Protein AF-0000000074860283 (afdb_homodimer)

Organism: Aplysia californica (NCBI:txid6500)

Sequence (1138 aa):
MEEKFEFKSRRSAVICQNGCAASSNALASQIGLDVLKEGGNAADAAVAVAAALGVLEPSSTGIGGDAFCLFYDAASKTLKGINGSGRASSRATLAAIQADGFTAGNRFSPQHGHSVTVPGAACAWVDTVETFGNHELPLSRILQPSIDLARKGFPVYEISAHGWAKGADVLQREENLHGKSLLLSGEPPKAGQIMVNPDLARTYEELATHGKKGFYEGRIAQVISAVVQQHGGLLTESDLSSHTSTPAEPICVDHRGVRVWELPPNGQGITALIALNILEGFDLKSMGHNSGQYLHHVTESLRLAFADTLVYCADPAHADIPIEQLLSKEYAAKRRALIKPDARIPSSSLSTSGLDLPLTSDTVYFTTSDRWGNACSFINSVFWGFGSGLVPEGCGFSLQNRGFGFSLDPNNKNVIAPGKRPYHTIIPAMVTSADTGDLLMSYGVMGGYMQPQGHVQVLLNMLLFGRSPQGALDVPRISLGAPNVHVSHNPHSMLDSLQLEEGISPEALAELASLGHDPHIVSGHGRAVFGRGQVISQGSWWRSGLEDRDTDVYWAGSDPRGDGLVAGYMEEKFEFKSRRSAVICQNGCAASSNALASQIGLDVLKEGGNAADAAVAVAAALGVLEPSSTGIGGDAFCLFYDAASKTLKGINGSGRASSRATLAAIQADGFTAGNRFSPQHGHSVTVPGAACAWVDTVETFGNHELPLSRILQPSIDLARKGFPVYEISAHGWAKGADVLQREENLHGKSLLLSGEPPKAGQIMVNPDLARTYEELATHGKKGFYEGRIAQVISAVVQQHGGLLTESDLSSHTSTPAEPICVDHRGVRVWELPPNGQGITALIALNILEGFDLKSMGHNSGQYLHHVTESLRLAFADTLVYCADPAHADIPIEQLLSKEYAAKRRALIKPDARIPSSSLSTSGLDLPLTSDTVYFTTSDRWGNACSFINSVFWGFGSGLVPEGCGFSLQNRGFGFSLDPNNKNVIAPGKRPYHTIIPAMVTSADTGDLLMSYGVMGGYMQPQGHVQVLLNMLLFGRSPQGALDVPRISLGAPNVHVSHNPHSMLDSLQLEEGISPEALAELASLGHDPHIVSGHGRAVFGRGQVISQGSWWRSGLEDRDTDVYWAGSDPRGDGLVAGY

pLDDT: mean 94.6, std 9.75, range [38.03, 98.94]

Radius of gyration: 30.59 Å; Cα contacts (8 Å, |Δi|>4): 3075; chains: 2; bounding box: 60×92×72 Å

Foldseek 3Di:
DPPFLDDDDDDFWDKFFFKWKWWQAAVLRVLLFVCQVLPKFFLLSQLLSLLQCCQQQQQWFHQQAFKKKWKADQVVLAIWMWGQHFFAALPDDLVLLVVVPAFLVRHDDLLFLLLFGQHRRLQRSLCSCVPPMPPPDALLRSNVVSLCCQAVWDFHAALSLVLQQVQLVLLLDPLQPCSCLLDDVSHRDHGGDIHHHNLQSVLSVLCRVPNLCSCLHDDNLCLSQVLSVSRPGDHHSVSSNPDHMDIFDWDWADAPQKIKTWTAPLELLLLLLLLRLLCSVDPLLVCPPLFLLNVLSSLQSSLLSCLLCLQANFFVVQDPHPSVCSNDSVNSVVSNVQRDSQAHDDLVVRHGPWFFDFQFHRWIWMKMGGNSQMIMTMIGGLGGRLASSRDGPSNRHGHHSQSSQARSDPVGSRHHHRGTGHRHHDMWMFMAGPPPSHGFKTKWFDGGVLTSSLVNQLCCCLQSVNAFQARSQADKGKAFADPPPSPGRGVSRSSQAMETEPPNDPNSVVSNVSNPHHYDYDGTLSSCSNTKMKMKGQFRCSHPNDPPGPRSMITIHTHSSRNHGMDHD/DPDFLDDDDDDFWDKFFFKWKWWQAAVLRVLLFVCQVLPKFFLLSQLLSLLQCCQQQQQWFHQQAFKKKWKADQVVLAIWMWGQHFFAALPDDLVLLVVVPAFLVRHDDLLFLLLFGQHRRLQRSLCSCVPPMPPPDALLRSNVVSLCCQAVWDFHAALSLVLQQVQLVLLLDPLQPCSCLLDDVSHRDHGGDIHHHNLQSVLSNLCRVPNLCSCLHDDNLCLSQVLSVSRPGDHHSVSSNPDHMDIFDWDWADAPQKIKTWTAPLELLLLLLLLRLLCRVDPLLVCPPLFLLNVLSSLQSSLLSCLQCLQANFFVVQDPHPSVCSNDSVNSVVSNVQRDSQAHDDLVVRHGPFFQDQQFHRKIWMKMGGNSQMIMTMIGGLGGRLASSRDGPSNRHGHHSQSSQARSDPVGSRHHHRGTGHRDHDMWMFMAGPVPSRGFKTKWFDGGVLTSSLVNQLCCCLQSVNAFQARSQADKGKAFADPPCCPGRGVSRRSQAMETEPPNDPNSVVSNVSNPHHYDYDGTLSSCSNTKMKMKGQFRCSHVNDPPGPRSMITIHTHSSRNHGMDHD

Secondary structure (DSSP, 8-state):
-PPP----B--PPEEESS-EEE-SSHHHHHHHHHHHHTT--HHHHHHHHHHHHHHH-TTT--TTSEEEEEEEETTTTEEEEEE------TT--HHHHHHTT--SSSPPPTTSGGGPPPP-HHHHHHHHHHHHS-SSS-HHHHHHHHHHHHHH-EEPPHHHHHHHHHHHHHHH-TT-TTGGGGSBTTBPPPTTPEE--HHHHHHHHHHHHHTTHHHHSHHHHHHHHHHHHHTT----HHHHHT---EEE--EEEEETTEEEEE--TTBTHHHHHHHHHHHTTS-HHHH-TT-HHHHHHHHHHHHHHHHHHHHH-S-TTTS---HHHHT-HHHHHHHHTT-BTTBPPPGGGS--------S--EEEEEEEE-TTS-EEEEEEEEESTTTT----TTT--PPP-GGGGSB--TTSTTB--TTPPP-B----EEEEETTT--EEEEEEEESTTHHHHHHHHHHHHHHTT---HHHHHHS--EEES-TT----S-HHHHHH-EEEEBTB-HHHHHHHHHTT--EEEE-GGGGGGG-EEEEEEES-HHHH-SSS--TT-EEEEE-TTSS--EEE-/-PPP----B--PPEEESS-EEE-SSHHHHHHHHHHHHTT--HHHHHHHHHHHHHHH-TTT--TTSEEEEEEEETTTTEEEEEE------TT--HHHHHHTT--SSSPPPTTSGGGPPPP-HHHHHHHHHHHHS-SSS-HHHHHHHHHHHHHH-EEPPHHHHHHHHHHHHHHH-TT-TTGGGGSBTTBPPPTTPEE--HHHHHHHHHHHHHTTHHHHSHHHHHHHHHHHHHTT----HHHHHT---EEE--EEEEETTEEEEE--TTBTHHHHHHHHHHHTTS-HHHH-TT-HHHHHHHHHHHHHHHHHHHHH-S-TTTS---HHHHT-HHHHHHHHTT-BTTBPPPGGGS--------S--EEEEEEEE-TTS-EEEEEEEEESTTTT----TTT--PPP-GGGGSB--TTSTTB--TTPPP-B----EEEEETTT--EEEEEEEESTTHHHHHHHHHHHHHHTT---HHHHHHS--EEES-TT----S-HHHHHH-EEEEBTB-HHHHHHHHHTT--EEEE-GGGGGGG-EEEEEEES-HHHH-SSS--TT-EEEEE-TTSS--EEE-

Solvent-accessible surface area (backbone atoms only — not comparable to full-atom values): 53461 Å² total; per-residue (Å²): 122,82,76,75,63,60,58,53,21,35,74,52,53,49,64,27,60,41,30,32,12,19,22,55,34,46,58,28,7,39,49,13,31,52,34,38,75,74,58,28,32,15,35,34,14,42,44,26,24,52,50,24,37,27,65,66,34,42,32,20,19,30,63,30,7,25,24,34,38,34,38,39,39,48,89,77,52,44,70,43,30,37,42,5,56,34,32,31,22,77,65,40,33,57,65,55,46,39,73,73,68,33,39,67,92,40,65,74,54,56,61,32,17,64,9,40,38,42,54,14,18,54,45,28,44,53,49,39,36,70,71,62,25,73,73,73,55,55,62,46,65,45,45,40,64,36,31,46,36,18,52,76,33,41,60,31,46,64,57,46,18,53,43,33,50,72,30,36,65,53,20,64,37,82,87,32,81,43,14,44,68,81,31,54,92,72,34,56,51,49,57,61,41,73,46,64,31,54,34,30,18,51,45,50,48,34,32,39,73,51,39,56,52,34,49,26,34,66,69,53,17,47,32,45,21,47,53,27,39,74,44,68,18,64,42,40,48,66,49,37,56,67,60,67,57,38,84,34,72,59,41,70,38,76,51,98,67,29,27,42,35,22,44,50,54,26,26,45,25,56,31,27,46,31,19,48,48,27,49,63,80,51,72,52,66,81,53,32,89,71,26,27,67,30,45,48,53,54,50,52,28,44,45,54,19,45,27,50,36,56,44,49,44,16,24,60,92,78,34,93,55,65,59,69,58,61,61,29,71,68,50,20,51,60,55,40,70,64,66,52,96,74,40,59,76,59,59,88,74,48,66,58,67,60,53,38,61,64,72,68,39,20,46,44,33,32,31,21,32,24,67,78,62,23,32,22,12,35,26,36,21,13,44,31,48,26,21,23,17,46,28,32,72,77,36,60,47,38,30,19,21,51,37,54,47,33,36,62,39,90,87,42,63,30,30,52,34,50,58,34,41,37,38,32,54,72,49,31,28,37,32,23,33,59,85,77,42,46,69,39,30,34,32,37,22,21,19,30,76,25,15,35,54,36,42,47,52,38,49,44,32,16,72,67,65,38,27,50,48,23,53,26,49,39,51,66,49,63,33,72,18,59,80,91,43,77,44,59,66,37,37,63,48,37,63,59,22,30,34,33,31,62,81,59,47,71,65,22,52,52,44,33,40,72,27,65,49,49,68,41,80,34,54,49,79,60,45,56,60,59,24,37,35,19,28,41,24,47,18,47,35,41,74,55,33,86,83,63,37,54,67,71,25,36,32,24,12,36,15,36,80,33,41,25,31,63,27,50,70,122,83,76,75,63,60,58,52,21,33,74,51,52,48,64,26,60,41,29,32,13,18,22,57,35,45,57,28,7,38,50,13,31,51,35,38,75,74,57,28,30,15,36,34,13,42,42,25,24,52,51,24,37,26,66,67,32,43,30,20,18,29,64,30,7,26,23,34,39,36,38,39,39,48,92,76,50,44,71,43,29,38,42,5,55,32,32,32,22,76,65,39,33,59,65,56,44,39,71,74,67,32,40,68,92,41,65,75,54,55,61,33,16,65,8,40,36,41,54,15,19,54,45,28,44,52,48,40,36,72,73,62,26,74,73,71,55,55,62,46,65,46,45,40,65,35,29,47,36,19,53,76,35,42,59,32,47,63,57,45,18,52,44,32,52,73,29,36,65,52,20,64,38,81,87,32,80,43,15,46,67,80,32,54,92,71,34,56,51,51,56,62,40,74,49,64,32,55,32,30,19,51,46,50,47,33,30,40,72,51,40,57,52,34,50,25,35,64,70,52,17,48,32,44,21,46,52,27,39,74,44,68,16,64,43,40,46,65,50,37,57,68,60,67,57,39,84,34,72,56,40,69,40,76,50,96,66,29,27,43,36,21,44,51,54,25,25,45,26,55,32,28,47,30,20,47,49,27,50,62,80,53,71,51,67,82,51,33,90,71,28,27,66,28,45,48,53,54,48,52,29,44,46,54,19,44,26,49,37,56,46,50,45,15,25,60,93,77,35,93,55,65,59,69,57,60,62,28,68,67,50,20,52,57,56,41,70,63,66,51,97,74,41,59,75,61,61,86,74,49,65,61,66,64,53,40,58,68,76,70,40,19,47,44,31,31,32,20,33,25,67,77,62,25,31,21,13,34,26,36,20,12,42,30,48,27,22,23,16,46,27,32,72,75,37,62,46,38,29,17,21,50,36,55,47,32,36,62,38,89,86,41,62,30,32,51,34,51,58,35,41,36,38,32,54,73,50,29,27,38,32,26,33,57,84,77,42,46,68,39,31,33,32,36,21,20,18,30,76,24,14,35,52,35,42,47,52,38,48,44,32,16,71,67,66,39,27,51,47,23,55,26,47,39,53,66,49,64,33,74,19,59,80,90,46,78,45,60,64,38,38,64,48,36,64,58,22,31,32,31,31,62,82,60,45,71,65,24,52,51,45,32,41,72,27,65,49,48,69,43,79,33,55,48,79,58,46,57,61,60,25,35,36,20,29,41,22,45,18,46,36,42,74,55,33,85,83,61,36,54,68,69,27,36,32,23,13,36,16,38,81,35,42,26,32,63,28,52,70

Nearest PDB structures (foldseek):
  2e0w-assembly1_A  TM=9.162E-01  e=2.866E-42  Escherichia coli K-12
  2i3o-assembly2_D  TM=9.045E-01  e=2.396E-43  Thermoplasma acidophilum
  2i3o-assembly2_C  TM=9.085E-01  e=6.833E-43  Thermoplasma acidophilum
  2dbx-assembly1_A  TM=9.074E-01  e=7.013E-25  Escherichia coli K-12
  2nqo-assembly1_C  TM=8.930E-01  e=1.945E-22  Helicobacter pylori

InterPro domains:
  IPR029055 Nucleophile aminohydrolases, N-terminal [SSF56235] (9-569)
  IPR043137 Gamma-glutamyltranspeptidase, small subunit, C-terminal domain [G3DSA:3.60.20.40] (358-569)
  IPR043138 Gamma-glutamyltranspeptidase, large subunit [G3DSA:1.10.246.130] (250-357)
  IPR052896 Gamma-glutamyltransferase-like enzyme [PTHR43881] (1-569)

Structure (mmCIF, N/CA/C/O backbone):
data_AF-0000000074860283-model_v1
#
loop_
_entity.id
_entity.type
_entity.pdbx_description
1 polymer 'Glutathione hydrolase-like YwrD proenzyme'
#
loop_
_atom_site.group_PDB
_atom_site.id
_atom_site.type_symbol
_atom_site.label_atom_id
_atom_site.label_alt_id
_atom_site.label_comp_id
_atom_site.label_asym_id
_atom_site.label_entity_id
_atom_site.label_seq_id
_atom_site.pdbx_PDB_ins_code
_atom_site.Cartn_x
_atom_site.Cartn_y
_atom_site.Cartn_z
_atom_site.occupancy
_atom_site.B_iso_or_equiv
_atom_site.auth_seq_id
_atom_site.auth_comp_id
_atom_site.auth_asym_id
_atom_site.auth_atom_id
_atom_site.pdbx_PDB_model_num
ATOM 1 N N . MET A 1 1 ? -20.531 -5.598 8.891 1 41.78 1 MET A N 1
ATOM 2 C CA . MET A 1 1 ? -19.781 -5.129 10.055 1 41.78 1 MET A CA 1
ATOM 3 C C . MET A 1 1 ? -18.547 -4.359 9.641 1 41.78 1 MET A C 1
ATOM 5 O O . MET A 1 1 ? -17.875 -4.723 8.672 1 41.78 1 MET A O 1
ATOM 9 N N . GLU A 1 2 ? -18.516 -3.113 9.984 1 52.72 2 GLU A N 1
ATOM 10 C CA . GLU A 1 2 ? -17.328 -2.311 9.695 1 52.72 2 GLU A CA 1
ATOM 11 C C . GLU A 1 2 ? -16.062 -3.004 10.18 1 52.72 2 GLU A C 1
ATOM 13 O O . GLU A 1 2 ? -16.016 -3.547 11.289 1 52.72 2 GLU A O 1
ATOM 18 N N . GLU A 1 3 ? -15.164 -3.314 9.289 1 64.25 3 GLU A N 1
ATOM 19 C CA . GLU A 1 3 ? -13.898 -3.93 9.672 1 64.25 3 GLU A CA 1
ATOM 20 C C . GLU A 1 3 ? -13.242 -3.176 10.82 1 64.25 3 GLU A C 1
ATOM 22 O O . GLU A 1 3 ? -13.234 -1.942 10.836 1 64.25 3 GLU A O 1
ATOM 27 N N . LYS A 1 4 ? -12.93 -3.982 11.727 1 75.31 4 LYS A N 1
ATOM 28 C CA . LYS A 1 4 ? -12.234 -3.422 12.875 1 75.31 4 LYS A CA 1
ATOM 29 C C . LYS A 1 4 ? -10.93 -2.74 12.453 1 75.31 4 LYS A C 1
ATOM 31 O O . LYS A 1 4 ? -10.219 -3.242 11.578 1 75.31 4 LYS A O 1
ATOM 36 N N . PHE A 1 5 ? -10.75 -1.524 12.812 1 89.44 5 PHE A N 1
ATOM 37 C CA . PHE A 1 5 ? -9.539 -0.771 12.547 1 89.44 5 PHE A CA 1
ATOM 38 C C . PHE A 1 5 ? -8.359 -1.342 13.328 1 89.44 5 PHE A C 1
ATOM 40 O O . PHE A 1 5 ? -7.988 -0.807 14.375 1 89.44 5 PHE A O 1
ATOM 47 N N . GLU A 1 6 ? -7.789 -2.566 12.781 1 87.31 6 GLU A N 1
ATOM 48 C CA . GLU A 1 6 ? -6.703 -3.289 13.438 1 87.31 6 GLU A CA 1
ATOM 49 C C . GLU A 1 6 ? -5.461 -3.338 12.555 1 87.31 6 GLU A C 1
ATOM 51 O O . GLU A 1 6 ? -5.566 -3.412 11.328 1 87.31 6 GLU A O 1
ATOM 56 N N . PHE A 1 7 ? -4.359 -3.256 13.266 1 92.5 7 PHE A N 1
ATOM 57 C CA . PHE A 1 7 ? -3.092 -3.375 12.555 1 92.5 7 PHE A CA 1
ATOM 58 C C . PHE A 1 7 ? -2.678 -4.836 12.43 1 92.5 7 PHE A C 1
ATOM 60 O O . PHE A 1 7 ? -1.928 -5.348 13.266 1 92.5 7 PHE A O 1
ATOM 67 N N . LYS A 1 8 ? -3.125 -5.512 11.352 1 92.62 8 LYS A N 1
ATOM 68 C CA . LYS A 1 8 ? -2.865 -6.934 11.141 1 92.62 8 LYS A CA 1
ATOM 69 C C . LYS A 1 8 ? -2.32 -7.195 9.742 1 92.62 8 LYS A C 1
ATOM 71 O O . LYS A 1 8 ? -2.346 -8.328 9.258 1 92.62 8 LYS A O 1
ATOM 76 N N . SER A 1 9 ? -1.906 -6.227 9.055 1 96.19 9 SER A N 1
ATOM 77 C CA . SER A 1 9 ? -1.327 -6.324 7.715 1 96.19 9 SER A CA 1
ATOM 78 C C . SER A 1 9 ? 0.171 -6.043 7.742 1 96.19 9 SER A C 1
ATOM 80 O O . SER A 1 9 ? 0.791 -6.039 8.805 1 96.19 9 SER A O 1
ATOM 82 N N . ARG A 1 10 ? 0.738 -5.93 6.633 1 96.19 10 ARG A N 1
ATOM 83 C CA . ARG A 1 10 ? 2.139 -5.559 6.453 1 96.19 10 ARG A CA 1
ATOM 84 C C . ARG A 1 10 ? 2.342 -4.812 5.141 1 96.19 10 ARG A C 1
ATOM 86 O O . ARG A 1 10 ? 1.629 -5.055 4.164 1 96.19 10 ARG A O 1
ATOM 93 N N . ARG A 1 11 ? 3.344 -3.957 5.156 1 96.06 11 ARG A N 1
ATOM 94 C CA . ARG A 1 11 ? 3.748 -3.207 3.971 1 96.06 11 ARG A CA 1
ATOM 95 C C . ARG A 1 11 ? 5.266 -3.172 3.836 1 96.06 11 ARG A C 1
ATOM 97 O O . ARG A 1 11 ? 5.977 -2.979 4.824 1 96.06 11 ARG A O 1
ATOM 104 N N . SER A 1 12 ? 5.719 -3.361 2.623 1 96 12 SER A N 1
ATOM 105 C CA . SER A 1 12 ? 7.098 -2.994 2.312 1 96 12 SER A CA 1
ATOM 106 C C . SER A 1 12 ? 7.211 -1.515 1.966 1 96 12 SER A C 1
ATOM 108 O O . SER A 1 12 ? 6.262 -0.918 1.448 1 96 12 SER A O 1
ATOM 110 N N . ALA A 1 13 ? 8.375 -0.951 2.32 1 97.25 13 ALA A N 1
ATOM 111 C CA . ALA A 1 13 ? 8.648 0.355 1.729 1 97.25 13 ALA A CA 1
ATOM 112 C C . ALA A 1 13 ? 8.648 0.276 0.204 1 97.25 13 ALA A C 1
ATOM 114 O O . ALA A 1 13 ? 9.125 -0.707 -0.373 1 97.25 13 ALA A O 1
ATOM 115 N N . VAL A 1 14 ? 8.125 1.256 -0.414 1 98.44 14 VAL A N 1
ATOM 116 C CA . VAL A 1 14 ? 8.25 1.355 -1.864 1 98.44 14 VAL A CA 1
ATOM 117 C C . VAL A 1 14 ? 9.641 1.867 -2.232 1 98.44 14 VAL A C 1
ATOM 119 O O . VAL A 1 14 ? 10.117 2.854 -1.664 1 98.44 14 VAL A O 1
ATOM 122 N N . ILE A 1 15 ? 10.273 1.212 -3.084 1 98 15 ILE A N 1
ATOM 123 C CA . ILE A 1 15 ? 11.594 1.6 -3.562 1 98 15 ILE A CA 1
ATOM 124 C C . ILE A 1 15 ? 11.523 1.972 -5.043 1 98 15 ILE A C 1
ATOM 126 O O . ILE A 1 15 ? 11 1.204 -5.855 1 98 15 ILE A O 1
ATOM 130 N N . CYS A 1 16 ? 11.961 3.092 -5.43 1 98.06 16 CYS A N 1
ATOM 131 C CA . CYS A 1 16 ? 11.93 3.529 -6.82 1 98.06 16 CYS A CA 1
ATOM 132 C C . CYS A 1 16 ? 13.094 4.461 -7.129 1 98.06 16 CYS A C 1
ATOM 134 O O . CYS A 1 16 ? 13.781 4.922 -6.215 1 98.06 16 CYS A O 1
ATOM 136 N N . GLN A 1 17 ? 13.328 4.777 -8.359 1 97.19 17 GLN A N 1
ATOM 137 C CA . GLN A 1 17 ? 14.539 5.504 -8.734 1 97.19 17 GLN A CA 1
ATOM 138 C C . GLN A 1 17 ? 14.203 6.906 -9.227 1 97.19 17 GLN A C 1
ATOM 140 O O . GLN A 1 17 ? 15.016 7.824 -9.094 1 97.19 17 GLN A O 1
ATOM 145 N N . ASN A 1 18 ? 12.961 7.16 -9.758 1 97.19 18 ASN A N 1
ATOM 146 C CA . ASN A 1 18 ? 12.766 8.367 -10.555 1 97.19 18 ASN A CA 1
ATOM 147 C C . ASN A 1 18 ? 11.891 9.383 -9.828 1 97.19 18 ASN A C 1
ATOM 149 O O . ASN A 1 18 ? 11.844 10.555 -10.211 1 97.19 18 ASN A O 1
ATOM 153 N N . GLY A 1 19 ? 11.203 8.969 -8.891 1 97.81 19 GLY A N 1
ATOM 154 C CA . GLY A 1 19 ? 10.344 9.859 -8.125 1 97.81 19 GLY A CA 1
ATOM 155 C C . GLY A 1 19 ? 9.133 9.156 -7.527 1 97.81 19 GLY A C 1
ATOM 156 O O . GLY A 1 19 ? 8.797 8.039 -7.93 1 97.81 19 GLY A O 1
ATOM 157 N N . CYS A 1 20 ? 8.516 9.836 -6.566 1 98.5 20 CYS A N 1
ATOM 158 C CA . CYS A 1 20 ? 7.328 9.25 -5.957 1 98.5 20 CYS A CA 1
ATOM 159 C C . CYS A 1 20 ? 6.535 10.305 -5.184 1 98.5 20 CYS A C 1
ATOM 161 O O . CYS A 1 20 ? 7.008 11.422 -4.996 1 98.5 20 CYS A O 1
ATOM 163 N N . ALA A 1 21 ? 5.34 10 -4.922 1 98.94 21 ALA A N 1
ATOM 164 C CA . ALA A 1 21 ? 4.41 10.773 -4.098 1 98.94 21 ALA A CA 1
ATOM 165 C C . ALA A 1 21 ? 3.795 9.906 -3.006 1 98.94 21 ALA A C 1
ATOM 167 O O . ALA A 1 21 ? 3.371 8.773 -3.268 1 98.94 21 ALA A O 1
ATOM 168 N N . ALA A 1 22 ? 3.836 10.344 -1.808 1 98.88 22 ALA A N 1
ATOM 169 C CA . ALA A 1 22 ? 3.221 9.672 -0.664 1 98.88 22 ALA A CA 1
ATOM 170 C C . ALA A 1 22 ? 2.164 10.562 -0.014 1 98.88 22 ALA A C 1
ATOM 172 O O . ALA A 1 22 ? 2.447 11.711 0.353 1 98.88 22 ALA A O 1
ATOM 173 N N . SER A 1 23 ? 0.962 10.094 0.098 1 98.69 23 SER A N 1
ATOM 174 C CA . SER A 1 23 ? -0.126 10.836 0.723 1 98.69 23 SER A CA 1
ATOM 175 C C . SER A 1 23 ? -1.109 9.898 1.417 1 98.69 23 SER A C 1
ATOM 177 O O . SER A 1 23 ? -0.894 8.688 1.459 1 98.69 23 SER A O 1
ATOM 179 N N . SER A 1 24 ? -2.174 10.453 1.963 1 98.06 24 SER A N 1
ATOM 180 C CA . SER A 1 24 ? -3.135 9.695 2.756 1 98.06 24 SER A CA 1
ATOM 181 C C . SER A 1 24 ? -4.242 9.117 1.88 1 98.06 24 SER A C 1
ATOM 183 O O . SER A 1 24 ? -5.211 8.547 2.387 1 98.06 24 SER A O 1
ATOM 185 N N . ASN A 1 25 ? -4.133 9.273 0.58 1 98.5 25 ASN A N 1
ATOM 186 C CA . ASN A 1 25 ? -5.105 8.742 -0.369 1 98.5 25 ASN A CA 1
ATOM 187 C C . ASN A 1 25 ? -4.426 8.203 -1.625 1 98.5 25 ASN A C 1
ATOM 189 O O . ASN A 1 25 ? -3.623 8.898 -2.248 1 98.5 25 ASN A O 1
ATOM 193 N N . ALA A 1 26 ? -4.824 6.992 -2.002 1 98.44 26 ALA A N 1
ATOM 194 C CA . ALA A 1 26 ? -4.156 6.301 -3.104 1 98.44 26 ALA A CA 1
ATOM 195 C C . ALA A 1 26 ? -4.312 7.074 -4.41 1 98.44 26 ALA A C 1
ATOM 197 O O . ALA A 1 26 ? -3.369 7.168 -5.199 1 98.44 26 ALA A O 1
ATOM 198 N N . LEU A 1 27 ? -5.453 7.598 -4.691 1 98.62 27 LEU A N 1
ATOM 199 C CA . LEU A 1 27 ? -5.707 8.32 -5.93 1 98.62 27 LEU A CA 1
ATOM 200 C C . LEU A 1 27 ? -4.91 9.625 -5.973 1 98.62 27 LEU A C 1
ATOM 202 O O . LEU A 1 27 ? -4.434 10.031 -7.035 1 98.62 27 LEU A O 1
ATOM 206 N N . ALA A 1 28 ? -4.781 10.281 -4.816 1 98.88 28 ALA A N 1
ATOM 207 C CA . ALA A 1 28 ? -3.986 11.5 -4.75 1 98.88 28 ALA A CA 1
ATOM 208 C C . ALA A 1 28 ? -2.514 11.219 -5.027 1 98.88 28 ALA A C 1
ATOM 210 O O . ALA A 1 28 ? -1.854 11.969 -5.75 1 98.88 28 ALA A O 1
ATOM 211 N N . SER A 1 29 ? -1.969 10.164 -4.426 1 98.88 29 SER A N 1
ATOM 212 C CA . SER A 1 29 ? -0.587 9.773 -4.691 1 98.88 29 SER A CA 1
ATOM 213 C C . SER A 1 29 ? -0.373 9.477 -6.172 1 98.88 29 SER A C 1
ATOM 215 O O . SER A 1 29 ? 0.647 9.867 -6.746 1 98.88 29 SER A O 1
ATOM 217 N N . GLN A 1 30 ? -1.345 8.789 -6.766 1 98.81 30 GLN A N 1
ATOM 218 C CA . GLN A 1 30 ? -1.252 8.469 -8.188 1 98.81 30 GLN A CA 1
ATOM 219 C C . GLN A 1 30 ? -1.249 9.734 -9.039 1 98.81 30 GLN A C 1
ATOM 221 O O . GLN A 1 30 ? -0.51 9.82 -10.023 1 98.81 30 GLN A O 1
ATOM 226 N N . ILE A 1 31 ? -2.049 10.68 -8.703 1 98.88 31 ILE A N 1
ATOM 227 C CA . ILE A 1 31 ? -2.105 11.945 -9.422 1 98.88 31 ILE A CA 1
ATOM 228 C C . ILE A 1 31 ? -0.761 12.664 -9.312 1 98.88 31 ILE A C 1
ATOM 230 O O . ILE A 1 31 ? -0.264 13.219 -10.297 1 98.88 31 ILE A O 1
ATOM 234 N N . GLY A 1 32 ? -0.198 12.695 -8.086 1 98.94 32 GLY A N 1
ATOM 235 C CA . GLY A 1 32 ? 1.141 13.242 -7.938 1 98.94 32 GLY A CA 1
ATOM 236 C C . GLY A 1 32 ? 2.162 12.57 -8.836 1 98.94 32 GLY A C 1
ATOM 237 O O . GLY A 1 32 ? 2.975 13.25 -9.477 1 98.94 32 GLY A O 1
ATOM 238 N N . LEU A 1 33 ? 2.115 11.25 -8.898 1 98.88 33 LEU A N 1
ATOM 239 C CA . LEU A 1 33 ? 3.043 10.5 -9.742 1 98.88 33 LEU A CA 1
ATOM 240 C C . LEU A 1 33 ? 2.844 10.844 -11.211 1 98.88 33 LEU A C 1
ATOM 242 O O . LEU A 1 33 ? 3.812 10.961 -11.969 1 98.88 33 LEU A O 1
ATOM 246 N N . ASP A 1 34 ? 1.584 10.945 -11.656 1 98.81 34 ASP A N 1
ATOM 247 C CA . ASP A 1 34 ? 1.291 11.281 -13.047 1 98.81 34 ASP A CA 1
ATOM 248 C C . ASP A 1 34 ? 1.91 12.625 -13.43 1 98.81 34 ASP A C 1
ATOM 250 O O . ASP A 1 34 ? 2.436 12.781 -14.531 1 98.81 34 ASP A O 1
ATOM 254 N N . VAL A 1 35 ? 1.862 13.586 -12.523 1 98.88 35 VAL A N 1
ATOM 255 C CA . VAL A 1 35 ? 2.441 14.906 -12.773 1 98.88 35 VAL A CA 1
ATOM 256 C C . VAL A 1 35 ? 3.957 14.789 -12.906 1 98.88 35 VAL A C 1
ATOM 258 O O . VAL A 1 35 ? 4.562 15.414 -13.781 1 98.88 35 VAL A O 1
ATOM 261 N N . LEU A 1 36 ? 4.574 14.008 -12.055 1 98.88 36 LEU A N 1
ATOM 262 C CA . LEU A 1 36 ? 6.008 13.773 -12.156 1 98.88 36 LEU A CA 1
ATOM 263 C C . LEU A 1 36 ? 6.367 13.156 -13.5 1 98.88 36 LEU A C 1
ATOM 265 O O . LEU A 1 36 ? 7.324 13.586 -14.148 1 98.88 36 LEU A O 1
ATOM 269 N N . LYS A 1 37 ? 5.602 12.172 -13.945 1 98.44 37 LYS A N 1
ATOM 270 C CA . LYS A 1 37 ? 5.875 11.453 -15.188 1 98.44 37 LYS A CA 1
ATOM 271 C C . LYS A 1 37 ? 5.68 12.359 -16.406 1 98.44 37 LYS A C 1
ATOM 273 O O . LYS A 1 37 ? 6.34 12.18 -17.422 1 98.44 37 LYS A O 1
ATOM 278 N N . GLU A 1 38 ? 4.812 13.32 -16.266 1 98.44 38 GLU A N 1
ATOM 279 C CA . GLU A 1 38 ? 4.535 14.25 -17.359 1 98.44 38 GLU A CA 1
ATOM 280 C C . GLU A 1 38 ? 5.586 15.352 -17.438 1 98.44 38 GLU A C 1
ATOM 282 O O . GLU A 1 38 ? 5.539 16.203 -18.312 1 98.44 38 GLU A O 1
ATOM 287 N N . GLY A 1 39 ? 6.457 15.375 -16.484 1 98.44 39 GLY A N 1
ATOM 288 C CA . GLY A 1 39 ? 7.574 16.312 -16.562 1 98.44 39 GLY A CA 1
ATOM 289 C C . GLY A 1 39 ? 7.57 17.344 -15.445 1 98.44 39 GLY A C 1
ATOM 290 O O . GLY A 1 39 ? 8.531 18.109 -15.297 1 98.44 39 GLY A O 1
ATOM 291 N N . GLY A 1 40 ? 6.535 17.359 -14.578 1 98.81 40 GLY A N 1
ATOM 292 C CA . GLY A 1 40 ? 6.543 18.234 -13.422 1 98.81 40 GLY A CA 1
ATOM 293 C C . GLY A 1 40 ? 7.551 17.828 -12.367 1 98.81 40 GLY A C 1
ATOM 294 O O . GLY A 1 40 ? 7.926 16.656 -12.281 1 98.81 40 GLY A O 1
ATOM 295 N N . ASN A 1 41 ? 8 18.812 -11.602 1 98.81 41 ASN A N 1
ATOM 296 C CA . ASN A 1 41 ? 8.922 18.484 -10.516 1 98.81 41 ASN A CA 1
ATOM 297 C C . ASN A 1 41 ? 8.18 18.25 -9.211 1 98.81 41 ASN A C 1
ATOM 299 O O . ASN A 1 41 ? 6.953 18.109 -9.195 1 98.81 41 ASN A O 1
ATOM 303 N N . ALA A 1 42 ? 8.891 18.125 -8.133 1 98.94 42 ALA A N 1
ATOM 304 C CA . ALA A 1 42 ? 8.336 17.781 -6.828 1 98.94 42 ALA A CA 1
ATOM 305 C C . ALA A 1 42 ? 7.312 18.812 -6.375 1 98.94 42 ALA A C 1
ATOM 307 O O . ALA A 1 42 ? 6.301 18.469 -5.762 1 98.94 42 ALA A O 1
ATOM 308 N N . ALA A 1 43 ? 7.551 20.062 -6.629 1 98.94 43 ALA A N 1
ATOM 309 C CA . ALA A 1 43 ? 6.633 21.125 -6.23 1 98.94 43 ALA A CA 1
ATOM 310 C C . ALA A 1 43 ? 5.328 21.047 -7.02 1 98.94 43 ALA A C 1
ATOM 312 O O . ALA A 1 43 ? 4.242 21.203 -6.453 1 98.94 43 ALA A O 1
ATOM 313 N N . ASP A 1 44 ? 5.43 20.844 -8.336 1 98.94 44 ASP A N 1
ATOM 314 C CA . ASP A 1 44 ? 4.25 20.688 -9.18 1 98.94 44 ASP A CA 1
ATOM 315 C C . ASP A 1 44 ? 3.385 19.516 -8.695 1 98.94 44 ASP A C 1
ATOM 317 O O . ASP A 1 44 ? 2.162 19.641 -8.594 1 98.94 44 ASP A O 1
ATOM 321 N N . ALA A 1 45 ? 4.078 18.438 -8.445 1 98.94 45 ALA A N 1
ATOM 322 C CA . ALA A 1 45 ? 3.377 17.234 -7.98 1 98.94 45 ALA A CA 1
ATOM 323 C C . ALA A 1 45 ? 2.699 17.484 -6.637 1 98.94 45 ALA A C 1
ATOM 325 O O . ALA A 1 45 ? 1.595 17 -6.391 1 98.94 45 ALA A O 1
ATOM 326 N N . ALA A 1 46 ? 3.336 18.203 -5.762 1 98.94 46 ALA A N 1
ATOM 327 C CA . ALA A 1 46 ? 2.783 18.469 -4.438 1 98.94 46 ALA A CA 1
ATOM 328 C C . ALA A 1 46 ? 1.478 19.25 -4.535 1 98.94 46 ALA A C 1
ATOM 330 O O . ALA A 1 46 ? 0.509 18.953 -3.836 1 98.94 46 ALA A O 1
ATOM 331 N N . VAL A 1 47 ? 1.461 20.25 -5.379 1 98.94 47 VAL A N 1
ATOM 332 C CA . VAL A 1 47 ? 0.251 21.047 -5.531 1 98.94 47 VAL A CA 1
ATOM 333 C C . VAL A 1 47 ? -0.859 20.203 -6.141 1 98.94 47 VAL A C 1
ATOM 335 O O . VAL A 1 47 ? -2.025 20.328 -5.758 1 98.94 47 VAL A O 1
ATOM 338 N N . ALA A 1 48 ? -0.519 19.344 -7.074 1 98.94 48 ALA A N 1
ATOM 339 C CA . ALA A 1 48 ? -1.508 18.422 -7.629 1 98.94 48 ALA A CA 1
ATOM 340 C C . ALA A 1 48 ? -2.098 17.531 -6.547 1 98.94 48 ALA A C 1
ATOM 342 O O . ALA A 1 48 ? -3.307 17.297 -6.52 1 98.94 48 ALA A O 1
ATOM 343 N N . VAL A 1 49 ? -1.249 17.031 -5.691 1 98.94 49 VAL A N 1
ATOM 344 C CA . VAL A 1 49 ? -1.698 16.172 -4.598 1 98.94 49 VAL A CA 1
ATOM 345 C C . VAL A 1 49 ? -2.586 16.969 -3.646 1 98.94 49 VAL A C 1
ATOM 347 O O . VAL A 1 49 ? -3.623 16.484 -3.195 1 98.94 49 VAL A O 1
ATOM 350 N N . ALA A 1 50 ? -2.189 18.203 -3.307 1 98.94 50 ALA A N 1
ATOM 351 C CA . ALA A 1 50 ? -2.98 19.047 -2.42 1 98.94 50 ALA A CA 1
ATOM 352 C C . ALA A 1 50 ? -4.395 19.25 -2.963 1 98.94 50 ALA A C 1
ATOM 354 O O . ALA A 1 50 ? -5.375 19.109 -2.225 1 98.94 50 ALA A O 1
ATOM 355 N N . ALA A 1 51 ? -4.453 19.578 -4.23 1 98.94 51 ALA A N 1
ATOM 356 C CA . ALA A 1 51 ? -5.75 19.797 -4.867 1 98.94 51 ALA A CA 1
ATOM 357 C C . ALA A 1 51 ? -6.586 18.516 -4.859 1 98.94 51 ALA A C 1
ATOM 359 O O . ALA A 1 51 ? -7.789 18.562 -4.594 1 98.94 51 ALA A O 1
ATOM 360 N N . ALA A 1 52 ? -5.945 17.422 -5.125 1 98.94 52 ALA A N 1
ATOM 361 C CA . ALA A 1 52 ? -6.652 16.141 -5.137 1 98.94 52 ALA A CA 1
ATOM 362 C C . ALA A 1 52 ? -7.195 15.805 -3.754 1 98.94 52 ALA A C 1
ATOM 364 O O . ALA A 1 52 ? -8.344 15.375 -3.617 1 98.94 52 ALA A O 1
ATOM 365 N N . LEU A 1 53 ? -6.391 15.961 -2.75 1 98.81 53 LEU A N 1
ATOM 366 C CA . LEU A 1 53 ? -6.824 15.656 -1.391 1 98.81 53 LEU A CA 1
ATOM 367 C C . LEU A 1 53 ? -7.965 16.578 -0.966 1 98.81 53 LEU A C 1
ATOM 369 O O . LEU A 1 53 ? -8.844 16.172 -0.201 1 98.81 53 LEU A O 1
ATOM 373 N N . GLY A 1 54 ? -7.961 17.812 -1.479 1 98.62 54 GLY A N 1
ATOM 374 C CA . GLY A 1 54 ? -9.07 18.703 -1.209 1 98.62 54 GLY A CA 1
ATOM 375 C C . GLY A 1 54 ? -10.406 18.172 -1.695 1 98.62 54 GLY A C 1
ATOM 376 O O . GLY A 1 54 ? -11.453 18.5 -1.131 1 98.62 54 GLY A O 1
ATOM 377 N N . VAL A 1 55 ? -10.359 17.375 -2.73 1 98.75 55 VAL A N 1
ATOM 378 C CA . VAL A 1 55 ? -11.562 16.719 -3.26 1 98.75 55 VAL A CA 1
ATOM 379 C C . VAL A 1 55 ? -11.844 15.438 -2.482 1 98.75 55 VAL A C 1
ATOM 381 O O . VAL A 1 55 ? -12.977 15.203 -2.059 1 98.75 55 VAL A O 1
ATOM 384 N N . LEU A 1 56 ? -10.836 14.688 -2.201 1 98.56 56 LEU A N 1
ATOM 385 C CA . LEU A 1 56 ? -10.953 13.305 -1.74 1 98.56 56 LEU A CA 1
ATOM 386 C C . LEU A 1 56 ? -11.125 13.25 -0.226 1 98.56 56 LEU A C 1
ATOM 388 O O . LEU A 1 56 ? -11.695 12.297 0.303 1 98.56 56 LEU A O 1
ATOM 392 N N . GLU A 1 57 ? -10.57 14.242 0.435 1 98.06 57 GLU A N 1
ATOM 393 C CA . GLU A 1 57 ? -10.625 14.297 1.893 1 98.06 57 GLU A CA 1
ATOM 394 C C . GLU A 1 57 ? -11.031 15.688 2.377 1 98.06 57 GLU A C 1
ATOM 396 O O . GLU A 1 57 ? -10.352 16.281 3.219 1 98.06 57 GLU A O 1
ATOM 401 N N . PRO A 1 58 ? -12.18 16.109 2.025 1 97.81 58 PRO A N 1
ATOM 402 C CA . PRO A 1 58 ? -12.555 17.484 2.318 1 97.81 58 PRO A CA 1
ATOM 403 C C . PRO A 1 58 ? -12.789 17.734 3.807 1 97.81 58 PRO A C 1
ATOM 405 O O . PRO A 1 58 ? -12.797 18.891 4.25 1 97.81 58 PRO A O 1
ATOM 408 N N . SER A 1 59 ? -13.047 16.703 4.57 1 97.44 59 SER A N 1
ATOM 409 C CA . SER A 1 59 ? -13.211 16.906 6.004 1 97.44 59 SER A CA 1
ATOM 410 C C . SER A 1 59 ? -11.898 17.344 6.652 1 97.44 59 SER A C 1
ATOM 412 O O . SER A 1 59 ? -11.914 18 7.699 1 97.44 59 SER A O 1
ATOM 414 N N . SER A 1 60 ? -10.789 17.047 6.023 1 96.94 60 SER A N 1
ATOM 415 C CA . SER A 1 60 ? -9.492 17.312 6.633 1 96.94 60 SER A CA 1
ATOM 416 C C . SER A 1 60 ? -8.82 18.531 6 1 96.94 60 SER A C 1
ATOM 418 O O . SER A 1 60 ? -7.953 19.156 6.609 1 96.94 60 SER A O 1
ATOM 420 N N . THR A 1 61 ? -9.109 18.734 4.715 1 98.06 61 THR A N 1
ATOM 421 C CA . THR A 1 61 ? -8.312 19.719 3.99 1 98.06 61 THR A CA 1
ATOM 422 C C . THR A 1 61 ? -9.109 20.328 2.846 1 98.06 61 THR A C 1
ATOM 424 O O . THR A 1 61 ? -10.266 19.969 2.629 1 98.06 61 THR A O 1
ATOM 427 N N . GLY A 1 62 ? -8.469 21.344 2.189 1 98.25 62 GLY A N 1
ATOM 428 C CA . GLY A 1 62 ? -9.078 21.969 1.024 1 98.25 62 GLY A CA 1
ATOM 429 C C . GLY A 1 62 ? -8.562 23.375 0.76 1 98.25 62 GLY A C 1
ATOM 430 O O . GLY A 1 62 ? -7.777 23.906 1.545 1 98.25 62 GLY A O 1
ATOM 431 N N . ILE A 1 63 ? -9.133 23.906 -0.261 1 98.81 63 ILE A N 1
ATOM 432 C CA . ILE A 1 63 ? -8.703 25.203 -0.747 1 98.81 63 ILE A CA 1
ATOM 433 C C . ILE A 1 63 ? -9.195 26.297 0.202 1 98.81 63 ILE A C 1
ATOM 435 O O . ILE A 1 63 ? -8.688 27.422 0.187 1 98.81 63 ILE A O 1
ATOM 439 N N . GLY A 1 64 ? -10.164 26 1.054 1 98.81 64 GLY A N 1
ATOM 440 C CA . GLY A 1 64 ? -10.672 26.938 2.051 1 98.81 64 GLY A CA 1
ATOM 441 C C . GLY A 1 64 ? -9.82 26.984 3.305 1 98.81 64 GLY A C 1
ATOM 442 O O . GLY A 1 64 ? -10.195 27.641 4.285 1 98.81 64 GLY A O 1
ATOM 443 N N . GLY A 1 65 ? -8.68 26.297 3.264 1 98.56 65 GLY A N 1
ATOM 444 C CA . GLY A 1 65 ? -7.793 26.234 4.414 1 98.56 65 GLY A CA 1
ATOM 445 C C . GLY A 1 65 ? -6.477 26.953 4.184 1 98.56 65 GLY A C 1
ATOM 446 O O . GLY A 1 65 ? -6.43 27.984 3.516 1 98.56 65 GLY A O 1
ATOM 447 N N . ASP A 1 66 ? -5.453 26.469 4.91 1 98.56 66 ASP A N 1
ATOM 448 C CA . ASP A 1 66 ? -4.098 27.016 4.855 1 98.56 66 ASP A CA 1
ATOM 449 C C . ASP A 1 66 ? -3.098 25.938 4.438 1 98.56 66 ASP A C 1
ATOM 451 O O . ASP A 1 66 ? -3.408 24.734 4.477 1 98.56 66 ASP A O 1
ATOM 455 N N . ALA A 1 67 ? -1.958 26.406 3.973 1 98.69 67 ALA A N 1
ATOM 456 C CA . ALA A 1 67 ? -0.93 25.453 3.559 1 98.69 67 ALA A CA 1
ATOM 457 C C . ALA A 1 67 ? 0.466 25.984 3.883 1 98.69 67 ALA A C 1
ATOM 459 O O . ALA A 1 67 ? 0.671 27.203 3.984 1 98.69 67 ALA A O 1
ATOM 460 N N . PHE A 1 68 ? 1.375 25.094 4.133 1 98.75 68 PHE A N 1
ATOM 461 C CA . PHE A 1 68 ? 2.805 25.359 4.25 1 98.75 68 PHE A CA 1
ATOM 462 C C . PHE A 1 68 ? 3.602 24.422 3.344 1 98.75 68 PHE A C 1
ATOM 464 O O . PHE A 1 68 ? 3.215 23.266 3.137 1 98.75 68 PHE A O 1
ATOM 471 N N . CYS A 1 69 ? 4.656 24.953 2.814 1 98.5 69 CYS A N 1
ATOM 472 C CA . CYS A 1 69 ? 5.508 24.203 1.896 1 98.5 69 CYS A CA 1
ATOM 473 C C . CYS A 1 69 ? 6.98 24.375 2.264 1 98.5 69 CYS A C 1
ATOM 475 O O . CYS A 1 69 ? 7.426 25.469 2.596 1 98.5 69 CYS A O 1
ATOM 477 N N . LEU A 1 70 ? 7.68 23.312 2.35 1 98.88 70 LEU A N 1
ATOM 478 C CA . LEU A 1 70 ? 9.133 23.281 2.402 1 98.88 70 LEU A CA 1
ATOM 479 C C . LEU A 1 70 ? 9.703 22.562 1.177 1 98.88 70 LEU A C 1
ATOM 481 O O . LEU A 1 70 ? 9.328 21.438 0.879 1 98.88 70 LEU A O 1
ATOM 485 N N . PHE A 1 71 ? 10.578 23.234 0.412 1 98.88 71 PHE A N 1
ATOM 486 C CA . PHE A 1 71 ? 11.102 22.703 -0.843 1 98.88 71 PHE A CA 1
ATOM 487 C C . PHE A 1 71 ? 12.617 22.594 -0.799 1 98.88 71 PHE A C 1
ATOM 489 O O . PHE A 1 71 ? 13.297 23.562 -0.433 1 98.88 71 PHE A O 1
ATOM 496 N N . TYR A 1 72 ? 13.156 21.469 -1.125 1 98.81 72 TYR A N 1
ATOM 497 C CA . TYR A 1 72 ? 14.586 21.25 -1.283 1 98.81 72 TYR A CA 1
ATOM 498 C C . TYR A 1 72 ? 14.984 21.266 -2.756 1 98.81 72 TYR A C 1
ATOM 500 O O . TYR A 1 72 ? 14.469 20.484 -3.557 1 98.81 72 TYR A O 1
ATOM 508 N N . ASP A 1 73 ? 15.859 22.125 -2.98 1 98.62 73 ASP A N 1
ATOM 509 C CA . ASP A 1 73 ? 16.469 22.188 -4.305 1 98.62 73 ASP A CA 1
ATOM 510 C C . ASP A 1 73 ? 17.797 21.422 -4.34 1 98.62 73 ASP A C 1
ATOM 512 O O . ASP A 1 73 ? 18.781 21.859 -3.75 1 98.62 73 ASP A O 1
ATOM 516 N N . ALA A 1 74 ? 17.812 20.406 -5.066 1 97.38 74 ALA A N 1
ATOM 517 C CA . ALA A 1 74 ? 18.953 19.5 -5.066 1 97.38 74 ALA A CA 1
ATOM 518 C C . ALA A 1 74 ? 20.172 20.156 -5.73 1 97.38 74 ALA A C 1
ATOM 520 O O . ALA A 1 74 ? 21.312 19.938 -5.32 1 97.38 74 ALA A O 1
ATOM 521 N N . ALA A 1 75 ? 19.938 20.891 -6.758 1 97.25 75 ALA A N 1
ATOM 522 C CA . ALA A 1 75 ? 21.031 21.516 -7.492 1 97.25 75 ALA A CA 1
ATOM 523 C C . ALA A 1 75 ? 21.828 22.469 -6.598 1 97.25 75 ALA A C 1
ATOM 525 O O . ALA A 1 75 ? 23.047 22.516 -6.664 1 97.25 75 ALA A O 1
ATOM 526 N N . SER A 1 76 ? 21.141 23.234 -5.758 1 97.44 76 SER A N 1
ATOM 527 C CA . SER A 1 76 ? 21.797 24.203 -4.895 1 97.44 76 SER A CA 1
ATOM 528 C C . SER A 1 76 ? 21.953 23.672 -3.477 1 97.44 76 SER A C 1
ATOM 530 O O . SER A 1 76 ? 22.656 24.266 -2.656 1 97.44 76 SER A O 1
ATOM 532 N N . LYS A 1 77 ? 21.344 22.562 -3.17 1 97.12 77 LYS A N 1
ATOM 533 C CA . LYS A 1 77 ? 21.312 21.984 -1.831 1 97.12 77 LYS A CA 1
ATOM 534 C C . LYS A 1 77 ? 20.812 23 -0.805 1 97.12 77 LYS A C 1
ATOM 536 O O . LYS A 1 77 ? 21.422 23.172 0.255 1 97.12 77 LYS A O 1
ATOM 541 N N . THR A 1 78 ? 19.734 23.688 -1.184 1 97.56 78 THR A N 1
ATOM 542 C CA . THR A 1 78 ? 19.141 24.672 -0.292 1 97.56 78 THR A CA 1
ATOM 543 C C . THR A 1 78 ? 17.672 24.359 -0.04 1 97.56 78 THR A C 1
ATOM 545 O O . THR A 1 78 ? 17.031 23.672 -0.838 1 97.56 78 THR A O 1
ATOM 548 N N . LEU A 1 79 ? 17.188 24.844 1.106 1 98.38 79 LEU A N 1
ATOM 549 C CA . LEU A 1 79 ? 15.773 24.734 1.48 1 98.38 79 LEU A CA 1
ATOM 550 C C . LEU A 1 79 ? 15.133 26.109 1.579 1 98.38 79 LEU A C 1
ATOM 552 O O . LEU A 1 79 ? 15.758 27.062 2.084 1 98.38 79 LEU A O 1
ATOM 556 N N . LYS A 1 80 ? 13.969 26.188 1.043 1 98.44 80 LYS A N 1
ATOM 557 C CA . LYS A 1 80 ? 13.125 27.375 1.183 1 98.44 80 LYS A CA 1
ATOM 558 C C . LYS A 1 80 ? 11.68 26.984 1.48 1 98.44 80 LYS A C 1
ATOM 560 O O . LYS A 1 80 ? 11.266 25.859 1.213 1 98.44 80 LYS A O 1
ATOM 565 N N . GLY A 1 81 ? 10.969 27.906 2.092 1 98.5 81 GLY A N 1
ATOM 566 C CA . GLY A 1 81 ? 9.602 27.578 2.473 1 98.5 81 GLY A CA 1
ATOM 567 C C . GLY A 1 81 ? 8.609 28.672 2.096 1 98.5 81 GLY A C 1
ATOM 568 O O . GLY A 1 81 ? 9 29.766 1.682 1 98.5 81 GLY A O 1
ATOM 569 N N . ILE A 1 82 ? 7.379 28.266 2.129 1 98.75 82 ILE A N 1
ATOM 570 C CA . ILE A 1 82 ? 6.25 29.188 1.977 1 98.75 82 ILE A CA 1
ATOM 571 C C . ILE A 1 82 ? 5.305 29.031 3.168 1 98.75 82 ILE A C 1
ATOM 573 O O . ILE A 1 82 ? 4.852 27.938 3.48 1 98.75 82 ILE A O 1
ATOM 577 N N . ASN A 1 83 ? 5.121 30.109 3.896 1 98.75 83 ASN A N 1
ATOM 578 C CA . ASN A 1 83 ? 4.012 30.219 4.836 1 98.75 83 ASN A CA 1
ATOM 579 C C . ASN A 1 83 ? 2.744 30.719 4.152 1 98.75 83 ASN A C 1
ATOM 581 O O . ASN A 1 83 ? 2.604 31.922 3.891 1 98.75 83 ASN A O 1
ATOM 585 N N . GLY A 1 84 ? 1.87 29.781 3.873 1 98.69 84 GLY A N 1
ATOM 586 C CA . GLY A 1 84 ? 0.63 30.109 3.184 1 98.69 84 GLY A CA 1
ATOM 587 C C . GLY A 1 84 ? -0.548 30.281 4.125 1 98.69 84 GLY A C 1
ATOM 588 O O . GLY A 1 84 ? -1.703 30.203 3.699 1 98.69 84 GLY A O 1
ATOM 589 N N . SER A 1 85 ? -0.303 30.453 5.426 1 98.31 85 SER A N 1
ATOM 590 C CA . SER A 1 85 ? -1.395 30.641 6.371 1 98.31 85 SER A CA 1
ATOM 591 C C . SER A 1 85 ? -1.962 32.062 6.27 1 98.31 85 SER A C 1
ATOM 593 O O . SER A 1 85 ? -1.24 33 5.938 1 98.31 85 SER A O 1
ATOM 595 N N . GLY A 1 86 ? -3.225 32.125 6.523 1 98.19 86 GLY A N 1
ATOM 596 C CA . GLY A 1 86 ? -3.926 33.375 6.32 1 98.19 86 GLY A CA 1
ATOM 597 C C . GLY A 1 86 ? -3.945 34.25 7.559 1 98.19 86 GLY A C 1
ATOM 598 O O . GLY A 1 86 ? -3.695 33.781 8.664 1 98.19 86 GLY A O 1
ATOM 599 N N . ARG A 1 87 ? -4.332 35.5 7.367 1 98.44 87 ARG A N 1
ATOM 600 C CA . ARG A 1 87 ? -4.344 36.531 8.414 1 98.44 87 ARG A CA 1
ATOM 601 C C . ARG A 1 87 ? -5.766 36.812 8.875 1 98.44 87 ARG A C 1
ATOM 603 O O . ARG A 1 87 ? -6.727 36.594 8.133 1 98.44 87 ARG A O 1
ATOM 610 N N . ALA A 1 88 ? -5.852 37.281 10.109 1 98.44 88 ALA A N 1
ATOM 611 C CA . ALA A 1 88 ? -7.121 37.812 10.602 1 98.44 88 ALA A CA 1
ATOM 612 C C . ALA A 1 88 ? -7.543 39.031 9.812 1 98.44 88 ALA A C 1
ATOM 614 O O . ALA A 1 88 ? -6.707 39.719 9.211 1 98.44 88 ALA A O 1
ATOM 615 N N . SER A 1 89 ? -8.852 39.312 9.859 1 98.5 89 SER A N 1
ATOM 616 C CA . SER A 1 89 ? -9.383 40.531 9.234 1 98.5 89 SER A CA 1
ATOM 617 C C . SER A 1 89 ? -8.68 41.781 9.758 1 98.5 89 SER A C 1
ATOM 619 O O . SER A 1 89 ? -8.305 41.844 10.93 1 98.5 89 SER A O 1
ATOM 621 N N . SER A 1 90 ? -8.602 42.812 8.914 1 98.12 90 SER A N 1
ATOM 622 C CA . SER A 1 90 ? -8.055 44.094 9.312 1 98.12 90 SER A CA 1
ATOM 623 C C . SER A 1 90 ? -8.914 44.75 10.391 1 98.12 90 SER A C 1
ATOM 625 O O . SER A 1 90 ? -8.469 45.688 11.07 1 98.12 90 SER A O 1
ATOM 627 N N . ARG A 1 91 ? -10.062 44.156 10.625 1 97.88 91 ARG A N 1
ATOM 628 C CA . ARG A 1 91 ? -10.992 44.719 11.602 1 97.88 91 ARG A CA 1
ATOM 629 C C . ARG A 1 91 ? -11.008 43.906 12.883 1 97.88 91 ARG A C 1
ATOM 631 O O . ARG A 1 91 ? -11.68 44.25 13.852 1 97.88 91 ARG A O 1
ATOM 638 N N . ALA A 1 92 ? -10.25 42.875 12.906 1 97.94 92 ALA A N 1
ATOM 639 C CA . ALA A 1 92 ? -10.328 41.938 14.016 1 97.94 92 ALA A CA 1
ATOM 640 C C . ALA A 1 92 ? -9.461 42.375 15.188 1 97.94 92 ALA A C 1
ATOM 642 O O . ALA A 1 92 ? -8.484 41.719 15.539 1 97.94 92 ALA A O 1
ATOM 643 N N . THR A 1 93 ? -9.914 43.406 15.883 1 97.81 93 THR A N 1
ATOM 644 C CA . THR A 1 93 ? -9.266 43.844 17.109 1 97.81 93 THR A CA 1
ATOM 645 C C . THR A 1 93 ? -9.828 43.094 18.312 1 97.81 93 THR A C 1
ATOM 647 O O . THR A 1 93 ? -10.953 42.594 18.266 1 97.81 93 THR A O 1
ATOM 650 N N . LEU A 1 94 ? -8.953 43.062 19.297 1 97.69 94 LEU A N 1
ATOM 651 C CA . LEU A 1 94 ? -9.453 42.469 20.531 1 97.69 94 LEU A CA 1
ATOM 652 C C . LEU A 1 94 ? -10.711 43.188 21 1 97.69 94 LEU A C 1
ATOM 654 O O . LEU A 1 94 ? -11.656 42.562 21.469 1 97.69 94 LEU A O 1
ATOM 658 N N . ALA A 1 95 ? -10.742 44.469 20.875 1 97.81 95 ALA A N 1
ATOM 659 C CA . ALA A 1 95 ? -11.891 45.25 21.281 1 97.81 95 ALA A CA 1
ATOM 660 C C . ALA A 1 95 ? -13.133 44.875 20.484 1 97.81 95 ALA A C 1
ATOM 662 O O . ALA A 1 95 ? -14.234 44.812 21.031 1 97.81 95 ALA A O 1
ATOM 663 N N . ALA A 1 96 ? -12.977 44.719 19.203 1 97.88 96 ALA A N 1
ATOM 664 C CA . ALA A 1 96 ? -14.109 44.344 18.359 1 97.88 96 ALA A CA 1
ATOM 665 C C . ALA A 1 96 ? -14.672 43 18.766 1 97.88 96 ALA A C 1
ATOM 667 O O . ALA A 1 96 ? -15.891 42.781 18.781 1 97.88 96 ALA A O 1
ATOM 668 N N . ILE A 1 97 ? -13.797 42.062 19.078 1 97.81 97 ILE A N 1
ATOM 669 C CA . ILE A 1 97 ? -14.195 40.719 19.5 1 97.81 97 ILE A CA 1
ATOM 670 C C . ILE A 1 97 ? -14.922 40.812 20.844 1 97.81 97 ILE A C 1
ATOM 672 O O . ILE A 1 97 ? -15.953 40.156 21.031 1 97.81 97 ILE A O 1
ATOM 676 N N . GLN A 1 98 ? -14.414 41.625 21.719 1 97.25 98 GLN A N 1
ATOM 677 C CA . GLN A 1 98 ? -15.023 41.844 23.031 1 97.25 98 GLN A CA 1
ATOM 678 C C . GLN A 1 98 ? -16.391 42.5 22.906 1 97.25 98 GLN A C 1
ATOM 680 O O . GLN A 1 98 ? -17.312 42.188 23.656 1 97.25 98 GLN A O 1
ATOM 685 N N . ALA A 1 99 ? -16.469 43.344 22.031 1 97.56 99 ALA A N 1
ATOM 686 C CA . ALA A 1 99 ? -17.75 44.031 21.812 1 97.56 99 ALA A CA 1
ATOM 687 C C . ALA A 1 99 ? -18.828 43.062 21.375 1 97.56 99 ALA A C 1
ATOM 689 O O . ALA A 1 99 ? -20.016 43.25 21.656 1 97.56 99 ALA A O 1
ATOM 690 N N . ASP A 1 100 ? -18.391 42.031 20.719 1 97.06 100 ASP A N 1
ATOM 691 C CA . ASP A 1 100 ? -19.328 41 20.281 1 97.06 100 ASP A CA 1
ATOM 692 C C . ASP A 1 100 ? -19.625 40.031 21.406 1 97.06 100 ASP A C 1
ATOM 694 O O . ASP A 1 100 ? -20.359 39.062 21.219 1 97.06 100 ASP A O 1
ATOM 698 N N . GLY A 1 101 ? -19.016 40.188 22.562 1 97 101 GLY A N 1
ATOM 699 C CA . GLY A 1 101 ? -19.328 39.406 23.75 1 97 101 GLY A CA 1
ATOM 700 C C . GLY A 1 101 ? -18.344 38.281 24.016 1 97 101 GLY A C 1
ATOM 701 O O . GLY A 1 101 ? -18.578 37.438 24.875 1 97 101 GLY A O 1
ATOM 702 N N . PHE A 1 102 ? -17.234 38.281 23.312 1 96.75 102 PHE A N 1
ATOM 703 C CA . PHE A 1 102 ? -16.281 37.188 23.469 1 96.75 102 PHE A CA 1
ATOM 704 C C . PHE A 1 102 ? -15.039 37.625 24.219 1 96.75 102 PHE A C 1
ATOM 706 O O . PHE A 1 102 ? -14.57 38.75 24.016 1 96.75 102 PHE A O 1
ATOM 713 N N . THR A 1 103 ? -14.578 36.75 25.188 1 93.88 103 THR A N 1
ATOM 714 C CA . THR A 1 103 ? -13.398 36.969 26.016 1 93.88 103 THR A CA 1
ATOM 715 C C . THR A 1 103 ? -12.609 35.688 26.188 1 93.88 103 THR A C 1
ATOM 717 O O . THR A 1 103 ? -13 34.656 25.656 1 93.88 103 THR A O 1
ATOM 720 N N . ALA A 1 104 ? -11.477 35.844 26.891 1 89.31 104 ALA A N 1
ATOM 721 C CA . ALA A 1 104 ? -10.688 34.656 27.172 1 89.31 104 ALA A CA 1
ATOM 722 C C . ALA A 1 104 ? -11.523 33.625 27.938 1 89.31 104 ALA A C 1
ATOM 724 O O . ALA A 1 104 ? -11.344 32.406 27.75 1 89.31 104 ALA A O 1
ATOM 725 N N . GLY A 1 105 ? -12.43 34.031 28.75 1 87.62 105 GLY A N 1
ATOM 726 C CA . GLY A 1 105 ? -13.273 33.156 29.531 1 87.62 105 GLY A CA 1
ATOM 727 C C . GLY A 1 105 ? -14.555 32.75 28.828 1 87.62 105 GLY A C 1
ATOM 728 O O . GLY A 1 105 ? -15.25 31.828 29.266 1 87.62 105 GLY A O 1
ATOM 729 N N . ASN A 1 106 ? -14.891 33.438 27.797 1 92.81 106 ASN A N 1
ATOM 730 C CA . ASN A 1 106 ? -16.062 33.188 26.969 1 92.81 106 ASN A CA 1
ATOM 731 C C . ASN A 1 106 ? -15.734 33.25 25.484 1 92.81 106 ASN A C 1
ATOM 733 O O . ASN A 1 106 ? -16.094 34.219 24.828 1 92.81 106 ASN A O 1
ATOM 737 N N . ARG A 1 107 ? -15.289 32.219 24.938 1 92.19 107 ARG A N 1
ATOM 738 C CA . ARG A 1 107 ? -14.773 32.219 23.578 1 92.19 107 ARG A CA 1
ATOM 739 C C . ARG A 1 107 ? -15.891 31.969 22.562 1 92.19 107 ARG A C 1
ATOM 741 O O . ARG A 1 107 ? -16.922 31.375 22.906 1 92.19 107 ARG A O 1
ATOM 748 N N . PHE A 1 108 ? -15.672 32.406 21.422 1 94.19 108 PHE A N 1
ATOM 749 C CA . PHE A 1 108 ? -16.594 32.094 20.344 1 94.19 108 PHE A CA 1
ATOM 750 C C . PHE A 1 108 ? -16.453 30.609 19.938 1 94.19 108 PHE A C 1
ATOM 752 O O . PHE A 1 108 ? -15.391 30.016 20.156 1 94.19 108 PHE A O 1
ATOM 759 N N . SER A 1 109 ? -17.547 30.109 19.375 1 93 109 SER A N 1
ATOM 760 C CA . SER A 1 109 ? -17.562 28.734 18.906 1 93 109 SER A CA 1
ATOM 761 C C . SER A 1 109 ? -16.672 28.562 17.672 1 93 109 SER A C 1
ATOM 763 O O . SER A 1 109 ? -16.469 29.516 16.922 1 93 109 SER A O 1
ATOM 765 N N . PRO A 1 110 ? -16.141 27.328 17.438 1 93.19 110 PRO A N 1
ATOM 766 C CA . PRO A 1 110 ? -15.359 27.047 16.219 1 93.19 110 PRO A CA 1
ATOM 767 C C . PRO A 1 110 ? -16.172 27.266 14.945 1 93.19 110 PRO A C 1
ATOM 769 O O . PRO A 1 110 ? -15.594 27.406 13.859 1 93.19 110 PRO A O 1
ATOM 772 N N . GLN A 1 111 ? -17.453 27.359 15.031 1 95.75 111 GLN A N 1
ATOM 773 C CA . GLN A 1 111 ? -18.328 27.547 13.867 1 95.75 111 GLN A CA 1
ATOM 774 C C . GLN A 1 111 ? -18.672 29.016 13.664 1 95.75 111 GLN A C 1
ATOM 776 O O . GLN A 1 111 ? -19.344 29.375 12.695 1 95.75 111 GLN A O 1
ATOM 781 N N . HIS A 1 112 ? -18.234 29.844 14.594 1 97 112 HIS A N 1
ATOM 782 C CA . HIS A 1 112 ? -18.5 31.281 14.484 1 97 112 HIS A CA 1
ATOM 783 C C . HIS A 1 112 ? -17.641 31.906 13.398 1 97 112 HIS A C 1
ATOM 785 O O . HIS A 1 112 ? -16.5 31.484 13.172 1 97 112 HIS A O 1
ATOM 791 N N . GLY A 1 113 ? -18.109 33.031 12.805 1 98.06 113 GLY A N 1
ATOM 792 C CA . GLY A 1 113 ? -17.391 33.688 11.742 1 98.06 113 GLY A CA 1
ATOM 793 C C . GLY A 1 113 ? -16.047 34.25 12.188 1 98.06 113 GLY A C 1
ATOM 794 O O . GLY A 1 113 ? -15.125 34.375 11.391 1 98.06 113 GLY A O 1
ATOM 795 N N . HIS A 1 114 ? -15.891 34.562 13.484 1 97.75 114 HIS A N 1
ATOM 796 C CA . HIS A 1 114 ? -14.641 35.062 14.023 1 97.75 114 HIS A CA 1
ATOM 797 C C . HIS A 1 114 ? -13.531 34.031 13.938 1 97.75 114 HIS A C 1
ATOM 799 O O . HIS A 1 114 ? -12.344 34.375 14.016 1 97.75 114 HIS A O 1
ATOM 805 N N . SER A 1 115 ? -13.938 32.781 13.734 1 97.06 115 SER A N 1
ATOM 806 C CA . SER A 1 115 ? -12.938 31.703 13.711 1 97.06 115 SER A CA 1
ATOM 807 C C . SER A 1 115 ? -12.297 31.578 12.328 1 97.06 115 SER A C 1
ATOM 809 O O . SER A 1 115 ? -11.336 30.828 12.156 1 97.06 115 SER A O 1
ATOM 811 N N . VAL A 1 116 ? -12.789 32.281 11.359 1 98.56 116 VAL A N 1
ATOM 812 C CA . VAL A 1 116 ? -12.289 32.156 9.992 1 98.56 116 VAL A CA 1
ATOM 813 C C . VAL A 1 116 ? -11.289 33.281 9.703 1 98.56 116 VAL A C 1
ATOM 815 O O . VAL A 1 116 ? -11.625 34.469 9.828 1 98.56 116 VAL A O 1
ATOM 818 N N . THR A 1 117 ? -10.062 32.938 9.414 1 98.62 117 THR A N 1
ATOM 819 C CA . THR A 1 117 ? -9.094 33.875 8.836 1 98.62 117 THR A CA 1
ATOM 820 C C . THR A 1 117 ? -9.078 33.75 7.316 1 98.62 117 THR A C 1
ATOM 822 O O . THR A 1 117 ? -9.805 32.938 6.742 1 98.62 117 THR A O 1
ATOM 825 N N . VAL A 1 118 ? -8.328 34.656 6.633 1 98.88 118 VAL A N 1
ATOM 826 C CA . VAL A 1 118 ? -8.242 34.562 5.18 1 98.88 118 VAL A CA 1
ATOM 827 C C . VAL A 1 118 ? -7.746 33.156 4.793 1 98.88 118 VAL A C 1
ATOM 829 O O . VAL A 1 118 ? -6.699 32.719 5.27 1 98.88 118 VAL A O 1
ATOM 832 N N . PRO A 1 119 ? -8.531 32.406 3.953 1 98.81 119 PRO A N 1
ATOM 833 C CA . PRO A 1 119 ? -7.98 31.125 3.49 1 98.81 119 PRO A CA 1
ATOM 834 C C . PRO A 1 119 ? -6.707 31.297 2.664 1 98.81 119 PRO A C 1
ATOM 836 O O . PRO A 1 119 ? -6.73 31.953 1.618 1 98.81 119 PRO A O 1
ATOM 839 N N . GLY A 1 120 ? -5.633 30.672 3.076 1 98.81 120 GLY A N 1
ATOM 840 C CA . GLY A 1 120 ? -4.355 30.953 2.443 1 98.81 120 GLY A CA 1
ATOM 841 C C . GLY A 1 120 ? -3.928 29.875 1.454 1 98.81 120 GLY A C 1
ATOM 842 O O . GLY A 1 120 ? -2.99 30.078 0.68 1 98.81 120 GLY A O 1
ATOM 843 N N . ALA A 1 121 ? -4.621 28.797 1.322 1 98.81 121 ALA A N 1
ATOM 844 C CA . ALA A 1 121 ? -4.18 27.609 0.577 1 98.81 121 ALA A CA 1
ATOM 845 C C . ALA A 1 121 ? -4.062 27.922 -0.913 1 98.81 121 ALA A C 1
ATOM 847 O O . ALA A 1 121 ? -3.072 27.562 -1.552 1 98.81 121 ALA A O 1
ATOM 848 N N . ALA A 1 122 ? -5.051 28.609 -1.482 1 98.88 122 ALA A N 1
ATOM 849 C CA . ALA A 1 122 ? -5.039 28.891 -2.916 1 98.88 122 ALA A CA 1
ATOM 850 C C . ALA A 1 122 ? -3.793 29.688 -3.309 1 98.88 122 ALA A C 1
ATOM 852 O O . ALA A 1 122 ? -3.127 29.359 -4.293 1 98.88 122 ALA A O 1
ATOM 853 N N . CYS A 1 123 ? -3.516 30.672 -2.523 1 98.81 123 CYS A N 1
ATOM 854 C CA . CYS A 1 123 ? -2.338 31.5 -2.771 1 98.81 123 CYS A CA 1
ATOM 855 C C . CYS A 1 123 ? -1.06 30.688 -2.617 1 98.81 123 CYS A C 1
ATOM 857 O O . CYS A 1 123 ? -0.148 30.781 -3.441 1 98.81 123 CYS A O 1
ATOM 859 N N . ALA A 1 124 ? -0.997 29.891 -1.628 1 98.88 124 ALA A N 1
ATOM 860 C CA . ALA A 1 124 ? 0.172 29.047 -1.374 1 98.88 124 ALA A CA 1
ATOM 861 C C . ALA A 1 124 ? 0.404 28.078 -2.521 1 98.88 124 ALA A C 1
ATOM 863 O O . ALA A 1 124 ? 1.548 27.812 -2.898 1 98.88 124 ALA A O 1
ATOM 864 N N . TRP A 1 125 ? -0.672 27.484 -3.068 1 98.94 125 TRP A N 1
ATOM 865 C CA . TRP A 1 125 ? -0.555 26.547 -4.191 1 98.94 125 TRP A CA 1
ATOM 866 C C . TRP A 1 125 ? 0.074 27.234 -5.398 1 98.94 125 TRP A C 1
ATOM 868 O O . TRP A 1 125 ? 1.039 26.734 -5.973 1 98.94 125 TRP A O 1
ATOM 878 N N . VAL A 1 126 ? -0.457 28.375 -5.707 1 98.88 126 VAL A N 1
ATOM 879 C CA . VAL A 1 126 ? 0.029 29.125 -6.867 1 98.88 126 VAL A CA 1
ATOM 880 C C . VAL A 1 126 ? 1.481 29.531 -6.645 1 98.88 126 VAL A C 1
ATOM 882 O O . VAL A 1 126 ? 2.324 29.359 -7.527 1 98.88 126 VAL A O 1
ATOM 885 N N . ASP A 1 127 ? 1.764 30.062 -5.465 1 98.88 127 ASP A N 1
ATOM 886 C CA . ASP A 1 127 ? 3.115 30.516 -5.148 1 98.88 127 ASP A CA 1
ATOM 887 C C . ASP A 1 127 ? 4.105 29.344 -5.188 1 98.88 127 ASP A C 1
ATOM 889 O O . ASP A 1 127 ? 5.262 29.516 -5.582 1 98.88 127 ASP A O 1
ATOM 893 N N . THR A 1 128 ? 3.697 28.203 -4.746 1 98.88 128 THR A N 1
ATOM 894 C CA . THR A 1 128 ? 4.562 27.031 -4.773 1 98.88 128 THR A CA 1
ATOM 895 C C . THR A 1 128 ? 4.949 26.672 -6.207 1 98.88 128 THR A C 1
ATOM 897 O O . THR A 1 128 ? 6.121 26.422 -6.496 1 98.88 128 THR A O 1
ATOM 900 N N . VAL A 1 129 ? 4.016 26.641 -7.098 1 98.81 129 VAL A N 1
ATOM 901 C CA . VAL A 1 129 ? 4.281 26.312 -8.492 1 98.81 129 VAL A CA 1
ATOM 902 C C . VAL A 1 129 ? 5.137 27.406 -9.133 1 98.81 129 VAL A C 1
ATOM 904 O O . VAL A 1 129 ? 6.086 27.109 -9.867 1 98.81 129 VAL A O 1
ATOM 907 N N . GLU A 1 130 ? 4.844 28.672 -8.797 1 98.56 130 GLU A N 1
ATOM 908 C CA . GLU A 1 130 ? 5.562 29.797 -9.391 1 98.56 130 GLU A CA 1
ATOM 909 C C . GLU A 1 130 ? 7 29.859 -8.891 1 98.56 130 GLU A C 1
ATOM 911 O O . GLU A 1 130 ? 7.918 30.172 -9.656 1 98.56 130 GLU A O 1
ATOM 916 N N . THR A 1 131 ? 7.207 29.594 -7.66 1 98.56 131 THR A N 1
ATOM 917 C CA . THR A 1 131 ? 8.508 29.797 -7.039 1 98.56 131 THR A CA 1
ATOM 918 C C . THR A 1 131 ? 9.375 28.547 -7.188 1 98.56 131 THR A C 1
ATOM 920 O O . THR A 1 131 ? 10.578 28.641 -7.441 1 98.56 131 THR A O 1
ATOM 923 N N . PHE A 1 132 ? 8.773 27.344 -7.027 1 98.75 132 PHE A N 1
ATOM 924 C CA . PHE A 1 132 ? 9.57 26.141 -6.91 1 98.75 132 PHE A CA 1
ATOM 925 C C . PHE A 1 132 ? 9.297 25.188 -8.07 1 98.75 132 PHE A C 1
ATOM 927 O O . PHE A 1 132 ? 10.055 24.234 -8.305 1 98.75 132 PHE A O 1
ATOM 934 N N . GLY A 1 133 ? 8.164 25.359 -8.789 1 98.62 133 GLY A N 1
ATOM 935 C CA . GLY A 1 133 ? 7.887 24.516 -9.945 1 98.62 133 GLY A CA 1
ATOM 936 C C . GLY A 1 133 ? 8.922 24.656 -11.047 1 98.62 133 GLY A C 1
ATOM 937 O O . GLY A 1 133 ? 9.68 25.625 -11.07 1 98.62 133 GLY A O 1
ATOM 938 N N . ASN A 1 134 ? 8.961 23.672 -11.945 1 98.12 134 ASN A N 1
ATOM 939 C CA . ASN A 1 134 ? 9.922 23.75 -13.039 1 98.12 134 ASN A CA 1
ATOM 940 C C . ASN A 1 134 ? 9.281 24.328 -14.297 1 98.12 134 ASN A C 1
ATOM 942 O O . ASN A 1 134 ? 9.922 24.391 -15.352 1 98.12 134 ASN A O 1
ATOM 946 N N . HIS A 1 135 ? 8.023 24.672 -14.305 1 97.5 135 HIS A N 1
ATOM 947 C CA . HIS A 1 135 ? 7.273 25.422 -15.305 1 97.5 135 HIS A CA 1
ATOM 948 C C . HIS A 1 135 ? 7.117 24.609 -16.594 1 97.5 135 HIS A C 1
ATOM 950 O O . HIS A 1 135 ? 6.902 25.188 -17.672 1 97.5 135 HIS A O 1
ATOM 956 N N . GLU A 1 136 ? 7.273 23.312 -16.453 1 98.06 136 GLU A N 1
ATOM 957 C CA . GLU A 1 136 ? 7 22.438 -17.578 1 98.06 136 GLU A CA 1
ATOM 958 C C . GLU A 1 136 ? 5.5 22.266 -17.797 1 98.06 136 GLU A C 1
ATOM 960 O O . GLU A 1 136 ? 5.055 21.969 -18.906 1 98.06 136 GLU A O 1
ATOM 965 N N . LEU A 1 137 ? 4.758 22.312 -16.672 1 98.44 137 LEU A N 1
ATOM 966 C CA . LEU A 1 137 ? 3.305 22.188 -16.703 1 98.44 137 LEU A CA 1
ATOM 967 C C . LEU A 1 137 ? 2.645 23.453 -16.156 1 98.44 137 LEU A C 1
ATOM 969 O O . LEU A 1 137 ? 3.033 23.953 -15.102 1 98.44 137 LEU A O 1
ATOM 973 N N . PRO A 1 138 ? 1.655 23.969 -16.938 1 98.44 138 PRO A N 1
ATOM 974 C CA . PRO A 1 138 ? 0.908 25.094 -16.391 1 98.44 138 PRO A CA 1
ATOM 975 C C . PRO A 1 138 ? 0.008 24.688 -15.219 1 98.44 138 PRO A C 1
ATOM 977 O O . PRO A 1 138 ? -0.342 23.516 -15.086 1 98.44 138 PRO A O 1
ATOM 980 N N . LEU A 1 139 ? -0.37 25.656 -14.422 1 98.56 139 LEU A N 1
ATOM 981 C CA . LEU A 1 139 ? -1.234 25.422 -13.273 1 98.56 139 LEU A CA 1
ATOM 982 C C . LEU A 1 139 ? -2.518 24.703 -13.703 1 98.56 139 LEU A C 1
ATOM 984 O O . LEU A 1 139 ? -3.039 23.859 -12.969 1 98.56 139 LEU A O 1
ATOM 988 N N . SER A 1 140 ? -3.057 25.031 -14.883 1 98.62 140 SER A N 1
ATOM 989 C CA . SER A 1 140 ? -4.285 24.422 -15.391 1 98.62 140 SER A CA 1
ATOM 990 C C . SER A 1 140 ? -4.133 22.922 -15.57 1 98.62 140 SER A C 1
ATOM 992 O O . SER A 1 140 ? -5.051 22.156 -15.273 1 98.62 140 SER A O 1
ATOM 994 N N . ARG A 1 141 ? -2.939 22.531 -16.062 1 98.5 141 ARG A N 1
ATOM 995 C CA . ARG A 1 141 ? -2.682 21.109 -16.234 1 98.5 141 ARG A CA 1
ATOM 996 C C . ARG A 1 141 ? -2.49 20.422 -14.883 1 98.5 141 ARG A C 1
ATOM 998 O O . ARG A 1 141 ? -2.957 19.297 -14.68 1 98.5 141 ARG A O 1
ATOM 1005 N N . ILE A 1 142 ? -1.854 21.078 -13.945 1 98.88 142 ILE A N 1
ATOM 1006 C CA . ILE A 1 142 ? -1.564 20.547 -12.625 1 98.88 142 ILE A CA 1
ATOM 1007 C C . ILE A 1 142 ? -2.869 20.312 -11.867 1 98.88 142 ILE A C 1
ATOM 1009 O O . ILE A 1 142 ? -3.012 19.312 -11.156 1 98.88 142 ILE A O 1
ATOM 1013 N N . LEU A 1 143 ? -3.906 21.172 -12.062 1 98.88 143 LEU A N 1
ATOM 1014 C CA . LEU A 1 143 ? -5.148 21.109 -11.297 1 98.88 143 LEU A CA 1
ATOM 1015 C C . LEU A 1 143 ? -6.191 20.266 -12.016 1 98.88 143 LEU A C 1
ATOM 1017 O O . LEU A 1 143 ? -7.199 19.875 -11.422 1 98.88 143 LEU A O 1
ATOM 1021 N N . GLN A 1 144 ? -5.949 19.891 -13.273 1 98.88 144 GLN A N 1
ATOM 1022 C CA . GLN A 1 144 ? -6.961 19.266 -14.125 1 98.88 144 GLN A CA 1
ATOM 1023 C C . GLN A 1 144 ? -7.445 17.953 -13.531 1 98.88 144 GLN A C 1
ATOM 1025 O O . GLN A 1 144 ? -8.641 17.656 -13.539 1 98.88 144 GLN A O 1
ATOM 1030 N N . PRO A 1 145 ? -6.516 17.109 -13.047 1 98.75 145 PRO A N 1
ATOM 1031 C CA . PRO A 1 145 ? -7.004 15.836 -12.492 1 98.75 145 PRO A CA 1
ATOM 1032 C C . PRO A 1 145 ? -8.016 16.047 -11.359 1 98.75 145 PRO A C 1
ATOM 1034 O O . PRO A 1 145 ? -8.984 15.289 -11.25 1 98.75 145 PRO A O 1
ATOM 1037 N N . SER A 1 146 ? -7.793 17.031 -10.531 1 98.81 146 SER A N 1
ATOM 1038 C CA . SER A 1 146 ? -8.688 17.281 -9.406 1 98.81 146 SER A CA 1
ATOM 1039 C C . SER A 1 146 ? -10 17.891 -9.883 1 98.81 146 SER A C 1
ATOM 1041 O O . SER A 1 146 ? -11.055 17.656 -9.289 1 98.81 146 SER A O 1
ATOM 1043 N N . ILE A 1 147 ? -9.93 18.734 -10.938 1 98.88 147 ILE A N 1
ATOM 1044 C CA . ILE A 1 147 ? -11.141 19.25 -11.562 1 98.88 147 ILE A CA 1
ATOM 1045 C C . ILE A 1 147 ? -11.992 18.094 -12.086 1 98.88 147 ILE A C 1
ATOM 1047 O O . ILE A 1 147 ? -13.203 18.062 -11.875 1 98.88 147 ILE A O 1
ATOM 1051 N N . ASP A 1 148 ? -11.359 17.125 -12.695 1 98.62 148 ASP A N 1
ATOM 1052 C CA . ASP A 1 148 ? -12.055 15.961 -13.227 1 98.62 148 ASP A CA 1
ATOM 1053 C C . ASP A 1 148 ? -12.664 15.125 -12.109 1 98.62 148 ASP A C 1
ATOM 1055 O O . ASP A 1 148 ? -13.812 14.68 -12.211 1 98.62 148 ASP A O 1
ATOM 1059 N N . LEU A 1 149 ? -11.914 14.898 -11.055 1 98.44 149 LEU A N 1
ATOM 1060 C CA . LEU A 1 149 ? -12.43 14.156 -9.914 1 98.44 149 LEU A CA 1
ATOM 1061 C C . LEU A 1 149 ? -13.695 14.812 -9.367 1 98.44 149 LEU A C 1
ATOM 1063 O O . LEU A 1 149 ? -14.688 14.133 -9.109 1 98.44 149 LEU A O 1
ATOM 1067 N N . ALA A 1 150 ? -13.57 16.094 -9.164 1 98.69 150 ALA A N 1
ATOM 1068 C CA . ALA A 1 150 ? -14.68 16.828 -8.562 1 98.69 150 ALA A CA 1
ATOM 1069 C C . ALA A 1 150 ? -15.906 16.812 -9.469 1 98.69 150 ALA A C 1
ATOM 1071 O O . ALA A 1 150 ? -17.031 16.703 -9 1 98.69 150 ALA A O 1
ATOM 1072 N N . ARG A 1 151 ? -15.68 16.953 -10.766 1 98.31 151 ARG A N 1
ATOM 1073 C CA . ARG A 1 151 ? -16.766 17.078 -11.734 1 98.31 151 ARG A CA 1
ATOM 1074 C C . ARG A 1 151 ? -17.391 15.727 -12.055 1 98.31 151 ARG A C 1
ATOM 1076 O O . ARG A 1 151 ? -18.609 15.609 -12.148 1 98.31 151 ARG A O 1
ATOM 1083 N N . LYS A 1 152 ? -16.562 14.695 -12.305 1 96.81 152 LYS A N 1
ATOM 1084 C CA . LYS A 1 152 ? -17.031 13.398 -12.789 1 96.81 152 LYS A CA 1
ATOM 1085 C C . LYS A 1 152 ? -17.375 12.477 -11.625 1 96.81 152 LYS A C 1
ATOM 1087 O O . LYS A 1 152 ? -18.156 11.531 -11.797 1 96.81 152 LYS A O 1
ATOM 1092 N N . GLY A 1 153 ? -16.75 12.711 -10.5 1 97.25 153 GLY A N 1
ATOM 1093 C CA . GLY A 1 153 ? -17.016 11.891 -9.328 1 97.25 153 GLY A CA 1
ATOM 1094 C C . GLY A 1 153 ? -15.82 11.055 -8.906 1 97.25 153 GLY A C 1
ATOM 1095 O O . GLY A 1 153 ? -14.914 10.812 -9.711 1 97.25 153 GLY A O 1
ATOM 1096 N N . PHE A 1 154 ? -15.805 10.672 -7.676 1 97.44 154 PHE A N 1
ATOM 1097 C CA . PHE A 1 154 ? -14.742 9.867 -7.086 1 97.44 154 PHE A CA 1
ATOM 1098 C C . PHE A 1 154 ? -15.289 8.945 -6.004 1 97.44 154 PHE A C 1
ATOM 1100 O O . PHE A 1 154 ? -16.266 9.289 -5.324 1 97.44 154 PHE A O 1
ATOM 1107 N N . PRO A 1 155 ? -14.734 7.758 -5.879 1 97.44 155 PRO A N 1
ATOM 1108 C CA . PRO A 1 155 ? -15.141 6.867 -4.789 1 97.44 155 PRO A CA 1
ATOM 1109 C C . PRO A 1 155 ? -14.586 7.305 -3.434 1 97.44 155 PRO A C 1
ATOM 1111 O O . PRO A 1 155 ? -13.438 7.734 -3.344 1 97.44 155 PRO A O 1
ATOM 1114 N N . VAL A 1 156 ? -15.398 7.207 -2.4 1 97.31 156 VAL A N 1
ATOM 1115 C CA . VAL A 1 156 ? -15 7.598 -1.053 1 97.31 156 VAL A CA 1
ATOM 1116 C C . VAL A 1 156 ? -14.273 6.434 -0.375 1 97.31 156 VAL A C 1
ATOM 1118 O O . VAL A 1 156 ? -14.773 5.309 -0.357 1 97.31 156 VAL A O 1
ATOM 1121 N N . TYR A 1 157 ? -13.109 6.695 0.169 1 97.06 157 TYR A N 1
ATOM 1122 C CA . TYR A 1 157 ? -12.32 5.68 0.857 1 97.06 157 TYR A CA 1
ATOM 1123 C C . TYR A 1 157 ? -12.797 5.504 2.295 1 97.06 157 TYR A C 1
ATOM 1125 O O . TYR A 1 157 ? -13.523 6.344 2.824 1 97.06 157 TYR A O 1
ATOM 1133 N N . GLU A 1 158 ? -12.359 4.441 2.91 1 95.44 158 GLU A N 1
ATOM 1134 C CA . GLU A 1 158 ? -12.867 3.986 4.199 1 95.44 158 GLU A CA 1
ATOM 1135 C C . GLU A 1 158 ? -12.594 5.012 5.293 1 95.44 158 GLU A C 1
ATOM 1137 O O . GLU A 1 158 ? -13.516 5.418 6.016 1 95.44 158 GLU A O 1
ATOM 1142 N N . ILE A 1 159 ? -11.367 5.461 5.441 1 95.94 159 ILE A N 1
ATOM 1143 C CA . ILE A 1 159 ? -11.016 6.383 6.516 1 95.94 159 ILE A CA 1
ATOM 1144 C C . ILE A 1 159 ? -11.586 7.77 6.215 1 95.94 159 ILE A C 1
ATOM 1146 O O . ILE A 1 159 ? -12 8.484 7.125 1 95.94 159 ILE A O 1
ATOM 1150 N N . SER A 1 160 ? -11.578 8.102 4.941 1 96.25 160 SER A N 1
ATOM 1151 C CA . SER A 1 160 ? -12.203 9.359 4.543 1 96.25 160 SER A CA 1
ATOM 1152 C C . SER A 1 160 ? -13.688 9.375 4.902 1 96.25 160 SER A C 1
ATOM 1154 O O . SER A 1 160 ? -14.211 10.391 5.359 1 96.25 160 SER A O 1
ATOM 1156 N N . ALA A 1 161 ? -14.383 8.266 4.684 1 96.75 161 ALA A N 1
ATOM 1157 C CA . ALA A 1 161 ? -15.797 8.164 5.031 1 96.75 161 ALA A CA 1
ATOM 1158 C C . ALA A 1 161 ? -16 8.367 6.531 1 96.75 161 ALA A C 1
ATOM 1160 O O . ALA A 1 161 ? -16.969 9.023 6.949 1 96.75 161 ALA A O 1
ATOM 1161 N N . HIS A 1 162 ? -15.164 7.781 7.285 1 95.75 162 HIS A N 1
ATOM 1162 C CA . HIS A 1 162 ? -15.234 7.949 8.734 1 95.75 162 HIS A CA 1
ATOM 1163 C C . HIS A 1 162 ? -15.062 9.414 9.125 1 95.75 162 HIS A C 1
ATOM 1165 O O . HIS A 1 162 ? -15.789 9.922 9.984 1 95.75 162 HIS A O 1
ATOM 1171 N N . GLY A 1 163 ? -14.094 10.102 8.5 1 94.81 163 GLY A N 1
ATOM 1172 C CA . GLY A 1 163 ? -13.898 11.516 8.75 1 94.81 163 GLY A CA 1
ATOM 1173 C C . GLY A 1 163 ? -15.094 12.367 8.352 1 94.81 163 GLY A C 1
ATOM 1174 O O . GLY A 1 163 ? -15.461 13.297 9.062 1 94.81 163 GLY A O 1
ATOM 1175 N N . TRP A 1 164 ? -15.695 12.016 7.238 1 96.88 164 TRP A N 1
ATOM 1176 C CA . TRP A 1 164 ? -16.891 12.703 6.777 1 96.88 164 TRP A CA 1
ATOM 1177 C C . TRP A 1 164 ? -18.016 12.594 7.801 1 96.88 164 TRP A C 1
ATOM 1179 O O . TRP A 1 164 ? -18.672 13.586 8.133 1 96.88 164 TRP A O 1
ATOM 1189 N N . ALA A 1 165 ? -18.219 11.375 8.281 1 97 165 ALA A N 1
ATOM 1190 C CA . ALA A 1 165 ? -19.297 11.102 9.227 1 97 165 ALA A CA 1
ATOM 1191 C C . ALA A 1 165 ? -19.078 11.844 10.539 1 97 165 ALA A C 1
ATOM 1193 O O . ALA A 1 165 ? -20.016 12.398 11.109 1 97 165 ALA A O 1
ATOM 1194 N N . LYS A 1 166 ? -17.922 11.875 10.961 1 94.5 166 LYS A N 1
ATOM 1195 C CA . LYS A 1 166 ? -17.578 12.523 12.227 1 94.5 166 LYS A CA 1
ATOM 1196 C C . LYS A 1 166 ? -17.797 14.031 12.148 1 94.5 166 LYS A C 1
ATOM 1198 O O . LYS A 1 166 ? -18.172 14.656 13.141 1 94.5 166 LYS A O 1
ATOM 1203 N N . GLY A 1 167 ? -17.609 14.586 10.969 1 94.62 167 GLY A N 1
ATOM 1204 C CA . GLY A 1 167 ? -17.672 16.031 10.828 1 94.62 167 GLY A CA 1
ATOM 1205 C C . GLY A 1 167 ? -18.984 16.5 10.219 1 94.62 167 GLY A C 1
ATOM 1206 O O . GLY A 1 167 ? -19.188 17.703 10.016 1 94.62 167 GLY A O 1
ATOM 1207 N N . ALA A 1 168 ? -19.875 15.625 10.023 1 96.62 168 ALA A N 1
ATOM 1208 C CA . ALA A 1 168 ? -21.062 15.945 9.227 1 96.62 168 ALA A CA 1
ATOM 1209 C C . ALA A 1 168 ? -21.969 16.922 9.969 1 96.62 168 ALA A C 1
ATOM 1211 O O . ALA A 1 168 ? -22.688 17.719 9.344 1 96.62 168 ALA A O 1
ATOM 1212 N N . ASP A 1 169 ? -21.938 16.938 11.266 1 96.56 169 ASP A N 1
ATOM 1213 C CA . ASP A 1 169 ? -22.859 17.734 12.07 1 96.56 169 ASP A CA 1
ATOM 1214 C C . ASP A 1 169 ? -22.703 19.234 11.758 1 96.56 169 ASP A C 1
ATOM 1216 O O . ASP A 1 169 ? -23.688 19.969 11.695 1 96.56 169 ASP A O 1
ATOM 1220 N N . VAL A 1 170 ? -21.484 19.688 11.508 1 96.25 170 VAL A N 1
ATOM 1221 C CA . VAL A 1 170 ? -21.25 21.109 11.297 1 96.25 170 VAL A CA 1
ATOM 1222 C C . VAL A 1 170 ? -21.781 21.516 9.93 1 96.25 170 VAL A C 1
ATOM 1224 O O . VAL A 1 170 ? -22.156 22.688 9.727 1 96.25 170 VAL A O 1
ATOM 1227 N N . LEU A 1 171 ? -21.844 20.562 9.047 1 97.81 171 LEU A N 1
ATOM 1228 C CA . LEU A 1 171 ? -22.375 20.844 7.711 1 97.81 171 LEU A CA 1
ATOM 1229 C C . LEU A 1 171 ? -23.891 20.844 7.715 1 97.81 171 LEU A C 1
ATOM 1231 O O . LEU A 1 171 ? -24.516 21.5 6.875 1 97.81 171 LEU A O 1
ATOM 1235 N N . GLN A 1 172 ? -24.469 20.156 8.656 1 97.38 172 GLN A N 1
ATOM 1236 C CA . GLN A 1 172 ? -25.906 19.922 8.656 1 97.38 172 GLN A CA 1
ATOM 1237 C C . GLN A 1 172 ? -26.641 20.969 9.484 1 97.38 172 GLN A C 1
ATOM 1239 O O . GLN A 1 172 ? -27.875 20.938 9.562 1 97.38 172 GLN A O 1
ATOM 1244 N N . ARG A 1 173 ? -25.953 21.891 10.039 1 95.88 173 ARG A N 1
ATOM 1245 C CA . ARG A 1 173 ? -26.594 22.938 10.828 1 95.88 173 ARG A CA 1
ATOM 1246 C C . ARG A 1 173 ? -27.562 23.75 9.969 1 95.88 173 ARG A C 1
ATOM 1248 O O . ARG A 1 173 ? -27.281 24.047 8.805 1 95.88 173 ARG A O 1
ATOM 1255 N N . GLU A 1 174 ? -28.609 24.203 10.547 1 94.94 174 GLU A N 1
ATOM 1256 C CA . GLU A 1 174 ? -29.656 24.906 9.828 1 94.94 174 GLU A CA 1
ATOM 1257 C C . GLU A 1 174 ? -29.172 26.25 9.297 1 94.94 174 GLU A C 1
ATOM 1259 O O . GLU A 1 174 ? -29.578 26.672 8.211 1 94.94 174 GLU A O 1
ATOM 1264 N N . GLU A 1 175 ? -28.375 26.859 10.055 1 94.38 175 GLU A N 1
ATOM 1265 C CA . GLU A 1 175 ? -27.906 28.188 9.672 1 94.38 175 GLU A CA 1
ATOM 1266 C C . GLU A 1 175 ? -26.844 28.109 8.586 1 94.38 175 GLU A C 1
ATOM 1268 O O . GLU A 1 175 ? -26.5 29.109 7.969 1 94.38 175 GLU A O 1
ATOM 1273 N N . ASN A 1 176 ? -26.281 26.953 8.406 1 95.12 176 ASN A N 1
ATOM 1274 C CA . ASN A 1 176 ? -25.312 26.703 7.352 1 95.12 176 ASN A CA 1
ATOM 1275 C C . ASN A 1 176 ? -25.984 26.344 6.035 1 95.12 176 ASN A C 1
ATOM 1277 O O . ASN A 1 176 ? -25.969 25.188 5.625 1 95.12 176 ASN A O 1
ATOM 1281 N N . LEU A 1 177 ? -26.375 27.266 5.293 1 95.19 177 LEU A N 1
ATOM 1282 C CA . LEU A 1 177 ? -27.297 27.125 4.18 1 95.19 177 LEU A CA 1
ATOM 1283 C C . LEU A 1 177 ? -26.719 26.25 3.084 1 95.19 177 LEU A C 1
ATOM 1285 O O . LEU A 1 177 ? -27.453 25.547 2.385 1 95.19 177 LEU A O 1
ATOM 1289 N N . HIS A 1 178 ? -25.438 26.266 2.953 1 96.25 178 HIS A N 1
ATOM 1290 C CA . HIS A 1 178 ? -24.844 25.578 1.817 1 96.25 178 HIS A CA 1
ATOM 1291 C C . HIS A 1 178 ? -24 24.375 2.277 1 96.25 178 HIS A C 1
ATOM 1293 O O . HIS A 1 178 ? -23.344 23.734 1.466 1 96.25 178 HIS A O 1
ATOM 1299 N N . GLY A 1 179 ? -24.047 24.062 3.545 1 96.5 179 GLY A N 1
ATOM 1300 C CA . GLY A 1 179 ? -23.25 22.984 4.113 1 96.5 179 GLY A CA 1
ATOM 1301 C C . GLY A 1 179 ? -23.578 21.625 3.516 1 96.5 179 GLY A C 1
ATOM 1302 O O . GLY A 1 179 ? -22.672 20.812 3.297 1 96.5 179 GLY A O 1
ATOM 1303 N N . LYS A 1 180 ? -24.75 21.375 3.17 1 95 180 LYS A N 1
ATOM 1304 C CA . LYS A 1 180 ? -25.219 20.062 2.715 1 95 180 LYS A CA 1
ATOM 1305 C C . LYS A 1 180 ? -24.688 19.75 1.321 1 95 180 LYS A C 1
ATOM 1307 O O . LYS A 1 180 ? -24.719 18.594 0.883 1 95 180 LYS A O 1
ATOM 1312 N N . SER A 1 181 ? -24.094 20.766 0.65 1 95.62 181 SER A N 1
ATOM 1313 C CA . SER A 1 181 ? -23.5 20.531 -0.665 1 95.62 181 SER A CA 1
ATOM 1314 C C . SER A 1 181 ? -22.281 19.625 -0.573 1 95.62 181 SER A C 1
ATOM 1316 O O . SER A 1 181 ? -21.844 19.047 -1.576 1 95.62 181 SER A O 1
ATOM 1318 N N . LEU A 1 182 ? -21.766 19.5 0.601 1 98.12 182 LEU A N 1
ATOM 1319 C CA . LEU A 1 182 ? -20.609 18.641 0.792 1 98.12 182 LEU A CA 1
ATOM 1320 C C . LEU A 1 182 ? -21.016 17.25 1.287 1 98.12 182 LEU A C 1
ATOM 1322 O O . LEU A 1 182 ? -20.172 16.453 1.7 1 98.12 182 LEU A O 1
ATOM 1326 N N . LEU A 1 183 ? -22.281 16.969 1.29 1 98 183 LEU A N 1
ATOM 1327 C CA . LEU A 1 183 ? -22.828 15.688 1.709 1 98 183 LEU A CA 1
ATOM 1328 C C . LEU A 1 183 ? -23.516 14.984 0.543 1 98 183 LEU A C 1
ATOM 1330 O O . LEU A 1 183 ? -23.719 15.586 -0.515 1 98 183 LEU A O 1
ATOM 1334 N N . LEU A 1 184 ? -23.719 13.711 0.667 1 96.94 184 LEU A N 1
ATOM 1335 C CA . LEU A 1 184 ? -24.469 12.906 -0.301 1 96.94 184 LEU A CA 1
ATOM 1336 C C . LEU A 1 184 ? -25.922 12.773 0.111 1 96.94 184 LEU A C 1
ATOM 1338 O O . LEU A 1 184 ? -26.25 11.992 1.009 1 96.94 184 LEU A O 1
ATOM 1342 N N . SER A 1 185 ? -26.812 13.492 -0.489 1 95.38 185 SER A N 1
ATOM 1343 C CA . SER A 1 185 ? -28.234 13.531 -0.147 1 95.38 185 SER A CA 1
ATOM 1344 C C . SER A 1 185 ? -28.438 13.898 1.319 1 95.38 185 SER A C 1
ATOM 1346 O O . SER A 1 185 ? -29.203 13.25 2.023 1 95.38 185 SER A O 1
ATOM 1348 N N . GLY A 1 186 ? -27.656 14.766 1.747 1 95.19 186 GLY A N 1
ATOM 1349 C CA . GLY A 1 186 ? -27.797 15.312 3.086 1 95.19 186 GLY A CA 1
ATOM 1350 C C . GLY A 1 186 ? -27.125 14.469 4.152 1 95.19 186 GLY A C 1
ATOM 1351 O O . GLY A 1 186 ? -27.094 14.844 5.324 1 95.19 186 GLY A O 1
ATOM 1352 N N . GLU A 1 187 ? -26.531 13.383 3.775 1 97.25 187 GLU A N 1
ATOM 1353 C CA . GLU A 1 187 ? -25.875 12.477 4.707 1 97.25 187 GLU A CA 1
ATOM 1354 C C . GLU A 1 187 ? -24.406 12.281 4.344 1 97.25 187 GLU A C 1
ATOM 1356 O O . GLU A 1 187 ? -24.031 12.43 3.18 1 97.25 187 GLU A O 1
ATOM 1361 N N . PRO A 1 188 ? -23.562 12 5.34 1 97.75 188 PRO A N 1
ATOM 1362 C CA . PRO A 1 188 ? -22.188 11.688 4.98 1 97.75 188 PRO A CA 1
ATOM 1363 C C . PRO A 1 188 ? -22.062 10.477 4.062 1 97.75 188 PRO A C 1
ATOM 1365 O O . PRO A 1 188 ? -22.781 9.484 4.25 1 97.75 188 PRO A O 1
ATOM 1368 N N . PRO A 1 189 ? -21.203 10.562 3.08 1 97.25 189 PRO A N 1
ATOM 1369 C CA . PRO A 1 189 ? -21.016 9.406 2.199 1 97.25 189 PRO A CA 1
ATOM 1370 C C . PRO A 1 189 ? -20.359 8.219 2.902 1 97.25 189 PRO A C 1
ATOM 1372 O O . PRO A 1 189 ? -19.562 8.414 3.828 1 97.25 189 PRO A O 1
ATOM 1375 N N . LYS A 1 190 ? -20.703 7.023 2.465 1 94.81 190 LYS A N 1
ATOM 1376 C CA . LYS A 1 190 ? -20.078 5.797 2.938 1 94.81 190 LYS A CA 1
ATOM 1377 C C . LYS A 1 190 ? -18.938 5.359 2.006 1 94.81 190 LYS A C 1
ATOM 1379 O O . LYS A 1 190 ? -18.859 5.824 0.868 1 94.81 190 LYS A O 1
ATOM 1384 N N . ALA A 1 191 ? -18.125 4.496 2.52 1 94.69 191 ALA A N 1
ATOM 1385 C CA . ALA A 1 191 ? -17.016 3.982 1.716 1 94.69 191 ALA A CA 1
ATOM 1386 C C . ALA A 1 191 ? -17.531 3.309 0.446 1 94.69 191 ALA A C 1
ATOM 1388 O O . ALA A 1 191 ? -18.484 2.527 0.492 1 94.69 191 ALA A O 1
ATOM 1389 N N . GLY A 1 192 ? -16.906 3.666 -0.66 1 94.75 192 GLY A N 1
ATOM 1390 C CA . GLY A 1 192 ? -17.266 3.061 -1.929 1 94.75 192 GLY A CA 1
ATOM 1391 C C . GLY A 1 192 ? -18.297 3.867 -2.701 1 94.75 192 GLY A C 1
ATOM 1392 O O . GLY A 1 192 ? -18.453 3.691 -3.91 1 94.75 192 GLY A O 1
ATOM 1393 N N . GLN A 1 193 ? -19.031 4.73 -2.041 1 95.75 193 GLN A N 1
ATOM 1394 C CA . GLN A 1 193 ? -19.984 5.586 -2.736 1 95.75 193 GLN A CA 1
ATOM 1395 C C . GLN A 1 193 ? -19.266 6.664 -3.545 1 95.75 193 GLN A C 1
ATOM 1397 O O . GLN A 1 193 ? -18.141 7.047 -3.223 1 95.75 193 GLN A O 1
ATOM 1402 N N . ILE A 1 194 ? -19.938 7.137 -4.613 1 96.94 194 ILE A N 1
ATOM 1403 C CA . ILE A 1 194 ? -19.359 8.148 -5.488 1 96.94 194 ILE A CA 1
ATOM 1404 C C . ILE A 1 194 ? -19.859 9.531 -5.074 1 96.94 194 ILE A C 1
ATOM 1406 O O . ILE A 1 194 ? -21.062 9.766 -5.008 1 96.94 194 ILE A O 1
ATOM 1410 N N . MET A 1 195 ? -18.953 10.383 -4.785 1 97.19 195 MET A N 1
ATOM 1411 C CA . MET A 1 195 ? -19.234 11.789 -4.52 1 97.19 195 MET A CA 1
ATOM 1412 C C . MET A 1 195 ? -18.906 12.648 -5.73 1 97.19 195 MET A C 1
ATOM 1414 O O . MET A 1 195 ? -17.922 12.406 -6.422 1 97.19 195 MET A O 1
ATOM 1418 N N . VAL A 1 196 ? -19.766 13.625 -5.992 1 97.5 196 VAL A N 1
ATOM 1419 C CA . VAL A 1 196 ? -19.531 14.633 -7.02 1 97.5 196 VAL A CA 1
ATOM 1420 C C . VAL A 1 196 ? -19.547 16.031 -6.395 1 97.5 196 VAL A C 1
ATOM 1422 O O . VAL A 1 196 ? -20.297 16.266 -5.438 1 97.5 196 VAL A O 1
ATOM 1425 N N . ASN A 1 197 ? -18.719 16.922 -6.875 1 98.38 197 ASN A N 1
ATOM 1426 C CA . ASN A 1 197 ? -18.641 18.281 -6.371 1 98.38 197 ASN A CA 1
ATOM 1427 C C . ASN A 1 197 ? -18.375 19.281 -7.5 1 98.38 197 ASN A C 1
ATOM 1429 O O . ASN A 1 197 ? -17.281 19.844 -7.594 1 98.38 197 ASN A O 1
ATOM 1433 N N . PRO A 1 198 ? -19.375 19.516 -8.312 1 98.19 198 PRO A N 1
ATOM 1434 C CA . PRO A 1 198 ? -19.188 20.422 -9.453 1 98.19 198 PRO A CA 1
ATOM 1435 C C . PRO A 1 198 ? -18.844 21.844 -9.031 1 98.19 198 PRO A C 1
ATOM 1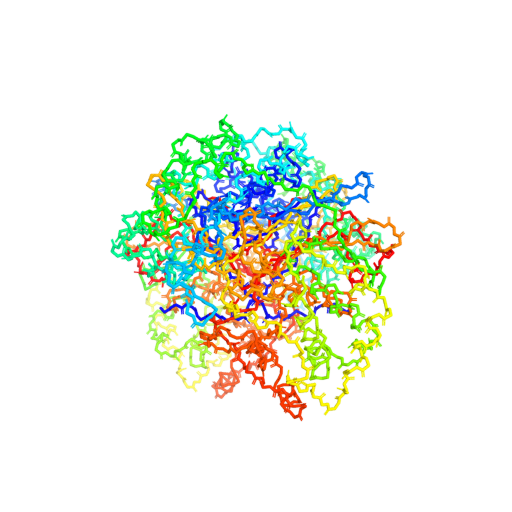437 O O . PRO A 1 198 ? -18.109 22.531 -9.75 1 98.19 198 PRO A O 1
ATOM 1440 N N . ASP A 1 199 ? -19.328 22.281 -7.895 1 98.44 199 ASP A N 1
ATOM 1441 C CA . ASP A 1 199 ? -18.984 23.609 -7.402 1 98.44 199 ASP A CA 1
ATOM 1442 C C . ASP A 1 199 ? -17.484 23.734 -7.152 1 98.44 199 ASP A C 1
ATOM 1444 O O . ASP A 1 199 ? -16.875 24.75 -7.512 1 98.44 199 ASP A O 1
ATOM 1448 N N . LEU A 1 200 ? -16.922 22.719 -6.543 1 98.81 200 LEU A N 1
ATOM 1449 C CA . LEU A 1 200 ? -15.477 22.734 -6.312 1 98.81 200 LEU A CA 1
ATOM 1450 C C . LEU A 1 200 ? -14.711 22.719 -7.633 1 98.81 200 LEU A C 1
ATOM 1452 O O . LEU A 1 200 ? -13.672 23.359 -7.766 1 98.81 200 LEU A O 1
ATOM 1456 N N . ALA A 1 201 ? -15.195 21.953 -8.609 1 98.81 201 ALA A N 1
ATOM 1457 C CA . ALA A 1 201 ? -14.578 21.938 -9.938 1 98.81 201 ALA A CA 1
ATOM 1458 C C . ALA A 1 201 ? -14.5 23.344 -10.516 1 98.81 201 ALA A C 1
ATOM 1460 O O . ALA A 1 201 ? -13.469 23.75 -11.047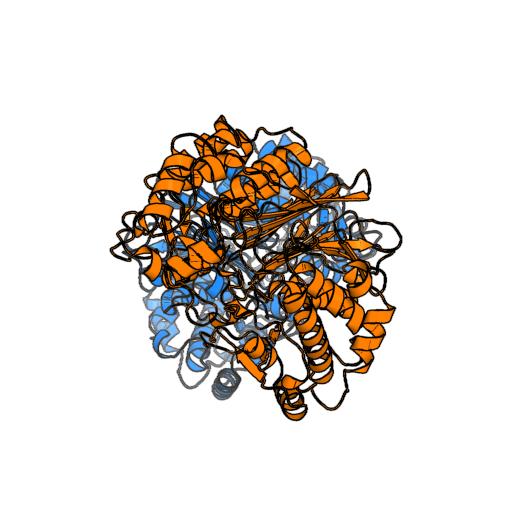 1 98.81 201 ALA A O 1
ATOM 1461 N N . ARG A 1 202 ? -15.602 24.062 -10.383 1 98.56 202 ARG A N 1
ATOM 1462 C CA . ARG A 1 202 ? -15.648 25.422 -10.898 1 98.56 202 ARG A CA 1
ATOM 1463 C C . ARG A 1 202 ? -14.664 26.328 -10.156 1 98.56 202 ARG A C 1
ATOM 1465 O O . ARG A 1 202 ? -14.008 27.188 -10.758 1 98.56 202 ARG A O 1
ATOM 1472 N N . THR A 1 203 ? -14.625 26.141 -8.875 1 98.88 203 THR A N 1
ATOM 1473 C CA . THR A 1 203 ? -13.68 26.906 -8.07 1 98.88 203 THR A CA 1
ATOM 1474 C C . THR A 1 203 ? -12.25 26.641 -8.531 1 98.88 203 THR A C 1
ATOM 1476 O O . THR A 1 203 ? -11.461 27.578 -8.711 1 98.88 203 THR A O 1
ATOM 1479 N N . TYR A 1 204 ? -11.867 25.344 -8.711 1 98.88 204 TYR A N 1
ATOM 1480 C CA . TYR A 1 204 ? -10.531 24.984 -9.18 1 98.88 204 TYR A CA 1
ATOM 1481 C C . TYR A 1 204 ? -10.273 25.547 -10.578 1 98.88 204 TYR A C 1
ATOM 1483 O O . TYR A 1 204 ? -9.148 25.953 -10.891 1 98.88 204 TYR A O 1
ATOM 1491 N N . GLU A 1 205 ? -11.273 25.578 -11.398 1 98.75 205 GLU A N 1
ATOM 1492 C CA . GLU A 1 205 ? -11.133 26.125 -12.734 1 98.75 205 GLU A CA 1
ATOM 1493 C C . GLU A 1 205 ? -10.828 27.625 -12.688 1 98.75 205 GLU A C 1
ATOM 1495 O O . GLU A 1 205 ? -10.016 28.125 -13.469 1 98.75 205 GLU A O 1
ATOM 1500 N N . GLU A 1 206 ? -11.469 28.344 -11.812 1 98.62 206 GLU A N 1
ATOM 1501 C CA . GLU A 1 206 ? -11.211 29.766 -11.656 1 98.62 206 GLU A CA 1
ATOM 1502 C C . GLU A 1 206 ? -9.773 30.031 -11.219 1 98.62 206 GLU A C 1
ATOM 1504 O O . GLU A 1 206 ? -9.117 30.938 -11.719 1 98.62 206 GLU A O 1
ATOM 1509 N N . LEU A 1 207 ? -9.352 29.172 -10.297 1 98.75 207 LEU A N 1
ATOM 1510 C CA . LEU A 1 207 ? -7.965 29.312 -9.867 1 98.75 207 LEU A CA 1
ATOM 1511 C C . LEU A 1 207 ? -7.012 28.984 -11.016 1 98.75 207 LEU A C 1
ATOM 1513 O O . LEU A 1 207 ? -6.016 29.688 -11.211 1 98.75 207 LEU A O 1
ATOM 1517 N N . ALA A 1 208 ? -7.289 27.922 -11.719 1 98.5 208 ALA A N 1
ATOM 1518 C CA . ALA A 1 208 ? -6.449 27.469 -12.82 1 98.5 208 ALA A CA 1
ATOM 1519 C C . ALA A 1 208 ? -6.344 28.531 -13.906 1 98.5 208 ALA A C 1
ATOM 1521 O O . ALA A 1 208 ? -5.277 28.719 -14.5 1 98.5 208 ALA A O 1
ATOM 1522 N N . THR A 1 209 ? -7.41 29.219 -14.109 1 97.81 209 THR A N 1
ATOM 1523 C CA . THR A 1 209 ? -7.504 30.172 -15.219 1 97.81 209 THR A CA 1
ATOM 1524 C C . THR A 1 209 ? -6.938 31.531 -14.812 1 97.81 209 THR A C 1
ATOM 1526 O O . THR A 1 209 ? -6.23 32.156 -15.594 1 97.81 209 THR A O 1
ATOM 1529 N N . HIS A 1 210 ? -7.215 32.031 -13.578 1 98.06 210 HIS A N 1
ATOM 1530 C CA . HIS A 1 210 ? -6.949 33.406 -13.219 1 98.06 210 HIS A CA 1
ATOM 1531 C C . HIS A 1 210 ? -5.883 33.5 -12.133 1 98.06 210 HIS A C 1
ATOM 1533 O O . HIS A 1 210 ? -5.543 34.594 -11.688 1 98.06 210 HIS A O 1
ATOM 1539 N N . GLY A 1 211 ? -5.395 32.375 -11.742 1 98.12 211 GLY A N 1
ATOM 1540 C CA . GLY A 1 211 ? -4.422 32.406 -10.656 1 98.12 211 GLY A CA 1
ATOM 1541 C C . GLY A 1 211 ? -5 32.875 -9.344 1 98.12 211 GLY A C 1
ATOM 1542 O O . GLY A 1 211 ? -6.164 32.625 -9.031 1 98.12 211 GLY A O 1
ATOM 1543 N N . LYS A 1 212 ? -4.242 33.594 -8.594 1 98.44 212 LYS A N 1
ATOM 1544 C CA . LYS A 1 212 ? -4.641 34.062 -7.27 1 98.44 212 LYS A CA 1
ATOM 1545 C C . LYS A 1 212 ? -5.883 34.938 -7.348 1 98.44 212 LYS A C 1
ATOM 1547 O O . LYS A 1 212 ? -6.75 34.875 -6.473 1 98.44 212 LYS A O 1
ATOM 1552 N N . LYS A 1 213 ? -5.996 35.719 -8.344 1 98.31 213 LYS A N 1
ATOM 1553 C CA . LYS A 1 213 ? -7.121 36.625 -8.5 1 98.31 213 LYS A CA 1
ATOM 1554 C C . LYS A 1 213 ? -8.438 35.844 -8.625 1 98.31 213 LYS A C 1
ATOM 1556 O O . LYS A 1 213 ? -9.492 36.344 -8.227 1 98.31 213 LYS A O 1
ATOM 1561 N N . GLY A 1 214 ? -8.336 34.688 -9.148 1 98.44 214 GLY A N 1
ATOM 1562 C CA . GLY A 1 214 ? -9.531 33.875 -9.305 1 98.44 214 GLY A CA 1
ATOM 1563 C C . GLY A 1 214 ? -10.172 33.469 -7.984 1 98.44 214 GLY A C 1
ATOM 1564 O O . GLY A 1 214 ? -11.375 33.188 -7.926 1 98.44 214 GLY A O 1
ATOM 1565 N N . PHE A 1 215 ? -9.43 33.5 -6.922 1 98.75 215 PHE A N 1
ATOM 1566 C CA . PHE A 1 215 ? -9.914 33.125 -5.605 1 98.75 215 PHE A CA 1
ATOM 1567 C C . PHE A 1 215 ? -10.094 34.312 -4.699 1 98.75 215 PHE A C 1
ATOM 1569 O O . PHE A 1 215 ? -11.031 34.375 -3.9 1 98.75 215 PHE A O 1
ATOM 1576 N N . TYR A 1 216 ? -9.258 35.312 -4.852 1 98.75 216 TYR A N 1
ATOM 1577 C CA . TYR A 1 216 ? -9.164 36.344 -3.842 1 98.75 216 TYR A CA 1
ATOM 1578 C C . TYR A 1 216 ? -9.836 37.625 -4.32 1 98.75 216 TYR A C 1
ATOM 1580 O O . TYR A 1 216 ? -9.875 38.625 -3.594 1 98.75 216 TYR A O 1
ATOM 1588 N N . GLU A 1 217 ? -10.305 37.594 -5.508 1 98.38 217 GLU A N 1
ATOM 1589 C CA . GLU A 1 217 ? -11.148 38.656 -6.062 1 98.38 217 GLU A CA 1
ATOM 1590 C C . GLU A 1 217 ? -12.375 38.062 -6.762 1 98.38 217 GLU A C 1
ATOM 1592 O O . GLU A 1 217 ? -12.461 36.875 -6.965 1 98.38 217 GLU A O 1
ATOM 1597 N N . GLY A 1 218 ? -13.352 38.875 -6.984 1 97.25 218 GLY A N 1
ATOM 1598 C CA . GLY A 1 218 ? -14.5 38.438 -7.766 1 97.25 218 GLY A CA 1
ATOM 1599 C C . GLY A 1 218 ? -15.469 37.594 -6.977 1 97.25 218 GLY A C 1
ATOM 1600 O O . GLY A 1 218 ? -15.68 37.812 -5.785 1 97.25 218 GLY A O 1
ATOM 1601 N N . ARG A 1 219 ? -16.094 36.688 -7.633 1 97.38 219 ARG A N 1
ATOM 1602 C CA . ARG A 1 219 ? -17.234 35.938 -7.113 1 97.38 219 ARG A CA 1
ATOM 1603 C C . ARG A 1 219 ? -16.859 35.188 -5.848 1 97.38 219 ARG A C 1
ATOM 1605 O O . ARG A 1 219 ? -17.562 35.25 -4.84 1 97.38 219 ARG A O 1
ATOM 1612 N N . ILE A 1 220 ? -15.758 34.438 -5.887 1 98.62 220 ILE A N 1
ATOM 1613 C CA . ILE A 1 220 ? -15.375 33.562 -4.77 1 98.62 220 ILE A CA 1
ATOM 1614 C C . ILE A 1 220 ? -15.086 34.438 -3.539 1 98.62 220 ILE A C 1
ATOM 1616 O O . ILE A 1 220 ? -15.547 34.125 -2.438 1 98.62 220 ILE A O 1
ATOM 1620 N N . ALA A 1 221 ? -14.344 35.531 -3.693 1 98.75 221 ALA A N 1
ATOM 1621 C CA . ALA A 1 221 ? -14.023 36.438 -2.588 1 98.75 221 ALA A CA 1
ATOM 1622 C C . ALA A 1 221 ? -15.297 37.031 -1.985 1 98.75 221 ALA A C 1
ATOM 1624 O O . ALA A 1 221 ? -15.414 37.156 -0.763 1 98.75 221 ALA A O 1
ATOM 1625 N N . GLN A 1 222 ? -16.234 37.375 -2.848 1 98.69 222 GLN A N 1
ATOM 1626 C CA . GLN A 1 222 ? -17.5 38 -2.41 1 98.69 222 GLN A CA 1
ATOM 1627 C C . GLN A 1 222 ? -18.312 37.031 -1.557 1 98.69 222 GLN A C 1
ATOM 1629 O O . GLN A 1 222 ? -18.812 37.406 -0.497 1 98.69 222 GLN A O 1
ATOM 1634 N N . VAL A 1 223 ? -18.422 35.812 -2.002 1 98.69 223 VAL A N 1
ATOM 1635 C CA . VAL A 1 223 ? -19.281 34.875 -1.284 1 98.69 223 VAL A CA 1
ATOM 1636 C C . VAL A 1 223 ? -18.578 34.375 -0.024 1 98.69 223 VAL A C 1
ATOM 1638 O O . VAL A 1 223 ? -19.219 34.031 0.963 1 98.69 223 VAL A O 1
ATOM 1641 N N . ILE A 1 224 ? -17.234 34.344 0.033 1 98.81 224 ILE A N 1
ATOM 1642 C CA . ILE A 1 224 ? -16.516 34.031 1.262 1 98.81 224 ILE A CA 1
ATOM 1643 C C . ILE A 1 224 ? -16.781 35.125 2.305 1 98.81 224 ILE A C 1
ATOM 1645 O O . ILE A 1 224 ? -17.172 34.812 3.439 1 98.81 224 ILE A O 1
ATOM 1649 N N . SER A 1 225 ? -16.594 36.406 1.883 1 98.69 225 SER A N 1
ATOM 1650 C CA . SER A 1 225 ? -16.844 37.5 2.799 1 98.69 225 SER A CA 1
ATOM 1651 C C . SER A 1 225 ? -18.281 37.5 3.293 1 98.69 225 SER A C 1
ATOM 1653 O O . SER A 1 225 ? -18.531 37.688 4.484 1 98.69 225 SER A O 1
ATOM 1655 N N . ALA A 1 226 ? -19.203 37.219 2.418 1 98.62 226 ALA A N 1
ATOM 1656 C CA . ALA A 1 226 ? -20.625 37.25 2.744 1 98.62 226 ALA A CA 1
ATOM 1657 C C . ALA A 1 226 ? -20.969 36.188 3.793 1 98.62 226 ALA A C 1
ATOM 1659 O O . ALA A 1 226 ? -21.641 36.5 4.781 1 98.62 226 ALA A O 1
ATOM 1660 N N . VAL A 1 227 ? -20.547 34.969 3.594 1 98.62 227 VAL A N 1
ATOM 1661 C CA . VAL A 1 227 ? -20.938 33.906 4.508 1 98.62 227 VAL A CA 1
ATOM 1662 C C . VAL A 1 227 ? -20.266 34.125 5.863 1 98.62 227 VAL A C 1
ATOM 1664 O O . VAL A 1 227 ? -20.859 33.844 6.906 1 98.62 227 VAL A O 1
ATOM 1667 N N . VAL A 1 228 ? -19.031 34.594 5.902 1 98.69 228 VAL A N 1
ATOM 1668 C CA . VAL A 1 228 ? -18.328 34.844 7.152 1 98.69 228 VAL A CA 1
ATOM 1669 C C . VAL A 1 228 ? -19.047 35.938 7.945 1 98.69 228 VAL A C 1
ATOM 1671 O O . VAL A 1 228 ? -19.281 35.781 9.148 1 98.69 228 VAL A O 1
ATOM 1674 N N . GLN A 1 229 ? -19.469 37 7.285 1 98.31 229 GLN A N 1
ATOM 1675 C CA . GLN A 1 229 ? -20.156 38.094 7.941 1 98.31 229 GLN A CA 1
ATOM 1676 C C . GLN A 1 229 ? -21.562 37.688 8.383 1 98.31 229 GLN A C 1
ATOM 1678 O O . GLN A 1 229 ? -22.031 38.094 9.445 1 98.31 229 GLN A O 1
ATOM 1683 N N . GLN A 1 230 ? -22.188 36.906 7.582 1 97.94 230 GLN A N 1
ATOM 1684 C CA . GLN A 1 230 ? -23.5 36.375 7.953 1 97.94 230 GLN A CA 1
ATOM 1685 C C . GLN A 1 230 ? -23.438 35.625 9.266 1 97.94 230 GLN A C 1
ATOM 1687 O O . GLN A 1 230 ? -24.422 35.562 10.016 1 97.94 230 GLN A O 1
ATOM 1692 N N . HIS A 1 231 ? -22.312 35.094 9.539 1 98.19 231 HIS A N 1
ATOM 1693 C CA . HIS A 1 231 ? -22.156 34.281 10.75 1 98.19 231 HIS A CA 1
ATOM 1694 C C . HIS A 1 231 ? -21.312 35.031 11.789 1 98.19 231 HIS A C 1
ATOM 1696 O O . HIS A 1 231 ? -20.625 34.406 12.586 1 98.19 231 HIS A O 1
ATOM 1702 N N . GLY A 1 232 ? -21.234 36.281 11.656 1 97.75 232 GLY A N 1
ATOM 1703 C CA . GLY A 1 232 ? -20.734 37.125 12.727 1 97.75 232 GLY A CA 1
ATOM 1704 C C . GLY A 1 232 ? -19.266 37.5 12.555 1 97.75 232 GLY A C 1
ATOM 1705 O O . GLY A 1 232 ? -18.688 38.188 13.398 1 97.75 232 GLY A O 1
ATOM 1706 N N . GLY A 1 233 ? -18.609 37.062 11.461 1 98.19 233 GLY A N 1
ATOM 1707 C CA . GLY A 1 233 ? -17.203 37.344 11.258 1 98.19 233 GLY A CA 1
ATOM 1708 C C . GLY A 1 233 ? -16.922 38.719 10.648 1 98.19 233 GLY A C 1
ATOM 1709 O O . GLY A 1 233 ? -17.859 39.469 10.359 1 98.19 233 GLY A O 1
ATOM 1710 N N . LEU A 1 234 ? -15.656 38.969 10.445 1 98.25 234 LEU A N 1
ATOM 1711 C CA . LEU A 1 234 ? -15.273 40.312 10.094 1 98.25 234 LEU A CA 1
ATOM 1712 C C . LEU A 1 234 ? -14.539 40.344 8.758 1 98.25 234 LEU A C 1
ATOM 1714 O O . LEU A 1 234 ? -14.164 41.438 8.281 1 98.25 234 LEU A O 1
ATOM 1718 N N . LEU A 1 235 ? -14.352 39.25 8.117 1 98.44 235 LEU A N 1
ATOM 1719 C CA . LEU A 1 235 ? -13.57 39.188 6.891 1 98.44 235 LEU A CA 1
ATOM 1720 C C . LEU A 1 235 ? -14.25 39.938 5.766 1 98.44 235 LEU A C 1
ATOM 1722 O O . LEU A 1 235 ? -15.445 39.781 5.527 1 98.44 235 LEU A O 1
ATOM 1726 N N . THR A 1 236 ? -13.461 40.75 5.098 1 98.44 236 THR A N 1
ATOM 1727 C CA . THR A 1 236 ? -13.977 41.531 3.984 1 98.44 236 THR A CA 1
ATOM 1728 C C . THR A 1 236 ? -13.305 41.125 2.676 1 98.44 236 THR A C 1
ATOM 1730 O O . THR A 1 236 ? -12.305 40.406 2.686 1 98.44 236 THR A O 1
ATOM 1733 N N . GLU A 1 237 ? -13.898 41.594 1.596 1 98.5 237 GLU A N 1
ATOM 1734 C CA . GLU A 1 237 ? -13.281 41.375 0.293 1 98.5 237 GLU A CA 1
ATOM 1735 C C . GLU A 1 237 ? -11.883 41.969 0.227 1 98.5 237 GLU A C 1
ATOM 1737 O O . GLU A 1 237 ? -10.992 41.438 -0.422 1 98.5 237 GLU A O 1
ATOM 1742 N N . SER A 1 238 ? -11.734 43.094 0.892 1 98.44 238 SER A N 1
ATOM 1743 C CA . SER A 1 238 ? -10.43 43.75 0.909 1 98.44 238 SER A CA 1
ATOM 1744 C C . SER A 1 238 ? -9.391 42.906 1.636 1 98.44 238 SER A C 1
ATOM 1746 O O . SER A 1 238 ? -8.227 42.844 1.23 1 98.44 238 SER A O 1
ATOM 1748 N N . ASP A 1 239 ? -9.773 42.281 2.705 1 98.69 239 ASP A N 1
ATOM 1749 C CA . ASP A 1 239 ? -8.875 41.344 3.393 1 98.69 239 ASP A CA 1
ATOM 1750 C C . ASP A 1 239 ? -8.406 40.25 2.453 1 98.69 239 ASP A C 1
ATOM 1752 O O . ASP A 1 239 ? -7.238 39.844 2.48 1 98.69 239 ASP A O 1
ATOM 1756 N N . LEU A 1 240 ? -9.32 39.719 1.656 1 98.75 240 LEU A N 1
ATOM 1757 C CA . LEU A 1 240 ? -9.008 38.625 0.723 1 98.75 240 LEU A CA 1
ATOM 1758 C C . LEU A 1 240 ? -8.086 39.125 -0.385 1 98.75 240 LEU A C 1
ATOM 1760 O O . LEU A 1 240 ? -7.059 38.5 -0.673 1 98.75 240 LEU A O 1
ATOM 1764 N N . SER A 1 241 ? -8.344 40.219 -0.965 1 98.31 241 SER A N 1
ATOM 1765 C CA . SER A 1 241 ? -7.586 40.688 -2.113 1 98.31 241 SER A CA 1
ATOM 1766 C C . SER A 1 241 ? -6.184 41.125 -1.707 1 98.31 241 SER A C 1
ATOM 1768 O O . SER A 1 241 ? -5.27 41.156 -2.535 1 98.31 241 SER A O 1
ATOM 1770 N N . SER A 1 242 ? -5.961 41.438 -0.439 1 97.75 242 SER A N 1
ATOM 1771 C CA . SER A 1 242 ? -4.656 41.875 0.027 1 97.75 242 SER A CA 1
ATOM 1772 C C . SER A 1 242 ? -3.799 40.719 0.514 1 97.75 242 SER A C 1
ATOM 1774 O O . SER A 1 242 ? -2.641 40.906 0.888 1 97.75 242 SER A O 1
ATOM 1776 N N . HIS A 1 243 ? -4.328 39.562 0.49 1 97.62 243 HIS A N 1
ATOM 1777 C CA . HIS A 1 243 ? -3.619 38.406 1.05 1 97.62 243 HIS A CA 1
ATOM 1778 C C . HIS A 1 243 ? -2.406 38.031 0.199 1 97.62 243 HIS A C 1
ATOM 1780 O O . HIS A 1 243 ? -2.467 38.094 -1.031 1 97.62 243 HIS A O 1
ATOM 1786 N N . THR A 1 244 ? -1.318 37.688 0.881 1 97.56 244 THR A N 1
ATOM 1787 C CA . THR A 1 244 ? -0.135 37.094 0.267 1 97.56 244 THR A CA 1
ATOM 1788 C C . THR A 1 244 ? 0.445 36 1.155 1 97.56 244 THR A C 1
ATOM 1790 O O . THR A 1 244 ? 0.359 36.094 2.383 1 97.56 244 THR A O 1
ATOM 1793 N N . SER A 1 245 ? 1 35.031 0.445 1 98.12 245 SER A N 1
ATOM 1794 C CA . SER A 1 245 ? 1.87 34.125 1.201 1 98.12 245 SER A CA 1
ATOM 1795 C C . SER A 1 245 ? 3.162 34.844 1.608 1 98.12 245 SER A C 1
ATOM 1797 O O . SER A 1 245 ? 3.48 35.906 1.099 1 98.12 245 SER A O 1
ATOM 1799 N N . THR A 1 246 ? 3.869 34.219 2.562 1 98.06 246 THR A N 1
ATOM 1800 C CA . THR A 1 246 ? 5.152 34.75 2.99 1 98.06 246 THR A CA 1
ATOM 1801 C C . THR A 1 246 ? 6.277 33.75 2.709 1 98.06 246 THR A C 1
ATOM 1803 O O . THR A 1 246 ? 6.242 32.625 3.18 1 98.06 246 THR A O 1
ATOM 1806 N N . PRO A 1 247 ? 7.281 34.25 1.853 1 97.88 247 PRO A N 1
ATOM 1807 C CA . PRO A 1 247 ? 8.477 33.406 1.802 1 97.88 247 PRO A CA 1
ATOM 1808 C C . PRO A 1 247 ? 9.117 33.188 3.176 1 97.88 247 PRO A C 1
ATOM 1810 O O . PRO A 1 247 ? 9.203 34.125 3.965 1 97.88 247 PRO A O 1
ATOM 1813 N N . ALA A 1 248 ? 9.469 31.984 3.48 1 96.69 248 ALA A N 1
ATOM 1814 C CA . ALA A 1 248 ? 9.977 31.688 4.812 1 96.69 248 ALA A CA 1
ATOM 1815 C C . ALA A 1 248 ? 11.352 31.031 4.734 1 96.69 248 ALA A C 1
ATOM 1817 O O . ALA A 1 248 ? 11.57 30.109 3.936 1 96.69 248 ALA A O 1
ATOM 1818 N N . GLU A 1 249 ? 12.297 31.562 5.523 1 97.44 249 GLU A N 1
ATOM 1819 C CA . GLU A 1 249 ? 13.562 30.891 5.742 1 97.44 249 GLU A CA 1
ATOM 1820 C C . GLU A 1 249 ? 13.438 29.812 6.824 1 97.44 249 GLU A C 1
ATOM 1822 O O . GLU A 1 249 ? 13.164 30.125 7.984 1 97.44 249 GLU A O 1
ATOM 1827 N N . PRO A 1 250 ? 13.719 28.594 6.453 1 98.44 250 PRO A N 1
ATOM 1828 C CA . PRO A 1 250 ? 13.531 27.516 7.434 1 98.44 250 PRO A CA 1
ATOM 1829 C C . PRO A 1 250 ? 14.492 27.641 8.617 1 98.44 250 PRO A C 1
ATOM 1831 O O . PRO A 1 250 ? 15.562 28.234 8.5 1 98.44 250 PRO A O 1
ATOM 1834 N N . ILE A 1 251 ? 14.117 27.109 9.719 1 98.56 251 ILE A N 1
ATOM 1835 C CA . ILE A 1 251 ? 14.945 27 10.914 1 98.56 251 ILE A CA 1
ATOM 1836 C C . ILE A 1 251 ? 15.336 25.531 11.133 1 98.56 251 ILE A C 1
ATOM 1838 O O . ILE A 1 251 ? 14.695 24.625 10.586 1 98.56 251 ILE A O 1
ATOM 1842 N N . CYS A 1 252 ? 16.422 25.297 11.859 1 98.62 252 CYS A N 1
ATOM 1843 C CA . CYS A 1 252 ? 16.906 23.922 11.953 1 98.62 252 CYS A CA 1
ATOM 1844 C C . CYS A 1 252 ? 17.703 23.703 13.234 1 98.62 252 CYS A C 1
ATOM 1846 O O . CYS A 1 252 ? 18.062 24.672 13.914 1 98.62 252 CYS A O 1
ATOM 1848 N N . VAL A 1 253 ? 17.891 22.5 13.602 1 98.44 253 VAL A N 1
ATOM 1849 C CA . VAL A 1 253 ? 18.859 22.062 14.609 1 98.44 253 VAL A CA 1
ATOM 1850 C C . VAL A 1 253 ? 19.625 20.844 14.086 1 98.44 253 VAL A C 1
ATOM 1852 O O . VAL A 1 253 ? 19.094 20.062 13.297 1 98.44 253 VAL A O 1
ATOM 1855 N N . ASP A 1 254 ? 20.875 20.766 14.523 1 98 254 ASP A N 1
ATOM 1856 C CA . ASP A 1 254 ? 21.641 19.531 14.305 1 98 254 ASP A CA 1
ATOM 1857 C C . ASP A 1 254 ? 21.344 18.516 15.398 1 98 254 ASP A C 1
ATOM 1859 O O . ASP A 1 254 ? 21.219 18.859 16.578 1 98 254 ASP A O 1
ATOM 1863 N N . HIS A 1 255 ? 21.094 17.328 15 1 97.81 255 HIS A N 1
ATOM 1864 C CA . HIS A 1 255 ? 20.797 16.219 15.914 1 97.81 255 HIS A CA 1
ATOM 1865 C C . HIS A 1 255 ? 21.453 14.93 15.453 1 97.81 255 HIS A C 1
ATOM 1867 O O . HIS A 1 255 ? 20.953 14.266 14.539 1 97.81 255 HIS A O 1
ATOM 1873 N N . ARG A 1 256 ? 22.594 14.516 16.125 1 96.38 256 ARG A N 1
ATOM 1874 C CA . ARG A 1 256 ? 23.281 13.242 15.914 1 96.38 256 ARG A CA 1
ATOM 1875 C C . ARG A 1 256 ? 23.656 13.07 14.445 1 96.38 256 ARG A C 1
ATOM 1877 O O . ARG A 1 256 ? 23.359 12.039 13.836 1 96.38 256 ARG A O 1
ATOM 1884 N N . GLY A 1 257 ? 24.109 14.094 13.828 1 95.88 257 GLY A N 1
ATOM 1885 C CA . GLY A 1 257 ? 24.688 14.008 12.492 1 95.88 257 GLY A CA 1
ATOM 1886 C C . GLY A 1 257 ? 23.719 14.445 11.406 1 95.88 257 GLY A C 1
ATOM 1887 O O . GLY A 1 257 ? 24.125 14.602 10.25 1 95.88 257 GLY A O 1
ATOM 1888 N N . VAL A 1 258 ? 22.438 14.672 11.789 1 98 258 VAL A N 1
ATOM 1889 C CA . VAL A 1 258 ? 21.484 15.156 10.789 1 98 258 VAL A CA 1
ATOM 1890 C C . VAL A 1 258 ? 21.016 16.562 11.156 1 98 258 VAL A C 1
ATOM 1892 O O . VAL A 1 258 ? 21.141 16.969 12.312 1 98 258 VAL A O 1
ATOM 1895 N N . ARG A 1 259 ? 20.594 17.297 10.156 1 98.75 259 ARG A N 1
ATOM 1896 C CA . ARG A 1 259 ? 19.984 18.609 10.336 1 98.75 259 ARG A CA 1
ATOM 1897 C C . ARG A 1 259 ? 18.484 18.547 10.078 1 98.75 259 ARG A C 1
ATOM 1899 O O . ARG A 1 259 ? 18.047 18.203 8.969 1 98.75 259 ARG A O 1
ATOM 1906 N N . VAL A 1 260 ? 17.734 18.812 11.07 1 98.88 260 VAL A N 1
ATOM 1907 C CA . VAL A 1 260 ? 16.281 18.734 10.969 1 98.88 260 VAL A CA 1
ATOM 1908 C C . VAL A 1 260 ? 15.719 20.141 10.695 1 98.88 260 VAL A C 1
ATOM 1910 O O . VAL A 1 260 ? 16 21.078 11.438 1 98.88 260 VAL A O 1
ATOM 1913 N N . TRP A 1 261 ? 14.914 20.234 9.648 1 98.88 261 TRP A N 1
ATOM 1914 C CA . TRP A 1 261 ? 14.391 21.516 9.203 1 98.88 261 TRP A CA 1
ATOM 1915 C C . TRP A 1 261 ? 12.891 21.609 9.445 1 98.88 261 TRP A C 1
ATOM 1917 O O . TRP A 1 261 ? 12.156 20.641 9.211 1 98.88 261 TRP A O 1
ATOM 1927 N N . GLU A 1 262 ? 12.461 22.703 9.984 1 98.69 262 GLU A N 1
ATOM 1928 C CA . GLU A 1 262 ? 11.078 23.156 10.125 1 98.69 262 GLU A CA 1
ATOM 1929 C C . GLU A 1 262 ? 10.898 24.578 9.617 1 98.69 262 GLU A C 1
ATOM 1931 O O . GLU A 1 262 ? 11.883 25.266 9.328 1 98.69 262 GLU A O 1
ATOM 1936 N N . LEU A 1 263 ? 9.695 25 9.461 1 98.38 263 LEU A N 1
ATOM 1937 C CA . LEU A 1 263 ? 9.461 26.422 9.234 1 98.38 263 LEU A CA 1
ATOM 1938 C C . LEU A 1 263 ? 9.367 27.172 10.555 1 98.38 263 LEU A C 1
ATOM 1940 O O . LEU A 1 263 ? 9.023 26.594 11.586 1 98.38 263 LEU A O 1
ATOM 1944 N N . PRO A 1 264 ? 9.734 28.438 10.547 1 97.75 264 PRO A N 1
ATOM 1945 C CA . PRO A 1 264 ? 9.617 29.219 11.781 1 97.75 264 PRO A CA 1
ATOM 1946 C C . PRO A 1 264 ? 8.164 29.516 12.156 1 97.75 264 PRO A C 1
ATOM 1948 O O . PRO A 1 264 ? 7.25 29.234 11.383 1 97.75 264 PRO A O 1
ATOM 1951 N N . PRO A 1 265 ? 7.914 29.953 13.438 1 96.94 265 PRO A N 1
ATOM 1952 C CA . PRO A 1 265 ? 6.555 30.406 13.75 1 96.94 265 PRO A CA 1
ATOM 1953 C C . PRO A 1 265 ? 5.969 31.297 12.656 1 96.94 265 PRO A C 1
ATOM 1955 O O . PRO A 1 265 ? 6.711 31.906 11.891 1 96.94 265 PRO A O 1
ATOM 1958 N N . ASN A 1 266 ? 4.742 31.359 12.5 1 97.19 266 ASN A N 1
ATOM 1959 C CA . ASN A 1 266 ? 3.713 31.062 13.492 1 97.19 266 ASN A CA 1
ATOM 1960 C C . ASN A 1 266 ? 3.348 29.594 13.5 1 97.19 266 ASN A C 1
ATOM 1962 O O . ASN A 1 266 ? 2.414 29.172 14.188 1 97.19 266 ASN A O 1
ATOM 1966 N N . GLY A 1 267 ? 3.951 28.688 12.68 1 96.12 267 GLY A N 1
ATOM 1967 C CA . GLY A 1 267 ? 3.807 27.25 12.805 1 96.12 267 GLY A CA 1
ATOM 1968 C C . GLY A 1 267 ? 4.523 26.672 14.016 1 96.12 267 GLY A C 1
ATOM 1969 O O . GLY A 1 267 ? 5.547 27.219 14.445 1 96.12 267 GLY A O 1
ATOM 1970 N N . GLN A 1 268 ? 4.109 25.531 14.438 1 95.75 268 GLN A N 1
ATOM 1971 C CA . GLN A 1 268 ? 4.625 25 15.703 1 95.75 268 GLN A CA 1
ATOM 1972 C C . GLN A 1 268 ? 5.828 24.094 15.469 1 95.75 268 GLN A C 1
ATOM 1974 O O . GLN A 1 268 ? 6.195 23.312 16.344 1 95.75 268 GLN A O 1
ATOM 1979 N N . GLY A 1 269 ? 6.445 24.156 14.305 1 98 269 GLY A N 1
ATOM 1980 C CA . GLY A 1 269 ? 7.59 23.328 13.969 1 98 269 GLY A CA 1
ATOM 1981 C C . GLY A 1 269 ? 8.742 23.469 14.945 1 98 269 GLY A C 1
ATOM 1982 O O . GLY A 1 269 ? 9.492 22.531 15.18 1 98 269 GLY A O 1
ATOM 1983 N N . ILE A 1 270 ? 8.898 24.609 15.586 1 98 270 ILE A N 1
ATOM 1984 C CA . ILE A 1 270 ? 9.977 24.891 16.531 1 98 270 ILE A CA 1
ATOM 1985 C C . ILE A 1 270 ? 9.867 23.953 17.719 1 98 270 ILE A C 1
ATOM 1987 O O . ILE A 1 270 ? 10.875 23.641 18.359 1 98 270 ILE A O 1
ATOM 1991 N N . THR A 1 271 ? 8.672 23.469 18.031 1 97.69 271 THR A N 1
ATOM 1992 C CA . THR A 1 271 ? 8.469 22.531 19.125 1 97.69 271 THR A CA 1
ATOM 1993 C C . THR A 1 271 ? 9.273 21.25 18.891 1 97.69 271 THR A C 1
ATOM 1995 O O . THR A 1 271 ? 9.93 20.75 19.812 1 97.69 271 THR A O 1
ATOM 1998 N N . ALA A 1 272 ? 9.219 20.703 17.672 1 98.81 272 ALA A N 1
ATOM 1999 C CA . ALA A 1 272 ? 9.977 19.484 17.328 1 98.81 272 ALA A CA 1
ATOM 2000 C C . ALA A 1 272 ? 11.477 19.719 17.484 1 98.81 272 ALA A C 1
ATOM 2002 O O . ALA A 1 272 ? 12.188 18.859 18 1 98.81 272 ALA A O 1
ATOM 2003 N N . LEU A 1 273 ? 11.906 20.859 17.047 1 98.88 273 LEU A N 1
ATOM 2004 C CA . LEU A 1 273 ? 13.328 21.172 17.078 1 98.88 273 LEU A CA 1
ATOM 2005 C C . LEU A 1 273 ? 13.812 21.312 18.531 1 98.88 273 LEU A C 1
ATOM 2007 O O . LEU A 1 273 ? 14.891 20.812 18.875 1 98.88 273 LEU A O 1
ATOM 2011 N N . ILE A 1 274 ? 13.008 22 19.375 1 98.62 274 ILE A N 1
ATOM 2012 C CA . ILE A 1 274 ? 13.367 22.125 20.781 1 98.62 274 ILE A CA 1
ATOM 2013 C C . ILE A 1 274 ? 13.445 20.75 21.438 1 98.62 274 ILE A C 1
ATOM 2015 O O . ILE A 1 274 ? 14.414 20.453 22.141 1 98.62 274 ILE A O 1
ATOM 2019 N N . ALA A 1 275 ? 12.453 19.922 21.188 1 98.81 275 ALA A N 1
ATOM 2020 C CA . ALA A 1 275 ? 12.406 18.594 21.781 1 98.81 275 ALA A CA 1
ATOM 2021 C C . ALA A 1 275 ? 13.625 17.766 21.359 1 98.81 275 ALA A C 1
ATOM 2023 O O . ALA A 1 275 ? 14.234 17.078 22.188 1 98.81 275 ALA A O 1
ATOM 2024 N N . LEU A 1 276 ? 13.961 17.797 20.109 1 98.81 276 LEU A N 1
ATOM 2025 C CA . LEU A 1 276 ? 15.094 17.031 19.594 1 98.81 276 LEU A CA 1
ATOM 2026 C C . LEU A 1 276 ? 16.406 17.516 20.203 1 98.81 276 LEU A C 1
ATOM 2028 O O . LEU A 1 276 ? 17.297 16.719 20.5 1 98.81 276 LEU A O 1
ATOM 2032 N N . ASN A 1 277 ? 16.5 18.844 20.375 1 98.25 277 ASN A N 1
ATOM 2033 C CA . ASN A 1 277 ? 17.688 19.391 21.016 1 98.25 277 ASN A CA 1
ATOM 2034 C C . ASN A 1 277 ? 17.844 18.891 22.438 1 98.25 277 ASN A C 1
ATOM 2036 O O . ASN A 1 277 ? 18.953 18.562 22.875 1 98.25 277 ASN A O 1
ATOM 2040 N N . ILE A 1 278 ? 16.781 18.859 23.125 1 98.44 278 ILE A N 1
ATOM 2041 C CA . ILE A 1 278 ? 16.781 18.375 24.5 1 98.44 278 ILE A CA 1
ATOM 2042 C C . ILE A 1 278 ? 17.188 16.906 24.531 1 98.44 278 ILE A C 1
ATOM 2044 O O . ILE A 1 278 ? 18.031 16.5 25.344 1 98.44 278 ILE A O 1
ATOM 2048 N N . LEU A 1 279 ? 16.703 16.094 23.641 1 98.69 279 LEU A N 1
ATOM 2049 C CA . LEU A 1 279 ? 16.859 14.648 23.625 1 98.69 279 LEU A CA 1
ATOM 2050 C C . LEU A 1 279 ? 18.297 14.273 23.25 1 98.69 279 LEU A C 1
ATOM 2052 O O . LEU A 1 279 ? 18.734 13.156 23.531 1 98.69 279 LEU A O 1
ATOM 2056 N N . GLU A 1 280 ? 18.984 15.141 22.562 1 97.12 280 GLU A N 1
ATOM 2057 C CA . GLU A 1 280 ? 20.297 14.828 22.016 1 97.12 280 GLU A CA 1
ATOM 2058 C C . GLU A 1 280 ? 21.266 14.438 23.141 1 97.12 280 GLU A C 1
ATOM 2060 O O . GLU A 1 280 ? 22.188 13.648 22.906 1 97.12 280 GLU A O 1
ATOM 2065 N N . GLY A 1 281 ? 21.031 14.836 24.312 1 96.44 281 GLY A N 1
ATOM 2066 C CA . GLY A 1 281 ? 21.953 14.586 25.406 1 96.44 281 GLY A CA 1
ATOM 2067 C C . GLY A 1 281 ? 21.703 13.258 26.094 1 96.44 281 GLY A C 1
ATOM 2068 O O . GLY A 1 281 ? 22.469 12.867 27 1 96.44 281 GLY A O 1
ATOM 2069 N N . PHE A 1 282 ? 20.719 12.508 25.75 1 97.81 282 PHE A N 1
ATOM 2070 C CA . PHE A 1 282 ? 20.391 11.219 26.344 1 97.81 282 PHE A CA 1
ATOM 2071 C C . PHE A 1 282 ? 20.781 10.07 25.422 1 97.81 282 PHE A C 1
ATOM 2073 O O . PHE A 1 282 ? 20.703 10.195 24.203 1 97.81 282 PHE A O 1
ATOM 2080 N N . ASP A 1 283 ? 21.188 8.953 26.016 1 97.56 283 ASP A N 1
ATOM 2081 C CA . ASP A 1 283 ? 21.422 7.73 25.25 1 97.56 283 ASP A CA 1
ATOM 2082 C C . ASP A 1 283 ? 20.125 6.945 25.062 1 97.56 283 ASP A C 1
ATOM 2084 O O . ASP A 1 283 ? 19.953 5.863 25.641 1 97.56 283 ASP A O 1
ATOM 2088 N N . LEU A 1 284 ? 19.328 7.402 24.172 1 98.06 284 LEU A N 1
ATOM 2089 C CA . LEU A 1 284 ? 17.984 6.863 23.953 1 98.06 284 LEU A CA 1
ATOM 2090 C C . LEU A 1 284 ? 18.047 5.441 23.406 1 98.06 284 LEU A C 1
ATOM 2092 O O . LEU A 1 284 ? 17.219 4.598 23.766 1 98.06 284 LEU A O 1
ATOM 2096 N N . LYS A 1 285 ? 19 5.199 22.547 1 97.12 285 LYS A N 1
ATOM 2097 C CA . LYS A 1 285 ? 19.125 3.889 21.906 1 97.12 285 LYS A CA 1
ATOM 2098 C C . LYS A 1 285 ? 19.281 2.787 22.953 1 97.12 285 LYS A C 1
ATOM 2100 O O . LYS A 1 285 ? 18.672 1.728 22.859 1 97.12 285 LYS A O 1
ATOM 2105 N N . SER A 1 286 ? 20.109 3.035 23.984 1 97.69 286 SER A N 1
ATOM 2106 C CA . SER A 1 286 ? 20.406 2.039 25 1 97.69 286 SER A CA 1
ATOM 2107 C C . SER A 1 286 ? 19.188 1.768 25.875 1 97.69 286 SER A C 1
ATOM 2109 O O . SER A 1 286 ? 19.094 0.71 26.5 1 97.69 286 SER A O 1
ATOM 2111 N N . MET A 1 287 ? 18.25 2.697 25.938 1 97.38 287 MET A N 1
ATOM 2112 C CA . MET A 1 287 ? 17.047 2.533 26.75 1 97.38 287 MET A CA 1
ATOM 2113 C C . MET A 1 287 ? 16.094 1.512 26.125 1 97.38 287 MET A C 1
ATOM 2115 O O . MET A 1 287 ? 15.273 0.918 26.812 1 97.38 287 MET A O 1
ATOM 2119 N N . GLY A 1 288 ? 16.188 1.294 24.797 1 96.94 288 GLY A N 1
ATOM 2120 C CA . GLY A 1 288 ? 15.305 0.392 24.078 1 96.94 288 GLY A CA 1
ATOM 2121 C C . GLY A 1 288 ? 14.086 1.087 23.5 1 96.94 288 GLY A C 1
ATOM 2122 O O . GLY A 1 288 ? 13.469 1.916 24.172 1 96.94 288 GLY A O 1
ATOM 2123 N N . HIS A 1 289 ? 13.789 0.74 22.297 1 95.38 289 HIS A N 1
ATOM 2124 C CA . HIS A 1 289 ? 12.68 1.381 21.594 1 95.38 289 HIS A CA 1
ATOM 2125 C C . HIS A 1 289 ? 11.352 1.127 22.312 1 95.38 289 HIS A C 1
ATOM 2127 O O . HIS A 1 289 ? 11 -0.023 22.578 1 95.38 289 HIS A O 1
ATOM 2133 N N . ASN A 1 290 ? 10.625 2.205 22.594 1 97.56 290 ASN A N 1
ATOM 2134 C CA . ASN A 1 290 ? 9.297 2.229 23.203 1 97.56 290 ASN A CA 1
ATOM 2135 C C . ASN A 1 290 ? 9.281 1.529 24.562 1 97.56 290 ASN A C 1
ATOM 2137 O O . ASN A 1 290 ? 8.281 0.923 24.938 1 97.56 290 ASN A O 1
ATOM 2141 N N . SER A 1 291 ? 10.422 1.438 25.219 1 98.25 291 SER A N 1
ATOM 2142 C CA . SER A 1 291 ? 10.445 1.096 26.625 1 98.25 291 SER A CA 1
ATOM 2143 C C . SER A 1 291 ? 9.875 2.223 27.484 1 98.25 291 SER A C 1
ATOM 2145 O O . SER A 1 291 ? 9.695 3.344 27 1 98.25 291 SER A O 1
ATOM 2147 N N . GLY A 1 292 ? 9.602 1.894 28.672 1 98.38 292 GLY A N 1
ATOM 2148 C CA . GLY A 1 292 ? 9.125 2.924 29.578 1 98.38 292 GLY A CA 1
ATOM 2149 C C . GLY A 1 292 ? 10.094 4.078 29.75 1 98.38 292 GLY A C 1
ATOM 2150 O O . GLY A 1 292 ? 9.695 5.242 29.719 1 98.38 292 GLY A O 1
ATOM 2151 N N . GLN A 1 293 ? 11.359 3.773 29.891 1 98.44 293 GLN A N 1
ATOM 2152 C CA . GLN A 1 293 ? 12.383 4.801 30.078 1 98.44 293 GLN A CA 1
ATOM 2153 C C . GLN A 1 293 ? 12.531 5.656 28.828 1 98.44 293 GLN A C 1
ATOM 2155 O O . GLN A 1 293 ? 12.672 6.879 28.922 1 98.44 293 GLN A O 1
ATOM 2160 N N . TYR A 1 294 ? 12.547 5.035 27.703 1 98.56 294 TYR A N 1
ATOM 2161 C CA . TYR A 1 294 ? 12.602 5.77 26.453 1 98.56 294 TYR A CA 1
ATOM 2162 C C . TYR A 1 294 ? 11.414 6.715 26.312 1 98.56 294 TYR A C 1
ATOM 2164 O O . TYR A 1 294 ? 11.594 7.906 26.047 1 98.56 294 TYR A O 1
ATOM 2172 N N . LEU A 1 295 ? 10.242 6.16 26.547 1 98.81 295 LEU A N 1
ATOM 2173 C CA . LEU A 1 295 ? 9.023 6.941 26.375 1 98.81 295 LEU A CA 1
ATOM 2174 C C . LEU A 1 295 ? 8.945 8.055 27.406 1 98.81 295 LEU A C 1
ATOM 2176 O O . LEU A 1 295 ? 8.422 9.141 27.125 1 98.81 295 LEU A O 1
ATOM 2180 N N . HIS A 1 296 ? 9.461 7.824 28.578 1 98.62 296 HIS A N 1
ATOM 2181 C CA . HIS A 1 296 ? 9.531 8.859 29.609 1 98.62 296 HIS A CA 1
ATOM 2182 C C . HIS A 1 296 ? 10.344 10.055 29.125 1 98.62 296 HIS A C 1
ATOM 2184 O O . HIS A 1 296 ? 9.883 11.195 29.219 1 98.62 296 HIS A O 1
ATOM 2190 N N . HIS A 1 297 ? 11.492 9.828 28.594 1 98.75 297 HIS A N 1
ATOM 2191 C CA . HIS A 1 297 ? 12.375 10.898 28.172 1 98.75 297 HIS A CA 1
ATOM 2192 C C . HIS A 1 297 ? 11.805 11.641 26.969 1 98.75 297 HIS A C 1
ATOM 2194 O O . HIS A 1 297 ? 11.898 12.867 26.875 1 98.75 297 HIS A O 1
ATOM 2200 N N . VAL A 1 298 ? 11.234 10.898 26.016 1 98.75 298 VAL A N 1
ATOM 2201 C CA . VAL A 1 298 ? 10.594 11.531 24.875 1 98.75 298 VAL A CA 1
ATOM 2202 C C . VAL A 1 298 ? 9.43 12.398 25.344 1 98.75 298 VAL A C 1
ATOM 2204 O O . VAL A 1 298 ? 9.289 13.547 24.922 1 98.75 298 VAL A O 1
ATOM 2207 N N . THR A 1 299 ? 8.641 11.859 26.281 1 98.31 299 THR A N 1
ATOM 2208 C CA . THR A 1 299 ? 7.473 12.562 26.797 1 98.31 299 THR A CA 1
ATOM 2209 C C . THR A 1 299 ? 7.887 13.852 27.516 1 98.31 299 THR A C 1
ATOM 2211 O O . THR A 1 299 ? 7.32 14.914 27.25 1 98.31 299 THR A O 1
ATOM 2214 N N . GLU A 1 300 ? 8.867 13.758 28.328 1 98.06 300 GLU A N 1
ATOM 2215 C CA . GLU A 1 300 ? 9.297 14.93 29.094 1 98.06 300 GLU A CA 1
ATOM 2216 C C . GLU A 1 300 ? 9.898 15.992 28.172 1 98.06 300 GLU A C 1
ATOM 2218 O O . GLU A 1 300 ? 9.703 17.188 28.391 1 98.06 300 GLU A O 1
ATOM 2223 N N . SER A 1 301 ? 10.633 15.562 27.219 1 98.44 301 SER A N 1
ATOM 2224 C CA . SER A 1 301 ? 11.188 16.516 26.266 1 98.44 301 SER A CA 1
ATOM 2225 C C . SER A 1 301 ? 10.086 17.25 25.5 1 98.44 301 SER A C 1
ATOM 2227 O O . SER A 1 301 ? 10.18 18.453 25.266 1 98.44 301 SER A O 1
ATOM 2229 N N . LEU A 1 302 ? 9.078 16.547 25.125 1 97.75 302 LEU A N 1
ATOM 2230 C CA . LEU A 1 302 ? 7.949 17.125 24.406 1 97.75 302 LEU A CA 1
ATOM 2231 C C . LEU A 1 302 ? 7.168 18.078 25.312 1 97.75 302 LEU A C 1
ATOM 2233 O O . LEU A 1 302 ? 6.715 19.141 24.875 1 97.75 302 LEU A O 1
ATOM 2237 N N . ARG A 1 303 ? 6.977 17.672 26.562 1 95.88 303 ARG A N 1
ATOM 2238 C CA . ARG A 1 303 ? 6.289 18.531 27.516 1 95.88 303 ARG A CA 1
ATOM 2239 C C . ARG A 1 303 ? 7.039 19.844 27.688 1 95.88 303 ARG A C 1
ATOM 2241 O O . ARG A 1 303 ? 6.43 20.922 27.703 1 95.88 303 ARG A O 1
ATOM 2248 N N . LEU A 1 304 ? 8.328 19.781 27.797 1 95.88 304 LEU A N 1
ATOM 2249 C CA . LEU A 1 304 ? 9.141 20.984 27.953 1 95.88 304 LEU A CA 1
ATOM 2250 C C . LEU A 1 304 ? 9.086 21.844 26.688 1 95.88 304 LEU A C 1
ATOM 2252 O O . LEU A 1 304 ? 8.977 23.062 26.766 1 95.88 304 LEU A O 1
ATOM 2256 N N . ALA A 1 305 ? 9.164 21.219 25.547 1 96.88 305 ALA A N 1
ATOM 2257 C CA . ALA A 1 305 ? 9.109 21.938 24.266 1 96.88 305 ALA A CA 1
ATOM 2258 C C . ALA A 1 305 ? 7.77 22.656 24.109 1 96.88 305 ALA A C 1
ATOM 2260 O O . ALA A 1 305 ? 7.727 23.812 23.688 1 96.88 305 ALA A O 1
ATOM 2261 N N . PHE A 1 306 ? 6.699 21.984 24.453 1 94.31 306 PHE A N 1
ATOM 2262 C CA . PHE A 1 306 ? 5.379 22.594 24.328 1 94.31 306 PHE A CA 1
ATOM 2263 C C . PHE A 1 306 ? 5.203 23.719 25.344 1 94.31 306 PHE A C 1
ATOM 2265 O O . PHE A 1 306 ? 4.547 24.719 25.062 1 94.31 306 PHE A O 1
ATOM 2272 N N . ALA A 1 307 ? 5.738 23.516 26.5 1 91.62 307 ALA A N 1
ATOM 2273 C CA . ALA A 1 307 ? 5.684 24.594 27.5 1 91.62 307 ALA A CA 1
ATOM 2274 C C . ALA A 1 307 ? 6.27 25.875 26.938 1 91.62 307 ALA A C 1
ATOM 2276 O O . ALA A 1 307 ? 5.73 26.969 27.156 1 91.62 307 ALA A O 1
ATOM 2277 N N . ASP A 1 308 ? 7.336 25.766 26.219 1 92.44 308 ASP A N 1
ATOM 2278 C CA . ASP A 1 308 ? 7.969 26.938 25.609 1 92.44 308 ASP A CA 1
ATOM 2279 C C . ASP A 1 308 ? 7.129 27.453 24.438 1 92.44 308 ASP A C 1
ATOM 2281 O O . ASP A 1 308 ? 6.883 28.656 24.344 1 92.44 308 ASP A O 1
ATOM 2285 N N . THR A 1 309 ? 6.742 26.609 23.578 1 93.25 309 THR A N 1
ATOM 2286 C CA . THR A 1 309 ? 6.113 27.031 22.328 1 93.25 309 THR A CA 1
ATOM 2287 C C . THR A 1 309 ? 4.738 27.641 22.594 1 93.25 309 THR A C 1
ATOM 2289 O O . THR A 1 309 ? 4.32 28.562 21.891 1 93.25 309 THR A O 1
ATOM 2292 N N . LEU A 1 310 ? 4.059 27.141 23.562 1 89 310 LEU A N 1
ATOM 2293 C CA . LEU A 1 310 ? 2.742 27.688 23.891 1 89 310 LEU A CA 1
ATOM 2294 C C . LEU A 1 310 ? 2.852 29.109 24.422 1 89 310 LEU A C 1
ATOM 2296 O O . LEU A 1 310 ? 1.879 29.859 24.391 1 89 310 LEU A O 1
ATOM 2300 N N 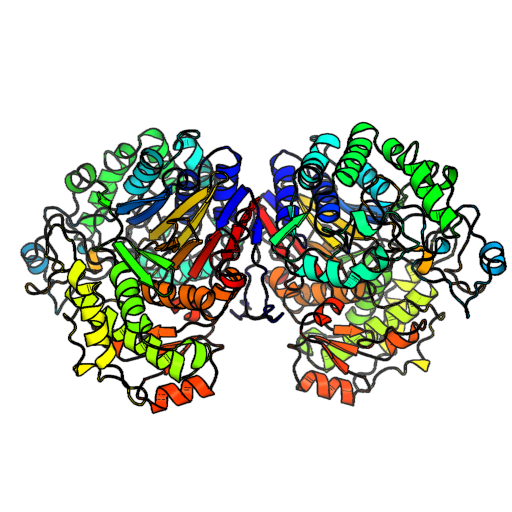. VAL A 1 311 ? 4.031 29.469 24.828 1 88.62 311 VAL A N 1
ATOM 2301 C CA . VAL A 1 311 ? 4.262 30.812 25.312 1 88.62 311 VAL A CA 1
ATOM 2302 C C . VAL A 1 311 ? 4.773 31.703 24.188 1 88.62 311 VAL A C 1
ATOM 2304 O O . VAL A 1 311 ? 4.348 32.844 24.047 1 88.62 311 VAL A O 1
ATOM 2307 N N . TYR A 1 312 ? 5.598 31.156 23.359 1 91.31 312 TYR A N 1
ATOM 2308 C CA . TYR A 1 312 ? 6.387 32.031 22.484 1 91.31 312 TYR A CA 1
ATOM 2309 C C . TYR A 1 312 ? 5.887 31.969 21.047 1 91.31 312 TYR A C 1
ATOM 2311 O O . TYR A 1 312 ? 6.082 32.906 20.281 1 91.31 312 TYR A O 1
ATOM 2319 N N . CYS A 1 313 ? 5.332 30.891 20.641 1 92.88 313 CYS A N 1
ATOM 2320 C CA . CYS A 1 313 ? 4.965 30.703 19.234 1 92.88 313 CYS A CA 1
ATOM 2321 C C . CYS A 1 313 ? 3.801 31.625 18.859 1 92.88 313 CYS A C 1
ATOM 2323 O O . CYS A 1 313 ? 2.705 31.484 19.406 1 92.88 313 CYS A O 1
ATOM 2325 N N . ALA A 1 314 ? 4.016 32.5 18 1 95.5 314 ALA A N 1
ATOM 2326 C CA . ALA A 1 314 ? 3.084 33.5 17.484 1 95.5 314 ALA A CA 1
ATOM 2327 C C . ALA A 1 314 ? 3.572 34.094 16.156 1 95.5 314 ALA A C 1
ATOM 2329 O O . ALA A 1 314 ? 4.609 33.656 15.641 1 95.5 314 ALA A O 1
ATOM 2330 N N . ASP A 1 315 ? 2.768 34.938 15.609 1 97.25 315 ASP A N 1
ATOM 2331 C CA . ASP A 1 315 ? 3.15 35.625 14.367 1 97.25 315 ASP A CA 1
ATOM 2332 C C . ASP A 1 315 ? 4.383 36.5 14.57 1 97.25 315 ASP A C 1
ATOM 2334 O O . ASP A 1 315 ? 4.328 37.5 15.297 1 97.25 315 ASP A O 1
ATOM 2338 N N . PRO A 1 316 ? 5.414 36.156 13.883 1 95.81 316 PRO A N 1
ATOM 2339 C CA . PRO A 1 316 ? 6.648 36.906 14.109 1 95.81 316 PRO A CA 1
ATOM 2340 C C . PRO A 1 316 ? 6.539 38.344 13.656 1 95.81 316 PRO A C 1
ATOM 2342 O O . PRO A 1 316 ? 7.355 39.188 14.055 1 95.81 316 PRO A O 1
ATOM 2345 N N . ALA A 1 317 ? 5.645 38.656 12.852 1 95.81 317 ALA A N 1
ATOM 2346 C CA . ALA A 1 317 ? 5.434 40.062 12.438 1 95.81 317 ALA A CA 1
ATOM 2347 C C . ALA A 1 317 ? 4.809 40.875 13.555 1 95.81 317 ALA A C 1
ATOM 2349 O O . ALA A 1 317 ? 4.816 42.094 13.508 1 95.81 317 ALA A O 1
ATOM 2350 N N . HIS A 1 318 ? 4.305 40.25 14.586 1 95.69 318 HIS A N 1
ATOM 2351 C CA . HIS A 1 318 ? 3.557 40.969 15.625 1 95.69 318 HIS A CA 1
ATOM 2352 C C . HIS A 1 318 ? 4.152 40.688 17 1 95.69 318 HIS A C 1
ATOM 2354 O O . HIS A 1 318 ? 3.723 41.281 17.984 1 95.69 318 HIS A O 1
ATOM 2360 N N . ALA A 1 319 ? 5.039 39.781 17.078 1 93.81 319 ALA A N 1
ATOM 2361 C CA . ALA A 1 319 ? 5.629 39.438 18.375 1 93.81 319 ALA A CA 1
ATOM 2362 C C . ALA A 1 319 ? 7.102 39.062 18.219 1 93.81 319 ALA A C 1
ATOM 2364 O O . ALA A 1 319 ? 7.496 38.438 17.219 1 93.81 319 ALA A O 1
ATOM 2365 N N . ASP A 1 320 ? 7.836 39.406 19.281 1 91.81 320 ASP A N 1
ATOM 2366 C CA . ASP A 1 320 ? 9.234 39 19.312 1 91.81 320 ASP A CA 1
ATOM 2367 C C . ASP A 1 320 ? 9.367 37.562 19.859 1 91.81 320 ASP A C 1
ATOM 2369 O O . ASP A 1 320 ? 9.039 37.312 21.016 1 91.81 320 ASP A O 1
ATOM 2373 N N . ILE A 1 321 ? 9.812 36.688 19.047 1 94.06 321 ILE A N 1
ATOM 2374 C CA . ILE A 1 321 ? 10.031 35.312 19.406 1 94.06 321 ILE A CA 1
ATOM 2375 C C . ILE A 1 321 ? 11.523 35 19.453 1 94.06 321 ILE A C 1
ATOM 2377 O O . ILE A 1 321 ? 12.227 35.188 18.453 1 94.06 321 ILE A O 1
ATOM 2381 N N . PRO A 1 322 ? 12.102 34.562 20.531 1 95.75 322 PRO A N 1
ATOM 2382 C CA . PRO A 1 322 ? 13.539 34.281 20.656 1 95.75 322 PRO A CA 1
ATOM 2383 C C . PRO A 1 322 ? 13.945 32.938 20.062 1 95.75 322 PRO A C 1
ATOM 2385 O O . PRO A 1 322 ? 14.445 32.062 20.781 1 95.75 322 PRO A O 1
ATOM 2388 N N . ILE A 1 323 ? 13.844 32.812 18.781 1 96.69 323 ILE A N 1
ATOM 2389 C CA . ILE A 1 323 ? 14.055 31.547 18.062 1 96.69 323 ILE A CA 1
ATOM 2390 C C . ILE A 1 323 ? 15.477 31.047 18.297 1 96.69 323 ILE A C 1
ATOM 2392 O O . ILE A 1 323 ? 15.688 29.891 18.625 1 96.69 323 ILE A O 1
ATOM 2396 N N . GLU A 1 324 ? 16.484 31.922 18.172 1 96.44 324 GLU A N 1
ATOM 2397 C CA . GLU A 1 324 ? 17.891 31.531 18.328 1 96.44 324 GLU A CA 1
ATOM 2398 C C . GLU A 1 324 ? 18.141 30.969 19.734 1 96.44 324 GLU A C 1
ATOM 2400 O O . GLU A 1 324 ? 18.844 29.969 19.891 1 96.44 324 GLU A O 1
ATOM 2405 N N . GLN A 1 325 ? 17.625 31.641 20.672 1 96.56 325 GLN A N 1
ATOM 2406 C CA . GLN A 1 325 ? 17.812 31.203 22.062 1 96.56 325 GLN A CA 1
ATOM 2407 C C . GLN A 1 325 ? 17.125 29.859 22.312 1 96.56 325 GLN A C 1
ATOM 2409 O O . GLN A 1 325 ? 17.688 28.969 22.922 1 96.56 325 GLN A O 1
ATOM 2414 N N . LEU A 1 326 ? 15.906 29.766 21.844 1 97.12 326 LEU A N 1
ATOM 2415 C CA . LEU A 1 326 ? 15.109 28.562 22.062 1 97.12 326 LEU A CA 1
ATOM 2416 C C . LEU A 1 326 ? 15.766 27.359 21.406 1 97.12 326 LEU A C 1
ATOM 2418 O O . LEU A 1 326 ? 15.602 26.219 21.875 1 97.12 326 LEU A O 1
ATOM 2422 N N . LEU A 1 327 ? 16.547 27.594 20.297 1 98.19 327 LEU A N 1
ATOM 2423 C CA . LEU A 1 327 ? 17.125 26.484 19.531 1 98.19 327 LEU A CA 1
ATOM 2424 C C . LEU A 1 327 ? 18.609 26.328 19.859 1 98.19 327 LEU A C 1
ATOM 2426 O O . LEU A 1 327 ? 19.297 25.516 19.25 1 98.19 327 LEU A O 1
ATOM 2430 N N . SER A 1 328 ? 19.109 27.016 20.906 1 97.56 328 SER A N 1
ATOM 2431 C CA . SER A 1 328 ? 20.516 26.906 21.281 1 97.56 328 SER A CA 1
ATOM 2432 C C . SER A 1 328 ? 20.781 25.641 22.094 1 97.56 328 SER A C 1
ATOM 2434 O O . SER A 1 328 ? 19.906 25.188 22.844 1 97.56 328 SER A O 1
ATOM 2436 N N . LYS A 1 329 ? 22.016 25.141 21.953 1 97.31 329 LYS A N 1
ATOM 2437 C CA . LYS A 1 329 ? 22.406 23.953 22.719 1 97.31 329 LYS A CA 1
ATOM 2438 C C . LYS A 1 329 ? 22.484 24.266 24.219 1 97.31 329 LYS A C 1
ATOM 2440 O O . LYS A 1 329 ? 22.203 23.406 25.047 1 97.31 329 LYS A O 1
ATOM 2445 N N . GLU A 1 330 ? 22.828 25.453 24.562 1 96.62 330 GLU A N 1
ATOM 2446 C CA . GLU A 1 330 ? 22.875 25.875 25.969 1 96.62 330 GLU A CA 1
ATOM 2447 C C . GLU A 1 330 ? 21.484 25.828 26.609 1 96.62 330 GLU A C 1
ATOM 2449 O O . GLU A 1 330 ? 21.344 25.328 27.719 1 96.62 330 GLU A O 1
ATOM 2454 N N . TYR A 1 331 ? 20.547 26.375 25.953 1 96.75 331 TYR A N 1
ATOM 2455 C CA . TYR A 1 331 ? 19.188 26.344 26.469 1 96.75 331 TYR A CA 1
ATOM 2456 C C . TYR A 1 331 ? 18.688 24.906 26.594 1 96.75 331 TYR A C 1
ATOM 2458 O O . TYR A 1 331 ? 18.047 24.547 27.578 1 96.75 331 TYR A O 1
ATOM 2466 N N . ALA A 1 332 ? 18.984 24.109 25.609 1 97.56 332 ALA A N 1
ATOM 2467 C CA . ALA A 1 332 ? 18.609 22.703 25.625 1 97.56 332 ALA A CA 1
ATOM 2468 C C . ALA A 1 332 ? 19.203 22 26.844 1 97.56 332 ALA A C 1
ATOM 2470 O O . ALA A 1 332 ? 18.531 21.156 27.469 1 97.56 332 ALA A O 1
ATOM 2471 N N . ALA A 1 333 ? 20.438 22.297 27.125 1 97.06 333 ALA A N 1
ATOM 2472 C CA . ALA A 1 333 ? 21.094 21.703 28.297 1 97.06 333 ALA A CA 1
ATOM 2473 C C . ALA A 1 333 ? 20.391 22.094 29.578 1 97.06 333 ALA A C 1
ATOM 2475 O O . ALA A 1 333 ? 20.25 21.266 30.484 1 97.06 333 ALA A O 1
ATOM 2476 N N . LYS A 1 334 ? 20 23.312 29.672 1 96.62 334 LYS A N 1
ATOM 2477 C CA . LYS A 1 334 ? 19.266 23.781 30.844 1 96.62 334 LYS A CA 1
ATOM 2478 C C . LYS A 1 334 ? 17.938 23.047 30.984 1 96.62 334 LYS A C 1
ATOM 2480 O O . LYS A 1 334 ? 17.562 22.641 32.094 1 96.62 334 LYS A O 1
ATOM 2485 N N . ARG A 1 335 ? 17.234 22.906 29.922 1 96.31 335 ARG A N 1
ATOM 2486 C CA . ARG A 1 335 ? 15.961 22.188 29.953 1 96.31 335 ARG A CA 1
ATOM 2487 C C . ARG A 1 335 ? 16.172 20.719 30.281 1 96.31 335 ARG A C 1
ATOM 2489 O O . ARG A 1 335 ? 15.406 20.141 31.062 1 96.31 335 ARG A O 1
ATOM 2496 N N . ARG A 1 336 ? 17.156 20.094 29.641 1 97 336 ARG A N 1
ATOM 2497 C CA . ARG A 1 336 ? 17.469 18.672 29.844 1 97 336 ARG A CA 1
ATOM 2498 C C . ARG A 1 336 ? 17.734 18.375 31.312 1 97 336 ARG A C 1
ATOM 2500 O O . ARG A 1 336 ? 17.359 17.312 31.812 1 97 336 ARG A O 1
ATOM 2507 N N . ALA A 1 337 ? 18.328 19.312 32 1 96.56 337 ALA A N 1
ATOM 2508 C CA . ALA A 1 337 ? 18.688 19.141 33.406 1 96.56 337 ALA A CA 1
ATOM 2509 C C . ALA A 1 337 ? 17.438 19.016 34.281 1 96.56 337 ALA A C 1
ATOM 2511 O O . ALA A 1 337 ? 17.5 18.516 35.406 1 96.56 337 ALA A O 1
ATOM 2512 N N . LEU A 1 338 ? 16.281 19.359 33.75 1 96.56 338 LEU A N 1
ATOM 2513 C CA . LEU A 1 338 ? 15.023 19.281 34.5 1 96.56 338 LEU A CA 1
ATOM 2514 C C . LEU A 1 338 ? 14.453 17.859 34.438 1 96.56 338 LEU A C 1
ATOM 2516 O O . LEU A 1 338 ? 13.594 17.5 35.25 1 96.56 338 LEU A O 1
ATOM 2520 N N . ILE A 1 339 ? 14.852 17.031 33.531 1 97.94 339 ILE A N 1
ATOM 2521 C CA . ILE A 1 339 ? 14.312 15.688 33.344 1 97.94 339 ILE A CA 1
ATOM 2522 C C . ILE A 1 339 ? 15.039 14.703 34.25 1 97.94 339 ILE A C 1
ATOM 2524 O O . ILE A 1 339 ? 16.266 14.547 34.156 1 97.94 339 ILE A O 1
ATOM 2528 N N . LYS A 1 340 ? 14.297 14.031 35.094 1 97.44 340 LYS A N 1
ATOM 2529 C CA . LYS A 1 340 ? 14.812 12.977 35.969 1 97.44 340 LYS A CA 1
ATOM 2530 C C . LYS A 1 340 ? 14.398 11.602 35.438 1 97.44 340 LYS A C 1
ATOM 2532 O O . LYS A 1 340 ? 13.289 11.43 34.938 1 97.44 340 LYS A O 1
ATOM 2537 N N . PRO A 1 341 ? 15.25 10.641 35.656 1 96.38 341 PRO A N 1
ATOM 2538 C CA . PRO A 1 341 ? 14.922 9.305 35.125 1 96.38 341 PRO A CA 1
ATOM 2539 C C . PRO A 1 341 ? 13.844 8.609 35.969 1 96.38 341 PRO A C 1
ATOM 2541 O O . PRO A 1 341 ? 13.25 7.629 35.5 1 96.38 341 PRO A O 1
ATOM 2544 N N . ASP A 1 342 ? 13.57 9.148 37.125 1 97.44 342 ASP A N 1
ATOM 2545 C CA . ASP A 1 342 ? 12.75 8.359 38.062 1 97.44 342 ASP A CA 1
ATOM 2546 C C . ASP A 1 342 ? 11.453 9.102 38.406 1 97.44 342 ASP A C 1
ATOM 2548 O O . ASP A 1 342 ? 10.688 8.648 39.25 1 97.44 342 ASP A O 1
ATOM 2552 N N . ALA A 1 343 ? 11.227 10.219 37.75 1 97 343 ALA A N 1
ATOM 2553 C CA . ALA A 1 343 ? 9.992 10.938 38.062 1 97 343 ALA A CA 1
ATOM 2554 C C . ALA A 1 343 ? 9.641 11.922 36.938 1 97 343 ALA A C 1
ATOM 2556 O O . ALA A 1 343 ? 10.523 12.555 36.375 1 97 343 ALA A O 1
ATOM 2557 N N . ARG A 1 344 ? 8.414 12.117 36.781 1 95.88 344 ARG A N 1
ATOM 2558 C CA . ARG A 1 344 ? 7.934 13.117 35.812 1 95.88 344 ARG A CA 1
ATOM 2559 C C . ARG A 1 344 ? 8.031 14.523 36.406 1 95.88 344 ARG A C 1
ATOM 2561 O O . ARG A 1 344 ? 7.855 14.703 37.625 1 95.88 344 ARG A O 1
ATOM 2568 N N . ILE A 1 345 ? 8.273 15.531 35.562 1 94.44 345 ILE A N 1
ATOM 2569 C CA . ILE A 1 345 ? 8.203 16.938 35.969 1 94.44 345 ILE A CA 1
ATOM 2570 C C . ILE A 1 345 ? 6.758 17.297 36.312 1 94.44 345 ILE A C 1
ATOM 2572 O O . ILE A 1 345 ? 5.852 17.062 35.5 1 94.44 345 ILE A O 1
ATOM 2576 N N . PRO A 1 346 ? 6.492 17.844 37.469 1 91 346 PRO A N 1
ATOM 2577 C CA . PRO A 1 346 ? 5.117 18.266 37.75 1 91 346 PRO A CA 1
ATOM 2578 C C . PRO A 1 346 ? 4.594 19.281 36.75 1 91 346 PRO A C 1
ATOM 2580 O O . PRO A 1 346 ? 5.289 20.25 36.438 1 91 346 PRO A O 1
ATOM 2583 N N . SER A 1 347 ? 3.398 19.094 36.312 1 86.62 347 SER A N 1
ATOM 2584 C CA . SER A 1 347 ? 2.816 19.969 35.312 1 86.62 347 SER A CA 1
ATOM 2585 C C . SER A 1 347 ? 2.738 21.406 35.781 1 86.62 347 SER A C 1
ATOM 2587 O O . SER A 1 347 ? 2.869 22.344 35 1 86.62 347 SER A O 1
ATOM 2589 N N . SER A 1 348 ? 2.568 21.609 37.031 1 83.06 348 SER A N 1
ATOM 2590 C CA . SER A 1 348 ? 2.463 22.922 37.625 1 83.06 348 SER A CA 1
ATOM 2591 C C . SER A 1 348 ? 3.756 23.719 37.469 1 83.06 348 SER A C 1
ATOM 2593 O O . SER A 1 348 ? 3.746 24.953 37.5 1 83.06 348 SER A O 1
ATOM 2595 N N . SER A 1 349 ? 4.766 23 37.219 1 82.31 349 SER A N 1
ATOM 2596 C CA . SER A 1 349 ? 6.066 23.656 37.094 1 82.31 349 SER A CA 1
ATOM 2597 C C . SER A 1 349 ? 6.352 24.016 35.625 1 82.31 349 SER A C 1
ATOM 2599 O O . SER A 1 349 ? 7.352 24.688 35.344 1 82.31 349 SER A O 1
ATOM 2601 N N . LEU A 1 350 ? 5.496 23.609 34.812 1 83.12 350 LEU A N 1
ATOM 2602 C CA . LEU A 1 350 ? 5.656 23.922 33.375 1 83.12 350 LEU A CA 1
ATOM 2603 C C . LEU A 1 350 ? 4.84 25.156 33 1 83.12 350 LEU A C 1
ATOM 2605 O O . LEU A 1 350 ? 3.654 25.234 33.344 1 83.12 350 LEU A O 1
ATOM 2609 N N . SER A 1 351 ? 5.406 26.281 32.969 1 66.81 351 SER A N 1
ATOM 2610 C CA . SER A 1 351 ? 4.734 27.547 32.688 1 66.81 351 SER A CA 1
ATOM 2611 C C . SER A 1 351 ? 4.125 27.547 31.297 1 66.81 351 SER A C 1
ATOM 2613 O O . SER A 1 351 ? 4.816 27.281 30.312 1 66.81 351 SER A O 1
ATOM 2615 N N . THR A 1 352 ? 2.801 27.531 31.25 1 64.88 352 THR A N 1
ATOM 2616 C CA . THR A 1 352 ? 2.166 27.672 29.938 1 64.88 352 THR A CA 1
ATOM 2617 C C . THR A 1 352 ? 1.222 28.875 29.922 1 64.88 352 THR A C 1
ATOM 2619 O O . THR A 1 352 ? 0.712 29.281 30.969 1 64.88 352 THR A O 1
ATOM 2622 N N . SER A 1 353 ? 1.303 29.75 28.828 1 55.81 353 SER A N 1
ATOM 2623 C CA . SER A 1 353 ? 0.5 30.969 28.703 1 55.81 353 SER A CA 1
ATOM 2624 C C . SER A 1 353 ? -0.969 30.625 28.469 1 55.81 353 SER A C 1
ATOM 2626 O O . SER A 1 353 ? -1.788 31.531 28.266 1 55.81 353 SER A O 1
ATOM 2628 N N . GLY A 1 354 ? -1.418 29.625 28.938 1 49.06 354 GLY A N 1
ATOM 2629 C CA . GLY A 1 354 ? -2.836 29.312 28.953 1 49.06 354 GLY A CA 1
ATOM 2630 C C . GLY A 1 354 ? -3.451 29.203 27.578 1 49.06 354 GLY A C 1
ATOM 2631 O O . GLY A 1 354 ? -4.578 29.641 27.359 1 49.06 354 GLY A O 1
ATOM 2632 N N . LEU A 1 355 ? -2.83 28.797 26.531 1 51.12 355 LEU A N 1
ATOM 2633 C CA . LEU A 1 355 ? -3.559 28.594 25.281 1 51.12 355 LEU A CA 1
ATOM 2634 C C . LEU A 1 355 ? -4.355 27.297 25.312 1 51.12 355 LEU A C 1
ATOM 2636 O O . LEU A 1 355 ? -3.814 26.234 25.641 1 51.12 355 LEU A O 1
ATOM 2640 N N . ASP A 1 356 ? -5.816 27.438 25.344 1 47.06 356 ASP A N 1
ATOM 2641 C CA . ASP A 1 356 ? -6.715 26.297 25.281 1 47.06 356 ASP A CA 1
ATOM 2642 C C . ASP A 1 356 ? -6.832 25.766 23.859 1 47.06 356 ASP A C 1
ATOM 2644 O O . ASP A 1 356 ? -7.246 26.484 22.953 1 47.06 356 ASP A O 1
ATOM 2648 N N . LEU A 1 357 ? -6.027 24.797 23.438 1 53.5 357 LEU A N 1
ATOM 2649 C CA . LEU A 1 357 ? -6.293 24.406 22.062 1 53.5 357 LEU A CA 1
ATOM 2650 C C . LEU A 1 357 ? -6.785 22.969 21.984 1 53.5 357 LEU A C 1
ATOM 2652 O O . LEU A 1 357 ? -6.281 22.094 22.703 1 53.5 357 LEU A O 1
ATOM 2656 N N . PRO A 1 358 ? -7.992 22.781 21.344 1 49.75 358 PRO A N 1
ATOM 2657 C CA . PRO A 1 358 ? -8.484 21.406 21.156 1 49.75 358 PRO A CA 1
ATOM 2658 C C . PRO A 1 358 ? -7.488 20.516 20.422 1 49.75 358 PRO A C 1
ATOM 2660 O O . PRO A 1 358 ? -6.762 20.984 19.547 1 49.75 358 PRO A O 1
ATOM 2663 N N . LEU A 1 359 ? -7.469 19.25 20.938 1 53.5 359 LEU A N 1
ATOM 2664 C CA . LEU A 1 359 ? -6.547 18.25 20.406 1 53.5 359 LEU A CA 1
ATOM 2665 C C . LEU A 1 359 ? -7.066 17.672 19.094 1 53.5 359 LEU A C 1
ATOM 2667 O O . LEU A 1 359 ? -6.367 16.906 18.438 1 53.5 359 LEU A O 1
ATOM 2671 N N . THR A 1 360 ? -8.25 18.156 18.656 1 56.56 360 THR A N 1
ATOM 2672 C CA . THR A 1 360 ? -8.742 17.516 17.438 1 56.56 360 THR A CA 1
ATOM 2673 C C . THR A 1 360 ? -8.242 18.234 16.203 1 56.56 360 THR A C 1
ATOM 2675 O O . THR A 1 360 ? -8.102 19.469 16.203 1 56.56 360 THR A O 1
ATOM 2678 N N . SER A 1 361 ? -7.535 17.5 15.328 1 68.44 361 SER A N 1
ATOM 2679 C CA . SER A 1 361 ? -7.098 18.141 14.094 1 68.44 361 SER A CA 1
ATOM 2680 C C . SER A 1 361 ? -7.297 17.234 12.891 1 68.44 361 SER A C 1
ATOM 2682 O O . SER A 1 361 ? -7.23 16 13.023 1 68.44 361 SER A O 1
ATOM 2684 N N . ASP A 1 362 ? -7.902 17.859 11.859 1 76.19 362 ASP A N 1
ATOM 2685 C CA . ASP A 1 362 ? -8.031 17.219 10.555 1 76.19 362 ASP A CA 1
ATOM 2686 C C . ASP A 1 362 ? -7.094 17.859 9.531 1 76.19 362 ASP A C 1
ATOM 2688 O O . ASP A 1 362 ? -7.27 19.031 9.172 1 76.19 362 ASP A O 1
ATOM 2692 N N . THR A 1 363 ? -6.078 17.234 9.25 1 84.69 363 THR A N 1
ATOM 2693 C CA . THR A 1 363 ? -4.973 17.703 8.422 1 84.69 363 THR A CA 1
ATOM 2694 C C . THR A 1 363 ? -4.496 16.609 7.477 1 84.69 363 THR A C 1
ATOM 2696 O O . THR A 1 363 ? -4.695 15.422 7.75 1 84.69 363 THR A O 1
ATOM 2699 N N . VAL A 1 364 ? -4.129 17.094 6.328 1 93.81 364 VAL A N 1
ATOM 2700 C CA . VAL A 1 364 ? -3.398 16.141 5.488 1 93.81 364 VAL A CA 1
ATOM 2701 C C . VAL A 1 364 ? -1.946 16.594 5.344 1 93.81 364 VAL A C 1
ATOM 2703 O O . VAL A 1 364 ? -1.671 17.797 5.238 1 93.81 364 VAL A O 1
ATOM 2706 N N . TYR A 1 365 ? -1.044 15.688 5.398 1 97.88 365 TYR A N 1
ATOM 2707 C CA . TYR A 1 365 ? 0.361 15.844 5.043 1 97.88 365 TYR A CA 1
ATOM 2708 C C . TYR A 1 365 ? 0.747 14.906 3.908 1 97.88 365 TYR A C 1
ATOM 2710 O O . TYR A 1 365 ? 0.275 13.766 3.848 1 97.88 365 TYR A O 1
ATOM 2718 N N . PHE A 1 366 ? 1.572 15.414 3.033 1 98.56 366 PHE A N 1
ATOM 2719 C CA . PHE A 1 366 ? 2.092 14.586 1.946 1 98.56 366 PHE A CA 1
ATOM 2720 C C . PHE A 1 366 ? 3.459 15.086 1.495 1 98.56 366 PHE A C 1
ATOM 2722 O O . PHE A 1 366 ? 3.854 16.203 1.82 1 98.56 366 PHE A O 1
ATOM 2729 N N . THR A 1 367 ? 4.172 14.234 0.826 1 98.88 367 THR A N 1
ATOM 2730 C CA . THR A 1 367 ? 5.492 14.594 0.323 1 98.88 367 THR A CA 1
ATOM 2731 C C . THR A 1 367 ? 5.738 13.969 -1.048 1 98.88 367 THR A C 1
ATOM 2733 O O . THR A 1 367 ? 5.137 12.953 -1.39 1 98.88 367 THR A O 1
ATOM 2736 N N . THR A 1 368 ? 6.535 14.664 -1.867 1 98.88 368 THR A N 1
ATOM 2737 C CA . THR A 1 368 ? 6.879 14.25 -3.223 1 98.88 368 THR A CA 1
ATOM 2738 C C . THR A 1 368 ? 8.375 14.422 -3.477 1 98.88 368 THR A C 1
ATOM 2740 O O . THR A 1 368 ? 9.016 15.281 -2.873 1 98.88 368 THR A O 1
ATOM 2743 N N . SER A 1 369 ? 8.914 13.633 -4.223 1 98.81 369 SER A N 1
ATOM 2744 C CA . SER A 1 369 ? 10.281 13.719 -4.742 1 98.81 369 SER A CA 1
ATOM 2745 C C . SER A 1 369 ? 10.32 13.438 -6.238 1 98.81 369 SER A C 1
ATOM 2747 O O . SER A 1 369 ? 9.484 12.695 -6.762 1 98.81 369 SER A O 1
ATOM 2749 N N . ASP A 1 370 ? 11.273 14.109 -6.949 1 98.69 370 ASP A N 1
ATOM 2750 C CA . ASP A 1 370 ? 11.305 13.992 -8.406 1 98.69 370 ASP A CA 1
ATOM 2751 C C . ASP A 1 370 ? 12.633 13.406 -8.883 1 98.69 370 ASP A C 1
ATOM 2753 O O . ASP A 1 370 ? 13.5 13.07 -8.07 1 98.69 370 ASP A O 1
ATOM 2757 N N . ARG A 1 371 ? 12.789 13.219 -10.18 1 97.62 371 ARG A N 1
ATOM 2758 C CA . ARG A 1 371 ? 13.922 12.531 -10.781 1 97.62 371 ARG A CA 1
ATOM 2759 C C . ARG A 1 371 ? 15.195 13.359 -10.656 1 97.62 371 ARG A C 1
ATOM 2761 O O . ARG A 1 371 ? 16.297 12.852 -10.859 1 97.62 371 ARG A O 1
ATOM 2768 N N . TRP A 1 372 ? 15.109 14.641 -10.32 1 97.75 372 TRP A N 1
ATOM 2769 C CA . TRP A 1 372 ? 16.266 15.523 -10.242 1 97.75 372 TRP A CA 1
ATOM 2770 C C . TRP A 1 372 ? 16.781 15.617 -8.812 1 97.75 372 TRP A C 1
ATOM 2772 O O . TRP A 1 372 ? 17.75 16.328 -8.539 1 97.75 372 TRP A O 1
ATOM 2782 N N . GLY A 1 373 ? 16.109 14.93 -7.844 1 97.38 373 GLY A N 1
ATOM 2783 C CA . GLY A 1 373 ? 16.562 14.906 -6.465 1 97.38 373 GLY A CA 1
ATOM 2784 C C . GLY A 1 373 ? 15.891 15.938 -5.59 1 97.38 373 GLY A C 1
ATOM 2785 O O . GLY A 1 373 ? 16.172 16.031 -4.395 1 97.38 373 GLY A O 1
ATOM 2786 N N . ASN A 1 374 ? 14.891 16.734 -6.164 1 98.75 374 ASN A N 1
ATOM 2787 C CA . ASN A 1 374 ? 14.141 17.688 -5.352 1 98.75 374 ASN A CA 1
ATOM 2788 C C . ASN A 1 374 ? 13.086 17 -4.504 1 98.75 374 ASN A C 1
ATOM 2790 O O . ASN A 1 374 ? 12.656 15.883 -4.82 1 98.75 374 ASN A O 1
ATOM 2794 N N . ALA A 1 375 ? 12.727 17.672 -3.49 1 98.88 375 ALA A N 1
ATOM 2795 C CA . ALA A 1 375 ? 11.641 17.172 -2.646 1 98.88 375 ALA A CA 1
ATOM 2796 C C . ALA A 1 375 ? 10.75 18.312 -2.17 1 98.88 375 ALA A C 1
ATOM 2798 O O . ALA A 1 375 ? 11.203 19.453 -2.047 1 98.88 375 ALA A O 1
ATOM 2799 N N . CYS A 1 376 ? 9.562 18.016 -1.983 1 98.94 376 CYS A N 1
ATOM 2800 C CA . CYS A 1 376 ? 8.594 18.969 -1.438 1 98.94 376 CYS A CA 1
ATOM 2801 C C . CYS A 1 376 ? 7.848 18.359 -0.255 1 98.94 376 CYS A C 1
ATOM 2803 O O . CYS A 1 376 ? 7.195 17.312 -0.392 1 98.94 376 CYS A O 1
ATOM 2805 N N . SER A 1 377 ? 8.031 18.906 0.887 1 98.94 377 SER A N 1
ATOM 2806 C CA . SER A 1 377 ? 7.227 18.641 2.072 1 98.94 377 SER A CA 1
ATOM 2807 C C . SER A 1 377 ? 6.07 19.625 2.195 1 98.94 377 SER A C 1
ATOM 2809 O O . SER A 1 377 ? 6.289 20.828 2.318 1 98.94 377 SER A O 1
ATOM 2811 N N . PHE A 1 378 ? 4.84 19.109 2.133 1 98.81 378 PHE A N 1
ATOM 2812 C CA . PHE A 1 378 ? 3.672 19.969 1.972 1 98.81 378 PHE A CA 1
ATOM 2813 C C . PHE A 1 378 ? 2.566 19.562 2.941 1 98.81 378 PHE A C 1
ATOM 2815 O O . PHE A 1 378 ? 2.334 18.375 3.168 1 98.81 378 PHE A O 1
ATOM 2822 N N . ILE A 1 379 ? 1.953 20.547 3.539 1 98.56 379 ILE A N 1
ATOM 2823 C CA . ILE A 1 379 ? 0.875 20.297 4.488 1 98.56 379 ILE A CA 1
ATOM 2824 C C . ILE A 1 379 ? -0.261 21.297 4.258 1 98.56 379 ILE A C 1
ATOM 2826 O O . ILE A 1 379 ? -0.018 22.469 3.955 1 98.56 379 ILE A O 1
ATOM 2830 N N . ASN A 1 380 ? -1.48 20.812 4.238 1 97.94 380 ASN A N 1
ATOM 2831 C CA . ASN A 1 380 ? -2.701 21.562 3.953 1 97.94 380 ASN A CA 1
ATOM 2832 C C . ASN A 1 380 ? -3.84 21.156 4.883 1 97.94 380 ASN A C 1
ATOM 2834 O O . ASN A 1 380 ? -4.012 19.969 5.18 1 97.94 380 ASN A O 1
ATOM 2838 N N . SER A 1 381 ? -4.605 22.141 5.395 1 97.69 381 SER A N 1
ATOM 2839 C CA . SER A 1 381 ? -5.598 21.797 6.406 1 97.69 381 SER A CA 1
ATOM 2840 C C . SER A 1 381 ? -6.684 22.859 6.516 1 97.69 381 SER A C 1
ATOM 2842 O O . SER A 1 381 ? -6.43 24.031 6.262 1 97.69 381 SER A O 1
ATOM 2844 N N . VAL A 1 382 ? -7.844 22.344 6.953 1 97.75 382 VAL A N 1
ATOM 2845 C CA . VAL A 1 382 ? -8.898 23.266 7.344 1 97.75 382 VAL A CA 1
ATOM 2846 C C . VAL A 1 382 ? -9 23.328 8.867 1 97.75 382 VAL A C 1
ATOM 2848 O O . VAL A 1 382 ? -9.992 23.828 9.414 1 97.75 382 VAL A O 1
ATOM 2851 N N . PHE A 1 383 ? -8.086 22.781 9.594 1 94.75 383 PHE A N 1
ATOM 2852 C CA . PHE A 1 383 ? -7.91 22.812 11.047 1 94.75 383 PHE A CA 1
ATOM 2853 C C . PHE A 1 383 ? -8.773 21.75 11.711 1 94.75 383 PHE A C 1
ATOM 2855 O O . PHE A 1 383 ? -8.367 20.594 11.812 1 94.75 383 PHE A O 1
ATOM 2862 N N . TRP A 1 384 ? -10.07 21.984 11.93 1 93.38 384 TRP A N 1
ATOM 2863 C CA . TRP A 1 384 ? -10.984 20.953 12.422 1 93.38 384 TRP A CA 1
ATOM 2864 C C . TRP A 1 384 ? -11.727 20.281 11.266 1 93.38 384 TRP A C 1
ATOM 2866 O O . TRP A 1 384 ? -11.648 20.734 10.125 1 93.38 384 TRP A O 1
ATOM 2876 N N . GLY A 1 385 ? -12.383 19.141 11.664 1 94.62 385 GLY A N 1
ATOM 2877 C CA . GLY A 1 385 ? -13.18 18.516 10.625 1 94.62 385 GLY A CA 1
ATOM 2878 C C . GLY A 1 385 ? -14.125 19.484 9.93 1 94.62 385 GLY A C 1
ATOM 2879 O O . GLY A 1 385 ? -14.992 20.078 10.57 1 94.62 385 GLY A O 1
ATOM 2880 N N . PHE A 1 386 ? -13.898 19.703 8.703 1 97.56 386 PHE A N 1
ATOM 2881 C CA . PHE A 1 386 ? -14.609 20.641 7.848 1 97.56 386 PHE A CA 1
ATOM 2882 C C . PHE A 1 386 ? -14.438 22.062 8.352 1 97.56 386 PHE A C 1
ATOM 2884 O O . PHE A 1 386 ? -15.195 22.953 7.961 1 97.56 386 PHE A O 1
ATOM 2891 N N . GLY A 1 387 ? -13.539 22.281 9.289 1 96.62 387 GLY A N 1
ATOM 2892 C CA . GLY A 1 387 ? -13.258 23.609 9.789 1 96.62 387 GLY A CA 1
ATOM 2893 C C . GLY A 1 387 ? -14.445 24.25 10.5 1 96.62 387 GLY A C 1
ATOM 2894 O O . GLY A 1 387 ? -15.023 23.641 11.406 1 96.62 387 GLY A O 1
ATOM 2895 N N . SER A 1 388 ? -14.797 25.453 10.039 1 97.25 388 SER A N 1
ATOM 2896 C CA . SER A 1 388 ? -15.945 26.156 10.594 1 97.25 388 SER A CA 1
ATOM 2897 C C . SER A 1 388 ? -17.25 25.531 10.133 1 97.25 388 SER A C 1
ATOM 2899 O O . SER A 1 388 ? -18.312 25.797 10.711 1 97.25 388 SER A O 1
ATOM 2901 N N . GLY A 1 389 ? -17.172 24.719 9.102 1 97.69 389 GLY A N 1
ATOM 2902 C CA . GLY A 1 389 ? -18.359 24.156 8.492 1 97.69 389 GLY A CA 1
ATOM 2903 C C . GLY A 1 389 ? -19.016 25.094 7.5 1 97.69 389 GLY A C 1
ATOM 2904 O O . GLY A 1 389 ? -19.875 24.672 6.711 1 97.69 389 GLY A O 1
ATOM 2905 N N . LEU A 1 390 ? -18.641 26.344 7.508 1 98.44 390 LEU A N 1
ATOM 2906 C CA . LEU A 1 390 ? -19.25 27.328 6.617 1 98.44 390 LEU A CA 1
ATOM 2907 C C . LEU A 1 390 ? -18.828 27.062 5.172 1 98.44 390 LEU A C 1
ATOM 2909 O O . LEU A 1 390 ? -17.641 26.984 4.863 1 98.44 390 LEU A O 1
ATOM 2913 N N . VAL A 1 391 ? -19.828 26.938 4.332 1 98.62 391 VAL A N 1
ATOM 2914 C CA . VAL A 1 391 ? -19.594 26.688 2.914 1 98.62 391 VAL A CA 1
ATOM 2915 C C . VAL A 1 391 ? -20.078 27.875 2.09 1 98.62 391 VAL A C 1
ATOM 2917 O O . VAL A 1 391 ? -21.266 28.188 2.068 1 98.62 391 VAL A O 1
ATOM 2920 N N . PRO A 1 392 ? -19.109 28.562 1.468 1 98.69 392 PRO A N 1
ATOM 2921 C CA . PRO A 1 392 ? -19.547 29.656 0.606 1 98.69 392 PRO A CA 1
ATOM 2922 C C . PRO A 1 392 ? -20.438 29.188 -0.539 1 98.69 392 PRO A C 1
ATOM 2924 O O . PRO A 1 392 ? -20.219 28.125 -1.118 1 98.69 392 PRO A O 1
ATOM 2927 N N . GLU A 1 393 ? -21.391 30.016 -0.877 1 98 393 GLU A N 1
ATOM 2928 C CA . GLU A 1 393 ? -22.375 29.688 -1.905 1 98 393 GLU A CA 1
ATOM 2929 C C . GLU A 1 393 ? -21.688 29.328 -3.225 1 98 393 GLU A C 1
ATOM 2931 O O . GLU A 1 393 ? -20.891 30.125 -3.74 1 98 393 GLU A O 1
ATOM 2936 N N . GLY A 1 394 ? -21.906 28.156 -3.678 1 97.75 394 GLY A N 1
ATOM 2937 C CA . GLY A 1 394 ? -21.484 27.766 -5.016 1 97.75 394 GLY A CA 1
ATOM 2938 C C . GLY A 1 394 ? -20 27.484 -5.125 1 97.75 394 GLY A C 1
ATOM 2939 O O . GLY A 1 394 ? -19.438 27.516 -6.219 1 97.75 394 GLY A O 1
ATOM 2940 N N . CYS A 1 395 ? -19.344 27.25 -4.051 1 98.12 395 CYS A N 1
ATOM 2941 C CA . CYS A 1 395 ? -17.891 27.141 -4.133 1 98.12 395 CYS A CA 1
ATOM 2942 C C . CYS A 1 395 ? -17.438 25.719 -3.867 1 98.12 395 CYS A C 1
ATOM 2944 O O . CYS A 1 395 ? -16.344 25.328 -4.289 1 98.12 395 CYS A O 1
ATOM 2946 N N . GLY A 1 396 ? -18.172 24.906 -3.111 1 98.31 396 GLY A N 1
ATOM 2947 C CA . GLY A 1 396 ? -17.906 23.484 -2.961 1 98.31 396 GLY A CA 1
ATOM 2948 C C . GLY A 1 396 ? -16.812 23.203 -1.947 1 98.31 396 GLY A C 1
ATOM 2949 O O . GLY A 1 396 ? -16.188 22.141 -1.99 1 98.31 396 GLY A O 1
ATOM 2950 N N . PHE A 1 397 ? -16.5 24.062 -1.032 1 98.69 397 PHE A N 1
ATOM 2951 C CA . PHE A 1 397 ? -15.523 23.812 0.026 1 98.69 397 PHE A CA 1
ATOM 2952 C C . PHE A 1 397 ? -15.953 24.5 1.321 1 98.69 397 PHE A C 1
ATOM 2954 O O . PHE A 1 397 ? -16.75 25.438 1.302 1 98.69 397 PHE A O 1
ATOM 2961 N N . SER A 1 398 ? -15.477 24 2.445 1 98.62 398 SER A N 1
ATOM 2962 C CA . SER A 1 398 ? -15.703 24.641 3.734 1 98.62 398 SER A CA 1
ATOM 2963 C C . SER A 1 398 ? -14.516 25.516 4.133 1 98.62 398 SER A C 1
ATOM 2965 O O . SER A 1 398 ? -13.391 25.297 3.668 1 98.62 398 SER A O 1
ATOM 2967 N N . LEU A 1 399 ? -14.789 26.453 4.957 1 98.75 399 LEU A N 1
ATOM 2968 C CA . LEU A 1 399 ? -13.75 27.359 5.441 1 98.75 399 LEU A CA 1
ATOM 2969 C C . LEU A 1 399 ? -13.141 26.844 6.738 1 98.75 399 LEU A C 1
ATOM 2971 O O . LEU A 1 399 ? -13.844 26.297 7.59 1 98.75 399 LEU A O 1
ATOM 2975 N N . GLN A 1 400 ? -11.844 27.078 6.836 1 98.25 400 GLN A N 1
ATOM 2976 C CA . GLN A 1 400 ? -11.148 26.703 8.062 1 98.25 400 GLN A CA 1
ATOM 2977 C C . GLN A 1 400 ? -11.602 27.562 9.242 1 98.25 400 GLN A C 1
ATOM 2979 O O . GLN A 1 400 ? -12.289 28.562 9.055 1 98.25 400 GLN A O 1
ATOM 2984 N N . ASN A 1 401 ? -11.242 27.094 10.484 1 97.12 401 ASN A N 1
ATOM 2985 C CA . ASN A 1 401 ? -11.492 27.875 11.688 1 97.12 401 ASN A CA 1
ATOM 2986 C C . ASN A 1 401 ? -10.203 28.172 12.445 1 97.12 401 ASN A C 1
ATOM 2988 O O . ASN A 1 401 ? -10.148 28.016 13.672 1 97.12 401 ASN A O 1
ATOM 2992 N N . ARG A 1 402 ? -9.203 28.547 11.734 1 95.94 402 ARG A N 1
ATOM 2993 C CA . ARG A 1 402 ? -7.867 28.781 12.266 1 95.94 402 ARG A CA 1
ATOM 2994 C C . ARG A 1 402 ? -7.875 29.922 13.273 1 95.94 402 ARG A C 1
ATOM 2996 O O . ARG A 1 402 ? -7.051 29.953 14.195 1 95.94 402 ARG A O 1
ATOM 3003 N N . GLY A 1 403 ? -8.758 30.859 13.148 1 95.31 403 GLY A N 1
ATOM 3004 C CA . GLY A 1 403 ? -8.852 31.969 14.094 1 95.31 403 GLY A CA 1
ATOM 3005 C C . GLY A 1 403 ? -9.133 31.516 15.516 1 95.31 403 GLY A C 1
ATOM 3006 O O . GLY A 1 403 ? -8.906 32.25 16.469 1 95.31 403 GLY A O 1
ATOM 3007 N N . PHE A 1 404 ? -9.648 30.328 15.555 1 92.12 404 PHE A N 1
ATOM 3008 C CA . PHE A 1 404 ? -9.875 29.75 16.875 1 92.12 404 PHE A CA 1
ATOM 3009 C C . PHE A 1 404 ? -8.555 29.531 17.609 1 92.12 404 PHE A C 1
ATOM 3011 O O . PHE A 1 404 ? -8.539 29.375 18.828 1 92.12 404 PHE A O 1
ATOM 3018 N N . GLY A 1 405 ? -7.484 29.609 16.938 1 90.44 405 GLY A N 1
ATOM 3019 C CA . GLY A 1 405 ? -6.152 29.438 17.5 1 90.44 405 GLY A CA 1
ATOM 3020 C C . GLY A 1 405 ? -5.629 30.672 18.188 1 90.44 405 GLY A C 1
ATOM 3021 O O . GLY A 1 405 ? -4.645 30.609 18.922 1 90.44 405 GLY A O 1
ATOM 3022 N N . PHE A 1 406 ? -6.312 31.797 18.109 1 94.25 406 PHE A N 1
ATOM 3023 C CA . PHE A 1 406 ? -5.895 33.031 18.781 1 94.25 406 PHE A CA 1
ATOM 3024 C C . PHE A 1 406 ? -6.211 32.969 20.266 1 94.25 406 PHE A C 1
ATOM 3026 O O . PHE A 1 406 ? -7.172 32.312 20.688 1 94.25 406 PHE A O 1
ATOM 3033 N N . SER A 1 407 ? -5.391 33.625 21 1 92.12 407 SER A N 1
ATOM 3034 C CA . SER A 1 407 ? -5.746 33.969 22.375 1 92.12 407 SER A CA 1
ATOM 3035 C C . SER A 1 407 ? -6.578 35.25 22.422 1 92.12 407 SER A C 1
ATOM 3037 O O . SER A 1 407 ? -6.441 36.125 21.562 1 92.12 407 SER A O 1
ATOM 3039 N N . LEU A 1 408 ? -7.492 35.312 23.406 1 93.81 408 LEU A N 1
ATOM 3040 C CA . LEU A 1 408 ? -8.234 36.531 23.672 1 93.81 408 LEU A CA 1
ATOM 3041 C C . LEU A 1 408 ? -7.754 37.188 24.953 1 93.81 408 LEU A C 1
ATOM 3043 O O . LEU A 1 408 ? -8.406 38.125 25.469 1 93.81 408 LEU A O 1
ATOM 3047 N N . ASP A 1 409 ? -6.629 36.688 25.453 1 92.25 409 ASP A N 1
ATOM 3048 C CA . ASP A 1 409 ? -5.914 37.312 26.562 1 92.25 409 ASP A CA 1
ATOM 3049 C C . ASP A 1 409 ? -4.961 38.406 26.062 1 92.25 409 ASP A C 1
ATOM 3051 O O . ASP A 1 409 ? -4.004 38.094 25.344 1 92.25 409 ASP A O 1
ATOM 3055 N N . PRO A 1 410 ? -5.191 39.625 26.578 1 92.56 410 PRO A N 1
ATOM 3056 C CA . PRO A 1 410 ? -4.367 40.719 26.078 1 92.56 410 PRO A CA 1
ATOM 3057 C C . PRO A 1 410 ? -2.889 40.562 26.406 1 92.56 410 PRO A C 1
ATOM 3059 O O . PRO A 1 410 ? -2.035 41.219 25.797 1 92.56 410 PRO A O 1
ATOM 3062 N N . ASN A 1 411 ? -2.543 39.688 27.297 1 90.19 411 ASN A N 1
ATOM 3063 C CA . ASN A 1 411 ? -1.158 39.531 27.734 1 90.19 411 ASN A CA 1
ATOM 3064 C C . ASN A 1 411 ? -0.474 38.375 26.984 1 90.19 411 ASN A C 1
ATOM 3066 O O . ASN A 1 411 ? 0.722 38.156 27.156 1 90.19 411 ASN A O 1
ATOM 3070 N N . ASN A 1 412 ? -1.168 37.75 26.156 1 91.44 412 ASN A N 1
ATOM 3071 C CA . ASN A 1 412 ? -0.62 36.625 25.391 1 91.44 412 ASN A CA 1
ATOM 3072 C C . ASN A 1 412 ? -0.011 37.094 24.078 1 91.44 412 ASN A C 1
ATOM 3074 O O . ASN A 1 412 ? -0.578 37.969 23.391 1 91.44 412 ASN A O 1
ATOM 3078 N N . LYS A 1 413 ? 1.146 36.531 23.672 1 92.94 413 LYS A N 1
ATOM 3079 C CA . LYS A 1 413 ? 1.804 36.875 22.422 1 92.94 413 LYS A CA 1
ATOM 3080 C C . LYS A 1 413 ? 0.935 36.531 21.219 1 92.94 413 LYS A C 1
ATOM 3082 O O . LYS A 1 413 ? 1.032 37.156 20.172 1 92.94 413 LYS A O 1
ATOM 3087 N N . ASN A 1 414 ? 0.081 35.562 21.391 1 94.81 414 ASN A N 1
ATOM 3088 C CA . ASN A 1 414 ? -0.774 35.125 20.312 1 94.81 414 ASN A CA 1
ATOM 3089 C C . ASN A 1 414 ? -2.16 35.75 20.375 1 94.81 414 ASN A C 1
ATOM 3091 O O . ASN A 1 414 ? -3.115 35.219 19.797 1 94.81 414 ASN A O 1
ATOM 3095 N N . VAL A 1 415 ? -2.32 36.812 21.062 1 95.12 415 VAL A N 1
ATOM 3096 C CA . VAL A 1 415 ? -3.592 37.531 21.141 1 95.12 415 VAL A CA 1
ATOM 3097 C C . VAL A 1 415 ? -4.016 37.969 19.75 1 95.12 415 VAL A C 1
ATOM 3099 O O . VAL A 1 415 ? -3.178 38.375 18.938 1 95.12 415 VAL A O 1
ATOM 3102 N N . ILE A 1 416 ? -5.281 37.938 19.469 1 96.94 416 ILE A N 1
ATOM 3103 C CA . ILE A 1 416 ? -5.82 38.312 18.156 1 96.94 416 ILE A CA 1
ATOM 3104 C C . ILE A 1 416 ? -5.516 39.781 17.875 1 96.94 416 ILE A C 1
ATOM 3106 O O . ILE A 1 416 ? -5.547 40.625 18.781 1 96.94 416 ILE A O 1
ATOM 3110 N N . ALA A 1 417 ? -5.188 40.062 16.672 1 98.06 417 ALA A N 1
ATOM 3111 C CA . ALA A 1 417 ? -4.953 41.438 16.188 1 98.06 417 ALA A CA 1
ATOM 3112 C C . ALA A 1 417 ? -5.18 41.531 14.68 1 98.06 417 ALA A C 1
ATOM 3114 O O . ALA A 1 417 ? -5.113 40.5 13.969 1 98.06 417 ALA A O 1
ATOM 3115 N N . PRO A 1 418 ? -5.5 42.781 14.188 1 98.19 418 PRO A N 1
ATOM 3116 C CA . PRO A 1 418 ? -5.691 42.969 12.742 1 98.19 418 PRO A CA 1
ATOM 3117 C C . PRO A 1 418 ? -4.484 42.531 11.93 1 98.19 418 PRO A C 1
ATOM 3119 O O . PRO A 1 418 ? -3.359 42.938 12.188 1 98.19 418 PRO A O 1
ATOM 3122 N N . GLY A 1 419 ? -4.758 41.625 10.953 1 98 419 GLY A N 1
ATOM 3123 C CA . GLY A 1 419 ? -3.721 41.219 10.023 1 98 419 GLY A CA 1
ATOM 3124 C C . GLY A 1 419 ? -2.736 40.25 10.625 1 98 419 GLY A C 1
ATOM 3125 O O . GLY A 1 419 ? -1.692 39.969 10.031 1 98 419 GLY A O 1
ATOM 3126 N N . LYS A 1 420 ? -3.018 39.781 11.75 1 98.12 420 LYS A N 1
ATOM 3127 C CA . LYS A 1 420 ? -2.133 38.844 12.445 1 98.12 420 LYS A CA 1
ATOM 3128 C C . LYS A 1 420 ? -2.467 37.375 12.086 1 98.12 420 LYS A C 1
ATOM 3130 O O . LYS A 1 420 ? -3.615 37.062 11.773 1 98.12 420 LYS A O 1
ATOM 3135 N N . ARG A 1 421 ? -1.438 36.531 12.031 1 98.12 421 ARG A N 1
ATOM 3136 C CA . ARG A 1 421 ? -1.643 35.094 11.883 1 98.12 421 ARG A CA 1
ATOM 3137 C C . ARG A 1 421 ? -1.752 34.438 13.242 1 98.12 421 ARG A C 1
ATOM 3139 O O . ARG A 1 421 ? -1.053 34.781 14.188 1 98.12 421 ARG A O 1
ATOM 3146 N N . PRO A 1 422 ? -2.611 33.5 13.352 1 96.56 422 PRO A N 1
ATOM 3147 C CA . PRO A 1 422 ? -2.732 32.781 14.609 1 96.56 422 PRO A CA 1
ATOM 3148 C C . PRO A 1 422 ? -1.646 31.719 14.781 1 96.56 422 PRO A C 1
ATOM 3150 O O . PRO A 1 422 ? -0.955 31.375 13.82 1 96.56 422 PRO A O 1
ATOM 3153 N N . TYR A 1 423 ? -1.479 31.25 16.094 1 94 423 TYR A N 1
ATOM 3154 C CA . TYR A 1 423 ? -0.763 30 16.312 1 94 423 TYR A CA 1
ATOM 3155 C C . TYR A 1 423 ? -1.245 28.922 15.336 1 94 423 TYR A C 1
ATOM 3157 O O . TYR A 1 423 ? -2.451 28.719 15.172 1 94 423 TYR A O 1
ATOM 3165 N N . HIS A 1 424 ? -0.298 28.297 14.656 1 94.69 424 HIS A N 1
ATOM 3166 C CA . HIS A 1 424 ? -0.693 27.344 13.633 1 94.69 424 HIS A CA 1
ATOM 3167 C C . HIS A 1 424 ? -0.109 25.953 13.914 1 94.69 424 HIS A C 1
ATOM 3169 O O . HIS A 1 424 ? 1.106 25.812 14.055 1 94.69 424 HIS A O 1
ATOM 3175 N N . THR A 1 425 ? -0.933 24.922 13.82 1 93.44 425 THR A N 1
ATOM 3176 C CA . THR A 1 425 ? -0.502 23.594 14.219 1 93.44 425 THR A CA 1
ATOM 3177 C C . THR A 1 425 ? 0.199 22.891 13.062 1 93.44 425 THR A C 1
ATOM 3179 O O . THR A 1 425 ? 0.962 21.938 13.273 1 93.44 425 THR A O 1
ATOM 3182 N N . ILE A 1 426 ? -0.042 23.219 11.75 1 94.56 426 ILE A N 1
ATOM 3183 C CA . ILE A 1 426 ? 0.443 22.375 10.664 1 94.56 426 ILE A CA 1
ATOM 3184 C C . ILE A 1 426 ? 1.862 22.797 10.281 1 94.56 426 ILE A C 1
ATOM 3186 O O . ILE A 1 426 ? 2.182 23.984 10.266 1 94.56 426 ILE A O 1
ATOM 3190 N N . ILE A 1 427 ? 2.723 21.812 10.109 1 97.44 427 ILE A N 1
ATOM 3191 C CA . ILE A 1 427 ? 4.148 22.031 9.906 1 97.44 427 ILE A CA 1
ATOM 3192 C C . ILE A 1 427 ? 4.699 21.016 8.914 1 97.44 427 ILE A C 1
ATOM 3194 O O . ILE A 1 427 ? 4.375 19.828 8.992 1 97.44 427 ILE A O 1
ATOM 3198 N N . PRO A 1 428 ? 5.469 21.406 7.891 1 98.25 428 PRO A N 1
ATOM 3199 C CA . PRO A 1 428 ? 6.289 20.5 7.078 1 98.25 428 PRO A CA 1
ATOM 3200 C C . PRO A 1 428 ? 7.699 20.312 7.637 1 98.25 428 PRO A C 1
ATOM 3202 O O . PRO A 1 428 ? 8.18 21.156 8.406 1 98.25 428 PRO A O 1
ATOM 3205 N N . ALA A 1 429 ? 8.367 19.266 7.258 1 98.81 429 ALA A N 1
ATOM 3206 C CA . ALA A 1 429 ? 9.727 19.047 7.754 1 98.81 429 ALA A CA 1
ATOM 3207 C C . ALA A 1 429 ? 10.578 18.312 6.715 1 98.81 429 ALA A C 1
ATOM 3209 O O . ALA A 1 429 ? 10.047 17.688 5.793 1 98.81 429 ALA A O 1
ATOM 3210 N N . MET A 1 430 ? 11.859 18.469 6.828 1 98.88 430 MET A N 1
ATOM 3211 C CA . MET A 1 430 ? 12.867 17.734 6.07 1 98.88 430 MET A CA 1
ATOM 3212 C C . MET A 1 430 ? 14.109 17.469 6.918 1 98.88 430 MET A C 1
ATOM 3214 O O . MET A 1 430 ? 14.281 18.094 7.973 1 98.88 430 MET A O 1
ATOM 3218 N N . VAL A 1 431 ? 14.867 16.516 6.492 1 98.81 431 VAL A N 1
ATOM 3219 C CA . VAL A 1 431 ? 16.141 16.203 7.125 1 98.81 431 VAL A CA 1
ATOM 3220 C C . VAL A 1 431 ? 17.25 16.172 6.074 1 98.81 431 VAL A C 1
ATOM 3222 O O . VAL A 1 431 ? 17.109 15.555 5.023 1 98.81 431 VAL A O 1
ATOM 3225 N N . THR A 1 432 ? 18.328 16.891 6.336 1 98.19 432 THR A N 1
ATOM 3226 C CA . THR A 1 432 ? 19.531 16.828 5.508 1 98.19 432 THR A CA 1
ATOM 3227 C C . THR A 1 432 ? 20.719 16.344 6.324 1 98.19 432 THR A C 1
ATOM 3229 O O . THR A 1 432 ? 20.656 16.297 7.555 1 98.19 432 THR A O 1
ATOM 3232 N N . SER A 1 433 ? 21.734 15.93 5.594 1 96.56 433 SER A N 1
ATOM 3233 C CA . SER A 1 433 ? 23.016 15.664 6.258 1 96.56 433 SER A CA 1
ATOM 3234 C C . SER A 1 433 ? 23.625 16.938 6.816 1 96.56 433 SER A C 1
ATOM 3236 O O . SER A 1 433 ? 23.781 17.938 6.094 1 96.56 433 SER A O 1
ATOM 3238 N N . ALA A 1 434 ? 23.969 16.891 8.07 1 96.62 434 ALA A N 1
ATOM 3239 C CA . ALA A 1 434 ? 24.578 18.078 8.672 1 96.62 434 ALA A CA 1
ATOM 3240 C C . ALA A 1 434 ? 25.938 18.375 8.031 1 96.62 434 ALA A C 1
ATOM 3242 O O . ALA A 1 434 ? 26.359 19.531 7.949 1 96.62 434 ALA A O 1
ATOM 3243 N N . ASP A 1 435 ? 26.547 17.391 7.535 1 94.75 435 ASP A N 1
ATOM 3244 C CA . ASP A 1 435 ? 27.906 17.484 6.988 1 94.75 435 ASP A CA 1
ATOM 3245 C C . ASP A 1 435 ? 27.875 17.953 5.531 1 94.75 435 ASP A C 1
ATOM 3247 O O . ASP A 1 435 ? 28.641 18.812 5.129 1 94.75 435 ASP A O 1
ATOM 3251 N N . THR A 1 436 ? 26.969 17.359 4.691 1 93.81 436 THR A N 1
ATOM 3252 C CA . THR A 1 436 ? 27.062 17.547 3.248 1 93.81 436 THR A CA 1
ATOM 3253 C C . THR A 1 436 ? 25.938 18.438 2.75 1 93.81 436 THR A C 1
ATOM 3255 O O . THR A 1 436 ? 26 18.969 1.638 1 93.81 436 THR A O 1
ATOM 3258 N N . GLY A 1 437 ? 24.875 18.516 3.502 1 95.56 437 GLY A N 1
ATOM 3259 C CA . GLY A 1 437 ? 23.703 19.281 3.062 1 95.56 437 GLY A CA 1
ATOM 3260 C C . GLY A 1 437 ? 22.797 18.484 2.135 1 95.56 437 GLY A C 1
ATOM 3261 O O . GLY A 1 437 ? 21.75 18.984 1.71 1 95.56 437 GLY A O 1
ATOM 3262 N N . ASP A 1 438 ? 23.188 17.203 1.868 1 95.75 438 ASP A N 1
ATOM 3263 C CA . ASP A 1 438 ? 22.359 16.359 1.015 1 95.75 438 ASP A CA 1
ATOM 3264 C C . ASP A 1 438 ? 21.047 16.016 1.696 1 95.75 438 ASP A C 1
ATOM 3266 O O . ASP A 1 438 ? 21 15.797 2.91 1 95.75 438 ASP A O 1
ATOM 3270 N N . LEU A 1 439 ? 20.047 15.969 0.887 1 97.5 439 LEU A N 1
ATOM 3271 C CA . LEU A 1 439 ? 18.75 15.57 1.421 1 97.5 439 LEU A CA 1
ATOM 3272 C C . LEU A 1 439 ? 18.797 14.133 1.928 1 97.5 439 LEU A C 1
ATOM 3274 O O . LEU A 1 439 ? 19.281 13.234 1.234 1 97.5 439 LEU A O 1
ATOM 3278 N N . LEU A 1 440 ? 18.328 13.898 3.111 1 97.75 440 LEU A N 1
ATOM 3279 C CA . LEU A 1 440 ? 18.172 12.547 3.639 1 97.75 440 LEU A CA 1
ATOM 3280 C C . LEU A 1 440 ? 16.719 12.094 3.549 1 97.75 440 LEU A C 1
ATOM 3282 O O . LEU A 1 440 ? 16.438 10.953 3.174 1 97.75 440 LEU A O 1
ATOM 3286 N N . MET A 1 441 ? 15.758 12.969 3.965 1 97.81 441 MET A N 1
ATOM 3287 C CA . MET A 1 441 ? 14.352 12.586 3.803 1 97.81 441 MET A CA 1
ATOM 3288 C C . MET A 1 441 ? 13.445 13.812 3.863 1 97.81 441 MET A C 1
ATOM 3290 O O . MET A 1 441 ? 13.797 14.82 4.48 1 97.81 441 MET A O 1
ATOM 3294 N N . SER A 1 442 ? 12.43 13.797 3.096 1 98.81 442 SER A N 1
ATOM 3295 C CA . SER A 1 442 ? 11.234 14.617 3.268 1 98.81 442 SER A CA 1
ATOM 3296 C C . SER A 1 442 ? 10.148 13.859 4.023 1 98.81 442 SER A C 1
ATOM 3298 O O . SER A 1 442 ? 9.789 12.742 3.654 1 98.81 442 SER A O 1
ATOM 3300 N N . TYR A 1 443 ? 9.68 14.453 5.168 1 98.75 443 TYR A N 1
ATOM 3301 C CA . TYR A 1 443 ? 8.727 13.711 5.988 1 98.75 443 TYR A CA 1
ATOM 3302 C C . TYR A 1 443 ? 7.867 14.656 6.816 1 98.75 443 TYR A C 1
ATOM 3304 O O . TYR A 1 443 ? 8.18 15.844 6.941 1 98.75 443 TYR A O 1
ATOM 3312 N N . GLY A 1 444 ? 6.789 14.086 7.301 1 98.56 444 GLY A N 1
ATOM 3313 C CA . GLY A 1 444 ? 5.914 14.789 8.219 1 98.56 444 GLY A CA 1
ATOM 3314 C C . GLY A 1 444 ? 4.797 13.922 8.766 1 98.56 444 GLY A C 1
ATOM 3315 O O . GLY A 1 444 ? 4.523 12.844 8.227 1 98.56 444 GLY A O 1
ATOM 3316 N N . VAL A 1 445 ? 4.25 14.359 9.852 1 97.81 445 VAL A N 1
ATOM 3317 C CA . VAL A 1 445 ? 3.102 13.734 10.5 1 97.81 445 VAL A CA 1
ATOM 3318 C C . VAL A 1 445 ? 2.029 14.781 10.781 1 97.81 445 VAL A C 1
ATOM 3320 O O . VAL A 1 445 ? 2.301 15.797 11.43 1 97.81 445 VAL A O 1
ATOM 3323 N N . MET A 1 446 ? 0.901 14.531 10.227 1 94.56 446 MET A N 1
ATOM 3324 C CA . MET A 1 446 ? -0.211 15.43 10.523 1 94.56 446 MET A CA 1
ATOM 3325 C C . MET A 1 446 ? -0.915 15.023 11.812 1 94.56 446 MET A C 1
ATOM 3327 O O . MET A 1 446 ? -0.711 13.914 12.312 1 94.56 446 MET A O 1
ATOM 3331 N N . GLY A 1 447 ? -1.758 16.031 12.414 1 91.44 447 GLY A N 1
ATOM 3332 C CA . GLY A 1 447 ? -2.549 15.68 13.586 1 91.44 447 GLY A CA 1
ATOM 3333 C C . GLY A 1 447 ? -2.516 16.75 14.664 1 91.44 447 GLY A C 1
ATOM 3334 O O . GLY A 1 447 ? -2.262 16.453 15.828 1 91.44 447 GLY A O 1
ATOM 3335 N N . GLY A 1 448 ? -2.711 17.953 14.297 1 90.75 448 GLY A N 1
ATOM 3336 C CA . GLY A 1 448 ? -2.771 19 15.305 1 90.75 448 GLY A CA 1
ATOM 3337 C C . GLY A 1 448 ? -1.515 19.078 16.141 1 90.75 448 GLY A C 1
ATOM 3338 O O . GLY A 1 448 ? -0.411 19.219 15.617 1 90.75 448 GLY A O 1
ATOM 3339 N N . TYR A 1 449 ? -1.662 18.906 17.406 1 90.62 449 TYR A N 1
ATOM 3340 C CA . TYR A 1 449 ? -0.523 19.016 18.312 1 90.62 449 TYR A CA 1
ATOM 3341 C C . TYR A 1 449 ? 0.351 17.766 18.25 1 90.62 449 TYR A C 1
ATOM 3343 O O . TYR A 1 449 ? 1.484 17.766 18.734 1 90.62 449 TYR A O 1
ATOM 3351 N N . MET A 1 450 ? -0.149 16.797 17.547 1 94.19 450 MET A N 1
ATOM 3352 C CA . MET A 1 450 ? 0.624 15.578 17.328 1 94.19 450 MET A CA 1
ATOM 3353 C C . MET A 1 450 ? 1.766 15.828 16.359 1 94.19 450 MET A C 1
ATOM 3355 O O . MET A 1 450 ? 2.766 15.102 16.359 1 94.19 450 MET A O 1
ATOM 3359 N N . GLN A 1 451 ? 1.661 16.797 15.555 1 95.75 451 GLN A N 1
ATOM 3360 C CA . GLN A 1 451 ? 2.564 16.969 14.43 1 95.75 451 GLN A CA 1
ATOM 3361 C C . GLN A 1 451 ? 4.02 17.031 14.891 1 95.75 451 GLN A C 1
ATOM 3363 O O . GLN A 1 451 ? 4.836 16.203 14.492 1 95.75 451 GLN A O 1
ATOM 3368 N N . PRO A 1 452 ? 4.367 17.953 15.828 1 97.44 452 PRO A N 1
ATOM 3369 C CA . PRO A 1 452 ? 5.766 17.953 16.25 1 97.44 452 PRO A CA 1
ATOM 3370 C C . PRO A 1 452 ? 6.145 16.672 17.016 1 97.44 452 PRO A C 1
ATOM 3372 O O . PRO A 1 452 ? 7.285 16.219 16.922 1 97.44 452 PRO A O 1
ATOM 3375 N N . GLN A 1 453 ? 5.176 16.125 17.766 1 97.75 453 GLN A N 1
ATOM 3376 C CA . GLN A 1 453 ? 5.426 14.883 18.484 1 97.75 453 GLN A CA 1
ATOM 3377 C C . GLN A 1 453 ? 5.734 13.742 17.516 1 97.75 453 GLN A C 1
ATOM 3379 O O . GLN A 1 453 ? 6.672 12.969 17.734 1 97.75 453 GLN A O 1
ATOM 3384 N N . GLY A 1 454 ? 4.938 13.711 16.453 1 98.25 454 GLY A N 1
ATOM 3385 C CA . GLY A 1 454 ? 5.145 12.695 15.43 1 98.25 454 GLY A CA 1
ATOM 3386 C C . GLY A 1 454 ? 6.445 12.875 14.672 1 98.25 454 GLY A C 1
ATOM 3387 O O . GLY A 1 454 ? 7.109 11.891 14.336 1 98.25 454 GLY A O 1
ATOM 3388 N N . HIS A 1 455 ? 6.793 14.125 14.367 1 98.81 455 HIS A N 1
ATOM 3389 C CA . HIS A 1 455 ? 8.055 14.391 13.695 1 98.81 455 HIS A CA 1
ATOM 3390 C C . HIS A 1 455 ? 9.234 13.836 14.484 1 98.81 455 HIS A C 1
ATOM 3392 O O . HIS A 1 455 ? 10.117 13.195 13.922 1 98.81 455 HIS A O 1
ATOM 3398 N N . VAL A 1 456 ? 9.211 14.016 15.789 1 98.88 456 VAL A N 1
ATOM 3399 C CA . VAL A 1 456 ? 10.281 13.539 16.656 1 98.88 456 VAL A CA 1
ATOM 3400 C C . VAL A 1 456 ? 10.328 12.016 16.641 1 98.88 456 VAL A C 1
ATOM 3402 O O . VAL A 1 456 ? 11.391 11.422 16.438 1 98.88 456 VAL A O 1
ATOM 3405 N N . GLN A 1 457 ? 9.211 11.438 16.812 1 98.81 457 GLN A N 1
ATOM 3406 C CA . GLN A 1 457 ? 9.148 9.984 16.953 1 98.81 457 GLN A CA 1
ATOM 3407 C C . GLN A 1 457 ? 9.531 9.289 15.648 1 98.81 457 GLN A C 1
ATOM 3409 O O . GLN A 1 457 ? 10.305 8.32 15.664 1 98.81 457 GLN A O 1
ATOM 3414 N N . VAL A 1 458 ? 9.07 9.742 14.492 1 98.81 458 VAL A N 1
ATOM 3415 C CA . VAL A 1 458 ? 9.367 9.109 13.211 1 98.81 458 VAL A CA 1
ATOM 3416 C C . VAL A 1 458 ? 10.852 9.25 12.891 1 98.81 458 VAL A C 1
ATOM 3418 O O . VAL A 1 458 ? 11.484 8.297 12.438 1 98.81 458 VAL A O 1
ATOM 3421 N N . LEU A 1 459 ? 11.375 10.438 13.148 1 98.75 459 LEU A N 1
ATOM 3422 C CA . LEU A 1 459 ? 12.805 10.617 12.922 1 98.75 459 LEU A CA 1
ATOM 3423 C C . LEU A 1 459 ? 13.625 9.656 13.773 1 98.75 459 LEU A C 1
ATOM 3425 O O . LEU A 1 459 ? 14.539 9 13.273 1 98.75 459 LEU A O 1
ATOM 3429 N N . LEU A 1 460 ? 13.312 9.562 15.039 1 98.69 460 LEU A N 1
ATOM 3430 C CA . LEU A 1 460 ? 14.086 8.727 15.953 1 98.69 460 LEU A CA 1
ATOM 3431 C C . LEU A 1 460 ? 13.961 7.25 15.578 1 98.69 460 LEU A C 1
ATOM 3433 O O . LEU A 1 460 ? 14.922 6.484 15.727 1 98.69 460 LEU A O 1
ATOM 3437 N N . ASN A 1 461 ? 12.773 6.84 15.148 1 98.19 461 ASN A N 1
ATOM 3438 C CA . ASN A 1 461 ? 12.594 5.469 14.688 1 98.19 461 ASN A CA 1
ATOM 3439 C C . ASN A 1 461 ? 13.586 5.105 13.586 1 98.19 461 ASN A C 1
ATOM 3441 O O . ASN A 1 461 ? 14.102 3.984 13.555 1 98.19 461 ASN A O 1
ATOM 3445 N N . MET A 1 462 ? 13.82 6.027 12.703 1 97.81 462 MET A N 1
ATOM 3446 C CA . MET A 1 462 ? 14.734 5.766 11.594 1 97.81 462 MET A CA 1
ATOM 3447 C C . MET A 1 462 ? 16.188 5.973 12.031 1 97.81 462 MET A C 1
ATOM 3449 O O . MET A 1 462 ? 17.016 5.082 11.867 1 97.81 462 MET A O 1
ATOM 3453 N N . LEU A 1 463 ? 16.469 7.074 12.633 1 97.5 463 LEU A N 1
ATOM 3454 C CA . LEU A 1 463 ? 17.812 7.516 12.93 1 97.5 463 LEU A CA 1
ATOM 3455 C C . LEU A 1 463 ? 18.453 6.629 13.992 1 97.5 463 LEU A C 1
ATOM 3457 O O . LEU A 1 463 ? 19.625 6.258 13.883 1 97.5 463 LEU A O 1
ATOM 3461 N N . LEU A 1 464 ? 17.734 6.285 15.039 1 97.25 464 LEU A N 1
ATOM 3462 C CA . LEU A 1 464 ? 18.312 5.582 16.172 1 97.25 464 LEU A CA 1
ATOM 3463 C C . LEU A 1 464 ? 18.047 4.082 16.078 1 97.25 464 LEU A C 1
ATOM 3465 O O . LEU A 1 464 ? 18.859 3.273 16.516 1 97.25 464 LEU A O 1
ATOM 3469 N N . PHE A 1 465 ? 16.875 3.775 15.516 1 96.75 465 PHE A N 1
ATOM 3470 C CA . PHE A 1 465 ? 16.469 2.381 15.633 1 96.75 465 PHE A CA 1
ATOM 3471 C C . PHE A 1 465 ? 16.469 1.699 14.266 1 96.75 465 PHE A C 1
ATOM 3473 O O . PHE A 1 465 ? 16 0.564 14.141 1 96.75 465 PHE A O 1
ATOM 3480 N N . GLY A 1 466 ? 16.812 2.344 13.289 1 95.56 466 GLY A N 1
ATOM 3481 C CA . GLY A 1 466 ? 17.125 1.739 12 1 95.56 466 GLY A CA 1
ATOM 3482 C C . GLY A 1 466 ? 15.891 1.258 11.25 1 95.56 466 GLY A C 1
ATOM 3483 O O . GLY A 1 466 ? 15.961 0.29 10.492 1 95.56 466 GLY A O 1
ATOM 3484 N N . ARG A 1 467 ? 14.82 1.917 11.469 1 96.5 467 ARG A N 1
ATOM 3485 C CA . ARG A 1 467 ? 13.609 1.519 10.758 1 96.5 467 ARG A CA 1
ATOM 3486 C C . ARG A 1 467 ? 13.547 2.15 9.375 1 96.5 467 ARG A C 1
ATOM 3488 O O . ARG A 1 467 ? 13.945 3.303 9.195 1 96.5 467 ARG A O 1
ATOM 3495 N N . SER A 1 468 ? 13.039 1.36 8.359 1 96.56 468 SER A N 1
ATOM 3496 C CA . SER A 1 468 ? 12.742 1.929 7.051 1 96.56 468 SER A CA 1
ATOM 3497 C C . SER A 1 468 ? 11.641 2.982 7.141 1 96.56 468 SER A C 1
ATOM 3499 O O . SER A 1 468 ? 10.969 3.098 8.164 1 96.56 468 SER A O 1
ATOM 3501 N N . PRO A 1 469 ? 11.484 3.793 6.086 1 97.94 469 PRO A N 1
ATOM 3502 C CA . PRO A 1 469 ? 10.391 4.77 6.086 1 97.94 469 PRO A CA 1
ATOM 3503 C C . PRO A 1 469 ? 9.039 4.152 6.445 1 97.94 469 PRO A C 1
ATOM 3505 O O . PRO A 1 469 ? 8.312 4.699 7.273 1 97.94 469 PRO A O 1
ATOM 3508 N N . GLN A 1 470 ? 8.727 3.023 5.852 1 98.06 470 GLN A N 1
ATOM 3509 C CA . GLN A 1 470 ? 7.473 2.354 6.16 1 98.06 470 GLN A CA 1
ATOM 3510 C C . GLN A 1 470 ? 7.469 1.819 7.59 1 98.06 470 GLN A C 1
ATOM 3512 O O . GLN A 1 470 ? 6.484 1.971 8.312 1 98.06 470 GLN A O 1
ATOM 3517 N N . GLY A 1 471 ? 8.57 1.194 7.984 1 97.19 471 GLY A N 1
ATOM 3518 C CA . GLY A 1 471 ? 8.68 0.686 9.344 1 97.19 471 GLY A CA 1
ATOM 3519 C C . GLY A 1 471 ? 8.539 1.767 10.398 1 97.19 471 GLY A C 1
ATOM 3520 O O . GLY A 1 471 ? 7.945 1.539 11.453 1 97.19 471 GLY A O 1
ATOM 3521 N N . ALA A 1 472 ? 9.094 2.926 10.109 1 98.06 472 ALA A N 1
ATOM 3522 C CA . ALA A 1 472 ? 9.047 4.043 11.055 1 98.06 472 ALA A CA 1
ATOM 3523 C C . ALA A 1 472 ? 7.617 4.527 11.258 1 98.06 472 ALA A C 1
ATOM 3525 O O . ALA A 1 472 ? 7.25 4.957 12.352 1 98.06 472 ALA A O 1
ATOM 3526 N N . LEU A 1 473 ? 6.84 4.449 10.227 1 98.31 473 LEU A N 1
ATOM 3527 C CA . LEU A 1 473 ? 5.457 4.906 10.281 1 98.31 473 LEU A CA 1
ATOM 3528 C C . LEU A 1 473 ? 4.555 3.848 10.906 1 98.31 473 LEU A C 1
ATOM 3530 O O . LEU A 1 473 ? 3.496 4.168 11.453 1 98.31 473 LEU A O 1
ATOM 3534 N N . ASP A 1 474 ? 4.98 2.6 10.883 1 97.19 474 ASP A N 1
ATOM 3535 C CA . ASP A 1 474 ? 4.156 1.485 11.344 1 97.19 474 ASP A CA 1
ATOM 3536 C C . ASP A 1 474 ? 4.156 1.398 12.867 1 97.19 474 ASP A C 1
ATOM 3538 O O . ASP A 1 474 ? 3.191 0.913 13.469 1 97.19 474 ASP A O 1
ATOM 3542 N N . VAL A 1 475 ? 5.164 1.874 13.523 1 96 475 VAL A N 1
ATOM 3543 C CA . VAL A 1 475 ? 5.359 1.661 14.953 1 96 475 VAL A CA 1
ATOM 3544 C C . VAL A 1 475 ? 4.363 2.512 15.742 1 96 475 VAL A C 1
ATOM 3546 O O . VAL A 1 475 ? 4.066 3.645 15.359 1 96 475 VAL A O 1
ATOM 3549 N N . PRO A 1 476 ? 3.881 1.899 16.891 1 97.56 476 PRO A N 1
ATOM 3550 C CA . PRO A 1 476 ? 2.977 2.68 17.734 1 97.56 476 PRO A CA 1
ATOM 3551 C C . PRO A 1 476 ? 3.617 3.967 18.266 1 97.56 476 PRO A C 1
ATOM 3553 O O . PRO A 1 476 ? 4.82 3.998 18.531 1 97.56 476 PRO A O 1
ATOM 3556 N N . ARG A 1 477 ? 2.791 4.988 18.422 1 98.19 477 ARG A N 1
ATOM 3557 C CA . ARG A 1 477 ? 3.248 6.305 18.859 1 98.19 477 ARG A CA 1
ATOM 3558 C C . ARG A 1 477 ? 2.625 6.684 20.203 1 98.19 477 ARG A C 1
ATOM 3560 O O . ARG A 1 477 ? 1.737 5.988 20.688 1 98.19 477 ARG A O 1
ATOM 3567 N N . ILE A 1 478 ? 3.15 7.676 20.766 1 98.12 478 ILE A N 1
ATOM 3568 C CA . ILE A 1 478 ? 2.533 8.32 21.922 1 98.12 478 ILE A CA 1
ATOM 3569 C C . ILE A 1 478 ? 2.09 9.734 21.547 1 98.12 478 ILE A C 1
ATOM 3571 O O . ILE A 1 478 ? 2.58 10.305 20.578 1 98.12 478 ILE A O 1
ATOM 3575 N N . SER A 1 479 ? 1.181 10.273 22.234 1 95.94 479 SER A N 1
ATOM 3576 C CA . SER A 1 479 ? 0.712 11.648 22.062 1 95.94 479 SER A CA 1
ATOM 3577 C C . SER A 1 479 ? 0.325 12.273 23.391 1 95.94 479 SER A C 1
ATOM 3579 O O . SER A 1 479 ? -0.409 11.672 24.188 1 95.94 479 SER A O 1
ATOM 3581 N N . LEU A 1 480 ? 0.83 13.438 23.656 1 94 480 LEU A N 1
ATOM 3582 C CA . LEU A 1 480 ? 0.38 14.188 24.812 1 94 480 LEU A CA 1
ATOM 3583 C C . LEU A 1 480 ? -1.1 14.539 24.703 1 94 480 LEU A C 1
ATOM 3585 O O . LEU A 1 480 ? -1.597 14.797 23.609 1 94 480 LEU A O 1
ATOM 3589 N N . GLY A 1 481 ? -1.75 14.531 25.828 1 83.88 481 GLY A N 1
ATOM 3590 C CA . GLY A 1 481 ? -3.154 14.898 25.859 1 83.88 481 GLY A CA 1
ATOM 3591 C C . GLY A 1 481 ? -4.055 13.789 26.359 1 83.88 481 GLY A C 1
ATOM 3592 O O . GLY A 1 481 ? -3.607 12.656 26.531 1 83.88 481 GLY A O 1
ATOM 3593 N N . ALA A 1 482 ? -5.246 14.039 26.766 1 73.56 482 ALA A N 1
ATOM 3594 C CA . ALA A 1 482 ? -6.227 13.062 27.234 1 73.56 482 ALA A CA 1
ATOM 3595 C C . ALA A 1 482 ? -7.18 12.656 26.109 1 73.56 482 ALA A C 1
ATOM 3597 O O . ALA A 1 482 ? -7.441 13.438 25.203 1 73.56 482 ALA A O 1
ATOM 3598 N N . PRO A 1 483 ? -7.617 11.234 26.328 1 60.47 483 PRO A N 1
ATOM 3599 C CA . PRO A 1 483 ? -8.641 10.812 25.375 1 60.47 483 PRO A CA 1
ATOM 3600 C C . PRO A 1 483 ? -9.953 11.586 25.531 1 60.47 483 PRO A C 1
ATOM 3602 O O . PRO A 1 483 ? -10.312 11.969 26.641 1 60.47 483 PRO A O 1
ATOM 3605 N N . ASN A 1 484 ? -10.859 11.672 24.484 1 51.44 484 ASN A N 1
ATOM 3606 C CA . ASN A 1 484 ? -12.25 12.109 24.516 1 51.44 484 ASN A CA 1
ATOM 3607 C C . ASN A 1 484 ? -12.383 13.5 25.125 1 51.44 484 ASN A C 1
ATOM 3609 O O . ASN A 1 484 ? -13.461 13.883 25.578 1 51.44 484 ASN A O 1
ATOM 3613 N N . VAL A 1 485 ? -11.367 13.914 25.75 1 47.22 485 VAL A N 1
ATOM 3614 C CA . VAL A 1 485 ? -11.648 15.172 26.438 1 47.22 485 VAL A CA 1
ATOM 3615 C C . VAL A 1 485 ? -11.719 16.312 25.438 1 47.22 485 VAL A C 1
ATOM 3617 O O . VAL A 1 485 ? -10.758 16.562 24.703 1 47.22 485 VAL A O 1
ATOM 3620 N N . HIS A 1 486 ? -13.008 16.297 24.953 1 42.38 486 HIS A N 1
ATOM 3621 C CA . HIS A 1 486 ? -13.148 17.656 24.469 1 42.38 486 HIS A CA 1
ATOM 3622 C C . HIS A 1 486 ? -12.359 18.641 25.344 1 42.38 486 HIS A C 1
ATOM 3624 O O . HIS A 1 486 ? -12.781 18.984 26.438 1 42.38 486 HIS A O 1
ATOM 3630 N N . VAL A 1 487 ? -11.203 18.141 25.531 1 40.94 487 VAL A N 1
ATOM 3631 C CA . VAL A 1 487 ? -10.375 18.906 26.469 1 40.94 487 VAL A CA 1
ATOM 3632 C C . VAL A 1 487 ? -10.742 20.391 26.391 1 40.94 487 VAL A C 1
ATOM 3634 O O . VAL A 1 487 ? -10.711 20.984 25.312 1 40.94 487 VAL A O 1
ATOM 3637 N N . SER A 1 488 ? -11.461 20.625 27.281 1 38.03 488 SER A N 1
ATOM 3638 C CA . SER A 1 488 ? -11.539 22.047 27.641 1 38.03 488 SER A CA 1
ATOM 3639 C C . SER A 1 488 ? -10.234 22.766 27.328 1 38.03 488 SER A C 1
ATOM 3641 O O . SER A 1 488 ? -9.188 22.125 27.188 1 38.03 488 SER A O 1
ATOM 3643 N N . HIS A 1 489 ? -10.398 24.047 27.062 1 43.72 489 HIS A N 1
ATOM 3644 C CA . HIS A 1 489 ? -9.672 25.25 26.672 1 43.72 489 HIS A CA 1
ATOM 3645 C C . HIS A 1 489 ? -8.375 25.391 27.453 1 43.72 489 HIS A C 1
ATOM 3647 O O . HIS A 1 489 ? -8.008 26.5 27.875 1 43.72 489 HIS A O 1
ATOM 3653 N N . ASN A 1 490 ? -7.836 24.156 28.016 1 51.94 490 ASN A N 1
ATOM 3654 C CA . ASN A 1 490 ? -6.645 24.469 28.781 1 51.94 490 ASN A CA 1
ATOM 3655 C C . ASN A 1 490 ? -5.445 23.641 28.344 1 51.94 490 ASN A C 1
ATOM 3657 O O . ASN A 1 490 ? -5.453 22.422 28.453 1 51.94 490 ASN A O 1
ATOM 3661 N N . PRO A 1 491 ? -4.547 24.344 27.641 1 58.16 491 PRO A N 1
ATOM 3662 C CA . PRO A 1 491 ? -3.32 23.672 27.219 1 58.16 491 PRO A CA 1
ATOM 3663 C C . PRO A 1 491 ? -2.721 22.781 28.297 1 58.16 491 PRO A C 1
ATOM 3665 O O . PRO A 1 491 ? -2.035 21.812 28 1 58.16 491 PRO A O 1
ATOM 3668 N N . HIS A 1 492 ? -3.016 23.125 29.484 1 60.75 492 HIS A N 1
ATOM 3669 C CA . HIS A 1 492 ? -2.471 22.328 30.578 1 60.75 492 HIS A CA 1
ATOM 3670 C C . HIS A 1 492 ? -2.953 20.875 30.5 1 60.75 492 HIS A C 1
ATOM 3672 O O . HIS A 1 492 ? -2.242 19.969 30.922 1 60.75 492 HIS A O 1
ATOM 3678 N N . SER A 1 493 ? -3.992 20.797 29.875 1 68.31 493 SER A N 1
ATOM 3679 C CA . SER A 1 493 ? -4.52 19.438 29.797 1 68.31 493 SER A CA 1
ATOM 3680 C C . SER A 1 493 ? -3.689 18.578 28.859 1 68.31 493 SER A C 1
ATOM 3682 O O . SER A 1 493 ? -3.561 17.359 29.062 1 68.31 493 SER A O 1
ATOM 3684 N N . MET A 1 494 ? -3.1 19.219 28 1 79.69 494 MET A N 1
ATOM 3685 C CA . MET A 1 494 ? -2.258 18.484 27.062 1 79.69 494 MET A CA 1
ATOM 3686 C C . MET A 1 494 ? -1.017 17.938 27.766 1 79.69 494 MET A C 1
ATOM 3688 O O . MET A 1 494 ? -0.507 16.875 27.391 1 79.69 494 MET A O 1
ATOM 3692 N N . LEU A 1 495 ? -0.656 18.609 28.781 1 85.19 495 LEU A N 1
ATOM 3693 C CA . LEU A 1 495 ? 0.602 18.234 29.422 1 85.19 495 LEU A CA 1
ATOM 3694 C C . LEU A 1 495 ? 0.358 17.266 30.578 1 85.19 495 LEU A C 1
ATOM 3696 O O . LEU A 1 495 ? 1.303 16.688 31.109 1 85.19 495 LEU A O 1
ATOM 3700 N N . ASP A 1 496 ? -0.894 16.969 30.844 1 86.81 496 ASP A N 1
ATOM 3701 C CA . ASP A 1 496 ? -1.209 16.203 32.062 1 86.81 496 ASP A CA 1
ATOM 3702 C C . ASP A 1 496 ? -1.383 14.727 31.734 1 86.81 496 ASP A C 1
ATOM 3704 O O . ASP A 1 496 ? -1.27 13.875 32.625 1 86.81 496 ASP A O 1
ATOM 3708 N N . SER A 1 497 ? -1.716 14.422 30.562 1 90.56 497 SER A N 1
ATOM 3709 C CA . SER A 1 497 ? -2.014 13.039 30.219 1 90.56 497 SER A CA 1
ATOM 3710 C C . SER A 1 497 ? -1.193 12.578 29.031 1 90.56 497 SER A C 1
ATOM 3712 O O . SER A 1 497 ? -0.62 13.398 28.312 1 90.56 497 SER A O 1
ATOM 3714 N N . LEU A 1 498 ? -1.143 11.234 28.906 1 95.19 498 LEU A N 1
ATOM 3715 C CA . LEU A 1 498 ? -0.342 10.625 27.844 1 95.19 498 LEU A CA 1
ATOM 3716 C C . LEU A 1 498 ? -1.109 9.492 27.172 1 95.19 498 LEU A C 1
ATOM 3718 O O . LEU A 1 498 ? -1.553 8.555 27.828 1 95.19 498 LEU A O 1
ATOM 3722 N N . GLN A 1 499 ? -1.31 9.633 25.922 1 95.75 499 GLN A N 1
ATOM 3723 C CA . GLN A 1 499 ? -1.96 8.578 25.156 1 95.75 499 GLN A CA 1
ATOM 3724 C C . GLN A 1 499 ? -0.932 7.652 24.5 1 95.75 499 GLN A C 1
ATOM 3726 O O . GLN A 1 499 ? 0.05 8.117 23.922 1 95.75 499 GLN A O 1
ATOM 3731 N N . LEU A 1 500 ? -1.148 6.383 24.688 1 97.81 500 LEU A N 1
ATOM 3732 C CA . LEU A 1 500 ? -0.326 5.344 24.078 1 97.81 500 LEU A CA 1
ATOM 3733 C C . LEU A 1 500 ? -1.125 4.547 23.062 1 97.81 500 LEU A C 1
ATOM 3735 O O . LEU A 1 500 ? -2.24 4.102 23.344 1 97.81 500 LEU A O 1
ATOM 3739 N N . GLU A 1 501 ? -0.57 4.395 21.906 1 97 501 GLU A N 1
ATOM 3740 C CA . GLU A 1 501 ? -1.244 3.609 20.875 1 97 501 GLU A CA 1
ATOM 3741 C C . GLU A 1 501 ? -1.199 2.121 21.203 1 97 501 GLU A C 1
ATOM 3743 O O . GLU A 1 501 ? -0.186 1.616 21.688 1 97 501 GLU A O 1
ATOM 3748 N N . GLU A 1 502 ? -2.256 1.418 20.875 1 96.5 502 GLU A N 1
ATOM 3749 C CA . GLU A 1 502 ? -2.254 -0.036 21 1 96.5 502 GLU A CA 1
ATOM 3750 C C . GLU A 1 502 ? -1.038 -0.649 20.312 1 96.5 502 GLU A C 1
ATOM 3752 O O . GLU A 1 502 ? -0.75 -0.337 19.156 1 96.5 502 GLU A O 1
ATOM 3757 N N . GLY A 1 503 ? -0.374 -1.553 20.984 1 95.44 503 GLY A N 1
ATOM 3758 C CA . GLY A 1 503 ? 0.875 -2.133 20.516 1 95.44 503 GLY A CA 1
ATOM 3759 C C . GLY A 1 503 ? 2.055 -1.815 21.406 1 95.44 503 GLY A C 1
ATOM 3760 O O . GLY A 1 503 ? 3.064 -2.521 21.391 1 95.44 503 GLY A O 1
ATOM 3761 N N . ILE A 1 504 ? 1.991 -0.65 22.141 1 97.81 504 ILE A N 1
ATOM 3762 C CA . ILE A 1 504 ? 2.957 -0.4 23.203 1 97.81 504 ILE A CA 1
ATOM 3763 C C . ILE A 1 504 ? 2.777 -1.432 24.312 1 97.81 504 ILE A C 1
ATOM 3765 O O . ILE A 1 504 ? 1.651 -1.718 24.734 1 97.81 504 ILE A O 1
ATOM 3769 N N . SER A 1 505 ? 3.84 -1.906 24.922 1 97.31 505 SER A N 1
ATOM 3770 C CA . SER A 1 505 ? 3.801 -3.049 25.828 1 97.31 505 SER A CA 1
ATOM 3771 C C . SER A 1 505 ? 3.174 -2.672 27.172 1 97.31 505 SER A C 1
ATOM 3773 O O . SER A 1 505 ? 3.285 -1.527 27.609 1 97.31 505 SER A O 1
ATOM 3775 N N . PRO A 1 506 ? 2.559 -3.682 27.797 1 97.38 506 PRO A N 1
ATOM 3776 C CA . PRO A 1 506 ? 2.049 -3.441 29.141 1 97.38 506 PRO A CA 1
ATOM 3777 C C . PRO A 1 506 ? 3.148 -3.051 30.125 1 97.38 506 PRO A C 1
ATOM 3779 O O . PRO A 1 506 ? 2.904 -2.281 31.062 1 97.38 506 PRO A O 1
ATOM 3782 N N . GLU A 1 507 ? 4.27 -3.533 29.891 1 98.19 507 GLU A N 1
ATOM 3783 C CA . GLU A 1 507 ? 5.402 -3.197 30.75 1 98.19 507 GLU A CA 1
ATOM 3784 C C . GLU A 1 507 ? 5.75 -1.715 30.656 1 98.19 507 GLU A C 1
ATOM 3786 O O . GLU A 1 507 ? 5.996 -1.06 31.672 1 98.19 507 GLU A O 1
ATOM 3791 N N . ALA A 1 508 ? 5.789 -1.205 29.484 1 98.5 508 ALA A N 1
ATOM 3792 C CA . ALA A 1 508 ? 6.062 0.217 29.281 1 98.5 508 ALA A CA 1
ATOM 3793 C C . ALA A 1 508 ? 4.973 1.077 29.906 1 98.5 508 ALA A C 1
ATOM 3795 O O . ALA A 1 508 ? 5.262 2.109 30.516 1 98.5 508 ALA A O 1
ATOM 3796 N N . LEU A 1 509 ? 3.709 0.669 29.734 1 98.25 509 LEU A N 1
ATOM 3797 C CA . LEU A 1 509 ? 2.58 1.372 30.328 1 98.25 509 LEU A CA 1
ATOM 3798 C C . LEU A 1 509 ? 2.732 1.448 31.844 1 98.25 509 LEU A C 1
ATOM 3800 O O . LEU A 1 509 ? 2.564 2.516 32.438 1 98.25 509 LEU A O 1
ATOM 3804 N N . ALA A 1 510 ? 3.072 0.344 32.469 1 98.31 510 ALA A N 1
ATOM 3805 C CA . ALA A 1 510 ? 3.221 0.27 33.906 1 98.31 510 ALA A CA 1
ATOM 3806 C C . ALA A 1 510 ? 4.387 1.13 34.406 1 98.31 510 ALA A C 1
ATOM 3808 O O . ALA A 1 510 ? 4.297 1.786 35.438 1 98.31 510 ALA A O 1
ATOM 3809 N N . GLU A 1 511 ? 5.422 1.094 33.656 1 98.31 511 GLU A N 1
ATOM 3810 C CA . GLU A 1 511 ? 6.594 1.883 34.031 1 98.31 511 GLU A CA 1
ATOM 3811 C C . GLU A 1 511 ? 6.301 3.379 33.969 1 98.31 511 GLU A C 1
ATOM 3813 O O . GLU A 1 511 ? 6.684 4.137 34.844 1 98.31 511 GLU A O 1
ATOM 3818 N N . LEU A 1 512 ? 5.633 3.822 32.969 1 98.5 512 LEU A N 1
ATOM 3819 C CA . LEU A 1 512 ? 5.262 5.227 32.812 1 98.5 512 LEU A CA 1
ATOM 3820 C C . LEU A 1 512 ? 4.359 5.672 33.969 1 98.5 512 LEU A C 1
ATOM 3822 O O . LEU A 1 512 ? 4.508 6.777 34.469 1 98.5 512 LEU A O 1
ATOM 3826 N N . ALA A 1 513 ? 3.455 4.789 34.312 1 98.12 513 ALA A N 1
ATOM 3827 C CA . ALA A 1 513 ? 2.578 5.094 35.438 1 98.12 513 ALA A CA 1
ATOM 3828 C C . ALA A 1 513 ? 3.379 5.234 36.719 1 98.12 513 ALA A C 1
ATOM 3830 O O . ALA A 1 513 ? 3.117 6.137 37.531 1 98.12 513 ALA A O 1
ATOM 3831 N N . SER A 1 514 ? 4.289 4.391 36.906 1 98.19 514 SER A N 1
ATOM 3832 C CA . SER A 1 514 ? 5.102 4.41 38.125 1 98.19 514 SER A CA 1
ATOM 3833 C C . SER A 1 514 ? 5.961 5.668 38.188 1 98.19 514 SER A C 1
ATOM 3835 O O . SER A 1 514 ? 6.332 6.113 39.281 1 98.19 514 SER A O 1
ATOM 3837 N N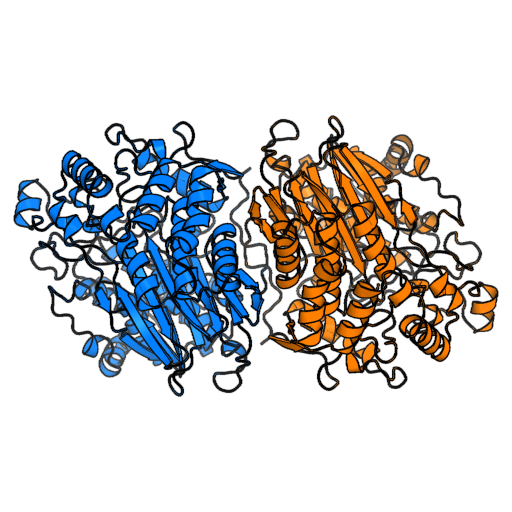 . LEU A 1 515 ? 6.273 6.227 37.062 1 98.06 515 LEU A N 1
ATOM 3838 C CA . LEU A 1 515 ? 7.09 7.434 36.969 1 98.06 515 LEU A CA 1
ATOM 3839 C C . LEU A 1 515 ? 6.238 8.68 37.188 1 98.06 515 LEU A C 1
ATOM 3841 O O . LEU A 1 515 ? 6.766 9.797 37.25 1 98.06 515 LEU A O 1
ATOM 3845 N N . GLY A 1 516 ? 4.918 8.523 37.219 1 96.81 516 GLY A N 1
ATOM 3846 C CA . GLY A 1 516 ? 4.027 9.625 37.531 1 96.81 516 GLY A CA 1
ATOM 3847 C C . GLY A 1 516 ? 3.232 10.117 36.344 1 96.81 516 GLY A C 1
ATOM 3848 O O . GLY A 1 516 ? 2.453 11.07 36.438 1 96.81 516 GLY A O 1
ATOM 3849 N N . HIS A 1 517 ? 3.438 9.484 35.188 1 96.56 517 HIS A N 1
ATOM 3850 C CA . HIS A 1 517 ? 2.619 9.852 34.062 1 96.56 517 HIS A CA 1
ATOM 3851 C C . HIS A 1 517 ? 1.198 9.32 34.188 1 96.56 517 HIS A C 1
ATOM 3853 O O . HIS A 1 517 ? 0.911 8.539 35.094 1 96.56 517 HIS A O 1
ATOM 3859 N N . ASP A 1 518 ? 0.223 9.789 33.375 1 94.5 518 ASP A N 1
ATOM 3860 C CA . ASP A 1 518 ? -1.152 9.305 33.281 1 94.5 518 ASP A CA 1
ATOM 3861 C C . ASP A 1 518 ? -1.419 8.672 31.938 1 94.5 518 ASP A C 1
ATOM 3863 O O . ASP A 1 518 ? -2.141 9.234 31.109 1 94.5 518 ASP A O 1
ATOM 3867 N N . PRO A 1 519 ? -0.838 7.473 31.734 1 96.19 519 PRO A N 1
ATOM 3868 C CA . PRO A 1 519 ? -0.901 6.848 30.422 1 96.19 519 PRO A CA 1
ATOM 3869 C C . PRO A 1 519 ? -2.229 6.133 30.156 1 96.19 519 PRO A C 1
ATOM 3871 O O . PRO A 1 519 ? -2.785 5.516 31.078 1 96.19 519 PRO A O 1
ATOM 3874 N N . HIS A 1 520 ? -2.766 6.23 28.938 1 94.81 520 HIS A N 1
ATOM 3875 C CA . HIS A 1 520 ? -3.973 5.551 28.469 1 94.81 520 HIS A CA 1
ATOM 3876 C C . HIS A 1 520 ? -3.758 4.906 27.109 1 94.81 520 HIS A C 1
ATOM 3878 O O . HIS A 1 520 ? -3.199 5.531 26.203 1 94.81 520 HIS A O 1
ATOM 3884 N N . ILE A 1 521 ? -4.246 3.68 26.953 1 95.81 521 ILE A N 1
ATOM 3885 C CA . ILE A 1 521 ? -4.133 3.002 25.656 1 95.81 521 ILE A CA 1
ATOM 3886 C C . ILE A 1 521 ? -5.266 3.451 24.734 1 95.81 521 ILE A C 1
ATOM 3888 O O . ILE A 1 521 ? -6.426 3.514 25.156 1 95.81 521 ILE A O 1
ATOM 3892 N N . VAL A 1 522 ? -4.93 3.834 23.547 1 95 522 VAL A N 1
ATOM 3893 C CA . VAL A 1 522 ? -5.902 4.207 22.516 1 95 522 VAL A CA 1
ATOM 3894 C C . VAL A 1 522 ? -5.898 3.172 21.391 1 95 522 VAL A C 1
ATOM 3896 O O . VAL A 1 522 ? -4.832 2.768 20.922 1 95 522 VAL A O 1
ATOM 3899 N N . SER A 1 523 ? -7.086 2.639 20.953 1 93.94 523 SER A N 1
ATOM 3900 C CA . SER A 1 523 ? -7.234 1.639 19.906 1 93.94 523 SER A CA 1
ATOM 3901 C C . SER A 1 523 ? -8.32 2.039 18.906 1 93.94 523 SER A C 1
ATOM 3903 O O . SER A 1 523 ? -8.945 3.096 19.047 1 93.94 523 SER A O 1
ATOM 3905 N N . GLY A 1 524 ? -8.484 1.228 17.859 1 93.06 524 GLY A N 1
ATOM 3906 C CA . GLY A 1 524 ? -9.531 1.479 16.875 1 93.06 524 GLY A CA 1
ATOM 3907 C C . GLY A 1 524 ? -9.391 2.816 16.188 1 93.06 524 GLY A C 1
ATOM 3908 O O . GLY A 1 524 ? -8.273 3.275 15.93 1 93.06 524 GLY A O 1
ATOM 3909 N N . HIS A 1 525 ? -10.492 3.426 15.859 1 92 525 HIS A N 1
ATOM 3910 C CA . HIS A 1 525 ? -10.484 4.68 15.117 1 92 525 HIS A CA 1
ATOM 3911 C C . HIS A 1 525 ? -9.938 5.82 15.969 1 92 525 HIS A C 1
ATOM 3913 O O . HIS A 1 525 ? -9.562 6.871 15.438 1 92 525 HIS A O 1
ATOM 3919 N N . GLY A 1 526 ? -9.883 5.578 17.297 1 91.62 526 GLY A N 1
ATOM 3920 C CA . GLY A 1 526 ? -9.242 6.559 18.156 1 91.62 526 GLY A CA 1
ATOM 3921 C C . GLY A 1 526 ? -7.777 6.77 17.844 1 91.62 526 GLY A C 1
ATOM 3922 O O . GLY A 1 526 ? -7.199 7.797 18.203 1 91.62 526 GLY A O 1
ATOM 3923 N N . ARG A 1 527 ? -7.168 5.895 17.109 1 93.56 527 ARG A N 1
ATOM 3924 C CA . ARG A 1 527 ? -5.762 5.973 16.734 1 93.56 527 ARG A CA 1
ATOM 3925 C C . ARG A 1 527 ? -5.492 7.207 15.883 1 93.56 527 ARG A C 1
ATOM 3927 O O . ARG A 1 527 ? -4.34 7.594 15.688 1 93.56 527 ARG A O 1
ATOM 3934 N N . ALA A 1 528 ? -6.547 7.859 15.445 1 92.25 528 ALA A N 1
ATOM 3935 C CA . ALA A 1 528 ? -6.402 9.07 14.648 1 92.25 528 ALA A CA 1
ATOM 3936 C C . ALA A 1 528 ? -5.602 10.133 15.398 1 92.25 528 ALA A C 1
ATOM 3938 O O . ALA A 1 528 ? -4.934 10.969 14.781 1 92.25 528 ALA A O 1
ATOM 3939 N N . VAL A 1 529 ? -5.547 10.055 16.719 1 92.62 529 VAL A N 1
ATOM 3940 C CA . VAL A 1 529 ? -4.879 11.055 17.531 1 92.62 529 VAL A CA 1
ATOM 3941 C C . VAL A 1 529 ? -3.369 10.977 17.328 1 92.62 529 VAL A C 1
ATOM 3943 O O . VAL A 1 529 ? -2.65 11.961 17.547 1 92.62 529 VAL A O 1
ATOM 3946 N N . PHE A 1 530 ? -2.908 9.875 16.797 1 95.75 530 PHE A N 1
ATOM 3947 C CA . PHE A 1 530 ? -1.475 9.672 16.625 1 95.75 530 PHE A CA 1
ATOM 3948 C C . PHE A 1 530 ? -1.008 10.188 15.266 1 95.75 530 PHE A C 1
ATOM 3950 O O . PHE A 1 530 ? 0.16 10.031 14.906 1 95.75 530 PHE A O 1
ATOM 3957 N N . GLY A 1 531 ? -1.897 10.758 14.5 1 95.31 531 GLY A N 1
ATOM 3958 C CA . GLY A 1 531 ? -1.563 11.406 13.242 1 95.31 531 GLY A CA 1
ATOM 3959 C C . GLY A 1 531 ? -1.317 10.422 12.117 1 95.31 531 GLY A C 1
ATOM 3960 O O . GLY A 1 531 ? -1.475 9.211 12.289 1 95.31 531 GLY A O 1
ATOM 3961 N N . ARG A 1 532 ? -1.01 10.93 10.938 1 96.88 532 ARG A N 1
ATOM 3962 C CA . ARG A 1 532 ? -0.679 10.195 9.719 1 96.88 532 ARG A CA 1
ATOM 3963 C C . ARG A 1 532 ? 0.543 10.797 9.031 1 96.88 532 ARG A C 1
ATOM 3965 O O . ARG A 1 532 ? 0.535 11.969 8.648 1 96.88 532 ARG A O 1
ATOM 3972 N N . GLY A 1 533 ? 1.516 9.992 8.906 1 97.81 533 GLY A N 1
ATOM 3973 C CA . GLY A 1 533 ? 2.764 10.508 8.367 1 97.81 533 GLY A CA 1
ATOM 3974 C C . GLY A 1 533 ? 3.084 9.969 6.988 1 97.81 533 GLY A C 1
ATOM 3975 O O . GLY A 1 533 ? 2.523 8.961 6.566 1 97.81 533 GLY A O 1
ATOM 3976 N N . GLN A 1 534 ? 3.871 10.664 6.238 1 98.81 534 GLN A N 1
ATOM 3977 C CA . GLN A 1 534 ? 4.5 10.266 4.984 1 98.81 534 GLN A CA 1
ATOM 3978 C C . GLN A 1 534 ? 6.008 10.492 5.027 1 98.81 534 GLN A C 1
ATOM 3980 O O . GLN A 1 534 ? 6.477 11.477 5.609 1 98.81 534 GLN A O 1
ATOM 3985 N N . VAL A 1 535 ? 6.762 9.547 4.484 1 98.88 535 VAL A N 1
ATOM 3986 C CA . VAL A 1 535 ? 8.219 9.664 4.461 1 98.88 535 VAL A CA 1
ATOM 3987 C C . VAL A 1 535 ? 8.75 9.266 3.088 1 98.88 535 VAL A C 1
ATOM 3989 O O . VAL A 1 535 ? 8.367 8.227 2.549 1 98.88 535 VAL A O 1
ATOM 3992 N N . ILE A 1 536 ? 9.555 10.078 2.473 1 98.88 536 ILE A N 1
ATOM 3993 C CA . ILE A 1 536 ? 10.391 9.719 1.334 1 98.88 536 ILE A CA 1
ATOM 3994 C C . ILE A 1 536 ? 11.859 9.945 1.68 1 98.88 536 ILE A C 1
ATOM 3996 O O . ILE A 1 536 ? 12.289 11.078 1.881 1 98.88 536 ILE A O 1
ATOM 4000 N N . SER A 1 537 ? 12.562 8.898 1.747 1 98.25 537 SER A N 1
ATOM 4001 C CA . SER A 1 537 ? 13.992 8.945 2.029 1 98.25 537 SER A CA 1
ATOM 4002 C C . SER A 1 537 ? 14.812 8.859 0.747 1 98.25 537 SER A C 1
ATOM 4004 O O . SER A 1 537 ? 14.469 8.102 -0.163 1 98.25 537 SER A O 1
ATOM 4006 N N . GLN A 1 538 ? 15.797 9.68 0.694 1 95.94 538 GLN A N 1
ATOM 4007 C CA . GLN A 1 538 ? 16.812 9.531 -0.346 1 95.94 538 GLN A CA 1
ATOM 4008 C C . GLN A 1 538 ? 17.922 8.578 0.1 1 95.94 538 GLN A C 1
ATOM 4010 O O . GLN A 1 538 ? 18.844 8.984 0.806 1 95.94 538 GLN A O 1
ATOM 4015 N N . GLY A 1 539 ? 17.828 7.379 -0.366 1 94.19 539 GLY A N 1
ATOM 4016 C CA . GLY A 1 539 ? 18.75 6.344 0.053 1 94.19 539 GLY A CA 1
ATOM 4017 C C . GLY A 1 539 ? 18.359 5.676 1.357 1 94.19 539 GLY A C 1
ATOM 4018 O O . GLY A 1 539 ? 17.312 5.996 1.929 1 94.19 539 GLY A O 1
ATOM 4019 N N . SER A 1 540 ? 19.219 4.754 1.808 1 94.69 540 SER A N 1
ATOM 4020 C CA . SER A 1 540 ? 18.922 3.936 2.98 1 94.69 540 SER A CA 1
ATOM 4021 C C . SER A 1 540 ? 19.828 4.312 4.152 1 94.69 540 SER A C 1
ATOM 4023 O O . SER A 1 540 ? 20.406 3.438 4.805 1 94.69 540 SER A O 1
ATOM 4025 N N . TRP A 1 541 ? 19.906 5.59 4.457 1 95.31 541 TRP A N 1
ATOM 4026 C CA . TRP A 1 541 ? 20.828 6.105 5.461 1 95.31 541 TRP A CA 1
ATOM 4027 C C . TRP A 1 541 ? 20.5 5.543 6.84 1 95.31 541 TRP A C 1
ATOM 4029 O O . TRP A 1 541 ? 21.375 5.434 7.695 1 95.31 541 TRP A O 1
ATOM 4039 N N . TRP A 1 542 ? 19.25 5.137 7.133 1 94.25 542 TRP A N 1
ATOM 4040 C CA . TRP A 1 542 ? 18.859 4.598 8.43 1 94.25 542 TRP A CA 1
ATOM 4041 C C . TRP A 1 542 ? 19.484 3.221 8.656 1 94.25 542 TRP A C 1
ATOM 4043 O O . TRP A 1 542 ? 19.609 2.768 9.797 1 94.25 542 TRP A O 1
ATOM 4053 N N . ARG A 1 543 ? 19.781 2.561 7.566 1 90.94 543 ARG A N 1
ATOM 4054 C CA . ARG A 1 543 ? 20.312 1.197 7.602 1 90.94 543 ARG A CA 1
ATOM 4055 C C . ARG A 1 543 ? 21.828 1.188 7.461 1 90.94 543 ARG A C 1
ATOM 4057 O O . ARG A 1 543 ? 22.516 0.477 8.188 1 90.94 543 ARG A O 1
ATOM 4064 N N . SER A 1 544 ? 22.344 1.991 6.539 1 86.38 544 SER A N 1
ATOM 4065 C CA . SER A 1 544 ? 23.75 1.899 6.141 1 86.38 544 SER A CA 1
ATOM 4066 C C . SER A 1 544 ? 24.562 3.043 6.73 1 86.38 544 SER A C 1
ATOM 4068 O O . SER A 1 544 ? 25.797 3.061 6.609 1 86.38 544 SER A O 1
ATOM 4070 N N . GLY A 1 545 ? 23.922 3.936 7.312 1 88.5 545 GLY A N 1
ATOM 4071 C CA . GLY A 1 545 ? 24.609 5.105 7.824 1 88.5 545 GLY A CA 1
ATOM 4072 C C . GLY A 1 545 ? 24.578 6.289 6.875 1 88.5 545 GLY A C 1
ATOM 4073 O O . GLY A 1 545 ? 24.109 6.164 5.738 1 88.5 545 GLY A O 1
ATOM 4074 N N . LEU A 1 546 ? 25.047 7.336 7.246 1 85.12 546 LEU A N 1
ATOM 4075 C CA . LEU A 1 546 ? 24.922 8.602 6.535 1 85.12 546 LEU A CA 1
ATOM 4076 C C . LEU A 1 546 ? 25.906 8.672 5.371 1 85.12 546 LEU A C 1
ATOM 4078 O O . LEU A 1 546 ? 25.688 9.398 4.402 1 85.12 546 LEU A O 1
ATOM 4082 N N . GLU A 1 547 ? 26.969 7.867 5.367 1 79.12 547 GLU A N 1
ATOM 4083 C CA . GLU A 1 547 ? 28.016 7.934 4.355 1 79.12 547 GLU A CA 1
ATOM 4084 C C . GLU A 1 547 ? 27.781 6.918 3.244 1 79.12 547 GLU A C 1
ATOM 4086 O O . GLU A 1 547 ? 28.109 7.172 2.084 1 79.12 547 GLU A O 1
ATOM 4091 N N . ASP A 1 548 ? 27.266 5.754 3.541 1 71.19 548 ASP A N 1
ATOM 4092 C CA . ASP A 1 548 ? 27.125 4.656 2.588 1 71.19 548 ASP A CA 1
ATOM 4093 C C . ASP A 1 548 ? 25.656 4.477 2.174 1 71.19 548 ASP A C 1
ATOM 4095 O O . ASP A 1 548 ? 25.172 3.348 2.098 1 71.19 548 ASP A O 1
ATOM 4099 N N . ARG A 1 549 ? 25.234 5.562 1.646 1 70.12 549 ARG A N 1
ATOM 4100 C CA . ARG A 1 549 ? 23.812 5.469 1.335 1 70.12 549 ARG A CA 1
ATOM 4101 C C . ARG A 1 549 ? 23.578 5.324 -0.167 1 70.12 549 ARG A C 1
ATOM 4103 O O . ARG A 1 549 ? 24.328 5.891 -0.968 1 70.12 549 ARG A O 1
ATOM 4110 N N . ASP A 1 550 ? 22.875 4.348 -0.606 1 71.5 550 ASP A N 1
ATOM 4111 C CA . ASP A 1 550 ? 22.484 4.152 -1.998 1 71.5 550 ASP A CA 1
ATOM 4112 C C . ASP A 1 550 ? 21.625 5.309 -2.49 1 71.5 550 ASP A C 1
ATOM 4114 O O . ASP A 1 550 ? 20.391 5.191 -2.539 1 71.5 550 ASP A O 1
ATOM 4118 N N . THR A 1 551 ? 22.25 6.383 -2.924 1 72.12 551 THR A N 1
ATOM 4119 C CA . THR A 1 551 ? 21.547 7.625 -3.188 1 72.12 551 THR A CA 1
ATOM 4120 C C . THR A 1 551 ? 20.766 7.543 -4.5 1 72.12 551 THR A C 1
ATOM 4122 O O . THR A 1 551 ? 20.047 8.469 -4.859 1 72.12 551 THR A O 1
ATOM 4125 N N . ASP A 1 552 ? 20.781 6.418 -5.055 1 88.19 552 ASP A N 1
ATOM 4126 C CA . ASP A 1 552 ? 20.172 6.348 -6.379 1 88.19 552 ASP A CA 1
ATOM 4127 C C . ASP A 1 552 ? 18.734 5.82 -6.293 1 88.19 552 ASP A C 1
ATOM 4129 O O . ASP A 1 552 ? 18.094 5.578 -7.316 1 88.19 552 ASP A O 1
ATOM 4133 N N . VAL A 1 553 ? 18.312 5.645 -5.055 1 95.44 553 VAL A N 1
ATOM 4134 C CA . VAL A 1 553 ? 16.953 5.125 -4.906 1 95.44 553 VAL A CA 1
ATOM 4135 C C . VAL A 1 553 ? 16.219 5.91 -3.83 1 95.44 553 VAL A C 1
ATOM 4137 O O . VAL A 1 553 ? 16.828 6.441 -2.902 1 95.44 553 VAL A O 1
ATOM 4140 N N . TYR A 1 554 ? 14.961 6.074 -4.027 1 97.88 554 TYR A N 1
ATOM 4141 C CA . TYR A 1 554 ? 14.062 6.543 -2.979 1 97.88 554 TYR A CA 1
ATOM 4142 C C . TYR A 1 554 ? 13.453 5.371 -2.223 1 97.88 554 TYR A C 1
ATOM 4144 O O . TYR A 1 554 ? 13.125 4.34 -2.818 1 97.88 554 TYR A O 1
ATOM 4152 N N . TRP A 1 555 ? 13.406 5.438 -0.931 1 97.88 555 TRP A N 1
ATOM 4153 C CA . TRP A 1 555 ? 12.578 4.605 -0.068 1 97.88 555 TRP A CA 1
ATOM 4154 C C . TRP A 1 555 ? 11.422 5.41 0.526 1 97.88 555 TRP A C 1
ATOM 4156 O O . TRP A 1 555 ? 11.641 6.477 1.102 1 97.88 555 TRP A O 1
ATOM 4166 N N . ALA A 1 556 ? 10.219 4.918 0.401 1 98.75 556 ALA A N 1
ATOM 4167 C CA . ALA A 1 556 ? 9.094 5.738 0.832 1 98.75 556 ALA A CA 1
ATOM 4168 C C . ALA A 1 556 ? 8.055 4.898 1.57 1 98.75 556 ALA A C 1
ATOM 4170 O O . ALA A 1 556 ? 7.945 3.693 1.341 1 98.75 556 ALA A O 1
ATOM 4171 N N . GLY A 1 557 ? 7.387 5.477 2.471 1 98.56 557 GLY A N 1
ATOM 4172 C CA . GLY A 1 557 ? 6.305 4.867 3.225 1 98.56 557 GLY A CA 1
ATOM 4173 C C . GLY A 1 557 ? 5.121 5.797 3.424 1 98.56 557 GLY A C 1
ATOM 4174 O O . GLY A 1 557 ? 5.258 7.016 3.305 1 98.56 557 GLY A O 1
ATOM 4175 N N . SER A 1 558 ? 3.979 5.223 3.639 1 98.56 558 SER A N 1
ATOM 4176 C CA . SER A 1 558 ? 2.74 5.914 3.979 1 98.56 558 SER A CA 1
ATOM 4177 C C . SER A 1 558 ? 2.107 5.336 5.238 1 98.56 558 SER A C 1
ATOM 4179 O O . SER A 1 558 ? 2.121 4.117 5.441 1 98.56 558 SER A O 1
ATOM 4181 N N . ASP A 1 559 ? 1.518 6.137 5.988 1 98.19 559 ASP A N 1
ATOM 4182 C CA . ASP A 1 559 ? 1.063 5.828 7.344 1 98.19 559 ASP A CA 1
ATOM 4183 C C . ASP A 1 559 ? -0.119 4.863 7.316 1 98.19 559 ASP A C 1
ATOM 4185 O O . ASP A 1 559 ? -1.116 5.109 6.633 1 98.19 559 ASP A O 1
ATOM 4189 N N . PRO A 1 560 ? -0.068 3.775 8.125 1 96.94 560 PRO A N 1
ATOM 4190 C CA . PRO A 1 560 ? -1.159 2.797 8.148 1 96.94 560 PRO A CA 1
ATOM 4191 C C . PRO A 1 560 ? -2.445 3.359 8.75 1 96.94 560 PRO A C 1
ATOM 4193 O O . PRO A 1 560 ? -3.508 2.744 8.633 1 96.94 560 PRO A O 1
ATOM 4196 N N . ARG A 1 561 ? -2.42 4.484 9.391 1 96.69 561 ARG A N 1
ATOM 4197 C CA . ARG A 1 561 ? -3.592 5.09 10.016 1 96.69 561 ARG A CA 1
ATOM 4198 C C . ARG A 1 561 ? -4.445 5.82 8.984 1 96.69 561 ARG A C 1
ATOM 4200 O O . ARG A 1 561 ? -5.523 6.328 9.312 1 96.69 561 ARG A O 1
ATOM 4207 N N . GLY A 1 562 ? -3.986 5.91 7.703 1 95.94 562 GLY A N 1
ATOM 4208 C CA . GLY A 1 562 ? -4.723 6.512 6.602 1 95.94 562 GLY A CA 1
ATOM 4209 C C . GLY A 1 562 ? -5.066 5.523 5.504 1 95.94 562 GLY A C 1
ATOM 4210 O O . GLY A 1 562 ? -4.785 4.328 5.625 1 95.94 562 GLY A O 1
ATOM 4211 N N . ASP A 1 563 ? -5.688 6.027 4.391 1 96.81 563 ASP A N 1
ATOM 4212 C CA . ASP A 1 563 ? -6.086 5.203 3.254 1 96.81 563 ASP A CA 1
ATOM 4213 C C . ASP A 1 563 ? -4.973 5.125 2.213 1 96.81 563 ASP A C 1
ATOM 4215 O O . ASP A 1 563 ? -5.074 4.379 1.239 1 96.81 563 ASP A O 1
ATOM 4219 N N . GLY A 1 564 ? -3.945 5.793 2.457 1 96.5 564 GLY A N 1
ATOM 4220 C CA . GLY A 1 564 ? -3.045 6.113 1.362 1 96.5 564 GLY A CA 1
ATOM 4221 C C . GLY A 1 564 ? -1.988 5.051 1.127 1 96.5 564 GLY A C 1
ATOM 4222 O O . GLY A 1 564 ? -2.059 3.961 1.698 1 96.5 564 GLY A O 1
ATOM 4223 N N . LEU A 1 565 ? -1.166 5.266 0.135 1 98.06 565 LEU A N 1
ATOM 4224 C CA . LEU A 1 565 ? 0.014 4.504 -0.258 1 98.06 565 LEU A CA 1
ATOM 4225 C C . LEU A 1 565 ? 0.998 5.383 -1.025 1 98.06 565 LEU A C 1
ATOM 4227 O O . LEU A 1 565 ? 0.743 6.57 -1.234 1 98.06 565 LEU A O 1
ATOM 4231 N N . VAL A 1 566 ? 2.148 4.848 -1.294 1 98.75 566 VAL A N 1
ATOM 4232 C CA . VAL A 1 566 ? 3.166 5.516 -2.102 1 98.75 566 VAL A CA 1
ATOM 4233 C C . VAL A 1 566 ? 3.006 5.113 -3.566 1 98.75 566 VAL A C 1
ATOM 4235 O O . VAL A 1 566 ? 2.801 3.938 -3.877 1 98.75 566 VAL A O 1
ATOM 4238 N N . ALA A 1 567 ? 2.936 6.043 -4.449 1 98.81 567 ALA A N 1
ATOM 4239 C CA . ALA A 1 567 ? 3.061 5.801 -5.883 1 98.81 567 ALA A CA 1
ATOM 4240 C C . ALA A 1 567 ? 4.434 6.23 -6.395 1 98.81 567 ALA A C 1
ATOM 4242 O O . ALA A 1 567 ? 4.836 7.383 -6.215 1 98.81 567 ALA A O 1
ATOM 4243 N N . GLY A 1 568 ? 5.215 5.336 -6.922 1 98.5 568 GLY A N 1
ATOM 4244 C CA . GLY A 1 568 ? 6.551 5.629 -7.41 1 98.5 568 GLY A CA 1
ATOM 4245 C C . GLY A 1 568 ? 6.875 4.934 -8.719 1 98.5 568 GLY A C 1
ATOM 4246 O O . GLY A 1 568 ? 6.113 4.082 -9.18 1 98.5 568 GLY A O 1
ATOM 4247 N N . TYR A 1 569 ? 7.98 5.344 -9.391 1 97.88 569 TYR A N 1
ATOM 4248 C CA . TYR A 1 569 ? 8.383 4.742 -10.656 1 97.88 569 TYR A CA 1
ATOM 4249 C C . TYR A 1 569 ? 9.891 4.781 -10.82 1 97.88 569 TYR A C 1
ATOM 4251 O O . TYR A 1 569 ? 10.57 5.613 -10.219 1 97.88 569 TYR A O 1
ATOM 4259 N N . MET B 1 1 ? 19.922 -4.289 11.312 1 42.34 1 MET B N 1
ATOM 4260 C CA . MET B 1 1 ? 19.109 -5.473 11.609 1 42.34 1 MET B CA 1
ATOM 4261 C C . MET B 1 1 ? 17.938 -5.582 10.648 1 42.34 1 MET B C 1
ATOM 4263 O O . MET B 1 1 ? 17.328 -4.57 10.281 1 42.34 1 MET B O 1
ATOM 4267 N N . GLU B 1 2 ? 17.906 -6.621 9.898 1 53.81 2 GLU B N 1
ATOM 4268 C CA . GLU B 1 2 ? 16.781 -6.844 8.992 1 53.81 2 GLU B CA 1
ATOM 4269 C C . GLU B 1 2 ? 15.445 -6.762 9.734 1 53.81 2 GLU B C 1
ATOM 4271 O O . GLU B 1 2 ? 15.312 -7.289 10.844 1 53.81 2 GLU B O 1
ATOM 4276 N N . GLU B 1 3 ? 14.609 -5.883 9.32 1 65.31 3 GLU B N 1
ATOM 4277 C CA . GLU B 1 3 ? 13.297 -5.762 9.945 1 65.31 3 GLU B CA 1
ATOM 4278 C C . GLU B 1 3 ? 12.594 -7.113 10.023 1 65.31 3 GLU B C 1
ATOM 4280 O O . GLU B 1 3 ? 12.633 -7.898 9.07 1 65.31 3 GLU B O 1
ATOM 4285 N N . LYS B 1 4 ? 12.172 -7.293 11.195 1 76.19 4 LYS B N 1
ATOM 4286 C CA . LYS B 1 4 ? 11.406 -8.516 11.422 1 76.19 4 LYS B CA 1
ATOM 4287 C C . LYS B 1 4 ? 10.172 -8.57 10.539 1 76.19 4 LYS B C 1
ATOM 4289 O O . LYS B 1 4 ? 9.516 -7.551 10.32 1 76.19 4 LYS B O 1
ATOM 4294 N N . PHE B 1 5 ? 9.992 -9.625 9.836 1 89.62 5 PHE B N 1
ATOM 4295 C CA . PHE B 1 5 ? 8.812 -9.844 9 1 89.62 5 PHE B CA 1
ATOM 4296 C C . PHE B 1 5 ? 7.57 -10.055 9.852 1 89.62 5 PHE B C 1
ATOM 4298 O O . PHE B 1 5 ? 7.156 -11.188 10.094 1 89.62 5 PHE B O 1
ATOM 4305 N N . GLU B 1 6 ? 6.992 -8.844 10.406 1 87.31 6 GLU B N 1
ATOM 4306 C CA . GLU B 1 6 ? 5.844 -8.859 11.305 1 87.31 6 GLU B CA 1
ATOM 4307 C C . GLU B 1 6 ? 4.664 -8.094 10.703 1 87.31 6 GLU B C 1
ATOM 4309 O O . GLU B 1 6 ? 4.852 -7.102 10.008 1 87.31 6 GLU B O 1
ATOM 4314 N N . PHE B 1 7 ? 3.518 -8.664 11.008 1 92.5 7 PHE B N 1
ATOM 4315 C CA . PHE B 1 7 ? 2.301 -7.992 10.578 1 92.5 7 PHE B CA 1
ATOM 4316 C C . PHE B 1 7 ? 1.858 -6.961 11.609 1 92.5 7 PHE B C 1
ATOM 4318 O O . PHE B 1 7 ? 1.066 -7.273 12.5 1 92.5 7 PHE B O 1
ATOM 4325 N N . LYS B 1 8 ? 2.342 -5.711 11.477 1 92.62 8 LYS B N 1
ATOM 4326 C CA . LYS B 1 8 ? 2.057 -4.648 12.438 1 92.62 8 LYS B CA 1
ATOM 4327 C C . LYS B 1 8 ? 1.593 -3.379 11.734 1 92.62 8 LYS B C 1
ATOM 4329 O O . LYS B 1 8 ? 1.615 -2.293 12.32 1 92.62 8 LYS B O 1
ATOM 4334 N N . SER B 1 9 ? 1.249 -3.439 10.523 1 96.19 9 SER B N 1
ATOM 4335 C CA . SER B 1 9 ? 0.759 -2.32 9.727 1 96.19 9 SER B CA 1
ATOM 4336 C C . SER B 1 9 ? -0.725 -2.475 9.406 1 96.19 9 SER B C 1
ATOM 4338 O O . SER B 1 9 ? -1.413 -3.293 10.016 1 96.19 9 SER B O 1
ATOM 4340 N N . ARG B 1 10 ? -1.214 -1.66 8.602 1 96.25 10 ARG B N 1
ATOM 4341 C CA . ARG B 1 10 ? -2.584 -1.71 8.102 1 96.25 10 ARG B CA 1
ATOM 4342 C C . ARG B 1 10 ? -2.672 -1.141 6.688 1 96.25 10 ARG B C 1
ATOM 4344 O O . ARG B 1 10 ? -1.904 -0.247 6.32 1 96.25 10 ARG B O 1
ATOM 4351 N N . ARG B 1 11 ? -3.648 -1.659 5.945 1 96.12 11 ARG B N 1
ATOM 4352 C CA . ARG B 1 11 ? -3.943 -1.188 4.598 1 96.12 11 ARG B CA 1
ATOM 4353 C C . ARG B 1 11 ? -5.445 -1.058 4.379 1 96.12 11 ARG B C 1
ATOM 4355 O O . ARG B 1 11 ? -6.215 -1.927 4.789 1 96.12 11 ARG B O 1
ATOM 4362 N N . SER B 1 12 ? -5.805 0.038 3.74 1 96 12 SER B N 1
ATOM 4363 C CA . SER B 1 12 ? -7.145 0.094 3.16 1 96 12 SER B CA 1
ATOM 4364 C C . SER B 1 12 ? -7.18 -0.562 1.784 1 96 12 SER B C 1
ATOM 4366 O O . SER B 1 12 ? -6.176 -0.567 1.068 1 96 12 SER B O 1
ATOM 4368 N N . ALA B 1 13 ? -8.359 -1.162 1.476 1 97.31 13 ALA B N 1
ATOM 4369 C CA . ALA B 1 13 ? -8.539 -1.509 0.069 1 97.31 13 ALA B CA 1
ATOM 4370 C C . ALA B 1 13 ? -8.43 -0.273 -0.819 1 97.31 13 ALA B C 1
ATOM 4372 O O . ALA B 1 13 ? -8.891 0.809 -0.448 1 97.31 13 ALA B O 1
ATOM 4373 N N . VAL B 1 14 ? -7.824 -0.427 -1.926 1 98.44 14 VAL B N 1
ATOM 4374 C CA . VAL B 1 14 ? -7.84 0.643 -2.918 1 98.44 14 VAL B CA 1
ATOM 4375 C C . VAL B 1 14 ? -9.18 0.656 -3.646 1 98.44 14 VAL B C 1
ATOM 4377 O O . VAL B 1 14 ? -9.664 -0.387 -4.098 1 98.44 14 VAL B O 1
ATOM 4380 N N . ILE B 1 15 ? -9.781 1.754 -3.707 1 98 15 ILE B N 1
ATOM 4381 C CA . ILE B 1 15 ? -11.055 1.932 -4.402 1 98 15 ILE B CA 1
ATOM 4382 C C . ILE B 1 15 ? -10.859 2.85 -5.605 1 98 15 ILE B C 1
ATOM 4384 O O . ILE B 1 15 ? -10.305 3.945 -5.477 1 98 15 ILE B O 1
ATOM 4388 N N . CYS B 1 16 ? -11.227 2.463 -6.754 1 98.06 16 CYS B N 1
ATOM 4389 C CA . CYS B 1 16 ? -11.078 3.271 -7.961 1 98.06 16 CYS B CA 1
ATOM 4390 C C . CYS B 1 16 ? -12.188 2.967 -8.961 1 98.06 16 CYS B C 1
ATOM 4392 O O . CYS B 1 16 ? -12.922 1.988 -8.805 1 98.06 16 CYS B O 1
ATOM 4394 N N . GLN B 1 17 ? -12.328 3.744 -9.992 1 97.19 17 GLN B N 1
ATOM 4395 C CA . GLN B 1 17 ? -13.477 3.625 -10.875 1 97.19 17 GLN B CA 1
ATOM 4396 C C . GLN B 1 17 ? -13.062 3.117 -12.258 1 97.19 17 GLN B C 1
ATOM 4398 O O . GLN B 1 17 ? -13.852 2.465 -12.945 1 97.19 17 GLN B O 1
ATOM 4403 N N . ASN B 1 18 ? -11.773 3.326 -12.688 1 97.19 18 ASN B N 1
ATOM 4404 C CA . ASN B 1 18 ? -11.477 3.184 -14.109 1 97.19 18 ASN B CA 1
ATOM 4405 C C . ASN B 1 18 ? -10.625 1.947 -14.391 1 97.19 18 ASN B C 1
ATOM 4407 O O . ASN B 1 18 ? -10.531 1.498 -15.531 1 97.19 18 ASN B O 1
ATOM 4411 N N . GLY B 1 19 ? -10.008 1.463 -13.43 1 97.88 19 GLY B N 1
ATOM 4412 C CA . GLY B 1 19 ? -9.18 0.279 -13.586 1 97.88 19 GLY B CA 1
ATOM 4413 C C . GLY B 1 19 ? -8.047 0.208 -12.586 1 97.88 19 GLY B C 1
ATOM 4414 O O . GLY B 1 19 ? -7.719 1.206 -11.938 1 97.88 19 GLY B O 1
ATOM 4415 N N . CYS B 1 20 ? -7.477 -0.997 -12.477 1 98.5 20 CYS B N 1
ATOM 4416 C CA . CYS B 1 20 ? -6.359 -1.148 -11.555 1 98.5 20 CYS B CA 1
ATOM 4417 C C . CYS B 1 20 ? -5.59 -2.434 -11.836 1 98.5 20 CYS B C 1
ATOM 4419 O O . CYS B 1 20 ? -6.035 -3.27 -12.625 1 98.5 20 CYS B O 1
ATOM 4421 N N . ALA B 1 21 ? -4.43 -2.492 -11.344 1 98.94 21 ALA B N 1
ATOM 4422 C CA . ALA B 1 21 ? -3.535 -3.646 -11.367 1 98.94 21 ALA B CA 1
ATOM 4423 C C . ALA B 1 21 ? -3.031 -3.975 -9.961 1 98.94 21 ALA B C 1
ATOM 4425 O O . ALA B 1 21 ? -2.635 -3.08 -9.219 1 98.94 21 ALA B O 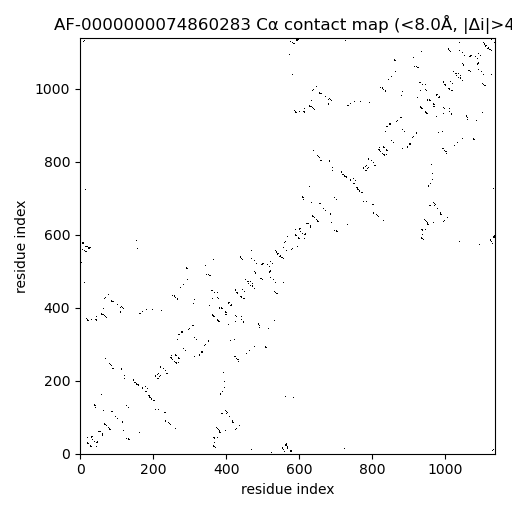1
ATOM 4426 N N . ALA B 1 22 ? -3.139 -5.188 -9.562 1 98.88 22 ALA B N 1
ATOM 4427 C CA . ALA B 1 22 ? -2.629 -5.684 -8.281 1 98.88 22 ALA B CA 1
ATOM 4428 C C . ALA B 1 22 ? -1.592 -6.781 -8.5 1 98.88 22 ALA B C 1
ATOM 4430 O O . ALA B 1 22 ? -1.862 -7.773 -9.18 1 98.88 22 ALA B O 1
ATOM 4431 N N . SER B 1 23 ? -0.415 -6.605 -7.98 1 98.75 23 SER B N 1
ATOM 4432 C CA . SER B 1 23 ? 0.651 -7.594 -8.094 1 98.75 23 SER B CA 1
ATOM 4433 C C . SER B 1 23 ? 1.549 -7.582 -6.859 1 98.75 23 SER B C 1
ATOM 4435 O O . SER B 1 23 ? 1.29 -6.848 -5.906 1 98.75 23 SER B O 1
ATOM 4437 N N . SER B 1 24 ? 2.59 -8.391 -6.875 1 98.06 24 SER B N 1
ATOM 4438 C CA . SER B 1 24 ? 3.463 -8.57 -5.723 1 98.06 24 SER B CA 1
ATOM 4439 C C . SER B 1 24 ? 4.609 -7.562 -5.734 1 98.06 24 SER B C 1
ATOM 4441 O O . SER B 1 24 ? 5.52 -7.637 -4.906 1 98.06 24 SER B O 1
ATOM 4443 N N . ASN B 1 25 ? 4.602 -6.645 -6.684 1 98.5 25 ASN B N 1
ATOM 4444 C CA . ASN B 1 25 ? 5.621 -5.605 -6.789 1 98.5 25 ASN B CA 1
ATOM 4445 C C . ASN B 1 25 ? 5.012 -4.266 -7.195 1 98.5 25 ASN B C 1
ATOM 4447 O O . ASN B 1 25 ? 4.281 -4.188 -8.188 1 98.5 25 ASN B O 1
ATOM 4451 N N . ALA B 1 26 ? 5.391 -3.236 -6.449 1 98.44 26 ALA B N 1
ATOM 4452 C CA . ALA B 1 26 ? 4.781 -1.922 -6.645 1 98.44 26 ALA B CA 1
ATOM 4453 C C . ALA B 1 26 ? 5.059 -1.394 -8.055 1 98.44 26 ALA B C 1
ATOM 4455 O O . ALA B 1 26 ? 4.18 -0.802 -8.68 1 98.44 26 ALA B O 1
ATOM 4456 N N . LEU B 1 27 ? 6.23 -1.537 -8.555 1 98.69 27 LEU B N 1
ATOM 4457 C CA . LEU B 1 27 ? 6.598 -1.035 -9.867 1 98.69 27 LEU B CA 1
ATOM 4458 C C . LEU B 1 27 ? 5.852 -1.787 -10.969 1 98.69 27 LEU B C 1
ATOM 4460 O O . LEU B 1 27 ? 5.465 -1.196 -11.977 1 98.69 27 LEU B O 1
ATOM 4464 N N . ALA B 1 28 ? 5.664 -3.092 -10.766 1 98.88 28 ALA B N 1
ATOM 4465 C CA . ALA B 1 28 ? 4.91 -3.883 -11.734 1 98.88 28 ALA B CA 1
ATOM 4466 C C . ALA B 1 28 ? 3.453 -3.438 -11.789 1 98.88 28 ALA B C 1
ATOM 4468 O O . ALA B 1 28 ? 2.873 -3.324 -12.875 1 98.88 28 ALA B O 1
ATOM 4469 N N . SER B 1 29 ? 2.83 -3.227 -10.633 1 98.88 29 SER B N 1
ATOM 4470 C CA . SER B 1 29 ? 1.459 -2.729 -10.602 1 98.88 29 SER B CA 1
ATOM 4471 C C . SER B 1 29 ? 1.342 -1.383 -11.305 1 98.88 29 SER B C 1
ATOM 4473 O O . SER B 1 29 ? 0.379 -1.142 -12.039 1 98.88 29 SER B O 1
ATOM 4475 N N . GLN B 1 30 ? 2.334 -0.523 -11.078 1 98.81 30 GLN B N 1
ATOM 4476 C CA . GLN B 1 30 ? 2.332 0.787 -11.719 1 98.81 30 GLN B CA 1
ATOM 4477 C C . GLN B 1 30 ? 2.434 0.655 -13.234 1 98.81 30 GLN B C 1
ATOM 4479 O O . GLN B 1 30 ? 1.772 1.388 -13.977 1 98.81 30 GLN B O 1
ATOM 4484 N N . ILE B 1 31 ? 3.24 -0.228 -13.711 1 98.88 31 ILE B N 1
ATOM 4485 C CA . ILE B 1 31 ? 3.391 -0.463 -15.141 1 98.88 31 ILE B CA 1
ATOM 4486 C C . ILE B 1 31 ? 2.066 -0.951 -15.727 1 98.88 31 ILE B C 1
ATOM 4488 O O . ILE B 1 31 ? 1.659 -0.515 -16.812 1 98.88 31 ILE B O 1
ATOM 4492 N N . GLY B 1 32 ? 1.418 -1.908 -15.023 1 98.94 32 GLY B N 1
ATOM 4493 C CA . GLY B 1 32 ? 0.091 -2.322 -15.453 1 98.94 32 GLY B CA 1
ATOM 4494 C C . GLY B 1 32 ? -0.887 -1.169 -15.562 1 98.94 32 GLY B C 1
ATOM 4495 O O . GLY B 1 32 ? -1.627 -1.069 -16.547 1 98.94 32 GLY B O 1
ATOM 4496 N N . LEU B 1 33 ? -0.882 -0.284 -14.562 1 98.88 33 LEU B N 1
ATOM 4497 C CA . LEU B 1 33 ? -1.772 0.872 -14.57 1 98.88 33 LEU B CA 1
ATOM 4498 C C . LEU B 1 33 ? -1.456 1.793 -15.742 1 98.88 33 LEU B C 1
ATOM 4500 O O . LEU B 1 33 ? -2.365 2.34 -16.375 1 98.88 33 LEU B O 1
ATOM 4504 N N . ASP B 1 34 ? -0.161 2.029 -16.016 1 98.81 34 ASP B N 1
ATOM 4505 C CA . ASP B 1 34 ? 0.241 2.891 -17.109 1 98.81 34 ASP B CA 1
ATOM 4506 C C . ASP B 1 34 ? -0.303 2.371 -18.438 1 98.81 34 ASP B C 1
ATOM 4508 O O . ASP B 1 34 ? -0.743 3.152 -19.297 1 98.81 34 ASP B O 1
ATOM 4512 N N . VAL B 1 35 ? -0.29 1.058 -18.625 1 98.88 35 VAL B N 1
ATOM 4513 C CA . VAL B 1 35 ? -0.806 0.447 -19.844 1 98.88 35 VAL B CA 1
ATOM 4514 C C . VAL B 1 35 ? -2.311 0.682 -19.953 1 98.88 35 VAL B C 1
ATOM 4516 O O . VAL B 1 35 ? -2.828 0.991 -21.031 1 98.88 35 VAL B O 1
ATOM 4519 N N . LEU B 1 36 ? -3.018 0.53 -18.859 1 98.88 36 LEU B N 1
ATOM 4520 C CA . LEU B 1 36 ? -4.449 0.803 -18.844 1 98.88 36 LEU B CA 1
ATOM 4521 C C . LEU B 1 36 ? -4.73 2.252 -19.219 1 98.88 36 LEU B C 1
ATOM 4523 O O . LEU B 1 36 ? -5.621 2.521 -20.031 1 98.88 36 LEU B O 1
ATOM 4527 N N . LYS B 1 37 ? -3.975 3.191 -18.672 1 98.5 37 LYS B N 1
ATOM 4528 C CA . LYS B 1 37 ? -4.184 4.617 -18.906 1 98.5 37 LYS B CA 1
ATOM 4529 C C . LYS B 1 37 ? -3.871 4.988 -20.359 1 98.5 37 LYS B C 1
ATOM 4531 O O . LYS B 1 37 ? -4.461 5.922 -20.906 1 98.5 37 LYS B O 1
ATOM 4536 N N . GLU B 1 38 ? -2.979 4.238 -20.969 1 98.44 38 GLU B N 1
ATOM 4537 C CA . GLU B 1 38 ? -2.594 4.504 -22.344 1 98.44 38 GLU B CA 1
ATOM 4538 C C . GLU B 1 38 ? -3.598 3.902 -23.328 1 98.44 38 GLU B C 1
ATOM 4540 O O . GLU B 1 38 ? -3.455 4.055 -24.547 1 98.44 38 GLU B O 1
ATOM 4545 N N . GLY B 1 39 ? -4.527 3.176 -22.812 1 98.44 39 GLY B N 1
ATOM 4546 C CA . GLY B 1 39 ? -5.605 2.695 -23.672 1 98.44 39 GLY B CA 1
ATOM 4547 C C . GLY B 1 39 ? -5.645 1.1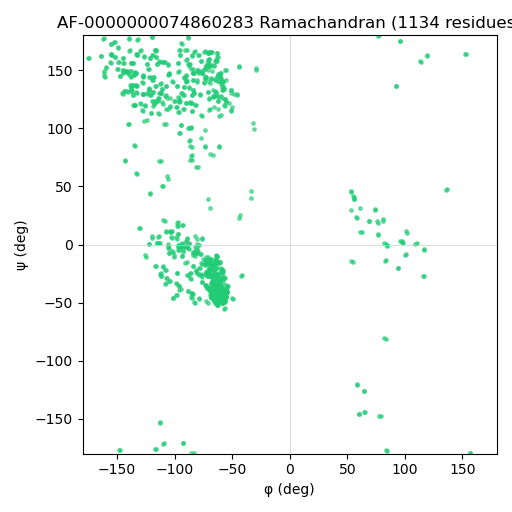83 -23.781 1 98.44 39 GLY B C 1
ATOM 4548 O O . GLY B 1 39 ? -6.582 0.624 -24.359 1 98.44 39 GLY B O 1
ATOM 4549 N N . GLY B 1 40 ? -4.672 0.458 -23.172 1 98.81 40 GLY B N 1
ATOM 4550 C CA . GLY B 1 40 ? -4.734 -0.995 -23.156 1 98.81 40 GLY B CA 1
ATOM 4551 C C . GLY B 1 40 ? -5.828 -1.527 -22.25 1 98.81 40 GLY B C 1
ATOM 4552 O O . GLY B 1 40 ? -6.242 -0.851 -21.297 1 98.81 40 GLY B O 1
ATOM 4553 N N . ASN B 1 41 ? -6.297 -2.723 -22.562 1 98.88 41 ASN B N 1
ATOM 4554 C CA . ASN B 1 41 ? -7.301 -3.324 -21.703 1 98.88 41 ASN B CA 1
ATOM 4555 C C . ASN B 1 41 ? -6.664 -4.223 -20.641 1 98.88 41 ASN B C 1
ATOM 4557 O O . ASN B 1 41 ? -5.449 -4.191 -20.438 1 98.88 41 ASN B O 1
ATOM 4561 N N . ALA B 1 42 ? -7.457 -4.961 -19.938 1 98.94 42 ALA B N 1
ATOM 4562 C CA . ALA B 1 42 ? -7.008 -5.777 -18.812 1 98.94 42 ALA B CA 1
ATOM 4563 C C . ALA B 1 42 ? -5.988 -6.816 -19.25 1 98.94 42 ALA B C 1
ATOM 4565 O O . ALA B 1 42 ? -5.035 -7.113 -18.531 1 98.94 42 ALA B O 1
ATOM 4566 N N . ALA B 1 43 ? -6.164 -7.387 -20.391 1 98.94 43 ALA B N 1
ATOM 4567 C CA . ALA B 1 43 ? -5.238 -8.391 -20.906 1 98.94 43 ALA B CA 1
ATOM 4568 C C . ALA B 1 43 ? -3.885 -7.773 -21.25 1 98.94 43 ALA B C 1
ATOM 4570 O O . ALA B 1 43 ? -2.838 -8.352 -20.938 1 98.94 43 ALA B O 1
ATOM 4571 N N . ASP B 1 44 ? -3.9 -6.625 -21.922 1 98.94 44 ASP B N 1
ATOM 4572 C CA . ASP B 1 44 ? -2.668 -5.906 -22.234 1 98.94 44 ASP B CA 1
ATOM 4573 C C . ASP B 1 44 ? -1.88 -5.582 -20.969 1 98.94 44 ASP B C 1
ATOM 4575 O O . ASP B 1 44 ? -0.666 -5.785 -20.922 1 98.94 44 ASP B O 1
ATOM 4579 N N . ALA B 1 45 ? -2.629 -5.074 -20.016 1 98.94 45 ALA B N 1
ATOM 4580 C CA . ALA B 1 45 ? -2.008 -4.711 -18.75 1 98.94 45 ALA B CA 1
ATOM 4581 C C . ALA B 1 45 ? -1.419 -5.938 -18.047 1 98.94 45 ALA B C 1
ATOM 4583 O O . ALA B 1 45 ? -0.352 -5.859 -17.438 1 98.94 45 ALA B O 1
ATOM 4584 N N . ALA B 1 46 ? -2.094 -7.047 -18.125 1 98.94 46 ALA B N 1
ATOM 4585 C CA . ALA B 1 46 ? -1.629 -8.266 -17.469 1 98.94 46 ALA B CA 1
ATOM 4586 C C . ALA B 1 46 ? -0.296 -8.727 -18.047 1 98.94 46 ALA B C 1
ATOM 4588 O O . ALA B 1 46 ? 0.609 -9.117 -17.297 1 98.94 46 ALA B O 1
ATOM 4589 N N . VAL B 1 47 ? -0.181 -8.695 -19.344 1 98.94 47 VAL B N 1
ATOM 4590 C CA . VAL B 1 47 ? 1.062 -9.117 -19.969 1 98.94 47 VAL B CA 1
ATOM 4591 C C . VAL B 1 47 ? 2.186 -8.148 -19.609 1 98.94 47 VAL B C 1
ATOM 4593 O O . VAL B 1 47 ? 3.324 -8.562 -19.375 1 98.94 47 VAL B O 1
ATOM 4596 N N . ALA B 1 48 ? 1.89 -6.875 -19.547 1 98.94 48 ALA B N 1
ATOM 4597 C CA . ALA B 1 48 ? 2.885 -5.898 -19.109 1 98.94 48 ALA B CA 1
ATOM 4598 C C . ALA B 1 48 ? 3.365 -6.207 -17.688 1 98.94 48 ALA B C 1
ATOM 4600 O O . ALA B 1 48 ? 4.559 -6.117 -17.406 1 98.94 48 ALA B O 1
ATOM 4601 N N . VAL B 1 49 ? 2.438 -6.531 -16.828 1 98.94 49 VAL B N 1
ATOM 4602 C CA . VAL B 1 49 ? 2.777 -6.859 -15.453 1 98.94 49 VAL B CA 1
ATOM 4603 C C . VAL B 1 49 ? 3.619 -8.133 -15.422 1 98.94 49 VAL B C 1
ATOM 4605 O O . VAL B 1 49 ? 4.605 -8.219 -14.688 1 98.94 49 VAL B O 1
ATOM 4608 N N . ALA B 1 50 ? 3.24 -9.148 -16.188 1 98.94 50 ALA B N 1
ATOM 4609 C CA . ALA B 1 50 ? 3.992 -10.398 -16.234 1 98.94 50 ALA B CA 1
ATOM 4610 C C . ALA B 1 50 ? 5.449 -10.148 -16.625 1 98.94 50 ALA B C 1
ATOM 4612 O O . ALA B 1 50 ? 6.367 -10.672 -15.992 1 98.94 50 ALA B O 1
ATOM 4613 N N . ALA B 1 51 ? 5.609 -9.375 -17.672 1 98.94 51 ALA B N 1
ATOM 4614 C CA . ALA B 1 51 ? 6.953 -9.062 -18.156 1 98.94 51 ALA B CA 1
ATOM 4615 C C . ALA B 1 51 ? 7.746 -8.297 -17.094 1 98.94 51 ALA B C 1
ATOM 4617 O O . ALA B 1 51 ? 8.93 -8.57 -16.875 1 98.94 51 ALA B O 1
ATOM 4618 N N . ALA B 1 52 ? 7.094 -7.387 -16.453 1 98.94 52 ALA B N 1
ATOM 4619 C CA . ALA B 1 52 ? 7.754 -6.598 -15.414 1 98.94 52 ALA B CA 1
ATOM 4620 C C . ALA B 1 52 ? 8.18 -7.48 -14.242 1 98.94 52 ALA B C 1
ATOM 4622 O O . ALA B 1 52 ? 9.305 -7.355 -13.742 1 98.94 52 ALA B O 1
ATOM 4623 N N . LEU B 1 53 ? 7.32 -8.328 -13.797 1 98.88 53 LEU B N 1
ATOM 4624 C CA . LEU B 1 53 ? 7.641 -9.211 -12.68 1 98.88 53 LEU B CA 1
ATOM 4625 C C . LEU B 1 53 ? 8.781 -10.156 -13.047 1 98.88 53 LEU B C 1
ATOM 4627 O O . LEU B 1 53 ? 9.586 -10.523 -12.195 1 98.88 53 LEU B O 1
ATOM 4631 N N . GLY B 1 54 ? 8.859 -10.516 -14.328 1 98.69 54 GLY B N 1
ATOM 4632 C CA . GLY B 1 54 ? 9.977 -11.328 -14.789 1 98.69 54 GLY B CA 1
ATOM 4633 C C . GLY B 1 54 ? 11.32 -10.664 -14.578 1 98.69 54 GLY B C 1
ATOM 4634 O O . GLY B 1 54 ? 12.336 -11.344 -14.414 1 98.69 54 GLY B O 1
ATOM 4635 N N . VAL B 1 55 ? 11.32 -9.359 -14.602 1 98.75 55 VAL B N 1
ATOM 4636 C CA . VAL B 1 55 ? 12.531 -8.578 -14.344 1 98.75 55 VAL B CA 1
ATOM 4637 C C . VAL B 1 55 ? 12.711 -8.391 -12.844 1 98.75 55 VAL B C 1
ATOM 4639 O O . VAL B 1 55 ? 13.797 -8.609 -12.305 1 98.75 55 VAL B O 1
ATOM 4642 N N . LEU B 1 56 ? 11.672 -8.102 -12.148 1 98.56 56 LEU B N 1
ATOM 4643 C CA . LEU B 1 56 ? 11.703 -7.602 -10.781 1 98.56 56 LEU B CA 1
ATOM 4644 C C . LEU B 1 56 ? 11.766 -8.75 -9.781 1 98.56 56 LEU B C 1
ATOM 4646 O O . LEU B 1 56 ? 12.266 -8.578 -8.664 1 98.56 56 LEU B O 1
ATOM 4650 N N . GLU B 1 57 ? 11.203 -9.867 -10.172 1 98.12 57 GLU B N 1
ATO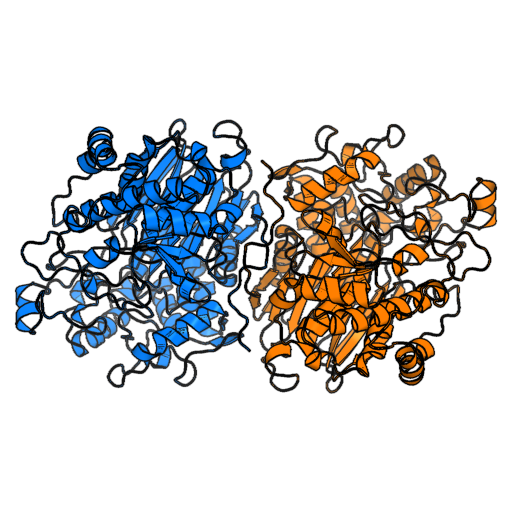M 4651 C CA . GLU B 1 57 ? 11.156 -11.039 -9.305 1 98.12 57 GLU B CA 1
ATOM 4652 C C . GLU B 1 57 ? 11.578 -12.305 -10.055 1 98.12 57 GLU B C 1
ATOM 4654 O O . GLU B 1 57 ? 10.859 -13.305 -10.039 1 98.12 57 GLU B O 1
ATOM 4659 N N . PRO B 1 58 ? 12.75 -12.32 -10.523 1 97.88 58 PRO B N 1
ATOM 4660 C CA . PRO B 1 58 ? 13.156 -13.43 -11.391 1 97.88 58 PRO B CA 1
ATOM 4661 C C . PRO B 1 58 ? 13.289 -14.75 -10.641 1 97.88 58 PRO B C 1
ATOM 4663 O O . PRO B 1 58 ? 13.312 -15.82 -11.258 1 97.88 58 PRO B O 1
ATOM 4666 N N . SER B 1 59 ? 13.461 -14.711 -9.344 1 97.5 59 SER B N 1
ATOM 4667 C CA . SER B 1 59 ? 13.523 -15.961 -8.594 1 97.5 59 SER B CA 1
ATOM 4668 C C . SER B 1 59 ? 12.195 -16.703 -8.633 1 97.5 59 SER B C 1
ATOM 4670 O O . SER B 1 59 ? 12.148 -17.922 -8.484 1 97.5 59 SER B O 1
ATOM 4672 N N . SER B 1 60 ? 11.109 -15.984 -8.859 1 97 60 SER B N 1
ATOM 4673 C CA . SER B 1 60 ? 9.781 -16.578 -8.781 1 97 60 SER B CA 1
ATOM 4674 C C . SER B 1 60 ? 9.203 -16.828 -10.172 1 97 60 SER B C 1
ATOM 4676 O O . SER B 1 60 ? 8.312 -17.672 -10.336 1 97 60 SER B O 1
ATOM 4678 N N . THR B 1 61 ? 9.586 -15.969 -11.117 1 98.06 61 THR B N 1
ATOM 4679 C CA . THR B 1 61 ? 8.867 -15.984 -12.383 1 98.06 61 THR B CA 1
ATOM 4680 C C . THR B 1 61 ? 9.773 -15.516 -13.523 1 98.06 61 THR B C 1
ATOM 4682 O O . THR B 1 61 ? 10.93 -15.172 -13.297 1 98.06 61 THR B O 1
ATOM 4685 N N . GLY B 1 62 ? 9.211 -15.617 -14.773 1 98.25 62 GLY B N 1
ATOM 4686 C CA . GLY B 1 62 ? 9.922 -15.117 -15.938 1 98.25 62 GLY B CA 1
ATOM 4687 C C . GLY B 1 62 ? 9.484 -15.773 -17.234 1 98.25 62 GLY B C 1
ATOM 4688 O O . GLY B 1 62 ? 8.664 -16.703 -17.219 1 98.25 62 GLY B O 1
ATOM 4689 N N . ILE B 1 63 ? 10.133 -15.32 -18.234 1 98.81 63 ILE B N 1
ATOM 4690 C CA . ILE B 1 63 ? 9.781 -15.75 -19.594 1 98.81 63 ILE B CA 1
ATOM 4691 C C . ILE B 1 63 ? 10.25 -17.188 -19.812 1 98.81 63 ILE B C 1
ATOM 4693 O O . ILE B 1 63 ? 9.773 -17.859 -20.719 1 98.81 63 ILE B O 1
ATOM 4697 N N . GLY B 1 64 ? 11.148 -17.703 -19 1 98.81 64 GLY B N 1
ATOM 4698 C CA . GLY B 1 64 ? 11.625 -19.078 -19.047 1 98.81 64 GLY B CA 1
ATOM 4699 C C . GLY B 1 64 ? 10.688 -20.062 -18.375 1 98.81 64 GLY B C 1
ATOM 4700 O O . GLY B 1 64 ? 11.016 -21.234 -18.234 1 98.81 64 GLY B O 1
ATOM 4701 N N . GLY B 1 65 ? 9.531 -19.562 -17.938 1 98.56 65 GLY B N 1
ATOM 4702 C CA . GLY B 1 65 ? 8.562 -20.391 -17.234 1 98.56 65 GLY B CA 1
ATOM 4703 C C . GLY B 1 65 ? 7.285 -20.609 -18.031 1 98.56 65 GLY B C 1
ATOM 4704 O O . GLY B 1 65 ? 7.324 -20.75 -19.25 1 98.56 65 GLY B O 1
ATOM 4705 N N . ASP B 1 66 ? 6.199 -20.844 -17.281 1 98.62 66 ASP B N 1
ATOM 4706 C CA . ASP B 1 66 ? 4.867 -21.094 -17.828 1 98.62 66 ASP B CA 1
ATOM 4707 C C . ASP B 1 66 ? 3.865 -20.047 -17.312 1 98.62 66 ASP B C 1
ATOM 4709 O O . ASP B 1 66 ? 4.129 -19.344 -16.344 1 98.62 66 ASP B O 1
ATOM 4713 N N . ALA B 1 67 ? 2.775 -19.953 -18.062 1 98.75 67 ALA B N 1
ATOM 4714 C CA . ALA B 1 67 ? 1.748 -19 -17.656 1 98.75 67 ALA B CA 1
ATOM 4715 C C . ALA B 1 67 ? 0.352 -19.531 -17.969 1 98.75 67 ALA B C 1
ATOM 4717 O O . ALA B 1 67 ? 0.182 -20.359 -18.859 1 98.75 67 ALA B O 1
ATOM 4718 N N . PHE B 1 68 ? -0.602 -19.125 -17.172 1 98.81 68 PHE B N 1
ATOM 4719 C CA . PHE B 1 68 ? -2.025 -19.328 -17.406 1 98.81 68 PHE B CA 1
ATOM 4720 C C . PHE B 1 68 ? -2.787 -18.016 -17.312 1 98.81 68 PHE B C 1
ATOM 4722 O O . PHE B 1 68 ? -2.426 -17.141 -16.516 1 98.81 68 PHE B O 1
ATOM 4729 N N . CYS B 1 69 ? -3.787 -17.906 -18.141 1 98.56 69 CYS B N 1
ATOM 4730 C CA . CYS B 1 69 ? -4.598 -16.703 -18.188 1 98.56 69 CYS B CA 1
ATOM 4731 C C . CYS B 1 69 ? -6.082 -17.031 -18.188 1 98.56 69 CYS B C 1
ATOM 4733 O O . CYS B 1 69 ? -6.512 -17.969 -18.859 1 98.56 69 CYS B O 1
ATOM 4735 N N . LEU B 1 70 ? -6.816 -16.422 -17.359 1 98.88 70 LEU B N 1
ATOM 4736 C CA . LEU B 1 70 ? -8.273 -16.375 -17.391 1 98.88 70 LEU B CA 1
ATOM 4737 C C . LEU B 1 70 ? -8.773 -14.961 -17.656 1 98.88 70 LEU B C 1
ATOM 4739 O O . LEU B 1 70 ? -8.414 -14.031 -16.922 1 98.88 70 LEU B O 1
ATOM 4743 N N . PHE B 1 71 ? -9.57 -14.758 -18.703 1 98.88 71 PHE B N 1
ATOM 4744 C CA . PHE B 1 71 ? -10.023 -13.43 -19.109 1 98.88 71 PHE B CA 1
ATOM 4745 C C . PHE B 1 71 ? -11.539 -13.352 -19.109 1 98.88 71 PHE B C 1
ATOM 4747 O O . PHE B 1 71 ? -12.211 -14.211 -19.688 1 98.88 71 PHE B O 1
ATOM 4754 N N . TYR B 1 72 ? -12.094 -12.367 -18.469 1 98.81 72 TYR B N 1
ATOM 4755 C CA . TYR B 1 72 ? -13.516 -12.055 -18.5 1 98.81 72 TYR B CA 1
ATOM 4756 C C . TYR B 1 72 ? -13.805 -10.914 -19.469 1 98.81 72 TYR B C 1
ATOM 4758 O O . TYR B 1 72 ? -13.266 -9.812 -19.312 1 98.81 72 TYR B O 1
ATOM 4766 N N . ASP B 1 73 ? -14.641 -11.242 -20.344 1 98.62 73 ASP B N 1
ATOM 4767 C CA . ASP B 1 73 ? -15.148 -10.227 -21.25 1 98.62 73 ASP B CA 1
ATOM 4768 C C . ASP B 1 73 ? -16.484 -9.68 -20.766 1 98.62 73 ASP B C 1
ATOM 4770 O O . ASP B 1 73 ? -17.5 -10.375 -20.812 1 98.62 73 ASP B O 1
ATOM 4774 N N . ALA B 1 74 ? -16.484 -8.469 -20.422 1 97.38 74 ALA B N 1
ATOM 4775 C CA . ALA B 1 74 ? -17.672 -7.863 -19.812 1 97.38 74 ALA B CA 1
ATOM 4776 C C . ALA B 1 74 ? -18.797 -7.715 -20.812 1 97.38 74 ALA B C 1
ATOM 4778 O O . ALA B 1 74 ? -19.969 -7.848 -20.469 1 97.38 74 ALA B O 1
ATOM 4779 N N . ALA B 1 75 ? -18.469 -7.379 -22.016 1 97.19 75 ALA B N 1
ATOM 4780 C CA . ALA B 1 75 ? -19.484 -7.16 -23.031 1 97.19 75 ALA B CA 1
ATOM 4781 C C . ALA B 1 75 ? -20.312 -8.422 -23.266 1 97.19 75 ALA B C 1
ATOM 4783 O O . ALA B 1 75 ? -21.531 -8.359 -23.438 1 97.19 75 ALA B O 1
ATOM 4784 N N . SER B 1 76 ? -19.672 -9.586 -23.281 1 97.38 76 SER B N 1
ATOM 4785 C CA . SER B 1 76 ? -20.344 -10.844 -23.562 1 97.38 76 SER B CA 1
ATOM 4786 C C . SER B 1 76 ? -20.625 -11.609 -22.266 1 97.38 76 SER B C 1
ATOM 4788 O O . SER B 1 76 ? -21.375 -12.602 -22.281 1 97.38 76 SER B O 1
ATOM 4790 N N . LYS B 1 77 ? -20.078 -11.18 -21.172 1 97.12 77 LYS B N 1
ATOM 4791 C CA . LYS B 1 77 ? -20.156 -11.859 -19.891 1 97.12 77 LYS B CA 1
ATOM 4792 C C . LYS B 1 77 ? -19.703 -13.312 -20.016 1 97.12 77 LYS B C 1
ATOM 4794 O O . LYS B 1 77 ? -20.375 -14.219 -19.516 1 97.12 77 LYS B O 1
ATOM 4799 N N . THR B 1 78 ? -18.578 -13.484 -20.703 1 97.56 78 THR B N 1
ATOM 4800 C CA . THR B 1 78 ? -18.016 -14.82 -20.875 1 97.56 78 THR B CA 1
ATOM 4801 C C . THR B 1 78 ? -16.578 -14.875 -20.359 1 97.56 78 THR B C 1
ATOM 4803 O O . THR B 1 78 ? -15.898 -13.844 -20.281 1 97.56 78 THR B O 1
ATOM 4806 N N . LEU B 1 79 ? -16.156 -16.078 -20 1 98.38 79 LEU B N 1
ATOM 4807 C CA . LEU B 1 79 ? -14.781 -16.344 -19.578 1 98.38 79 LEU B CA 1
ATOM 4808 C C . LEU B 1 79 ? -14.102 -17.312 -20.547 1 98.38 79 LEU B C 1
ATOM 4810 O O . LEU B 1 79 ? -14.727 -18.281 -21.016 1 98.38 79 LEU B O 1
ATOM 4814 N N . LYS B 1 80 ? -12.898 -16.984 -20.859 1 98.44 80 LYS B N 1
ATOM 4815 C CA . LYS B 1 80 ? -12.031 -17.859 -21.641 1 98.44 80 LYS B CA 1
ATOM 4816 C C . LYS B 1 80 ? -10.625 -17.906 -21.047 1 98.44 80 LYS B C 1
ATOM 4818 O O . LYS B 1 80 ? -10.227 -17 -20.297 1 98.44 80 LYS B O 1
ATOM 4823 N N . GLY B 1 81 ? -9.93 -18.969 -21.328 1 98.5 81 GLY B N 1
ATOM 4824 C CA . GLY B 1 81 ? -8.602 -19.125 -20.734 1 98.5 81 GLY B CA 1
ATOM 4825 C C . GLY B 1 81 ? -7.551 -19.531 -21.75 1 98.5 81 GLY B C 1
ATOM 4826 O O . GLY B 1 81 ? -7.875 -19.891 -22.891 1 98.5 81 GLY B O 1
ATOM 4827 N N . ILE B 1 82 ? -6.34 -19.359 -21.328 1 98.75 82 ILE B N 1
ATOM 4828 C CA . ILE B 1 82 ? -5.176 -19.844 -22.062 1 98.75 82 ILE B CA 1
ATOM 4829 C C . ILE B 1 82 ? -4.324 -20.719 -21.141 1 98.75 82 ILE B C 1
ATOM 4831 O O . ILE B 1 82 ? -3.932 -20.281 -20.047 1 98.75 82 ILE B O 1
ATOM 4835 N N . ASN B 1 83 ? -4.156 -21.953 -21.5 1 98.81 83 ASN B N 1
ATOM 4836 C CA . ASN B 1 83 ? -3.111 -22.797 -20.922 1 98.81 83 ASN B CA 1
ATOM 4837 C C . ASN B 1 83 ? -1.78 -22.625 -21.641 1 98.81 83 ASN B C 1
ATOM 4839 O O . ASN B 1 83 ? -1.578 -23.172 -22.719 1 98.81 83 ASN B O 1
ATOM 4843 N N . GLY B 1 84 ? -0.92 -21.844 -21.031 1 98.69 84 GLY B N 1
ATOM 4844 C CA . GLY B 1 84 ? 0.376 -21.547 -21.625 1 98.69 84 GLY B CA 1
ATOM 4845 C C . GLY B 1 84 ? 1.489 -22.438 -21.078 1 98.69 84 GLY B C 1
ATOM 4846 O O . GLY B 1 84 ? 2.668 -22.094 -21.219 1 98.69 84 GLY B O 1
ATOM 4847 N N . SER B 1 85 ? 1.154 -23.547 -20.422 1 98.31 85 SER B N 1
ATOM 4848 C CA . SER B 1 85 ? 2.182 -24.453 -19.906 1 98.31 85 SER B CA 1
ATOM 4849 C C . SER B 1 85 ? 2.803 -25.281 -21.031 1 98.31 85 SER B C 1
ATOM 4851 O O . SER B 1 85 ? 2.139 -25.578 -22.031 1 98.31 85 SER B O 1
ATOM 4853 N N . GLY B 1 86 ? 4.047 -25.547 -20.844 1 98.25 86 GLY B N 1
ATOM 4854 C CA . GLY B 1 86 ? 4.805 -26.203 -21.891 1 98.25 86 GLY B CA 1
ATOM 4855 C C . GLY B 1 86 ? 4.77 -27.719 -21.812 1 98.25 86 GLY B C 1
ATOM 4856 O O . GLY B 1 86 ? 4.418 -28.281 -20.766 1 98.25 86 GLY B O 1
ATOM 4857 N N . ARG B 1 87 ? 5.215 -28.359 -22.859 1 98.44 87 ARG B N 1
ATOM 4858 C CA . ARG B 1 87 ? 5.188 -29.812 -23 1 98.44 87 ARG B CA 1
ATOM 4859 C C . ARG B 1 87 ? 6.582 -30.406 -22.828 1 98.44 87 ARG B C 1
ATOM 4861 O O . ARG B 1 87 ? 7.582 -29.719 -23.047 1 98.44 87 ARG B O 1
ATOM 4868 N N . ALA B 1 88 ? 6.598 -31.672 -22.438 1 98.44 88 ALA B N 1
ATOM 4869 C CA . ALA B 1 88 ? 7.844 -32.438 -22.453 1 98.44 88 ALA B CA 1
ATOM 4870 C C . ALA B 1 88 ? 8.367 -32.594 -23.875 1 98.44 88 ALA B C 1
ATOM 4872 O O . ALA B 1 88 ? 7.598 -32.531 -24.828 1 98.44 88 ALA B O 1
ATOM 4873 N N . SER B 1 89 ? 9.672 -32.844 -23.953 1 98.56 89 SER B N 1
ATOM 4874 C CA . SER B 1 89 ? 10.289 -33.125 -25.25 1 98.56 89 SER B CA 1
ATOM 4875 C C . SER B 1 89 ? 9.594 -34.312 -25.953 1 98.56 89 SER B C 1
ATOM 4877 O O . SER B 1 89 ? 9.141 -35.25 -25.297 1 98.56 89 SER B O 1
ATOM 4879 N N . SER B 1 90 ? 9.609 -34.281 -27.266 1 98.12 90 SER B N 1
ATOM 4880 C CA . SER B 1 90 ? 9.078 -35.375 -28.062 1 98.12 90 SER B CA 1
ATOM 4881 C C . SER B 1 90 ? 9.883 -36.656 -27.844 1 98.12 90 SER B C 1
ATOM 4883 O O . SER B 1 90 ? 9.43 -37.75 -28.188 1 98.12 90 SER B O 1
ATOM 4885 N N . ARG B 1 91 ? 11 -36.531 -27.172 1 97.88 91 ARG B N 1
ATOM 4886 C CA . ARG B 1 91 ? 11.875 -37.656 -26.938 1 97.88 91 ARG B CA 1
ATOM 4887 C C . ARG B 1 91 ? 11.773 -38.125 -25.5 1 97.88 91 ARG B C 1
ATOM 4889 O O . ARG B 1 91 ? 12.383 -39.125 -25.125 1 97.88 91 ARG B O 1
ATOM 4896 N N . ALA B 1 92 ? 10.969 -37.5 -24.734 1 97.94 92 ALA B N 1
ATOM 4897 C CA . ALA B 1 92 ? 10.938 -37.781 -23.312 1 97.94 92 ALA B CA 1
ATOM 4898 C C . ALA B 1 92 ? 10.008 -38.938 -22.984 1 97.94 92 ALA B C 1
ATOM 4900 O O . ALA B 1 92 ? 8.984 -38.781 -22.312 1 97.94 92 ALA B O 1
ATOM 4901 N N . THR B 1 93 ? 10.445 -40.125 -23.328 1 97.75 93 THR B N 1
ATOM 4902 C CA . THR B 1 93 ? 9.719 -41.344 -22.938 1 97.75 93 THR B CA 1
ATOM 4903 C C . THR B 1 93 ? 10.164 -41.812 -21.562 1 97.75 93 THR B C 1
ATOM 4905 O O . THR B 1 93 ? 11.281 -41.531 -21.125 1 97.75 93 THR B O 1
ATOM 4908 N N . LEU B 1 94 ? 9.219 -42.531 -21 1 97.69 94 LEU B N 1
ATOM 4909 C CA . LEU B 1 94 ? 9.609 -43.156 -19.719 1 97.69 94 LEU B CA 1
ATOM 4910 C C . LEU B 1 94 ? 10.852 -44 -19.891 1 97.69 94 LEU B C 1
ATOM 4912 O O . LEU B 1 94 ? 11.742 -44 -19.031 1 97.69 94 LEU B O 1
ATOM 4916 N N . ALA B 1 95 ? 10.945 -44.688 -20.969 1 97.81 95 ALA B N 1
ATOM 4917 C CA . ALA B 1 95 ? 12.086 -45.562 -21.25 1 97.81 95 ALA B CA 1
ATOM 4918 C C . ALA B 1 95 ? 13.375 -44.75 -21.359 1 97.81 95 ALA B C 1
ATOM 4920 O O . ALA B 1 95 ? 14.43 -45.188 -20.891 1 97.81 95 ALA B O 1
ATOM 4921 N N . ALA B 1 96 ? 13.297 -43.656 -22.047 1 97.88 96 ALA B N 1
ATOM 4922 C CA . ALA B 1 96 ? 14.469 -42.812 -22.203 1 97.88 96 ALA B CA 1
ATOM 4923 C C . ALA B 1 96 ? 14.953 -42.281 -20.844 1 97.88 96 ALA B C 1
ATOM 4925 O O . ALA B 1 96 ? 16.156 -42.219 -20.594 1 97.88 96 ALA B O 1
ATOM 4926 N N . ILE B 1 97 ? 14.031 -41.938 -20 1 97.81 97 ILE B N 1
ATOM 4927 C CA . ILE B 1 97 ? 14.359 -41.438 -18.672 1 97.81 97 ILE B CA 1
ATOM 4928 C C . ILE B 1 97 ? 14.984 -42.562 -17.844 1 97.81 97 ILE B C 1
ATOM 4930 O O . ILE B 1 97 ? 15.977 -42.344 -17.141 1 97.81 97 ILE B O 1
ATOM 4934 N N . GLN B 1 98 ? 14.445 -43.719 -17.969 1 97.31 98 GLN B N 1
ATOM 4935 C CA . GLN B 1 98 ? 14.961 -44.906 -17.266 1 97.31 98 GLN B CA 1
ATOM 4936 C C . GLN B 1 98 ? 16.344 -45.281 -17.766 1 97.31 98 GLN B C 1
ATOM 4938 O O . GLN B 1 98 ? 17.203 -45.688 -16.969 1 97.31 98 GLN B O 1
ATOM 4943 N N . ALA B 1 99 ? 16.531 -45.125 -18.969 1 97.62 99 ALA B N 1
ATOM 4944 C CA . ALA B 1 99 ? 17.828 -45.438 -19.547 1 97.62 99 ALA B CA 1
ATOM 4945 C C . ALA B 1 99 ? 18.906 -44.531 -18.984 1 97.62 99 ALA B C 1
ATOM 4947 O O . ALA B 1 99 ? 20.078 -44.906 -18.875 1 97.62 99 ALA B O 1
ATOM 4948 N N . ASP B 1 100 ? 18.5 -43.344 -18.641 1 97.06 100 ASP B N 1
ATOM 4949 C CA . ASP B 1 100 ? 19.422 -42.406 -18.031 1 97.06 100 ASP B CA 1
ATOM 4950 C C . ASP B 1 100 ? 19.594 -42.688 -16.531 1 97.06 100 ASP B C 1
ATOM 4952 O O . ASP B 1 100 ? 20.312 -41.938 -15.852 1 97.06 100 ASP B O 1
ATOM 4956 N N . GLY B 1 101 ? 18.906 -43.656 -15.984 1 97 101 GLY B N 1
ATOM 4957 C CA . GLY B 1 101 ? 19.109 -44.094 -14.617 1 97 101 GLY B CA 1
ATOM 4958 C C . GLY B 1 101 ? 18.062 -43.562 -13.656 1 97 101 GLY B C 1
ATOM 4959 O O . GLY B 1 101 ? 18.219 -43.719 -12.438 1 97 101 GLY B O 1
ATOM 4960 N N . PHE B 1 102 ? 17.016 -42.969 -14.156 1 96.75 102 PHE B N 1
ATOM 4961 C CA . PHE B 1 102 ? 16.016 -42.375 -13.273 1 96.75 102 PHE B CA 1
ATOM 4962 C C . PHE B 1 102 ? 14.742 -43.188 -13.258 1 96.75 102 PHE B C 1
ATOM 4964 O O . PHE B 1 102 ? 14.328 -43.719 -14.289 1 96.75 102 PHE B O 1
ATOM 4971 N N . THR B 1 103 ? 14.188 -43.375 -12.008 1 93.81 103 THR B N 1
ATOM 4972 C CA . THR B 1 103 ? 12.953 -44.125 -11.75 1 93.81 103 THR B CA 1
ATOM 4973 C C . THR B 1 103 ? 12.109 -43.406 -10.695 1 93.81 103 THR B C 1
ATOM 4975 O O . THR B 1 103 ? 12.5 -42.375 -10.18 1 93.81 103 THR B O 1
ATOM 4978 N N . ALA B 1 104 ? 10.938 -44.031 -10.469 1 89.25 104 ALA B N 1
ATOM 4979 C CA . ALA B 1 104 ? 10.094 -43.469 -9.414 1 89.25 104 ALA B CA 1
ATOM 4980 C C . ALA B 1 104 ? 10.836 -43.469 -8.078 1 89.25 104 ALA B C 1
ATOM 4982 O O . ALA B 1 104 ? 10.633 -42.531 -7.27 1 89.25 104 ALA B O 1
ATOM 4983 N N . GLY B 1 105 ? 11.695 -44.344 -7.816 1 87.62 105 GLY B N 1
ATOM 4984 C CA . GLY B 1 105 ? 12.445 -44.438 -6.574 1 87.62 105 GLY B CA 1
ATOM 4985 C C . GLY B 1 105 ? 13.758 -43.688 -6.613 1 87.62 105 GLY B C 1
ATOM 4986 O O . GLY B 1 105 ? 14.398 -43.5 -5.578 1 87.62 105 GLY B O 1
ATOM 4987 N N . ASN B 1 106 ? 14.188 -43.344 -7.762 1 92.75 106 ASN B N 1
ATOM 4988 C CA . ASN B 1 106 ? 15.406 -42.594 -7.988 1 92.75 106 ASN B CA 1
ATOM 4989 C C . ASN B 1 106 ? 15.195 -41.469 -9.008 1 92.75 106 ASN B C 1
ATOM 4991 O O . ASN B 1 106 ? 15.641 -41.562 -10.156 1 92.75 106 ASN B O 1
ATOM 4995 N N . ARG B 1 107 ? 14.75 -40.375 -8.57 1 92.25 107 ARG B N 1
ATOM 4996 C CA . ARG B 1 107 ? 14.344 -39.281 -9.469 1 92.25 107 ARG B CA 1
ATOM 4997 C C . ARG B 1 107 ? 15.523 -38.375 -9.812 1 92.25 107 ARG B C 1
ATOM 4999 O O . ARG B 1 107 ? 16.5 -38.312 -9.07 1 92.25 107 ARG B O 1
ATOM 5006 N N . PHE B 1 108 ? 15.406 -37.781 -10.906 1 94.06 108 PHE B N 1
ATOM 5007 C CA . PHE B 1 108 ? 16.391 -36.75 -11.242 1 94.06 108 PHE B CA 1
ATOM 5008 C C . PHE B 1 108 ? 16.234 -35.531 -10.367 1 94.06 108 PHE B C 1
ATOM 5010 O O . PHE B 1 108 ? 15.148 -35.281 -9.836 1 94.06 108 PHE B O 1
ATOM 5017 N N . SER B 1 109 ? 17.344 -34.812 -10.234 1 93 109 SER B N 1
ATOM 5018 C CA . SER B 1 109 ? 17.359 -33.562 -9.453 1 93 109 SER B CA 1
ATOM 5019 C C . SER B 1 109 ? 16.547 -32.469 -10.148 1 93 109 SER B C 1
ATOM 5021 O O . SER B 1 109 ? 16.422 -32.469 -11.375 1 93 109 SER B O 1
ATOM 5023 N N . PRO B 1 110 ? 15.992 -31.484 -9.375 1 93.25 110 PRO B N 1
ATOM 5024 C CA . PRO B 1 110 ? 15.297 -30.344 -9.969 1 93.25 110 PRO B CA 1
ATOM 5025 C C . PRO B 1 110 ? 16.188 -29.516 -10.875 1 93.25 110 PRO B C 1
ATOM 5027 O O . PRO B 1 110 ? 15.703 -28.734 -11.695 1 93.25 110 PRO B O 1
ATOM 5030 N N . GLN B 1 111 ? 17.469 -29.688 -10.805 1 95.75 111 GLN B N 1
ATOM 5031 C CA . GLN B 1 111 ? 18.422 -28.922 -11.609 1 95.75 111 GLN B CA 1
ATOM 5032 C C . GLN B 1 111 ? 18.828 -29.703 -12.852 1 95.75 111 GLN B C 1
ATOM 5034 O O . GLN B 1 111 ? 19.594 -29.188 -13.688 1 95.75 111 GLN B O 1
ATOM 5039 N N . HIS B 1 112 ? 18.359 -30.922 -12.961 1 97 112 HIS B N 1
ATOM 5040 C CA . HIS B 1 112 ? 18.672 -31.75 -14.125 1 97 112 HIS B CA 1
ATOM 5041 C C . HIS B 1 112 ? 17.922 -31.266 -15.359 1 97 112 HIS B C 1
ATOM 5043 O O . HIS B 1 112 ? 16.781 -30.797 -15.25 1 97 112 HIS B O 1
ATOM 5049 N N . GLY B 1 113 ? 18.469 -31.516 -16.547 1 98.06 113 GLY B N 1
ATOM 5050 C CA . GLY B 1 113 ? 17.859 -31.078 -17.797 1 98.06 113 GLY B CA 1
ATOM 5051 C C . GLY B 1 113 ? 16.5 -31.734 -18.047 1 98.06 113 GLY B C 1
ATOM 5052 O O . GLY B 1 113 ? 15.641 -31.156 -18.703 1 98.06 113 GLY B O 1
ATOM 5053 N N . HIS B 1 114 ? 16.266 -32.938 -17.5 1 97.75 114 HIS B N 1
ATOM 5054 C CA . HIS B 1 114 ? 15 -33.625 -17.656 1 97.75 114 HIS B CA 1
ATOM 5055 C C . HIS B 1 114 ? 13.859 -32.875 -16.969 1 97.75 114 HIS B C 1
ATOM 5057 O O . HIS B 1 114 ? 12.688 -33.125 -17.266 1 97.75 114 HIS B O 1
ATOM 5063 N N . SER B 1 115 ? 14.234 -31.938 -16.078 1 97 115 SER B N 1
ATOM 5064 C CA . SER B 1 115 ? 13.203 -31.219 -15.336 1 97 115 SER B CA 1
ATOM 5065 C C . SER B 1 115 ? 12.656 -30.047 -16.141 1 97 115 SER B C 1
ATOM 5067 O O . SER B 1 115 ? 11.688 -29.406 -15.727 1 97 115 SER B O 1
ATOM 5069 N N . VAL B 1 116 ? 13.242 -29.766 -17.266 1 98.56 116 VAL B N 1
ATOM 5070 C CA . VAL B 1 116 ? 12.836 -28.609 -18.062 1 98.56 116 VAL B CA 1
ATOM 5071 C C . VAL B 1 116 ? 11.906 -29.047 -19.188 1 98.56 116 VAL B C 1
ATOM 5073 O O . VAL B 1 116 ? 12.266 -29.891 -20 1 98.56 116 VAL B O 1
ATOM 5076 N N . THR B 1 117 ? 10.688 -28.562 -19.188 1 98.62 117 THR B N 1
ATOM 5077 C CA . THR B 1 117 ? 9.789 -28.656 -20.328 1 98.62 117 THR B CA 1
ATOM 5078 C C . THR B 1 117 ? 9.891 -27.406 -21.203 1 98.62 117 THR B C 1
ATOM 5080 O O . THR B 1 117 ? 10.625 -26.469 -20.875 1 98.62 117 THR B O 1
ATOM 5083 N N . VAL B 1 118 ? 9.227 -27.406 -22.375 1 98.88 118 VAL B N 1
ATOM 5084 C CA . VAL B 1 118 ? 9.234 -26.203 -23.203 1 98.88 118 VAL B CA 1
ATOM 5085 C C . VAL B 1 118 ? 8.727 -25.016 -22.391 1 98.88 118 VAL B C 1
ATOM 5087 O O . VAL B 1 118 ? 7.633 -25.078 -21.828 1 98.88 118 VAL B O 1
ATOM 5090 N N . PRO B 1 119 ? 9.539 -23.922 -22.266 1 98.81 119 PRO B N 1
ATOM 5091 C CA . PRO B 1 119 ? 8.977 -22.734 -21.594 1 98.81 119 PRO B CA 1
ATOM 5092 C C . PRO B 1 119 ? 7.777 -22.156 -22.344 1 98.81 119 PRO B C 1
ATOM 5094 O O . PRO B 1 119 ? 7.895 -21.75 -23.5 1 98.81 119 PRO B O 1
ATOM 5097 N N . GLY B 1 120 ? 6.656 -22.047 -21.672 1 98.81 120 GLY B N 1
ATOM 5098 C CA . GLY B 1 120 ? 5.438 -21.688 -22.375 1 98.81 120 GLY B CA 1
ATOM 5099 C C . GLY B 1 120 ? 5.047 -20.234 -22.203 1 98.81 120 GLY B C 1
ATOM 5100 O O . GLY B 1 120 ? 4.176 -19.719 -22.906 1 98.81 120 GLY B O 1
ATOM 5101 N N . ALA B 1 121 ? 5.707 -19.469 -21.391 1 98.81 121 ALA B N 1
ATOM 5102 C CA . ALA B 1 121 ? 5.277 -18.141 -20.969 1 98.81 121 ALA B CA 1
ATOM 5103 C C . ALA B 1 121 ? 5.273 -17.172 -22.141 1 98.81 121 ALA B C 1
ATOM 5105 O O . ALA B 1 121 ? 4.32 -16.406 -22.328 1 98.81 121 ALA B O 1
ATOM 5106 N N . ALA B 1 122 ? 6.328 -17.188 -22.969 1 98.88 122 ALA B N 1
ATOM 5107 C CA . ALA B 1 122 ? 6.43 -16.25 -24.078 1 98.88 122 ALA B CA 1
ATOM 5108 C C . ALA B 1 122 ? 5.242 -16.391 -25.016 1 98.88 122 ALA B C 1
ATOM 5110 O O . ALA B 1 122 ? 4.633 -15.391 -25.422 1 98.88 122 ALA B O 1
ATOM 5111 N N . CYS B 1 123 ? 4.938 -17.609 -25.328 1 98.81 123 CYS B N 1
ATOM 5112 C CA . CYS B 1 123 ? 3.809 -17.891 -26.203 1 98.81 123 CYS B CA 1
ATOM 5113 C C . CYS B 1 123 ? 2.496 -17.469 -25.562 1 98.81 123 CYS B C 1
ATOM 5115 O O . CYS B 1 123 ? 1.65 -16.859 -26.219 1 98.81 123 CYS B O 1
ATOM 5117 N N . ALA B 1 124 ? 2.332 -17.734 -24.344 1 98.88 124 ALA B N 1
ATOM 5118 C CA . ALA B 1 124 ? 1.122 -17.359 -23.609 1 98.88 124 ALA B CA 1
ATOM 5119 C C . ALA B 1 124 ? 0.939 -15.852 -23.578 1 98.88 124 ALA B C 1
ATOM 5121 O O . ALA B 1 124 ? -0.184 -15.352 -23.688 1 98.88 124 ALA B O 1
ATOM 5122 N N . TRP B 1 125 ? 2.031 -15.094 -23.375 1 98.94 125 TRP B N 1
ATOM 5123 C CA . TRP B 1 125 ? 1.963 -13.633 -23.359 1 98.94 125 TRP B CA 1
ATOM 5124 C C . TRP B 1 125 ? 1.447 -13.102 -24.688 1 98.94 125 TRP B C 1
ATOM 5126 O O . TRP B 1 125 ? 0.507 -12.305 -24.719 1 98.94 125 TRP B O 1
ATOM 5136 N N . VAL B 1 126 ? 2.037 -13.594 -25.734 1 98.88 126 VAL B N 1
ATOM 5137 C CA . VAL B 1 126 ? 1.659 -13.133 -27.062 1 98.88 126 VAL B CA 1
ATOM 5138 C C . VAL B 1 126 ? 0.21 -13.523 -27.344 1 98.88 126 VAL B C 1
ATOM 5140 O O . VAL B 1 126 ? -0.574 -12.695 -27.828 1 98.88 126 VAL B O 1
ATOM 5143 N N . ASP B 1 127 ? -0.14 -14.758 -27.047 1 98.88 127 ASP B N 1
ATOM 5144 C CA . ASP B 1 127 ? -1.494 -15.234 -27.297 1 98.88 127 ASP B CA 1
ATOM 5145 C C . ASP B 1 127 ? -2.52 -14.445 -26.5 1 98.88 127 ASP B C 1
ATOM 5147 O O . ASP B 1 127 ? -3.635 -14.203 -26.953 1 98.88 127 ASP B O 1
ATOM 5151 N N . THR B 1 128 ? -2.184 -14.086 -25.297 1 98.88 128 THR B N 1
ATOM 5152 C CA . THR B 1 128 ? -3.086 -13.297 -24.453 1 98.88 128 THR B CA 1
ATOM 5153 C C . THR B 1 128 ? -3.379 -11.945 -25.109 1 98.88 128 THR B C 1
ATOM 5155 O O . THR B 1 128 ? -4.535 -11.523 -25.172 1 98.88 128 THR B O 1
ATOM 5158 N N . VAL B 1 129 ? -2.389 -11.266 -25.562 1 98.81 129 VAL B N 1
ATOM 5159 C CA . VAL B 1 129 ? -2.562 -9.961 -26.203 1 98.81 129 VAL B CA 1
ATOM 5160 C C . VAL B 1 129 ? -3.332 -10.125 -27.516 1 98.81 129 VAL B C 1
ATOM 5162 O O . VAL B 1 129 ? -4.234 -9.336 -27.812 1 98.81 129 VAL B O 1
ATOM 5165 N N . GLU B 1 130 ? -3.021 -11.188 -28.266 1 98.56 130 GLU B N 1
ATOM 5166 C CA . GLU B 1 130 ? -3.658 -11.414 -29.562 1 98.56 130 GLU B CA 1
ATOM 5167 C C . GLU B 1 130 ? -5.129 -11.789 -29.406 1 98.56 130 GLU B C 1
ATOM 5169 O O . GLU B 1 130 ? -5.977 -11.352 -30.188 1 98.56 130 GLU B O 1
ATOM 5174 N N . THR B 1 131 ? -5.426 -12.578 -28.438 1 98.56 131 THR B N 1
ATOM 5175 C CA . THR B 1 131 ? -6.766 -13.141 -28.297 1 98.56 131 THR B CA 1
ATOM 5176 C C . THR B 1 131 ? -7.656 -12.211 -27.484 1 98.56 131 THR B C 1
ATOM 5178 O O . THR B 1 131 ? -8.836 -12.039 -27.797 1 98.56 131 THR B O 1
ATOM 5181 N N . PHE B 1 132 ? -7.105 -11.602 -26.406 1 98.75 132 PHE B N 1
ATOM 5182 C CA . PHE B 1 132 ? -7.949 -10.906 -25.438 1 98.75 132 PHE B CA 1
ATOM 5183 C C . PHE B 1 132 ? -7.629 -9.422 -25.406 1 98.75 132 PHE B C 1
ATOM 5185 O O . PHE B 1 132 ? -8.398 -8.625 -24.875 1 98.75 132 PHE B O 1
ATOM 5192 N N . GLY B 1 133 ? -6.441 -9 -25.922 1 98.62 133 GLY B N 1
ATOM 5193 C CA . GLY B 1 133 ? -6.113 -7.586 -25.953 1 98.62 133 GLY B CA 1
ATOM 5194 C C . GLY B 1 133 ? -7.055 -6.777 -26.828 1 98.62 133 GLY B C 1
ATOM 5195 O O . GLY B 1 133 ? -7.785 -7.336 -27.641 1 98.62 133 GLY B O 1
ATOM 5196 N N . ASN B 1 134 ? -7.074 -5.461 -26.625 1 98.19 134 ASN B N 1
ATOM 5197 C CA . ASN B 1 134 ? -7.949 -4.629 -27.438 1 98.19 134 ASN B CA 1
ATOM 5198 C C . ASN B 1 134 ? -7.199 -4.035 -28.641 1 98.19 134 ASN B C 1
ATOM 5200 O O . ASN B 1 134 ? -7.754 -3.223 -29.375 1 98.19 134 ASN B O 1
ATOM 5204 N N . HIS B 1 135 ? -5.926 -4.289 -28.812 1 97.5 135 HIS B N 1
ATOM 5205 C CA . HIS B 1 135 ? -5.082 -4.004 -29.969 1 97.5 135 HIS B CA 1
ATOM 5206 C C . HIS B 1 135 ? -4.859 -2.504 -30.125 1 97.5 135 HIS B C 1
ATOM 5208 O O . HIS B 1 135 ? -4.555 -2.031 -31.219 1 97.5 135 HIS B O 1
ATOM 5214 N N . GLU B 1 136 ? -5.07 -1.799 -29.031 1 98.06 136 GLU B N 1
ATOM 5215 C CA . GLU B 1 136 ? -4.746 -0.376 -29.031 1 98.06 136 GLU B CA 1
ATOM 5216 C C . GLU B 1 136 ? -3.242 -0.152 -28.922 1 98.06 136 GLU B C 1
ATOM 5218 O O . GLU B 1 136 ? -2.73 0.883 -29.359 1 98.06 136 GLU B O 1
ATOM 5223 N N . LEU B 1 137 ? -2.588 -1.073 -28.219 1 98.44 137 LEU B N 1
ATOM 5224 C CA . LEU B 1 137 ? -1.141 -1.021 -28.047 1 98.44 137 LEU B CA 1
ATOM 5225 C C . LEU B 1 137 ? -0.476 -2.26 -28.641 1 98.44 137 LEU B C 1
ATOM 5227 O O . LEU B 1 137 ? -0.922 -3.383 -28.406 1 98.44 137 LEU B O 1
ATOM 5231 N N . PRO B 1 138 ? 0.587 -2.006 -29.453 1 98.44 138 PRO B N 1
ATOM 5232 C CA . PRO B 1 138 ? 1.332 -3.17 -29.938 1 98.44 138 PRO B CA 1
ATOM 5233 C C . PRO B 1 138 ? 2.131 -3.857 -28.828 1 98.44 138 PRO B C 1
ATOM 5235 O O . PRO B 1 138 ? 2.428 -3.24 -27.812 1 98.44 138 PRO B O 1
ATOM 5238 N N . LEU B 1 139 ? 2.48 -5.098 -29.062 1 98.56 139 LEU B N 1
ATOM 5239 C CA . LEU B 1 139 ? 3.252 -5.871 -28.094 1 98.56 139 LEU B CA 1
ATOM 5240 C C . LEU B 1 139 ? 4.539 -5.141 -27.719 1 98.56 139 LEU B C 1
ATOM 5242 O O . LEU B 1 139 ? 4.977 -5.207 -26.562 1 98.56 139 LEU B O 1
ATOM 5246 N N . SER B 1 140 ? 5.172 -4.438 -28.672 1 98.62 140 SER B N 1
ATOM 5247 C CA . SER B 1 140 ? 6.414 -3.709 -28.422 1 98.62 140 SER B CA 1
ATOM 5248 C C . SER B 1 140 ? 6.223 -2.621 -27.375 1 98.62 140 SER B C 1
ATOM 5250 O O . SER B 1 140 ? 7.094 -2.404 -26.531 1 98.62 140 SER B O 1
ATOM 5252 N N . ARG B 1 141 ? 5.047 -1.957 -27.453 1 98.5 141 ARG B N 1
ATOM 5253 C CA . ARG B 1 141 ? 4.754 -0.923 -26.469 1 98.5 141 ARG B CA 1
ATOM 5254 C C . ARG B 1 141 ? 4.449 -1.538 -25.109 1 98.5 141 ARG B C 1
ATOM 5256 O O . ARG B 1 141 ? 4.859 -1.009 -24.078 1 98.5 141 ARG B O 1
ATOM 5263 N N . ILE B 1 142 ? 3.77 -2.652 -25.094 1 98.88 142 ILE B N 1
ATOM 5264 C CA . ILE B 1 142 ? 3.367 -3.338 -23.875 1 98.88 142 ILE B CA 1
ATOM 5265 C C . ILE B 1 142 ? 4.605 -3.828 -23.125 1 98.88 142 ILE B C 1
ATOM 5267 O O . ILE B 1 142 ? 4.664 -3.762 -21.891 1 98.88 142 ILE B O 1
ATOM 5271 N N . LEU B 1 143 ? 5.684 -4.25 -23.828 1 98.88 143 LEU B N 1
ATOM 5272 C CA . LEU B 1 143 ? 6.859 -4.855 -23.219 1 98.88 143 LEU B CA 1
ATOM 5273 C C . LEU B 1 143 ? 7.926 -3.803 -22.938 1 98.88 143 LEU B C 1
ATOM 5275 O O . LEU B 1 143 ? 8.883 -4.062 -22.203 1 98.88 143 LEU B O 1
ATOM 5279 N N . GLN B 1 144 ? 7.762 -2.58 -23.438 1 98.88 144 GLN B N 1
ATOM 5280 C CA . GLN B 1 144 ? 8.812 -1.565 -23.422 1 98.88 144 GLN B CA 1
ATOM 5281 C C . GLN B 1 144 ? 9.203 -1.217 -21.984 1 98.88 144 GLN B C 1
ATOM 5283 O O . GLN B 1 144 ? 10.391 -1.066 -21.688 1 98.88 144 GLN B O 1
ATOM 5288 N N . PRO B 1 145 ? 8.211 -1.028 -21.094 1 98.75 145 PRO B N 1
ATOM 5289 C CA . PRO B 1 145 ? 8.617 -0.681 -19.734 1 98.75 145 PRO B CA 1
ATOM 5290 C C . PRO B 1 145 ? 9.547 -1.722 -19.109 1 98.75 145 PRO B C 1
ATOM 5292 O O . PRO B 1 145 ? 10.477 -1.366 -18.391 1 98.75 145 PRO B O 1
ATOM 5295 N N . SER B 1 146 ? 9.297 -2.977 -19.375 1 98.81 146 SER B N 1
ATOM 5296 C CA . SER B 1 146 ? 10.117 -4.043 -18.812 1 98.81 146 SER B CA 1
ATOM 5297 C C . SER B 1 146 ? 11.484 -4.102 -19.484 1 98.81 146 SER B C 1
ATOM 5299 O O . SER B 1 146 ? 12.484 -4.441 -18.859 1 98.81 146 SER B O 1
ATOM 5301 N N . ILE B 1 147 ? 11.523 -3.801 -20.797 1 98.88 147 ILE B N 1
ATOM 5302 C CA . ILE B 1 147 ? 12.797 -3.678 -21.5 1 98.88 147 ILE B CA 1
ATOM 5303 C C . ILE B 1 147 ? 13.633 -2.574 -20.859 1 98.88 147 ILE B C 1
ATOM 5305 O O . ILE B 1 147 ? 14.828 -2.76 -20.609 1 98.88 147 ILE B O 1
ATOM 5309 N N . ASP B 1 148 ? 13.016 -1.479 -20.547 1 98.69 148 ASP B N 1
ATOM 5310 C CA . ASP B 1 148 ? 13.703 -0.353 -19.922 1 98.69 148 ASP B CA 1
ATOM 5311 C C . ASP B 1 148 ? 14.203 -0.723 -18.516 1 98.69 148 ASP B C 1
ATOM 5313 O O . ASP B 1 148 ? 15.336 -0.398 -18.156 1 98.69 148 ASP B O 1
ATOM 5317 N N . LEU B 1 149 ? 13.359 -1.376 -17.75 1 98.44 149 LEU B N 1
ATOM 5318 C CA . LEU B 1 149 ? 13.773 -1.817 -16.422 1 98.44 149 LEU B CA 1
ATOM 5319 C C . LEU B 1 149 ? 15.016 -2.697 -16.5 1 98.44 149 LEU B C 1
ATOM 5321 O O . LEU B 1 149 ? 15.969 -2.508 -15.734 1 98.44 149 LEU B O 1
ATOM 5325 N N . ALA B 1 150 ? 14.938 -3.648 -17.391 1 98.69 150 ALA B N 1
ATOM 5326 C CA . ALA B 1 150 ? 16.031 -4.613 -17.5 1 98.69 150 ALA B CA 1
ATOM 5327 C C . ALA B 1 150 ? 17.312 -3.938 -17.969 1 98.69 150 ALA B C 1
ATOM 5329 O O . ALA B 1 150 ? 18.406 -4.277 -17.516 1 98.69 150 ALA B O 1
ATOM 5330 N N . ARG B 1 151 ? 17.188 -3.012 -18.891 1 98.31 151 ARG B N 1
ATOM 5331 C CA . ARG B 1 151 ? 18.328 -2.377 -19.531 1 98.31 151 ARG B CA 1
ATOM 5332 C C . ARG B 1 151 ? 18.922 -1.302 -18.625 1 98.31 151 ARG B C 1
ATOM 5334 O O . ARG B 1 151 ? 20.156 -1.192 -18.5 1 98.31 151 ARG B O 1
ATOM 5341 N N . LYS B 1 152 ? 18.078 -0.436 -18.047 1 96.88 152 LYS B N 1
ATOM 5342 C CA . LYS B 1 152 ? 18.531 0.737 -17.297 1 96.88 152 LYS B CA 1
ATOM 5343 C C . LYS B 1 152 ? 18.766 0.402 -15.828 1 96.88 152 LYS B C 1
ATOM 5345 O O . LYS B 1 152 ? 19.516 1.101 -15.141 1 96.88 152 LYS B O 1
ATOM 5350 N N . GLY B 1 153 ? 18.078 -0.602 -15.359 1 97.31 153 GLY B N 1
ATOM 5351 C CA . GLY B 1 153 ? 18.234 -1.009 -13.969 1 97.31 153 GLY B CA 1
ATOM 5352 C C . GLY B 1 153 ? 16.984 -0.766 -13.141 1 97.31 153 GLY B C 1
ATOM 5353 O O . GLY B 1 153 ? 16.125 0.042 -13.516 1 97.31 153 GLY B O 1
ATOM 5354 N N . PHE B 1 154 ? 16.875 -1.484 -12.07 1 97.5 154 PHE B N 1
ATOM 5355 C CA . PHE B 1 154 ? 15.742 -1.398 -11.156 1 97.5 154 PHE B CA 1
ATOM 5356 C C . PHE B 1 154 ? 16.188 -1.68 -9.719 1 97.5 154 PHE B C 1
ATOM 5358 O O . PHE B 1 154 ? 17.109 -2.457 -9.492 1 97.5 154 PHE B O 1
ATOM 5365 N N . PRO B 1 155 ? 15.578 -1.012 -8.758 1 97.44 155 PRO B N 1
ATOM 5366 C CA . PRO B 1 155 ? 15.875 -1.319 -7.355 1 97.44 155 PRO B CA 1
ATOM 5367 C C . PRO B 1 155 ? 15.242 -2.629 -6.891 1 97.44 155 PRO B C 1
ATOM 5369 O O . PRO B 1 155 ? 14.102 -2.928 -7.25 1 97.44 155 PRO B O 1
ATOM 5372 N N . VAL B 1 156 ? 15.977 -3.402 -6.117 1 97.38 156 VAL B N 1
ATOM 5373 C CA . VAL B 1 156 ? 15.492 -4.68 -5.609 1 97.38 156 VAL B CA 1
ATOM 5374 C C . VAL B 1 156 ? 14.68 -4.457 -4.336 1 97.38 156 VAL B C 1
ATOM 5376 O O . VAL B 1 156 ? 15.141 -3.783 -3.41 1 97.38 156 VAL B O 1
ATOM 5379 N N . TYR B 1 157 ? 13.492 -5.004 -4.285 1 97.06 157 TYR B N 1
ATOM 5380 C CA . TYR B 1 157 ? 12.617 -4.879 -3.123 1 97.06 157 TYR B CA 1
ATOM 5381 C C . TYR B 1 157 ? 12.977 -5.906 -2.057 1 97.06 157 TYR B C 1
ATOM 5383 O O . TYR B 1 157 ? 13.703 -6.867 -2.332 1 97.06 157 TYR B O 1
ATOM 5391 N N . GLU B 1 158 ? 12.461 -5.707 -0.875 1 95.5 158 GLU B N 1
ATOM 5392 C CA . GLU B 1 158 ? 12.859 -6.441 0.32 1 95.5 158 GLU B CA 1
ATOM 5393 C C . GLU B 1 158 ? 12.555 -7.93 0.181 1 95.5 158 GLU B C 1
ATOM 5395 O O . GLU B 1 158 ? 13.43 -8.773 0.384 1 95.5 158 GLU B O 1
ATOM 5400 N N . ILE B 1 159 ? 11.336 -8.289 -0.165 1 96 159 ILE B N 1
ATOM 5401 C CA . ILE B 1 159 ? 10.945 -9.695 -0.24 1 96 159 ILE B CA 1
ATOM 5402 C C . ILE B 1 159 ? 11.578 -10.344 -1.465 1 96 159 ILE B C 1
ATOM 5404 O O . ILE B 1 159 ? 11.961 -11.516 -1.427 1 96 159 ILE B O 1
ATOM 5408 N N . SER B 1 160 ? 11.664 -9.562 -2.518 1 96.31 160 SER B N 1
ATOM 5409 C CA . SER B 1 160 ? 12.367 -10.062 -3.699 1 96.31 160 SER B CA 1
ATOM 5410 C C . SER B 1 160 ? 13.82 -10.398 -3.383 1 96.31 160 SER B C 1
ATOM 5412 O O . SER B 1 160 ? 14.344 -11.414 -3.854 1 96.31 160 SER B O 1
ATOM 5414 N N . ALA B 1 161 ? 14.484 -9.555 -2.602 1 96.75 161 ALA B N 1
ATOM 5415 C CA . ALA B 1 161 ? 15.867 -9.805 -2.203 1 96.75 161 ALA B CA 1
ATOM 5416 C C . ALA B 1 161 ? 15.977 -11.109 -1.41 1 96.75 161 ALA B C 1
ATOM 5418 O O . ALA B 1 161 ? 16.922 -11.875 -1.597 1 96.75 161 ALA B O 1
ATOM 5419 N N . HIS B 1 162 ? 15.062 -11.305 -0.546 1 95.81 162 HIS B N 1
ATOM 5420 C CA . HIS B 1 162 ? 15.039 -12.539 0.23 1 95.81 162 HIS B CA 1
ATOM 5421 C C . HIS B 1 162 ? 14.891 -13.758 -0.677 1 95.81 162 HIS B C 1
ATOM 5423 O O . HIS B 1 162 ? 15.57 -14.766 -0.481 1 95.81 162 HIS B O 1
ATOM 5429 N N . GLY B 1 163 ? 13.992 -13.664 -1.673 1 94.88 163 GLY B N 1
ATOM 5430 C CA . GLY B 1 163 ? 13.828 -14.75 -2.631 1 94.88 163 GLY B CA 1
ATOM 5431 C C . GLY B 1 163 ? 15.078 -15.008 -3.453 1 94.88 163 GLY B C 1
ATOM 5432 O O . GLY B 1 163 ? 15.438 -16.156 -3.703 1 94.88 163 GLY B O 1
ATOM 5433 N N . TRP B 1 164 ? 15.75 -13.945 -3.83 1 96.88 164 TRP B N 1
ATOM 5434 C CA . TRP B 1 164 ? 17 -14.062 -4.574 1 96.88 164 TRP B CA 1
ATOM 5435 C C . TRP B 1 164 ? 18.047 -14.828 -3.764 1 96.88 164 TRP B C 1
ATOM 5437 O O . TRP B 1 164 ? 18.703 -15.734 -4.285 1 96.88 164 TRP B O 1
ATOM 5447 N N . ALA B 1 165 ? 18.172 -14.438 -2.502 1 97 165 ALA B N 1
ATOM 5448 C CA . ALA B 1 165 ? 19.172 -15.039 -1.624 1 97 165 ALA B CA 1
ATOM 5449 C C . ALA B 1 165 ? 18.875 -16.516 -1.396 1 97 165 ALA B C 1
ATOM 5451 O O . ALA B 1 165 ? 19.797 -17.344 -1.403 1 97 165 ALA B O 1
ATOM 5452 N N . LYS B 1 166 ? 17.688 -16.844 -1.246 1 94.44 166 LYS B N 1
ATOM 5453 C CA . LYS B 1 166 ? 17.281 -18.219 -0.984 1 94.44 166 LYS B CA 1
ATOM 5454 C C . LYS B 1 166 ? 17.562 -19.109 -2.191 1 94.44 166 LYS B C 1
ATOM 5456 O O . LYS B 1 166 ? 17.875 -20.281 -2.035 1 94.44 166 LYS B O 1
ATOM 5461 N N . GLY B 1 167 ? 17.469 -18.516 -3.375 1 94.62 167 GLY B N 1
ATOM 5462 C CA . GLY B 1 167 ? 17.594 -19.328 -4.582 1 94.62 167 GLY B CA 1
ATOM 5463 C C . GLY B 1 167 ? 18.953 -19.188 -5.238 1 94.62 167 GLY B C 1
ATOM 5464 O O . GLY B 1 167 ? 19.219 -19.781 -6.289 1 94.62 167 GLY B O 1
ATOM 5465 N N . ALA B 1 168 ? 19.828 -18.516 -4.613 1 96.62 168 ALA B N 1
ATOM 5466 C CA . ALA B 1 168 ? 21.078 -18.141 -5.27 1 96.62 168 ALA B CA 1
ATOM 5467 C C . ALA B 1 168 ? 21.969 -19.359 -5.508 1 96.62 168 ALA B C 1
ATOM 5469 O O . ALA B 1 168 ? 22.75 -19.391 -6.465 1 96.62 168 ALA B O 1
ATOM 5470 N N . ASP B 1 169 ? 21.844 -20.375 -4.719 1 96.56 169 ASP B N 1
ATOM 5471 C CA . ASP B 1 169 ? 22.734 -21.531 -4.777 1 96.56 169 ASP B CA 1
ATOM 5472 C C . ASP B 1 169 ? 22.656 -22.219 -6.137 1 96.56 169 ASP B C 1
ATOM 5474 O O . ASP B 1 169 ? 23.672 -22.672 -6.68 1 96.56 169 ASP B O 1
ATOM 5478 N N . VAL B 1 170 ? 21.484 -22.281 -6.73 1 96.25 170 VAL B N 1
ATOM 5479 C CA . VAL B 1 170 ? 21.297 -22.984 -7.992 1 96.25 170 VAL B CA 1
ATOM 5480 C C . VAL B 1 170 ? 21.953 -22.203 -9.125 1 96.25 170 VAL B C 1
ATOM 5482 O O . VAL B 1 170 ? 22.375 -22.781 -10.133 1 96.25 170 VAL B O 1
ATOM 5485 N N . LEU B 1 171 ? 22.047 -20.922 -8.93 1 97.81 171 LEU B N 1
ATOM 5486 C CA . LEU B 1 171 ? 22.672 -20.078 -9.938 1 97.81 171 LEU B CA 1
ATOM 5487 C C . LEU B 1 171 ? 24.203 -20.141 -9.828 1 97.81 171 LEU B C 1
ATOM 5489 O O . LEU B 1 171 ? 24.906 -19.906 -10.82 1 97.81 171 LEU B O 1
ATOM 5493 N N . GLN B 1 172 ? 24.672 -20.453 -8.68 1 97.38 172 GLN B N 1
ATOM 5494 C CA . GLN B 1 172 ? 26.094 -20.344 -8.383 1 97.38 172 GLN B CA 1
ATOM 5495 C C . GLN B 1 172 ? 26.812 -21.672 -8.625 1 97.38 172 GLN B C 1
ATOM 5497 O O . GLN B 1 172 ? 28.031 -21.75 -8.469 1 97.38 172 GLN B O 1
ATOM 5502 N N . ARG B 1 173 ? 26.125 -22.656 -9.055 1 95.88 173 ARG B N 1
ATOM 5503 C CA . ARG B 1 173 ? 26.75 -23.953 -9.328 1 95.88 173 ARG B CA 1
ATOM 5504 C C . ARG B 1 173 ? 27.797 -23.828 -10.422 1 95.88 173 ARG B C 1
ATOM 5506 O O . ARG B 1 173 ? 27.609 -23.094 -11.391 1 95.88 173 ARG B O 1
ATOM 5513 N N . GLU B 1 174 ? 28.812 -24.594 -10.344 1 94.88 174 GLU B N 1
ATOM 5514 C CA . GLU B 1 174 ? 29.938 -24.516 -11.266 1 94.88 174 GLU B CA 1
ATOM 5515 C C . GLU B 1 174 ? 29.531 -24.922 -12.672 1 94.88 174 GLU B C 1
ATOM 5517 O O . GLU B 1 174 ? 30.031 -24.359 -13.656 1 94.88 174 GLU B O 1
ATOM 5522 N N . GLU B 1 175 ? 28.703 -25.859 -12.734 1 94.38 175 GLU B N 1
ATOM 5523 C CA . GLU B 1 175 ? 28.312 -26.391 -14.039 1 94.38 175 GLU B CA 1
ATOM 5524 C C . GLU B 1 175 ? 27.312 -25.453 -14.727 1 94.38 175 GLU B C 1
ATOM 5526 O O . GLU B 1 175 ? 27.062 -25.594 -15.922 1 94.38 175 GLU B O 1
ATOM 5531 N N . ASN B 1 176 ? 26.734 -24.562 -13.977 1 95.06 176 ASN B N 1
ATOM 5532 C CA . ASN B 1 176 ? 25.828 -23.562 -14.516 1 95.06 176 ASN B CA 1
ATOM 5533 C C . ASN B 1 176 ? 26.578 -22.328 -15.008 1 95.06 176 ASN B C 1
ATOM 5535 O O . ASN B 1 176 ? 26.562 -21.281 -14.359 1 95.06 176 ASN B O 1
ATOM 5539 N N . LEU B 1 177 ? 27.047 -22.344 -16.172 1 95.12 177 LEU B N 1
ATOM 5540 C CA . LEU B 1 177 ? 28.062 -21.422 -16.688 1 95.12 177 LEU B CA 1
ATOM 5541 C C . LEU B 1 177 ? 27.516 -20 -16.734 1 95.12 177 LEU B C 1
ATOM 5543 O O . LEU B 1 177 ? 28.266 -19.047 -16.562 1 95.12 177 LEU B O 1
ATOM 5547 N N . HIS B 1 178 ? 26.25 -19.859 -16.906 1 96.25 178 HIS B N 1
ATOM 5548 C CA . HIS B 1 178 ? 25.703 -18.531 -17.109 1 96.25 178 HIS B CA 1
ATOM 5549 C C . HIS B 1 178 ? 24.797 -18.109 -15.961 1 96.25 178 HIS B C 1
ATOM 5551 O O . HIS B 1 178 ? 24.172 -17.047 -16.016 1 96.25 178 HIS B O 1
ATOM 5557 N N . GLY B 1 179 ? 24.75 -18.906 -14.93 1 96.44 179 GLY B N 1
ATOM 5558 C CA . GLY B 1 179 ? 23.875 -18.641 -13.789 1 96.44 179 GLY B CA 1
ATOM 5559 C C . GLY B 1 179 ? 24.188 -17.328 -13.086 1 96.44 179 GLY B C 1
ATOM 5560 O O . GLY B 1 179 ? 23.281 -16.625 -12.648 1 96.44 179 GLY B O 1
ATOM 5561 N N . LYS B 1 180 ? 25.391 -16.938 -13.008 1 95.06 180 LYS B N 1
ATOM 5562 C CA . LYS B 1 180 ? 25.844 -15.789 -12.242 1 95.06 180 LYS B CA 1
ATOM 5563 C C . LYS B 1 180 ? 25.391 -14.484 -12.898 1 95.06 180 LYS B C 1
ATOM 5565 O O . LYS B 1 180 ? 25.422 -13.422 -12.273 1 95.06 180 LYS B O 1
ATOM 5570 N N . SER B 1 181 ? 24.875 -14.578 -14.156 1 95.62 181 SER B N 1
ATOM 5571 C CA . SER B 1 181 ? 24.375 -13.391 -14.836 1 95.62 181 SER B CA 1
ATOM 5572 C C . SER B 1 181 ? 23.125 -12.852 -14.156 1 95.62 181 SER B C 1
ATOM 5574 O O . SER B 1 181 ? 22.75 -11.695 -14.367 1 95.62 181 SER B O 1
ATOM 5576 N N . LEU B 1 182 ? 22.531 -13.664 -13.367 1 98.12 182 LEU B N 1
ATOM 5577 C CA . LEU B 1 182 ? 21.328 -13.242 -12.664 1 98.12 182 LEU B CA 1
ATOM 5578 C C . LEU B 1 182 ? 21.656 -12.773 -11.25 1 98.12 182 LEU B C 1
ATOM 5580 O O . LEU B 1 182 ? 20.766 -12.57 -10.43 1 98.12 182 LEU B O 1
ATOM 5584 N N . LEU B 1 183 ? 22.906 -12.641 -10.93 1 98.06 183 LEU B N 1
ATOM 5585 C CA . LEU B 1 183 ? 23.375 -12.18 -9.633 1 98.06 183 LEU B CA 1
ATOM 5586 C C . LEU B 1 183 ? 24.125 -10.859 -9.758 1 98.06 183 LEU B C 1
ATOM 5588 O O . LEU B 1 183 ? 24.422 -10.414 -10.867 1 98.06 183 LEU B O 1
ATOM 5592 N N . LEU B 1 184 ? 24.266 -10.164 -8.672 1 96.94 184 LEU B N 1
ATOM 5593 C CA . LEU B 1 184 ? 25.047 -8.93 -8.594 1 96.94 184 LEU B CA 1
ATOM 5594 C C . LEU B 1 184 ? 26.469 -9.219 -8.133 1 96.94 184 LEU B C 1
ATOM 5596 O O . LEU B 1 184 ? 26.703 -9.445 -6.941 1 96.94 184 LEU B O 1
ATOM 5600 N N . SER B 1 185 ? 27.422 -9.227 -9 1 95.5 185 SER B N 1
ATOM 5601 C CA . SER B 1 185 ? 28.812 -9.562 -8.711 1 95.5 185 SER B CA 1
ATOM 5602 C C . SER B 1 185 ? 28.922 -10.938 -8.07 1 95.5 185 SER B C 1
ATOM 5604 O O . SER B 1 185 ? 29.625 -11.109 -7.074 1 95.5 185 SER B O 1
ATOM 5606 N N . GLY B 1 186 ? 28.156 -11.789 -8.539 1 95.25 186 GLY B N 1
ATOM 5607 C CA . GLY B 1 186 ? 28.234 -13.18 -8.117 1 95.25 186 GLY B CA 1
ATOM 5608 C C . GLY B 1 186 ? 27.453 -13.461 -6.848 1 95.25 186 GLY B C 1
ATOM 5609 O O . GLY B 1 186 ? 27.359 -14.617 -6.414 1 95.25 186 GLY B O 1
ATOM 5610 N N . GLU B 1 187 ? 26.844 -12.477 -6.277 1 97.31 187 GLU B N 1
ATOM 5611 C CA . GLU B 1 187 ? 26.094 -12.609 -5.035 1 97.31 187 GLU B CA 1
ATOM 5612 C C . GLU B 1 187 ? 24.656 -12.156 -5.219 1 97.31 187 GLU B C 1
ATOM 5614 O O . GLU B 1 187 ? 24.359 -11.328 -6.09 1 97.31 187 GLU B O 1
ATOM 5619 N N . PRO B 1 188 ? 23.734 -12.727 -4.445 1 97.75 188 PRO B N 1
ATOM 5620 C CA . PRO B 1 188 ? 22.359 -12.203 -4.523 1 97.75 188 PRO B CA 1
ATOM 5621 C C . PRO B 1 188 ? 22.281 -10.719 -4.16 1 97.75 188 PRO B C 1
ATOM 5623 O O . PRO B 1 188 ? 22.938 -10.266 -3.227 1 97.75 188 PRO B O 1
ATOM 5626 N N . PRO B 1 189 ? 21.469 -9.977 -4.891 1 97.25 189 PRO B N 1
ATOM 5627 C CA . PRO B 1 189 ? 21.328 -8.562 -4.551 1 97.25 189 PRO B CA 1
ATOM 5628 C C . PRO B 1 189 ? 20.562 -8.352 -3.24 1 97.25 189 PRO B C 1
ATOM 5630 O O . PRO B 1 189 ? 19.719 -9.164 -2.869 1 97.25 189 PRO B O 1
ATOM 5633 N N . LYS B 1 190 ? 20.906 -7.266 -2.557 1 94.88 190 LYS B N 1
ATOM 5634 C CA . LYS B 1 190 ? 20.203 -6.844 -1.351 1 94.88 190 LYS B CA 1
ATOM 5635 C C . LYS B 1 190 ? 19.125 -5.809 -1.677 1 94.88 190 LYS B C 1
ATOM 5637 O O . LYS B 1 190 ? 19.141 -5.207 -2.754 1 94.88 190 LYS B O 1
ATOM 5642 N N . ALA B 1 191 ? 18.234 -5.637 -0.746 1 94.81 191 ALA B N 1
ATOM 5643 C CA . ALA B 1 191 ? 17.172 -4.652 -0.926 1 94.81 191 ALA B CA 1
ATOM 5644 C C . ALA B 1 191 ? 17.75 -3.258 -1.156 1 94.81 191 ALA B C 1
ATOM 5646 O O . ALA B 1 191 ? 18.672 -2.84 -0.453 1 94.81 191 ALA B O 1
ATOM 5647 N N . GLY B 1 192 ? 17.219 -2.594 -2.164 1 94.88 192 GLY B N 1
ATOM 5648 C CA . GLY B 1 192 ? 17.656 -1.238 -2.455 1 94.88 192 GLY B CA 1
ATOM 5649 C C . GLY B 1 192 ? 18.766 -1.179 -3.492 1 94.88 192 GLY B C 1
ATOM 5650 O O . GLY B 1 192 ? 19 -0.132 -4.098 1 94.88 192 GLY B O 1
ATOM 5651 N N . GLN B 1 193 ? 19.469 -2.266 -3.705 1 95.81 193 GLN B N 1
ATOM 5652 C CA . GLN B 1 193 ? 20.5 -2.291 -4.734 1 95.81 193 GLN B CA 1
ATOM 5653 C C . GLN B 1 193 ? 19.891 -2.316 -6.133 1 95.81 193 GLN B C 1
ATOM 5655 O O . GLN B 1 193 ? 18.766 -2.773 -6.309 1 95.81 193 GLN B O 1
ATOM 5660 N N . ILE B 1 194 ? 20.641 -1.807 -7.113 1 96.94 194 ILE B N 1
ATOM 5661 C CA . ILE B 1 194 ? 20.172 -1.741 -8.492 1 96.94 194 ILE B CA 1
ATOM 5662 C C . ILE B 1 194 ? 20.688 -2.949 -9.273 1 96.94 194 ILE B C 1
ATOM 5664 O O . ILE B 1 194 ? 21.891 -3.193 -9.328 1 96.94 194 ILE B O 1
ATOM 5668 N N . MET B 1 195 ? 19.781 -3.67 -9.82 1 97.25 195 MET B N 1
ATOM 5669 C CA . MET B 1 195 ? 20.109 -4.766 -10.727 1 97.25 195 MET B CA 1
ATOM 5670 C C . MET B 1 195 ? 19.891 -4.352 -12.18 1 97.25 195 MET B C 1
ATOM 5672 O O . MET B 1 195 ? 18.938 -3.627 -12.492 1 97.25 195 MET B O 1
ATOM 5676 N N . VAL B 1 196 ? 20.797 -4.789 -13.039 1 97.5 196 VAL B N 1
ATOM 5677 C CA . VAL B 1 196 ? 20.672 -4.609 -14.484 1 97.5 196 VAL B CA 1
ATOM 5678 C C . VAL B 1 196 ? 20.703 -5.969 -15.18 1 97.5 196 VAL B C 1
ATOM 5680 O O . VAL B 1 196 ? 21.391 -6.887 -14.727 1 97.5 196 VAL B O 1
ATOM 5683 N N . ASN B 1 197 ? 19.938 -6.117 -16.234 1 98.38 197 ASN B N 1
ATOM 5684 C CA . ASN B 1 197 ? 19.859 -7.363 -16.984 1 98.38 197 ASN B CA 1
ATOM 5685 C C . ASN B 1 197 ? 19.719 -7.102 -18.484 1 98.38 197 ASN B C 1
ATOM 5687 O O . ASN B 1 197 ? 18.656 -7.344 -19.062 1 98.38 197 ASN B O 1
ATOM 5691 N N . PRO B 1 198 ? 20.781 -6.656 -19.094 1 98.25 198 PRO B N 1
ATOM 5692 C CA . PRO B 1 198 ? 20.703 -6.32 -20.531 1 98.25 198 PRO B CA 1
ATOM 5693 C C . PRO B 1 198 ? 20.359 -7.531 -21.391 1 98.25 198 PRO B C 1
ATOM 5695 O O . PRO B 1 198 ? 19.719 -7.383 -22.438 1 98.25 198 PRO B O 1
ATOM 5698 N N . ASP B 1 199 ? 20.781 -8.711 -21 1 98.5 199 ASP B N 1
ATOM 5699 C CA . ASP B 1 199 ? 20.453 -9.914 -21.75 1 98.5 199 ASP B CA 1
ATOM 5700 C C . ASP B 1 199 ? 18.953 -10.141 -21.797 1 98.5 199 ASP B C 1
ATOM 5702 O O . ASP B 1 199 ? 18.406 -10.469 -22.844 1 98.5 199 ASP B O 1
ATOM 5706 N N . LEU B 1 200 ? 18.297 -9.961 -20.672 1 98.81 200 LEU B N 1
ATOM 5707 C CA . LEU B 1 200 ? 16.859 -10.102 -20.656 1 98.81 200 LEU B CA 1
ATOM 5708 C C . LEU B 1 200 ? 16.188 -9.031 -21.516 1 98.81 200 LEU B C 1
ATOM 5710 O O . LEU B 1 200 ? 15.18 -9.297 -22.172 1 98.81 200 LEU B O 1
ATOM 5714 N N . ALA B 1 201 ? 16.719 -7.801 -21.484 1 98.88 201 ALA B N 1
ATOM 5715 C CA . ALA B 1 201 ? 16.188 -6.742 -22.344 1 98.88 201 ALA B CA 1
ATOM 5716 C C . ALA B 1 201 ? 16.203 -7.168 -23.797 1 98.88 201 ALA B C 1
ATOM 5718 O O . ALA B 1 201 ? 15.227 -6.977 -24.531 1 98.88 201 ALA B O 1
ATOM 5719 N N . ARG B 1 202 ? 17.312 -7.754 -24.203 1 98.56 202 ARG B N 1
ATOM 5720 C CA . ARG B 1 202 ? 17.453 -8.211 -25.578 1 98.56 202 ARG B CA 1
ATOM 5721 C C . ARG B 1 202 ? 16.453 -9.32 -25.891 1 98.56 202 ARG B C 1
ATOM 5723 O O . ARG B 1 202 ? 15.875 -9.359 -26.984 1 98.56 202 ARG B O 1
ATOM 5730 N N . THR B 1 203 ? 16.328 -10.211 -24.953 1 98.88 203 THR B N 1
ATOM 5731 C CA . THR B 1 203 ? 15.344 -11.281 -25.109 1 98.88 203 THR B CA 1
ATOM 5732 C C . THR B 1 203 ? 13.938 -10.711 -25.297 1 98.88 203 THR B C 1
ATOM 5734 O O . THR B 1 203 ? 13.203 -11.133 -26.203 1 98.88 203 THR B O 1
ATOM 5737 N N . TYR B 1 204 ? 13.516 -9.742 -24.438 1 98.88 204 TYR B N 1
ATOM 5738 C CA . TYR B 1 204 ? 12.203 -9.117 -24.547 1 98.88 204 TYR B CA 1
ATOM 5739 C C . TYR B 1 204 ? 12.062 -8.367 -25.859 1 98.88 204 TYR B C 1
ATOM 5741 O O . TYR B 1 204 ? 10.984 -8.344 -26.453 1 98.88 204 TYR B O 1
ATOM 5749 N N . GLU B 1 205 ? 13.125 -7.773 -26.328 1 98.75 205 GLU B N 1
ATOM 5750 C CA . GLU B 1 205 ? 13.102 -7.07 -27.594 1 98.75 205 GLU B CA 1
ATOM 5751 C C . GLU B 1 205 ? 12.844 -8.031 -28.75 1 98.75 205 GLU B C 1
ATOM 5753 O O . GLU B 1 205 ? 12.102 -7.711 -29.688 1 98.75 205 GLU B O 1
ATOM 5758 N N . GLU B 1 206 ? 13.445 -9.188 -28.719 1 98.62 206 GLU B N 1
ATOM 5759 C CA . GLU B 1 206 ? 13.227 -10.195 -29.75 1 98.62 206 GLU B CA 1
ATOM 5760 C C . GLU B 1 206 ? 11.773 -10.648 -29.781 1 98.62 206 GLU B C 1
ATOM 5762 O O . GLU B 1 206 ? 11.188 -10.805 -30.859 1 98.62 206 GLU B O 1
ATOM 5767 N N . LEU B 1 207 ? 11.266 -10.82 -28.578 1 98.75 207 LEU B N 1
ATOM 5768 C CA . LEU B 1 207 ? 9.852 -11.188 -28.516 1 98.75 207 LEU B CA 1
ATOM 5769 C C . LEU B 1 207 ? 8.969 -10.07 -29.047 1 98.75 207 LEU B C 1
ATOM 5771 O O . LEU B 1 207 ? 8.016 -10.32 -29.797 1 98.75 207 LEU B O 1
ATOM 5775 N N . ALA B 1 208 ? 9.258 -8.859 -28.641 1 98.56 208 ALA B N 1
ATOM 5776 C CA . ALA B 1 208 ? 8.484 -7.688 -29.031 1 98.56 208 ALA B CA 1
ATOM 5777 C C . ALA B 1 208 ? 8.492 -7.508 -30.547 1 98.56 208 ALA B C 1
ATOM 5779 O O . ALA B 1 208 ? 7.48 -7.125 -31.141 1 98.56 208 ALA B O 1
ATOM 5780 N N . THR B 1 209 ? 9.602 -7.816 -31.141 1 97.81 209 THR B N 1
ATOM 5781 C CA . THR B 1 209 ? 9.812 -7.559 -32.562 1 97.81 209 THR B CA 1
ATOM 5782 C C . THR B 1 209 ? 9.258 -8.703 -33.406 1 97.81 209 THR B C 1
ATOM 5784 O O . THR B 1 209 ? 8.633 -8.469 -34.438 1 97.81 209 THR B O 1
ATOM 5787 N N . HIS B 1 210 ? 9.461 -9.984 -33 1 98.06 210 HIS B N 1
ATOM 5788 C CA . HIS B 1 210 ? 9.219 -11.125 -33.875 1 98.06 210 HIS B CA 1
ATOM 5789 C C . HIS B 1 210 ? 8.078 -11.992 -33.344 1 98.06 210 HIS B C 1
ATOM 5791 O O . HIS B 1 210 ? 7.738 -13.008 -33.969 1 98.06 210 HIS B O 1
ATOM 5797 N N . GLY B 1 211 ? 7.52 -11.562 -32.25 1 98.12 211 GLY B N 1
ATOM 5798 C CA . GLY B 1 211 ? 6.473 -12.391 -31.672 1 98.12 211 GLY B CA 1
ATOM 5799 C C . GLY B 1 211 ? 6.973 -13.742 -31.188 1 98.12 211 GLY B C 1
ATOM 5800 O O . GLY B 1 211 ? 8.102 -13.852 -30.703 1 98.12 211 GLY B O 1
ATOM 5801 N N . LYS B 1 212 ? 6.188 -14.742 -31.328 1 98.5 212 LYS B N 1
ATOM 5802 C CA . LYS B 1 212 ? 6.5 -16.078 -30.828 1 98.5 212 LYS B CA 1
ATOM 5803 C C . LYS B 1 212 ? 7.773 -16.625 -31.484 1 98.5 212 LYS B C 1
ATOM 5805 O O . LYS B 1 212 ? 8.57 -17.297 -30.828 1 98.5 212 LYS B O 1
ATOM 5810 N N . LYS B 1 213 ? 7.98 -16.328 -32.688 1 98.31 213 LYS B N 1
ATOM 5811 C CA . LYS B 1 213 ? 9.148 -16.812 -33.406 1 98.31 213 LYS B CA 1
ATOM 5812 C C . LYS B 1 213 ? 10.438 -16.281 -32.812 1 98.31 213 LYS B C 1
ATOM 5814 O O . LYS B 1 213 ? 11.477 -16.938 -32.875 1 98.31 213 LYS B O 1
ATOM 5819 N N . GLY B 1 214 ? 10.336 -15.141 -32.219 1 98.44 214 GLY B N 1
ATOM 5820 C CA . GLY B 1 214 ? 11.508 -14.539 -31.609 1 98.44 214 GLY B CA 1
ATOM 5821 C C . GLY B 1 214 ? 12.047 -15.344 -30.438 1 98.44 214 GLY B C 1
ATOM 5822 O O . GLY B 1 214 ? 13.234 -15.266 -30.109 1 98.44 214 GLY B O 1
ATOM 5823 N N . PHE B 1 215 ? 11.242 -16.172 -29.844 1 98.75 215 PHE B N 1
ATOM 5824 C CA . PHE B 1 215 ? 11.617 -16.969 -28.688 1 98.75 215 PHE B CA 1
ATOM 5825 C C . PHE B 1 215 ? 11.773 -18.438 -29.047 1 98.75 215 PHE B C 1
ATOM 5827 O O . PHE B 1 215 ? 12.656 -19.125 -28.531 1 98.75 215 PHE B O 1
ATOM 5834 N N . TYR B 1 216 ? 10.984 -18.906 -29.969 1 98.81 216 TYR B N 1
ATOM 5835 C CA . TYR B 1 216 ? 10.852 -20.344 -30.156 1 98.81 216 TYR B CA 1
ATOM 5836 C C . TYR B 1 216 ? 11.602 -20.797 -31.406 1 98.81 216 TYR B C 1
ATOM 5838 O O . TYR B 1 216 ? 11.633 -21.984 -31.734 1 98.81 216 TYR B O 1
ATOM 5846 N N . GLU B 1 217 ? 12.148 -19.859 -32.094 1 98.38 217 GLU B N 1
ATOM 5847 C CA . GLU B 1 217 ? 13.062 -20.125 -33.188 1 98.38 217 GLU B CA 1
ATOM 5848 C C . GLU B 1 217 ? 14.312 -19.25 -33.094 1 98.38 217 GLU B C 1
ATOM 5850 O O . GLU B 1 217 ? 14.375 -18.344 -32.281 1 98.38 217 GLU B O 1
ATOM 5855 N N . GLY B 1 218 ? 15.328 -19.609 -33.781 1 97.31 218 GLY B N 1
ATOM 5856 C CA . GLY B 1 218 ? 16.516 -18.781 -33.844 1 97.31 218 GLY B CA 1
ATOM 5857 C C . GLY B 1 218 ? 17.391 -18.875 -32.625 1 97.31 218 GLY B C 1
ATOM 5858 O O . GLY B 1 218 ? 17.531 -19.953 -32.031 1 97.31 218 GLY B O 1
ATOM 5859 N N . ARG B 1 219 ? 18.047 -17.828 -32.281 1 97.38 219 ARG B N 1
ATOM 5860 C CA . ARG B 1 219 ? 19.109 -17.797 -31.297 1 97.38 219 ARG B CA 1
ATOM 5861 C C . ARG B 1 219 ? 18.625 -18.297 -29.953 1 97.38 219 ARG B C 1
ATOM 5863 O O . ARG B 1 219 ? 19.266 -19.156 -29.328 1 97.38 219 ARG B O 1
ATOM 5870 N N . ILE B 1 220 ? 17.5 -17.766 -29.469 1 98.62 220 ILE B N 1
ATOM 5871 C CA . ILE B 1 220 ? 17.016 -18.094 -28.141 1 98.62 220 ILE B CA 1
ATOM 5872 C C . ILE B 1 220 ? 16.672 -19.578 -28.062 1 98.62 220 ILE B C 1
ATOM 5874 O O . ILE B 1 220 ? 17.047 -20.25 -27.109 1 98.62 220 ILE B O 1
ATOM 5878 N N . ALA B 1 221 ? 15.977 -20.109 -29.062 1 98.75 221 ALA B N 1
ATOM 5879 C CA . ALA B 1 221 ? 15.617 -21.531 -29.094 1 98.75 221 ALA B CA 1
ATOM 5880 C C . ALA B 1 221 ? 16.859 -22.406 -29.094 1 98.75 221 ALA B C 1
ATOM 5882 O O . ALA B 1 221 ? 16.891 -23.438 -28.406 1 98.75 221 ALA B O 1
ATOM 5883 N N . GLN B 1 222 ? 17.875 -22 -29.844 1 98.69 222 GLN B N 1
ATOM 5884 C CA . GLN B 1 222 ? 19.109 -22.766 -29.953 1 98.69 222 GLN B CA 1
ATOM 5885 C C . GLN B 1 222 ? 19.828 -22.844 -28.609 1 98.69 222 GLN B C 1
ATOM 5887 O O . GLN B 1 222 ? 20.281 -23.922 -28.203 1 98.69 222 GLN B O 1
ATOM 5892 N N . VAL B 1 223 ? 19.938 -21.75 -27.938 1 98.69 223 VAL B N 1
ATOM 5893 C CA . VAL B 1 223 ? 20.703 -21.75 -26.688 1 98.69 223 VAL B CA 1
ATOM 5894 C C . VAL B 1 223 ? 19.891 -22.391 -25.578 1 98.69 223 VAL B C 1
ATOM 5896 O O . VAL B 1 223 ? 20.453 -22.953 -24.641 1 98.69 223 VAL B O 1
ATOM 5899 N N . ILE B 1 224 ? 18.562 -22.359 -25.609 1 98.81 224 ILE B N 1
ATOM 5900 C CA . ILE B 1 224 ? 17.734 -23.109 -24.656 1 98.81 224 ILE B CA 1
ATOM 5901 C C . ILE B 1 224 ? 17.969 -24.609 -24.828 1 98.81 224 ILE B C 1
ATOM 5903 O O . ILE B 1 224 ? 18.266 -25.312 -23.844 1 98.81 224 ILE B O 1
ATOM 5907 N N . SER B 1 225 ? 17.844 -25.078 -26.109 1 98.69 225 SER B N 1
ATOM 5908 C CA . SER B 1 225 ? 18.062 -26.5 -26.375 1 98.69 225 SER B CA 1
ATOM 5909 C C . SER B 1 225 ? 19.469 -26.922 -25.969 1 98.69 225 SER B C 1
ATOM 5911 O O . SER B 1 225 ? 19.641 -27.984 -25.344 1 98.69 225 SER B O 1
ATOM 5913 N N . ALA B 1 226 ? 20.438 -26.094 -26.219 1 98.62 226 ALA B N 1
ATOM 5914 C CA . ALA B 1 226 ? 21.844 -26.406 -25.938 1 98.62 226 ALA B CA 1
ATOM 5915 C C . ALA B 1 226 ? 22.062 -26.578 -24.438 1 98.62 226 ALA B C 1
ATOM 5917 O O . ALA B 1 226 ? 22.672 -27.562 -24 1 98.62 226 ALA B O 1
ATOM 5918 N N . VAL B 1 227 ? 21.625 -25.656 -23.641 1 98.62 227 VAL B N 1
ATOM 5919 C CA . VAL B 1 227 ? 21.906 -25.703 -22.203 1 98.62 227 VAL B CA 1
ATOM 5920 C C . VAL B 1 227 ? 21.156 -26.875 -21.578 1 98.62 227 VAL B C 1
ATOM 5922 O O . VAL B 1 227 ? 21.672 -27.531 -20.656 1 98.62 227 VAL B O 1
ATOM 5925 N N . VAL B 1 228 ? 19.938 -27.156 -22 1 98.69 228 VAL B N 1
ATOM 5926 C CA . VAL B 1 228 ? 19.156 -28.266 -21.469 1 98.69 228 VAL B CA 1
ATOM 5927 C C . VAL B 1 228 ? 19.859 -29.578 -21.766 1 98.69 228 VAL B C 1
ATOM 5929 O O . VAL B 1 228 ? 20 -30.438 -20.891 1 98.69 228 VAL B O 1
ATOM 5932 N N . GLN B 1 229 ? 20.359 -29.75 -22.984 1 98.31 229 GLN B N 1
ATOM 5933 C CA . GLN B 1 229 ? 21.031 -30.984 -23.391 1 98.31 229 GLN B CA 1
ATOM 5934 C C . GLN B 1 229 ? 22.391 -31.125 -22.703 1 98.31 229 GLN B C 1
ATOM 5936 O O . GLN B 1 229 ? 22.797 -32.219 -22.328 1 98.31 229 GLN B O 1
ATOM 5941 N N . GLN B 1 230 ? 23.047 -30.016 -22.547 1 97.94 230 GLN B N 1
ATOM 5942 C CA . GLN B 1 230 ? 24.312 -30.031 -21.812 1 97.94 230 GLN B CA 1
ATOM 5943 C C . GLN B 1 230 ? 24.125 -30.562 -20.391 1 97.94 230 GLN B C 1
ATOM 5945 O O . GLN B 1 230 ? 25.047 -31.156 -19.828 1 97.94 230 GLN B O 1
ATOM 5950 N N . HIS B 1 231 ? 22.969 -30.422 -19.906 1 98.19 231 HIS B N 1
ATOM 5951 C CA . HIS B 1 231 ? 22.703 -30.859 -18.531 1 98.19 231 HIS B CA 1
ATOM 5952 C C . HIS B 1 231 ? 21.812 -32.094 -18.516 1 98.19 231 HIS B C 1
ATOM 5954 O O . HIS B 1 231 ? 21.031 -32.281 -17.594 1 98.19 231 HIS B O 1
ATOM 5960 N N . GLY B 1 232 ? 21.781 -32.781 -19.578 1 97.81 232 GLY B N 1
ATOM 5961 C CA . GLY B 1 232 ? 21.219 -34.125 -19.609 1 97.81 232 GLY B CA 1
ATOM 5962 C C . GLY B 1 232 ? 19.797 -34.156 -20.109 1 97.81 232 GLY B C 1
ATOM 5963 O O . GLY B 1 232 ? 19.188 -35.219 -20.156 1 97.81 232 GLY B O 1
ATOM 5964 N N . GLY B 1 233 ? 19.219 -33.031 -20.516 1 98.19 233 GLY B N 1
ATOM 5965 C CA . GLY B 1 233 ? 17.828 -33 -20.953 1 98.19 233 GLY B CA 1
ATOM 5966 C C . GLY B 1 233 ? 17.656 -33.344 -22.406 1 98.19 233 GLY B C 1
ATOM 5967 O O . GLY B 1 233 ? 18.625 -33.625 -23.109 1 98.19 233 GLY B O 1
ATOM 5968 N N . LEU B 1 234 ? 16.406 -33.312 -22.828 1 98.25 234 LEU B N 1
ATOM 5969 C CA . LEU B 1 234 ? 16.094 -33.875 -24.125 1 98.25 234 LEU B CA 1
ATOM 5970 C C . LEU B 1 234 ? 15.453 -32.844 -25.031 1 98.25 234 LEU B C 1
ATOM 5972 O O . LEU B 1 234 ? 15.148 -33.125 -26.203 1 98.25 234 LEU B O 1
ATOM 5976 N N . LEU B 1 235 ? 15.273 -31.641 -24.594 1 98.38 235 LEU B N 1
ATOM 5977 C CA . LEU B 1 235 ? 14.586 -30.609 -25.359 1 98.38 235 LEU B CA 1
ATOM 5978 C C . LEU B 1 235 ? 15.367 -30.25 -26.609 1 98.38 235 LEU B C 1
ATOM 5980 O O . LEU B 1 235 ? 16.578 -30.016 -26.547 1 98.38 235 LEU B O 1
ATOM 5984 N N . THR B 1 236 ? 14.664 -30.203 -27.703 1 98.38 236 THR B N 1
ATOM 5985 C CA . THR B 1 236 ? 15.281 -29.844 -28.984 1 98.38 236 THR B CA 1
ATOM 5986 C C . THR B 1 236 ? 14.695 -28.547 -29.531 1 98.38 236 THR B C 1
ATOM 5988 O O . THR B 1 236 ? 13.672 -28.062 -29.031 1 98.38 236 THR B O 1
ATOM 5991 N N . GLU B 1 237 ? 15.375 -28.031 -30.516 1 98.5 237 GLU B N 1
ATOM 5992 C CA . GLU B 1 237 ? 14.844 -26.844 -31.188 1 98.5 237 GLU B CA 1
ATOM 5993 C C . GLU B 1 237 ? 13.477 -27.125 -31.812 1 98.5 237 GLU B C 1
ATOM 5995 O O . GLU B 1 237 ? 12.617 -26.25 -31.859 1 98.5 237 GLU B O 1
ATOM 6000 N N . SER B 1 238 ? 13.32 -28.344 -32.281 1 98.5 238 SER B N 1
ATOM 6001 C CA . SER B 1 238 ? 12.039 -28.719 -32.875 1 98.5 238 SER B CA 1
ATOM 6002 C C . SER B 1 238 ? 10.922 -28.719 -31.844 1 98.5 238 SER B C 1
ATOM 6004 O O . SER B 1 238 ? 9.789 -28.328 -32.125 1 98.5 238 SER B O 1
ATOM 6006 N N . ASP B 1 239 ? 11.203 -29.172 -30.656 1 98.69 239 ASP B N 1
ATOM 6007 C CA . ASP B 1 239 ? 10.227 -29.094 -29.578 1 98.69 239 ASP B CA 1
ATOM 6008 C C . ASP B 1 239 ? 9.797 -27.656 -29.328 1 98.69 239 ASP B C 1
ATOM 6010 O O . ASP B 1 239 ? 8.609 -27.391 -29.094 1 98.69 239 ASP B O 1
ATOM 6014 N N . LEU B 1 240 ? 10.742 -26.734 -29.328 1 98.81 240 LEU B N 1
ATOM 6015 C CA . LEU B 1 240 ? 10.461 -25.312 -29.094 1 98.81 240 LEU B CA 1
ATOM 6016 C C . LEU B 1 240 ? 9.633 -24.734 -30.234 1 98.81 240 LEU B C 1
ATOM 6018 O O . LEU B 1 240 ? 8.609 -24.078 -30 1 98.81 240 LEU B O 1
ATOM 6022 N N . SER B 1 241 ? 9.977 -24.969 -31.438 1 98.31 241 SER B N 1
ATOM 6023 C CA . SER B 1 241 ? 9.32 -24.359 -32.594 1 98.31 241 SER B CA 1
ATOM 6024 C C . SER B 1 241 ? 7.906 -24.891 -32.781 1 98.31 241 SER B C 1
ATOM 6026 O O . SER B 1 241 ? 7.055 -24.234 -33.375 1 98.31 241 SER B O 1
ATOM 6028 N N . SER B 1 242 ? 7.602 -26.062 -32.219 1 97.81 242 SER B N 1
ATOM 6029 C CA . SER B 1 242 ? 6.285 -26.672 -32.375 1 97.81 242 SER B CA 1
ATOM 6030 C C . SER B 1 242 ? 5.355 -26.297 -31.234 1 97.81 242 SER B C 1
ATOM 6032 O O . SER B 1 242 ? 4.18 -26.656 -31.234 1 97.81 242 SER B O 1
ATOM 6034 N N . HIS B 1 243 ? 5.836 -25.547 -30.312 1 97.62 243 HIS B N 1
ATOM 6035 C CA . HIS B 1 243 ? 5.047 -25.25 -29.125 1 97.62 243 HIS B CA 1
ATOM 6036 C C . HIS B 1 243 ? 3.887 -24.312 -29.453 1 97.62 243 HIS B C 1
ATOM 6038 O O . HIS B 1 243 ? 4.035 -23.391 -30.25 1 97.62 243 HIS B O 1
ATOM 6044 N N . THR B 1 244 ? 2.742 -24.594 -28.828 1 97.62 244 THR B N 1
ATOM 6045 C CA . THR B 1 244 ? 1.585 -23.703 -28.828 1 97.62 244 THR B CA 1
ATOM 6046 C C . THR B 1 244 ? 0.908 -23.688 -27.469 1 97.62 244 THR B C 1
ATOM 6048 O O . THR B 1 244 ? 0.911 -24.688 -26.75 1 97.62 244 THR B O 1
ATOM 6051 N N . SER B 1 245 ? 0.367 -22.5 -27.188 1 98.12 245 SER B N 1
ATOM 6052 C CA . SER B 1 245 ? -0.583 -22.5 -26.078 1 98.12 245 SER B CA 1
ATOM 6053 C C . SER B 1 245 ? -1.878 -23.219 -26.469 1 98.12 245 SER B C 1
ATOM 6055 O O . SER B 1 245 ? -2.121 -23.484 -27.641 1 98.12 245 SER B O 1
ATOM 6057 N N . THR B 1 246 ? -2.672 -23.531 -25.438 1 98.06 246 THR B N 1
ATOM 6058 C CA . THR B 1 246 ? -3.965 -24.156 -25.672 1 98.06 246 THR B CA 1
ATOM 6059 C C . THR B 1 246 ? -5.102 -23.281 -25.156 1 98.06 246 THR B C 1
ATOM 6061 O O . THR B 1 246 ? -5.137 -22.938 -23.984 1 98.06 246 THR B O 1
ATOM 6064 N N . PRO B 1 247 ? -6.016 -22.875 -26.141 1 97.88 247 PRO B N 1
ATOM 6065 C CA . PRO B 1 247 ? -7.238 -22.266 -25.609 1 97.88 247 PRO B CA 1
ATOM 6066 C C . PRO B 1 247 ? -7.977 -23.188 -24.641 1 97.88 247 PRO B C 1
ATOM 6068 O O . PRO B 1 247 ? -8.102 -24.375 -24.891 1 97.88 247 PRO B O 1
ATOM 6071 N N . ALA B 1 248 ? -8.391 -22.672 -23.531 1 96.75 248 ALA B N 1
ATOM 6072 C CA . ALA B 1 248 ? -9.008 -23.484 -22.5 1 96.75 248 ALA B CA 1
ATOM 6073 C C . ALA B 1 248 ? -10.398 -22.969 -22.141 1 96.75 248 ALA B C 1
ATOM 6075 O O . ALA B 1 248 ? -10.586 -21.766 -21.938 1 96.75 248 ALA B O 1
ATOM 6076 N N . GLU B 1 249 ? -11.367 -23.891 -22.141 1 97.44 249 GLU B N 1
ATOM 6077 C CA . GLU B 1 249 ? -12.672 -23.594 -21.547 1 97.44 249 GLU B CA 1
ATOM 6078 C C . GLU B 1 249 ? -12.656 -23.766 -20.031 1 97.44 249 GLU B C 1
ATOM 6080 O O . GLU B 1 249 ? -12.445 -24.875 -19.531 1 97.44 249 GLU B O 1
ATOM 6085 N N . PRO B 1 250 ? -12.945 -22.703 -19.344 1 98.44 250 PRO B N 1
ATOM 6086 C CA . PRO B 1 250 ? -12.875 -22.812 -17.875 1 98.44 250 PRO B CA 1
ATOM 6087 C C . PRO B 1 250 ? -13.914 -23.766 -17.297 1 98.44 250 PRO B C 1
ATOM 6089 O O . PRO B 1 250 ? -14.945 -24.016 -17.922 1 98.44 250 PRO B O 1
ATOM 6092 N N . ILE B 1 251 ? -13.641 -24.312 -16.188 1 98.56 251 ILE B N 1
ATOM 6093 C CA . ILE B 1 251 ? -14.555 -25.125 -15.406 1 98.56 251 ILE B CA 1
ATOM 6094 C C . ILE B 1 251 ? -15.008 -24.375 -14.156 1 98.56 251 ILE B C 1
ATOM 6096 O O . ILE B 1 251 ? -14.367 -23.406 -13.75 1 98.56 251 ILE B O 1
ATOM 6100 N N . CYS B 1 252 ? -16.156 -24.75 -13.594 1 98.62 252 CYS B N 1
ATOM 6101 C CA . CYS B 1 252 ? -16.688 -23.953 -12.492 1 98.62 252 CYS B CA 1
ATOM 6102 C C . CYS B 1 252 ? -17.594 -24.781 -11.594 1 98.62 252 CYS B C 1
ATOM 6104 O O . CYS B 1 252 ? -17.969 -25.906 -11.945 1 98.62 252 CYS B O 1
ATOM 6106 N N . VAL B 1 253 ? -17.844 -24.312 -10.438 1 98.44 253 VAL B N 1
ATOM 6107 C CA . VAL B 1 253 ? -18.891 -24.781 -9.539 1 98.44 253 VAL B CA 1
ATOM 6108 C C . VAL B 1 253 ? -19.656 -23.594 -8.961 1 98.44 253 VAL B C 1
ATOM 6110 O O . VAL B 1 253 ? -19.094 -22.516 -8.805 1 98.44 253 VAL B O 1
ATOM 6113 N N . ASP B 1 254 ? -20.938 -23.828 -8.727 1 98 254 ASP B N 1
ATOM 6114 C CA . ASP B 1 254 ? -21.703 -22.859 -7.957 1 98 254 ASP B CA 1
ATOM 6115 C C . ASP B 1 254 ? -21.531 -23.094 -6.457 1 98 254 ASP B C 1
ATOM 6117 O O . ASP B 1 254 ? -21.469 -24.234 -5.996 1 98 254 ASP B O 1
ATOM 6121 N N . HIS B 1 255 ? -21.281 -22.062 -5.754 1 97.81 255 HIS B N 1
ATOM 6122 C CA . HIS B 1 255 ? -21.094 -22.094 -4.309 1 97.81 255 HIS B CA 1
ATOM 6123 C C . HIS B 1 255 ? -21.766 -20.891 -3.637 1 97.81 255 HIS B C 1
ATOM 6125 O O . HIS B 1 255 ? -21.234 -19.781 -3.656 1 97.81 255 HIS B O 1
ATOM 6131 N N . ARG B 1 256 ? -22.969 -21.125 -2.973 1 96.38 256 ARG B N 1
ATOM 6132 C CA . ARG B 1 256 ? -23.688 -20.125 -2.17 1 96.38 256 ARG B CA 1
ATOM 6133 C C . ARG B 1 256 ? -23.953 -18.875 -2.977 1 96.38 256 ARG B C 1
ATOM 6135 O O . ARG B 1 256 ? -23.641 -17.766 -2.527 1 96.38 256 ARG B O 1
ATOM 6142 N N . GLY B 1 257 ? -24.328 -19.016 -4.191 1 95.94 257 GLY B N 1
ATOM 6143 C CA . GLY B 1 257 ? -24.812 -17.891 -4.996 1 95.94 257 GLY B CA 1
ATOM 6144 C C . GLY B 1 257 ? -23.75 -17.344 -5.945 1 95.94 257 GLY B C 1
ATOM 6145 O O . GLY B 1 257 ? -24.062 -16.531 -6.816 1 95.94 257 GLY B O 1
ATOM 6146 N N . VAL B 1 258 ? -22.484 -17.828 -5.789 1 98.06 258 VAL B N 1
ATOM 6147 C CA . VAL B 1 258 ? -21.469 -17.391 -6.727 1 98.06 258 VAL B CA 1
ATOM 6148 C C . VAL B 1 258 ? -20.969 -18.578 -7.555 1 98.06 258 VAL B C 1
ATOM 6150 O O . VAL B 1 258 ? -21.156 -19.734 -7.168 1 98.06 258 VAL B O 1
ATOM 6153 N N . ARG B 1 259 ? -20.469 -18.266 -8.727 1 98.75 259 ARG B N 1
ATOM 6154 C CA . ARG B 1 259 ? -19.812 -19.25 -9.594 1 98.75 259 ARG B CA 1
ATOM 6155 C C . ARG B 1 259 ? -18.297 -19.062 -9.602 1 98.75 259 ARG B C 1
ATOM 6157 O O . ARG B 1 259 ? -17.797 -18 -9.992 1 98.75 259 ARG B O 1
ATOM 6164 N N . VAL B 1 260 ? -17.625 -20.031 -9.133 1 98.88 260 VAL B N 1
ATOM 6165 C CA . VAL B 1 260 ? -16.172 -19.969 -9.039 1 98.88 260 VAL B CA 1
ATOM 6166 C C . VAL B 1 260 ? -15.539 -20.641 -10.25 1 98.88 260 VAL B C 1
ATOM 6168 O O . VAL B 1 260 ? -15.836 -21.797 -10.547 1 98.88 260 VAL B O 1
ATOM 6171 N N . TRP B 1 261 ? -14.664 -19.922 -10.922 1 98.88 261 TRP B N 1
ATOM 6172 C CA . TRP B 1 261 ? -14.062 -20.391 -12.164 1 98.88 261 TRP B CA 1
ATOM 6173 C C . TRP B 1 261 ? -12.578 -20.688 -11.977 1 98.88 261 TRP B C 1
ATOM 6175 O O . TRP B 1 261 ? -11.867 -19.922 -11.32 1 98.88 261 TRP B O 1
ATOM 6185 N N . GLU B 1 262 ? -12.156 -21.812 -12.469 1 98.69 262 GLU B N 1
ATOM 6186 C CA . GLU B 1 262 ? -10.773 -22.25 -12.625 1 98.69 262 GLU B CA 1
ATOM 6187 C C . GLU B 1 262 ? -10.516 -22.766 -14.039 1 98.69 262 GLU B C 1
ATOM 6189 O O . GLU B 1 262 ? -11.453 -22.938 -14.828 1 98.69 262 GLU B O 1
ATOM 6194 N N . LEU B 1 263 ? -9.289 -22.922 -14.383 1 98.38 263 LEU B N 1
ATOM 6195 C CA . LEU B 1 263 ? -8.984 -23.641 -15.609 1 98.38 263 LEU B CA 1
ATOM 6196 C C . LEU B 1 263 ? -8.969 -25.156 -15.375 1 98.38 263 LEU B C 1
ATOM 6198 O O . LEU B 1 263 ? -8.727 -25.609 -14.258 1 98.38 263 LEU B O 1
ATOM 6202 N N . PRO B 1 264 ? -9.281 -25.922 -16.375 1 97.75 264 PRO B N 1
ATOM 6203 C CA . PRO B 1 264 ? -9.227 -27.375 -16.219 1 97.75 264 PRO B CA 1
ATOM 6204 C C . PRO B 1 264 ? -7.801 -27.906 -16.109 1 97.75 264 PRO B C 1
ATOM 6206 O O . PRO B 1 264 ? -6.84 -27.156 -16.312 1 97.75 264 PRO B O 1
ATOM 6209 N N . PRO B 1 265 ? -7.625 -29.188 -15.641 1 96.94 265 PRO B N 1
ATOM 6210 C CA . PRO B 1 265 ? -6.281 -29.766 -15.695 1 96.94 265 PRO B CA 1
ATOM 6211 C C . PRO B 1 265 ? -5.582 -29.5 -17.031 1 96.94 265 PRO B C 1
ATOM 6213 O O . PRO B 1 265 ? -6.25 -29.25 -18.047 1 96.94 265 PRO B O 1
ATOM 6216 N N . ASN B 1 266 ? -4.34 -29.453 -17.094 1 97.12 266 ASN B N 1
ATOM 6217 C CA . ASN B 1 266 ? -3.398 -30.078 -16.172 1 97.12 266 ASN B CA 1
ATOM 6218 C C . ASN B 1 266 ? -3.084 -29.172 -14.984 1 97.12 266 ASN B C 1
ATOM 6220 O O . ASN B 1 266 ? -2.219 -29.484 -14.164 1 97.12 266 ASN B O 1
ATOM 6224 N N . GLY B 1 267 ? -3.66 -27.938 -14.844 1 96.12 267 GLY B N 1
ATOM 6225 C CA . GLY B 1 267 ? -3.574 -27.141 -13.633 1 96.12 267 GLY B CA 1
ATOM 6226 C C . GLY B 1 267 ? -4.402 -27.703 -12.484 1 96.12 267 GLY B C 1
ATOM 6227 O O . GLY B 1 267 ? -5.434 -28.328 -12.711 1 96.12 267 GLY B O 1
ATOM 6228 N N . GLN B 1 268 ? -4.055 -27.328 -11.297 1 95.75 268 GLN B N 1
ATOM 6229 C CA . GLN B 1 268 ? -4.684 -27.969 -10.141 1 95.75 268 GLN B CA 1
ATOM 6230 C C . GLN B 1 268 ? -5.898 -27.188 -9.672 1 95.75 268 GLN B C 1
ATOM 6232 O O . GLN B 1 268 ? -6.355 -27.359 -8.539 1 95.75 268 GLN B O 1
ATOM 6237 N N . GLY B 1 269 ? -6.434 -26.297 -10.484 1 98 269 GLY B N 1
ATOM 6238 C CA . GLY B 1 269 ? -7.574 -25.469 -10.125 1 98 269 GLY B CA 1
ATOM 6239 C C . GLY B 1 269 ? -8.789 -26.281 -9.711 1 98 269 GLY B C 1
ATOM 6240 O O . GLY B 1 269 ? -9.586 -25.844 -8.883 1 98 269 GLY B O 1
ATOM 6241 N N . ILE B 1 270 ? -8.953 -27.484 -10.211 1 98.06 270 ILE B N 1
ATOM 6242 C CA . ILE B 1 270 ? -10.086 -28.359 -9.922 1 98.06 270 ILE B CA 1
ATOM 6243 C C . ILE B 1 270 ? -10.094 -28.719 -8.43 1 98.06 270 ILE B C 1
ATOM 6245 O O . ILE B 1 270 ? -11.148 -28.984 -7.859 1 98.06 270 ILE B O 1
ATOM 6249 N N . THR B 1 271 ? -8.938 -28.688 -7.789 1 97.69 271 THR B N 1
ATOM 6250 C CA . THR B 1 271 ? -8.836 -28.953 -6.359 1 97.69 271 THR B CA 1
ATOM 6251 C C . THR B 1 271 ? -9.664 -27.953 -5.562 1 97.69 271 THR B C 1
ATOM 6253 O O . THR B 1 271 ? -10.406 -28.344 -4.652 1 97.69 271 THR B O 1
ATOM 6256 N N . ALA B 1 272 ? -9.547 -26.656 -5.887 1 98.81 272 ALA B N 1
ATOM 6257 C CA . ALA B 1 272 ? -10.32 -25.609 -5.207 1 98.81 272 ALA B CA 1
ATOM 6258 C C . ALA B 1 272 ? -11.82 -25.828 -5.395 1 98.81 272 ALA B C 1
ATOM 6260 O O . ALA B 1 272 ? -12.594 -25.656 -4.453 1 98.81 272 ALA B O 1
ATOM 6261 N N . LEU B 1 273 ? -12.172 -26.172 -6.594 1 98.88 273 LEU B N 1
ATOM 6262 C CA . LEU B 1 273 ? -13.586 -26.359 -6.914 1 98.88 273 LEU B CA 1
ATOM 6263 C C . LEU B 1 273 ? -14.164 -27.547 -6.152 1 98.88 273 LEU B C 1
ATOM 6265 O O . LEU B 1 273 ? -15.273 -27.469 -5.625 1 98.88 273 LEU B O 1
ATOM 6269 N N . ILE B 1 274 ? -13.406 -28.656 -6.094 1 98.62 274 ILE B N 1
ATOM 6270 C CA . ILE B 1 274 ? -13.859 -29.828 -5.352 1 98.62 274 ILE B CA 1
ATOM 6271 C C . ILE B 1 274 ? -14.031 -29.469 -3.879 1 98.62 274 ILE B C 1
ATOM 6273 O O . ILE B 1 274 ? -15.055 -29.797 -3.271 1 98.62 274 ILE B O 1
ATOM 6277 N N . ALA B 1 275 ? -13.055 -28.812 -3.309 1 98.81 275 ALA B N 1
ATOM 6278 C CA . ALA B 1 275 ? -13.094 -28.438 -1.897 1 98.81 275 ALA B CA 1
ATOM 6279 C C . ALA B 1 275 ? -14.305 -27.547 -1.602 1 98.81 275 ALA B C 1
ATOM 6281 O O . ALA B 1 275 ? -14.992 -27.75 -0.597 1 98.81 275 ALA B O 1
ATOM 6282 N N . LEU B 1 276 ? -14.555 -26.578 -2.432 1 98.81 276 LEU B N 1
ATOM 6283 C CA . LEU B 1 276 ? -15.672 -25.656 -2.24 1 98.81 276 LEU B CA 1
ATOM 6284 C C . LEU B 1 276 ? -17 -26.391 -2.33 1 98.81 276 LEU B C 1
ATOM 6286 O O . LEU B 1 276 ? -17.938 -26.078 -1.59 1 98.81 276 LEU B O 1
ATOM 6290 N N . ASN B 1 277 ? -17.078 -27.344 -3.268 1 98.25 277 ASN B N 1
ATOM 6291 C CA . ASN B 1 277 ? -18.281 -28.156 -3.385 1 98.25 277 ASN B CA 1
ATOM 6292 C C . ASN B 1 277 ? -18.562 -28.938 -2.107 1 98.25 277 ASN B C 1
ATOM 6294 O O . ASN B 1 277 ? -19.703 -29.031 -1.663 1 98.25 277 ASN B O 1
ATOM 6298 N N . ILE B 1 278 ? -17.547 -29.484 -1.58 1 98.44 278 ILE B N 1
ATOM 6299 C CA . ILE B 1 278 ? -17.656 -30.266 -0.347 1 98.44 278 ILE B CA 1
ATOM 6300 C C . ILE B 1 278 ? -18.125 -29.344 0.789 1 98.44 278 ILE B C 1
ATOM 6302 O O . ILE B 1 278 ? -19.031 -29.703 1.55 1 98.44 278 ILE B O 1
ATOM 6306 N N . LEU B 1 279 ? -17.578 -28.172 0.889 1 98.75 279 LEU B N 1
ATOM 6307 C CA . LEU B 1 279 ? -17.797 -27.234 1.995 1 98.75 279 LEU B CA 1
ATOM 6308 C C . LEU B 1 279 ? -19.219 -26.656 1.953 1 98.75 279 LEU B C 1
ATOM 6310 O O . LEU B 1 279 ? -19.719 -26.156 2.963 1 98.75 279 LEU B O 1
ATOM 6314 N N . GLU B 1 280 ? -19.812 -26.641 0.798 1 97.19 280 GLU B N 1
ATOM 6315 C CA . GLU B 1 280 ? -21.109 -25.984 0.612 1 97.19 280 GLU B CA 1
ATOM 6316 C C . GLU B 1 280 ? -22.172 -26.562 1.543 1 97.19 280 GLU B C 1
ATOM 6318 O O . GLU B 1 280 ? -23.094 -25.859 1.95 1 97.19 280 GLU B O 1
ATOM 6323 N N . GLY B 1 281 ? -22 -27.75 1.983 1 96.5 281 GLY B N 1
ATOM 6324 C CA . GLY B 1 281 ? -23.016 -28.406 2.799 1 96.5 281 GLY B CA 1
ATOM 6325 C C . GLY B 1 281 ? -22.859 -28.125 4.281 1 96.5 281 GLY B C 1
ATOM 6326 O O . GLY B 1 281 ? -23.688 -28.547 5.086 1 96.5 281 GLY B O 1
ATOM 6327 N N . PHE B 1 282 ? -21.859 -27.422 4.719 1 97.81 282 PHE B N 1
ATOM 6328 C CA . PHE B 1 282 ? -21.625 -27.094 6.121 1 97.81 282 PHE B CA 1
ATOM 6329 C C . PHE B 1 282 ? -21.984 -25.641 6.41 1 97.81 282 PHE B C 1
ATOM 6331 O O . PHE B 1 282 ? -21.812 -24.766 5.559 1 97.81 282 PHE B O 1
ATOM 6338 N N . ASP B 1 283 ? -22.469 -25.391 7.621 1 97.56 283 ASP B N 1
ATOM 6339 C CA . ASP B 1 283 ? -22.688 -24.016 8.078 1 97.56 283 ASP B CA 1
ATOM 6340 C C . ASP B 1 283 ? -21.422 -23.422 8.672 1 97.56 283 ASP B C 1
ATOM 6342 O O . ASP B 1 283 ? -21.344 -23.188 9.875 1 97.56 283 ASP B O 1
ATOM 6346 N N . LEU B 1 284 ? -20.531 -23.062 7.82 1 98.12 284 LEU B N 1
ATOM 6347 C CA . LEU B 1 284 ? -19.203 -22.594 8.195 1 98.12 284 LEU B CA 1
ATOM 6348 C C . LEU B 1 284 ? -19.281 -21.281 8.961 1 98.12 284 LEU B C 1
ATOM 6350 O O . LEU B 1 284 ? -18.516 -21.047 9.891 1 98.12 284 LEU B O 1
ATOM 6354 N N . LYS B 1 285 ? -20.188 -20.406 8.547 1 97.12 285 LYS B N 1
ATOM 6355 C CA . LYS B 1 285 ? -20.297 -19.094 9.164 1 97.12 285 LYS B CA 1
ATOM 6356 C C . LYS B 1 285 ? -20.578 -19.219 10.656 1 97.12 285 LYS B C 1
ATOM 6358 O O . LYS B 1 285 ? -20 -18.484 11.461 1 97.12 285 LYS B O 1
ATOM 6363 N N . SER B 1 286 ? -21.469 -20.141 11.039 1 97.69 286 SER B N 1
ATOM 6364 C CA . SER B 1 286 ? -21.859 -20.297 12.438 1 97.69 286 SER B CA 1
ATOM 6365 C C . SER B 1 286 ? -20.719 -20.844 13.273 1 97.69 286 SER B C 1
ATOM 6367 O O . SER B 1 286 ? -20.703 -20.672 14.5 1 97.69 286 SER B O 1
ATOM 6369 N N . MET B 1 287 ? -19.75 -21.516 12.656 1 97.38 287 MET B N 1
ATOM 6370 C CA . MET B 1 287 ? -18.625 -22.078 13.375 1 97.38 287 MET B CA 1
ATOM 6371 C C . MET B 1 287 ? -17.672 -20.984 13.852 1 97.38 287 MET B C 1
ATOM 6373 O O . MET B 1 287 ? -16.906 -21.188 14.805 1 97.38 287 MET B O 1
ATOM 6377 N N . GLY B 1 288 ? -17.672 -19.812 13.188 1 96.94 288 GLY B N 1
ATOM 6378 C CA . GLY B 1 288 ? -16.766 -18.719 13.508 1 96.94 288 GLY B CA 1
ATOM 6379 C C . GLY B 1 288 ? -15.484 -18.75 12.688 1 96.94 288 GLY B C 1
ATOM 6380 O O . GLY B 1 288 ? -14.883 -19.812 12.508 1 96.94 288 GLY B O 1
ATOM 6381 N N . HIS B 1 289 ? -15.109 -17.609 12.234 1 95.38 289 HIS B N 1
ATOM 6382 C CA . HIS B 1 289 ? -13.938 -17.5 11.375 1 95.38 289 HIS B CA 1
ATOM 6383 C C . HIS B 1 289 ? -12.672 -17.953 12.109 1 95.38 289 HIS B C 1
ATOM 6385 O O . HIS B 1 289 ? -12.375 -17.453 13.195 1 95.38 289 HIS B O 1
ATOM 6391 N N . ASN B 1 290 ? -11.93 -18.875 11.5 1 97.56 290 ASN B N 1
ATOM 6392 C CA . ASN B 1 290 ? -10.648 -19.406 11.953 1 97.56 290 ASN B CA 1
ATOM 6393 C C . ASN B 1 290 ? -10.758 -20.031 13.336 1 97.56 290 ASN B C 1
ATOM 6395 O O . ASN B 1 290 ? -9.805 -19.984 14.117 1 97.56 290 ASN B O 1
ATOM 6399 N N . SER B 1 291 ? -11.938 -20.438 13.734 1 98.25 291 SER B N 1
ATOM 6400 C CA . SER B 1 291 ? -12.078 -21.328 14.883 1 98.25 291 SER B CA 1
ATOM 6401 C C . SER B 1 291 ? -11.531 -22.719 14.578 1 98.25 291 SER B C 1
ATOM 6403 O O . SER B 1 291 ? -11.273 -23.047 13.414 1 98.25 291 SER B O 1
ATOM 6405 N N . GLY B 1 292 ? -11.359 -23.453 15.594 1 98.38 292 GLY B N 1
ATOM 6406 C CA . GLY B 1 292 ? -10.914 -24.828 15.391 1 98.38 292 GLY B CA 1
ATOM 6407 C C . GLY B 1 292 ? -11.852 -25.641 14.523 1 98.38 292 GLY B C 1
ATOM 6408 O O . GLY B 1 292 ? -11.406 -26.359 13.633 1 98.38 292 GLY B O 1
ATOM 6409 N N . GLN B 1 293 ? -13.141 -25.516 14.758 1 98.44 293 GLN B N 1
ATOM 6410 C CA . GLN B 1 293 ? -14.141 -26.266 14 1 98.44 293 GLN B CA 1
ATOM 6411 C C . GLN B 1 293 ? -14.172 -25.812 12.547 1 98.44 293 GLN B C 1
ATOM 6413 O O . GLN B 1 293 ? -14.273 -26.641 11.641 1 98.44 293 GLN B O 1
ATOM 6418 N N . TYR B 1 294 ? -14.117 -24.562 12.344 1 98.56 294 TYR B N 1
ATOM 6419 C CA . TYR B 1 294 ? -14.055 -24.031 10.984 1 98.56 294 TYR B CA 1
ATOM 6420 C C . TYR B 1 294 ? -12.836 -24.562 10.242 1 98.56 294 TYR B C 1
ATOM 6422 O O . TYR B 1 294 ? -12.945 -25.094 9.141 1 98.56 294 TYR B O 1
ATOM 6430 N N . LEU B 1 295 ? -11.695 -24.438 10.891 1 98.81 295 LEU B N 1
ATOM 6431 C CA . LEU B 1 295 ? -10.438 -24.828 10.266 1 98.81 295 LEU B CA 1
ATOM 6432 C C . LEU B 1 295 ? -10.398 -26.344 10.047 1 98.81 295 LEU B C 1
ATOM 6434 O O . LEU B 1 295 ? -9.82 -26.812 9.062 1 98.81 295 LEU B O 1
ATOM 6438 N N . HIS B 1 296 ? -11.008 -27.078 10.922 1 98.62 296 HIS B N 1
ATOM 6439 C CA . HIS B 1 296 ? -11.117 -28.531 10.75 1 98.62 296 HIS B CA 1
ATOM 6440 C C . HIS B 1 296 ? -11.852 -28.875 9.461 1 98.62 296 HIS B C 1
ATOM 6442 O O . HIS B 1 296 ? -11.367 -29.688 8.664 1 98.62 296 HIS B O 1
ATOM 6448 N N . HIS B 1 297 ? -12.961 -28.281 9.227 1 98.75 297 HIS B N 1
ATOM 6449 C CA . HIS B 1 297 ? -13.781 -28.594 8.062 1 98.75 297 HIS B CA 1
ATOM 6450 C C . HIS B 1 297 ? -13.094 -28.141 6.773 1 98.75 297 HIS B C 1
ATOM 6452 O O . HIS B 1 297 ? -13.141 -28.844 5.762 1 98.75 297 HIS B O 1
ATOM 6458 N N . VAL B 1 298 ? -12.492 -26.953 6.809 1 98.75 298 VAL B N 1
ATOM 6459 C CA . VAL B 1 298 ? -11.742 -26.484 5.648 1 98.75 298 VAL B CA 1
ATOM 6460 C C . VAL B 1 298 ? -10.586 -27.438 5.348 1 98.75 298 VAL B C 1
ATOM 6462 O O . VAL B 1 298 ? -10.383 -27.828 4.199 1 98.75 298 VAL B O 1
ATOM 6465 N N . THR B 1 299 ? -9.891 -27.844 6.398 1 98.31 299 THR B N 1
ATOM 6466 C CA . THR B 1 299 ? -8.742 -28.734 6.258 1 98.31 299 THR B CA 1
ATOM 6467 C C . THR B 1 299 ? -9.156 -30.078 5.668 1 98.31 299 THR B C 1
ATOM 6469 O O . THR B 1 299 ? -8.539 -30.562 4.719 1 98.31 299 THR B O 1
ATOM 6472 N N . GLU B 1 300 ? -10.203 -30.625 6.188 1 98.06 300 GLU B N 1
ATOM 6473 C CA . GLU B 1 300 ? -10.641 -31.938 5.719 1 98.06 300 GLU B CA 1
ATOM 6474 C C . GLU B 1 300 ? -11.141 -31.875 4.277 1 98.06 300 GLU B C 1
ATOM 6476 O O . GLU B 1 300 ? -10.922 -32.781 3.494 1 98.06 300 GLU B O 1
ATOM 6481 N N . SER B 1 301 ? -11.82 -30.828 3.963 1 98.44 301 SER B N 1
ATOM 6482 C CA . SER B 1 301 ? -12.273 -30.672 2.586 1 98.44 301 SER B CA 1
ATOM 6483 C C . SER B 1 301 ? -11.094 -30.578 1.626 1 98.44 301 SER B C 1
ATOM 6485 O O . SER B 1 301 ? -11.125 -31.141 0.532 1 98.44 301 SER B O 1
ATOM 6487 N N . LEU B 1 302 ? -10.078 -29.859 2.002 1 97.75 302 LEU B N 1
ATOM 6488 C CA . LEU B 1 302 ? -8.875 -29.719 1.18 1 97.75 302 LEU B CA 1
ATOM 6489 C C . LEU B 1 302 ? -8.133 -31.047 1.065 1 97.75 302 LEU B C 1
ATOM 6491 O O . LEU B 1 302 ? -7.617 -31.375 -0.002 1 97.75 302 LEU B O 1
ATOM 6495 N N . ARG B 1 303 ? -8.047 -31.75 2.17 1 95.81 303 ARG B N 1
ATOM 6496 C CA . ARG B 1 303 ? -7.406 -33.062 2.141 1 95.81 303 ARG B CA 1
ATOM 6497 C C . ARG B 1 303 ? -8.117 -34 1.177 1 95.81 303 ARG B C 1
ATOM 6499 O O . ARG B 1 303 ? -7.477 -34.688 0.388 1 95.81 303 ARG B O 1
ATOM 6506 N N . LEU B 1 304 ? -9.414 -34 1.201 1 95.94 304 LEU B N 1
ATOM 6507 C CA . LEU B 1 304 ? -10.195 -34.844 0.298 1 95.94 304 LEU B CA 1
ATOM 6508 C C . LEU B 1 304 ? -10.016 -34.406 -1.149 1 95.94 304 LEU B C 1
ATOM 6510 O O . LEU B 1 304 ? -9.875 -35.219 -2.045 1 95.94 304 LEU B O 1
ATOM 6514 N N . ALA B 1 305 ? -10.047 -33.125 -1.39 1 96.88 305 ALA B N 1
ATOM 6515 C CA . ALA B 1 305 ? -9.867 -32.594 -2.736 1 96.88 305 ALA B CA 1
ATOM 6516 C C . ALA B 1 305 ? -8.5 -32.938 -3.299 1 96.88 305 ALA B C 1
ATOM 6518 O O . ALA B 1 305 ? -8.383 -33.344 -4.457 1 96.88 305 ALA B O 1
ATOM 6519 N N . PHE B 1 306 ? -7.473 -32.844 -2.488 1 94.25 306 PHE B N 1
ATOM 6520 C CA . PHE B 1 306 ? -6.129 -33.156 -2.939 1 94.25 306 PHE B CA 1
ATOM 6521 C C . PHE B 1 306 ? -5.988 -34.656 -3.168 1 94.25 306 PHE B C 1
ATOM 6523 O O . PHE B 1 306 ? -5.273 -35.094 -4.074 1 94.25 306 PHE B O 1
ATOM 6530 N N . ALA B 1 307 ? -6.621 -35.438 -2.322 1 91.62 307 ALA B N 1
ATOM 6531 C CA . ALA B 1 307 ? -6.602 -36.875 -2.541 1 91.62 307 ALA B CA 1
ATOM 6532 C C . ALA B 1 307 ? -7.098 -37.219 -3.941 1 91.62 307 ALA B C 1
ATOM 6534 O O . ALA B 1 307 ? -6.543 -38.094 -4.602 1 91.62 307 ALA B O 1
ATOM 6535 N N . ASP B 1 308 ? -8.109 -36.562 -4.371 1 92.44 308 ASP B N 1
ATOM 6536 C CA . ASP B 1 308 ? -8.648 -36.781 -5.711 1 92.44 308 ASP B CA 1
ATOM 6537 C C . ASP B 1 308 ? -7.711 -36.25 -6.781 1 92.44 308 ASP B C 1
ATOM 6539 O O . ASP B 1 308 ? -7.41 -36.938 -7.762 1 92.44 308 ASP B O 1
ATOM 6543 N N . THR B 1 309 ? -7.289 -35.062 -6.637 1 93.19 309 THR B N 1
ATOM 6544 C CA . THR B 1 309 ? -6.562 -34.344 -7.691 1 93.19 309 THR B CA 1
ATOM 6545 C C . THR B 1 309 ? -5.188 -34.969 -7.906 1 93.19 309 THR B C 1
ATOM 6547 O O . THR B 1 309 ? -4.691 -35.031 -9.031 1 93.19 309 THR B O 1
ATOM 6550 N N . LEU B 1 310 ? -4.594 -35.469 -6.863 1 88.75 310 LEU B N 1
ATOM 6551 C CA . LEU B 1 310 ? -3.285 -36.094 -6.988 1 88.75 310 LEU B CA 1
ATOM 6552 C C . LEU B 1 310 ? -3.383 -37.406 -7.77 1 88.75 310 LEU B C 1
ATOM 6554 O O . LEU B 1 310 ? -2.383 -37.875 -8.312 1 88.75 310 LEU B O 1
ATOM 6558 N N . VAL B 1 311 ? -4.582 -37.875 -7.887 1 88.44 311 VAL B N 1
ATOM 6559 C CA . VAL B 1 311 ? -4.801 -39.125 -8.648 1 88.44 311 VAL B CA 1
ATOM 6560 C C . VAL B 1 311 ? -5.207 -38.75 -10.078 1 88.44 311 VAL B C 1
ATOM 6562 O O . VAL B 1 311 ? -4.73 -39.375 -11.031 1 88.44 311 VAL B O 1
ATOM 6565 N N . TYR B 1 312 ? -5.988 -37.75 -10.227 1 91.38 312 TYR B N 1
ATOM 6566 C CA . TYR B 1 312 ? -6.688 -37.594 -11.5 1 91.38 312 TYR B CA 1
ATOM 6567 C C . TYR B 1 312 ? -6.09 -36.469 -12.312 1 91.38 312 TYR B C 1
ATOM 6569 O O . TYR B 1 312 ? -6.203 -36.438 -13.547 1 91.38 312 TYR B O 1
ATOM 6577 N N . CYS B 1 313 ? -5.547 -35.5 -11.688 1 92.81 313 CYS B N 1
ATOM 6578 C CA . CYS B 1 313 ? -5.09 -34.281 -12.398 1 92.81 313 CYS B CA 1
ATOM 6579 C C . CYS B 1 313 ? -3.873 -34.594 -13.258 1 92.81 313 CYS B C 1
ATOM 6581 O O . CYS B 1 313 ? -2.82 -34.969 -12.742 1 92.81 313 CYS B O 1
ATOM 6583 N N . ALA B 1 314 ? -3.992 -34.469 -14.5 1 95.5 314 ALA B N 1
ATOM 6584 C CA . ALA B 1 314 ? -2.988 -34.75 -15.531 1 95.5 314 ALA B CA 1
ATOM 6585 C C . ALA B 1 314 ? -3.359 -34.031 -16.844 1 95.5 314 ALA B C 1
ATOM 6587 O O . ALA B 1 314 ? -4.371 -33.344 -16.922 1 95.5 314 ALA B O 1
ATOM 6588 N N . ASP B 1 315 ? -2.484 -34.188 -17.812 1 97.31 315 ASP B N 1
ATOM 6589 C CA . ASP B 1 315 ? -2.752 -33.625 -19.125 1 97.31 315 ASP B CA 1
ATOM 6590 C C . ASP B 1 315 ? -3.963 -34.312 -19.766 1 97.31 315 ASP B C 1
ATOM 6592 O O . ASP B 1 315 ? -3.92 -35.5 -20.094 1 97.31 315 ASP B O 1
ATOM 6596 N N . PRO B 1 316 ? -4.953 -33.5 -20 1 95.94 316 PRO B N 1
ATOM 6597 C CA . PRO B 1 316 ? -6.172 -34.125 -20.531 1 95.94 316 PRO B CA 1
ATOM 6598 C C . PRO B 1 316 ? -5.98 -34.688 -21.938 1 95.94 316 PRO B C 1
ATOM 6600 O O . PRO B 1 316 ? -6.789 -35.5 -22.406 1 95.94 316 PRO B O 1
ATOM 6603 N N . ALA B 1 317 ? -5.023 -34.281 -22.625 1 95.81 317 ALA B N 1
ATOM 6604 C CA . ALA B 1 317 ? -4.734 -34.812 -23.953 1 95.81 317 ALA B CA 1
ATOM 6605 C C . ALA B 1 317 ? -4.164 -36.219 -23.859 1 95.81 317 ALA B C 1
ATOM 6607 O O . ALA B 1 317 ? -4.129 -36.969 -24.844 1 95.81 317 ALA B O 1
ATOM 6608 N N . HIS B 1 318 ? -3.746 -36.656 -22.703 1 95.69 318 HIS B N 1
ATOM 6609 C CA . HIS B 1 318 ? -3.047 -37.938 -22.531 1 95.69 318 HIS B CA 1
ATOM 6610 C C . HIS B 1 318 ? -3.748 -38.812 -21.516 1 95.69 318 HIS B C 1
ATOM 6612 O O . HIS B 1 318 ? -3.371 -40 -21.344 1 95.69 318 HIS B O 1
ATOM 6618 N N . ALA B 1 319 ? -4.676 -38.281 -20.812 1 93.88 319 ALA B N 1
ATOM 6619 C CA . ALA B 1 319 ? -5.371 -39.062 -19.781 1 93.88 319 ALA B CA 1
ATOM 6620 C C . ALA B 1 319 ? -6.84 -38.656 -19.703 1 93.88 319 ALA B C 1
ATOM 6622 O O . ALA B 1 319 ? -7.184 -37.5 -19.875 1 93.88 319 ALA B O 1
ATOM 6623 N N . ASP B 1 320 ? -7.641 -39.656 -19.359 1 92 320 ASP B N 1
ATOM 6624 C CA . ASP B 1 320 ? -9.047 -39.375 -19.109 1 92 320 ASP B CA 1
ATOM 6625 C C . ASP B 1 320 ? -9.273 -38.906 -17.672 1 92 320 ASP B C 1
ATOM 6627 O O . ASP B 1 320 ? -9.047 -39.656 -16.719 1 92 320 ASP B O 1
ATOM 6631 N N . ILE B 1 321 ? -9.68 -37.719 -17.531 1 94.19 321 ILE B N 1
ATOM 6632 C CA . ILE B 1 321 ? -9.969 -37.125 -16.234 1 94.19 321 ILE B CA 1
ATOM 6633 C C . ILE B 1 321 ? -11.477 -36.906 -16.094 1 94.19 321 ILE B C 1
ATOM 6635 O O . ILE B 1 321 ? -12.102 -36.219 -16.891 1 94.19 321 ILE B O 1
ATOM 6639 N N . PRO B 1 322 ? -12.148 -37.438 -15.102 1 95.75 322 PRO B N 1
ATOM 6640 C CA . PRO B 1 322 ? -13.594 -37.344 -14.922 1 95.75 322 PRO B CA 1
ATOM 6641 C C . PRO B 1 322 ? -14.008 -36 -14.273 1 95.75 322 PRO B C 1
ATOM 6643 O O . PRO B 1 322 ? -14.578 -36 -13.18 1 95.75 322 PRO B O 1
ATOM 6646 N N . ILE B 1 323 ? -13.82 -34.938 -14.953 1 96.81 323 ILE B N 1
ATOM 6647 C CA . ILE B 1 323 ? -14.023 -33.594 -14.438 1 96.81 323 ILE B CA 1
ATOM 6648 C C . ILE B 1 323 ? -15.477 -33.406 -14.008 1 96.81 323 ILE B C 1
ATOM 6650 O O . ILE B 1 323 ? -15.75 -32.938 -12.906 1 96.81 323 ILE B O 1
ATOM 6654 N N . GLU B 1 324 ? -16.438 -33.812 -14.828 1 96.56 324 GLU B N 1
ATOM 6655 C CA . GLU B 1 324 ? -17.859 -33.656 -14.523 1 96.56 324 GLU B CA 1
ATOM 6656 C C . GLU B 1 324 ? -18.25 -34.375 -13.242 1 96.56 324 GLU B C 1
ATOM 6658 O O . GLU B 1 324 ? -18.984 -33.844 -12.414 1 96.56 324 GLU B O 1
ATOM 6663 N N . GLN B 1 325 ? -17.766 -35.562 -13.133 1 96.75 325 GLN B N 1
ATOM 6664 C CA . GLN B 1 325 ? -18.078 -36.344 -11.945 1 96.75 325 GLN B CA 1
ATOM 6665 C C . GLN B 1 325 ? -17.438 -35.75 -10.703 1 96.75 325 GLN B C 1
ATOM 6667 O O . GLN B 1 325 ? -18.094 -35.625 -9.656 1 96.75 325 GLN B O 1
ATOM 6672 N N . LEU B 1 326 ? -16.203 -35.344 -10.836 1 97.25 326 LEU B N 1
ATOM 6673 C CA . LEU B 1 326 ? -15.461 -34.781 -9.703 1 97.25 326 LEU B CA 1
ATOM 6674 C C . LEU B 1 326 ? -16.109 -33.5 -9.219 1 97.25 326 LEU B C 1
ATOM 6676 O O . LEU B 1 326 ? -16.031 -33.156 -8.031 1 97.25 326 LEU B O 1
ATOM 6680 N N . LEU B 1 327 ? -16.797 -32.75 -10.156 1 98.19 327 LEU B N 1
ATOM 6681 C CA . LEU B 1 327 ? -17.359 -31.453 -9.805 1 98.19 327 LEU B CA 1
ATOM 6682 C C . LEU B 1 327 ? -18.875 -31.562 -9.586 1 98.19 327 LEU B C 1
ATOM 6684 O O . LEU B 1 327 ? -19.547 -30.547 -9.398 1 98.19 327 LEU B O 1
ATOM 6688 N N . SER B 1 328 ? -19.406 -32.781 -9.5 1 97.62 328 SER B N 1
ATOM 6689 C CA . SER B 1 328 ? -20.844 -32.969 -9.281 1 97.62 328 SER B CA 1
ATOM 6690 C C . SER B 1 328 ? -21.203 -32.781 -7.812 1 97.62 328 SER B C 1
ATOM 6692 O O . SER B 1 328 ? -20.406 -33.125 -6.93 1 97.62 328 SER B O 1
ATOM 6694 N N . LYS B 1 329 ? -22.438 -32.312 -7.586 1 97.44 329 LYS B N 1
ATOM 6695 C CA . LYS B 1 329 ? -22.922 -32.156 -6.219 1 97.44 329 LYS B CA 1
ATOM 6696 C C . LYS B 1 329 ? -23.094 -33.5 -5.535 1 97.44 329 LYS B C 1
ATOM 6698 O O . LYS B 1 329 ? -22.906 -33.625 -4.324 1 97.44 329 LYS B O 1
ATOM 6703 N N . GLU B 1 330 ? -23.438 -34.5 -6.262 1 96.69 330 GLU B N 1
ATOM 6704 C CA . GLU B 1 330 ? -23.578 -35.875 -5.723 1 96.69 330 GLU B CA 1
ATOM 6705 C C . GLU B 1 330 ? -22.234 -36.375 -5.188 1 96.69 330 GLU B C 1
ATOM 6707 O O . GLU B 1 330 ? -22.188 -36.969 -4.098 1 96.69 330 GLU B O 1
ATOM 6712 N N . TYR B 1 331 ? -21.234 -36.25 -5.965 1 96.88 331 TYR B N 1
ATOM 6713 C CA . TYR B 1 331 ? -19.922 -36.688 -5.52 1 96.88 331 TYR B CA 1
ATOM 6714 C C . TYR B 1 331 ? -19.469 -35.906 -4.285 1 96.88 331 TYR B C 1
ATOM 6716 O O . TYR B 1 331 ? -18.922 -36.469 -3.348 1 96.88 331 TYR B O 1
ATOM 6724 N N . ALA B 1 332 ? -19.734 -34.625 -4.289 1 97.62 332 ALA B N 1
ATOM 6725 C CA . ALA B 1 332 ? -19.406 -33.781 -3.148 1 97.62 332 ALA B CA 1
ATOM 6726 C C . ALA B 1 332 ? -20.094 -34.25 -1.882 1 97.62 332 ALA B C 1
ATOM 6728 O O . ALA B 1 332 ? -19.516 -34.25 -0.797 1 97.62 332 ALA B O 1
ATOM 6729 N N . ALA B 1 333 ? -21.344 -34.625 -2.031 1 97.12 333 ALA B N 1
ATOM 6730 C CA . ALA B 1 333 ? -22.109 -35.125 -0.896 1 97.12 333 ALA B CA 1
ATOM 6731 C C . ALA B 1 333 ? -21.484 -36.406 -0.339 1 97.12 333 ALA B C 1
ATOM 6733 O O . ALA B 1 333 ? -21.438 -36.594 0.877 1 97.12 333 ALA B O 1
ATOM 6734 N N . LYS B 1 334 ? -21.062 -37.25 -1.213 1 96.69 334 LYS B N 1
ATOM 6735 C CA . LYS B 1 334 ? -20.406 -38.5 -0.797 1 96.69 334 LYS B CA 1
ATOM 6736 C C . LYS B 1 334 ? -19.109 -38.188 -0.04 1 96.69 334 LYS B C 1
ATOM 6738 O O . LYS B 1 334 ? -18.844 -38.812 0.991 1 96.69 334 LYS B O 1
ATOM 6743 N N . ARG B 1 335 ? -18.344 -37.312 -0.54 1 96.31 335 ARG B N 1
ATOM 6744 C CA . ARG B 1 335 ? -17.094 -36.938 0.123 1 96.31 335 ARG B CA 1
ATOM 6745 C C . ARG B 1 335 ? -17.375 -36.25 1.463 1 96.31 335 ARG B C 1
ATOM 6747 O O . ARG B 1 335 ? -16.703 -36.531 2.455 1 96.31 335 ARG B O 1
ATOM 6754 N N .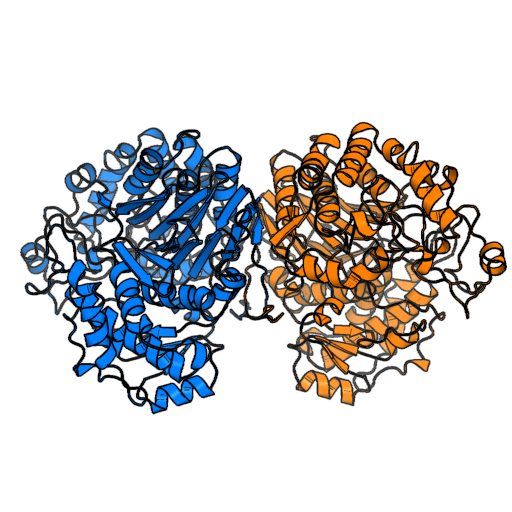 ARG B 1 336 ? -18.328 -35.312 1.48 1 97 336 ARG B N 1
ATOM 6755 C CA . ARG B 1 336 ? -18.719 -34.594 2.682 1 97 336 ARG B CA 1
ATOM 6756 C C . ARG B 1 336 ? -19.094 -35.531 3.812 1 97 336 ARG B C 1
ATOM 6758 O O . ARG B 1 336 ? -18.797 -35.281 4.98 1 97 336 ARG B O 1
ATOM 6765 N N . ALA B 1 337 ? -19.703 -36.625 3.473 1 96.56 337 ALA B N 1
ATOM 6766 C CA . ALA B 1 337 ? -20.172 -37.625 4.457 1 96.56 337 ALA B CA 1
ATOM 6767 C C . ALA B 1 337 ? -18.984 -38.25 5.188 1 96.56 337 ALA B C 1
ATOM 6769 O O . ALA B 1 337 ? -19.156 -38.812 6.273 1 96.56 337 ALA B O 1
ATOM 6770 N N . LEU B 1 338 ? -17.781 -38.094 4.672 1 96.62 338 LEU B N 1
ATOM 6771 C CA . LEU B 1 338 ? -16.594 -38.688 5.293 1 96.62 338 LEU B CA 1
ATOM 6772 C C . LEU B 1 338 ? -16.078 -37.781 6.398 1 96.62 338 LEU B C 1
ATOM 6774 O O . LEU B 1 338 ? -15.281 -38.219 7.238 1 96.62 338 LEU B O 1
ATOM 6778 N N . ILE B 1 339 ? -16.422 -36.531 6.461 1 97.88 339 ILE B N 1
ATOM 6779 C CA . ILE B 1 339 ? -15.906 -35.562 7.422 1 97.88 339 ILE B CA 1
ATOM 6780 C C . ILE B 1 339 ? -16.734 -35.625 8.703 1 97.88 339 ILE B C 1
ATOM 6782 O O . ILE B 1 339 ? -17.953 -35.406 8.688 1 97.88 339 ILE B O 1
ATOM 6786 N N . LYS B 1 340 ? -16.078 -35.875 9.789 1 97.44 340 LYS B N 1
ATOM 6787 C CA . LYS B 1 340 ? -16.688 -35.875 11.117 1 97.44 340 LYS B CA 1
ATOM 6788 C C . LYS B 1 340 ? -16.281 -34.625 11.906 1 97.44 340 LYS B C 1
ATOM 6790 O O . LYS B 1 340 ? -15.148 -34.156 11.789 1 97.44 340 LYS B O 1
ATOM 6795 N N . PRO B 1 341 ? -17.188 -34.156 12.711 1 96.38 341 PRO B N 1
ATOM 6796 C CA . PRO B 1 341 ? -16.875 -32.938 13.453 1 96.38 341 PRO B CA 1
ATOM 6797 C C . PRO B 1 341 ? -15.883 -33.188 14.594 1 96.38 341 PRO B C 1
ATOM 6799 O O . PRO B 1 341 ? -15.281 -32.219 15.117 1 96.38 341 PRO B O 1
ATOM 6802 N N . ASP B 1 342 ? -15.672 -34.438 14.93 1 97.38 342 ASP B N 1
ATOM 6803 C CA . ASP B 1 342 ? -14.945 -34.688 16.172 1 97.38 342 ASP B CA 1
ATOM 6804 C C . ASP B 1 342 ? -13.656 -35.469 15.906 1 97.38 342 ASP B C 1
ATOM 6806 O O . ASP B 1 342 ? -12.969 -35.875 16.844 1 97.38 342 ASP B O 1
ATOM 6810 N N . ALA B 1 343 ? -13.336 -35.656 14.633 1 97.06 343 ALA B N 1
ATOM 6811 C CA . ALA B 1 343 ? -12.109 -36.406 14.352 1 97.06 343 ALA B CA 1
ATOM 6812 C C . ALA B 1 343 ? -11.641 -36.156 12.922 1 97.06 343 ALA B C 1
ATOM 6814 O O . ALA B 1 343 ? -12.453 -36.062 12 1 97.06 343 ALA B O 1
ATOM 6815 N N . ARG B 1 344 ? -10.406 -36.188 12.758 1 95.94 344 ARG B N 1
ATOM 6816 C CA . ARG B 1 344 ? -9.82 -36.094 11.422 1 95.94 344 ARG B CA 1
ATOM 6817 C C . ARG B 1 344 ? -9.914 -37.438 10.688 1 95.94 344 ARG B C 1
ATOM 6819 O O . ARG B 1 344 ? -9.812 -38.5 11.305 1 95.94 344 ARG B O 1
ATOM 6826 N N . ILE B 1 345 ? -10.07 -37.406 9.352 1 94.44 345 ILE B N 1
ATOM 6827 C CA . ILE B 1 345 ? -9.984 -38.594 8.531 1 94.44 345 ILE B CA 1
ATOM 6828 C C . ILE B 1 345 ? -8.555 -39.125 8.555 1 94.44 345 ILE B C 1
ATOM 6830 O O . ILE B 1 345 ? -7.602 -38.406 8.289 1 94.44 345 ILE B O 1
ATOM 6834 N N . PRO B 1 346 ? -8.344 -40.406 8.867 1 91 346 PRO B N 1
ATOM 6835 C CA . PRO B 1 346 ? -6.98 -40.938 8.812 1 91 346 PRO B CA 1
ATOM 6836 C C . PRO B 1 346 ? -6.352 -40.781 7.426 1 91 346 PRO B C 1
ATOM 6838 O O . PRO B 1 346 ? -6.992 -41.125 6.422 1 91 346 PRO B O 1
ATOM 6841 N N . SER B 1 347 ? -5.141 -40.375 7.379 1 86.69 347 SER B N 1
ATOM 6842 C CA . SER B 1 347 ? -4.461 -40.156 6.109 1 86.69 347 SER B CA 1
ATOM 6843 C C . SER B 1 347 ? -4.363 -41.438 5.301 1 86.69 347 SER B C 1
ATOM 6845 O O . SER B 1 347 ? -4.41 -41.406 4.07 1 86.69 347 SER B O 1
ATOM 6847 N N . SER B 1 348 ? -4.273 -42.531 5.938 1 83 348 SER B N 1
ATOM 6848 C CA . SER B 1 348 ? -4.164 -43.844 5.293 1 83 348 SER B CA 1
ATOM 6849 C C . SER B 1 348 ? -5.41 -44.156 4.477 1 83 348 SER B C 1
ATOM 6851 O O . SER B 1 348 ? -5.359 -44.969 3.547 1 83 348 SER B O 1
ATOM 6853 N N . SER B 1 349 ? -6.43 -43.469 4.812 1 82.38 349 SER B N 1
ATOM 6854 C CA . SER B 1 349 ? -7.695 -43.75 4.129 1 82.38 349 SER B CA 1
ATOM 6855 C C . SER B 1 349 ? -7.863 -42.844 2.914 1 82.38 349 SER B C 1
ATOM 6857 O O . SER B 1 349 ? -8.812 -43 2.145 1 82.38 349 SER B O 1
ATOM 6859 N N . LEU B 1 350 ? -6.969 -41.938 2.793 1 83 350 LEU B N 1
ATOM 6860 C CA . LEU B 1 350 ? -7.02 -41.031 1.656 1 83 350 LEU B CA 1
ATOM 6861 C C . LEU B 1 350 ? -6.133 -41.531 0.521 1 83 350 LEU B C 1
ATOM 6863 O O . LEU B 1 350 ? -4.973 -41.875 0.744 1 83 350 LEU B O 1
ATOM 6867 N N . SER B 1 351 ? -6.641 -42.219 -0.427 1 67 351 SER B N 1
ATOM 6868 C CA . SER B 1 351 ? -5.898 -42.781 -1.54 1 67 351 SER B CA 1
ATOM 6869 C C . SER B 1 351 ? -5.195 -41.719 -2.361 1 67 351 SER B C 1
ATOM 6871 O O . SER B 1 351 ? -5.824 -40.75 -2.805 1 67 351 SER B O 1
ATOM 6873 N N . THR B 1 352 ? -3.869 -41.719 -2.289 1 65.06 352 THR B N 1
ATOM 6874 C CA . THR B 1 352 ? -3.135 -40.812 -3.166 1 65.06 352 THR B CA 1
ATOM 6875 C C . THR B 1 352 ? -2.154 -41.594 -4.043 1 65.06 352 THR B C 1
ATOM 6877 O O . THR B 1 352 ? -1.725 -42.688 -3.682 1 65.06 352 THR B O 1
ATOM 6880 N N . SER B 1 353 ? -2.129 -41.25 -5.422 1 55.62 353 SER B N 1
ATOM 6881 C CA . SER B 1 353 ? -1.291 -41.938 -6.402 1 55.62 353 SER B CA 1
ATOM 6882 C C . SER B 1 353 ? 0.184 -41.594 -6.195 1 55.62 353 SER B C 1
ATOM 6884 O O . SER B 1 353 ? 1.027 -41.969 -7.02 1 55.62 353 SER B O 1
ATOM 6886 N N . GLY B 1 354 ? 0.621 -41.5 -5.043 1 50.03 354 GLY B N 1
ATOM 6887 C CA . GLY B 1 354 ? 2.031 -41.375 -4.703 1 50.03 354 GLY B CA 1
ATOM 6888 C C . GLY B 1 354 ? 2.73 -40.25 -5.414 1 50.03 354 GLY B C 1
ATOM 6889 O O . GLY B 1 354 ? 3.891 -40.375 -5.809 1 50.03 354 GLY B O 1
ATOM 6890 N N . LEU B 1 355 ? 2.158 -39.156 -5.801 1 51.41 355 LEU B N 1
ATOM 6891 C CA . LEU B 1 355 ? 2.943 -38.062 -6.367 1 51.41 355 LEU B CA 1
ATOM 6892 C C . LEU B 1 355 ? 3.691 -37.312 -5.273 1 51.41 355 LEU B C 1
ATOM 6894 O O . LEU B 1 355 ? 3.092 -36.906 -4.281 1 51.41 355 LEU B O 1
ATOM 6898 N N . ASP B 1 356 ? 5.121 -37.5 -5.297 1 47.56 356 ASP B N 1
ATOM 6899 C CA . ASP B 1 356 ? 5.988 -36.75 -4.391 1 47.56 356 ASP B CA 1
ATOM 6900 C C . ASP B 1 356 ? 6.109 -35.281 -4.828 1 47.56 356 ASP B C 1
ATOM 6902 O O . ASP B 1 356 ? 6.504 -35 -5.961 1 47.56 356 ASP B O 1
ATOM 6906 N N . LEU B 1 357 ? 5.324 -34.344 -4.211 1 54.47 357 LEU B N 1
ATOM 6907 C CA . LEU B 1 357 ? 5.531 -33 -4.762 1 54.47 357 LEU B CA 1
ATOM 6908 C C . LEU B 1 357 ? 6.078 -32.062 -3.695 1 54.47 357 LEU B C 1
ATOM 6910 O O . LEU B 1 357 ? 5.605 -32.062 -2.557 1 54.47 357 LEU B O 1
ATOM 6914 N N . PRO B 1 358 ? 7.316 -31.469 -3.994 1 50.72 358 PRO B N 1
ATOM 6915 C CA . PRO B 1 358 ? 7.84 -30.484 -3.047 1 50.72 358 PRO B CA 1
ATOM 6916 C C . PRO B 1 358 ? 6.891 -29.312 -2.834 1 50.72 358 PRO B C 1
ATOM 6918 O O . PRO B 1 358 ? 6.211 -28.891 -3.77 1 50.72 358 PRO B O 1
ATOM 6921 N N . LEU B 1 359 ? 6.816 -28.891 -1.516 1 54.59 359 LEU B N 1
ATOM 6922 C CA . LEU B 1 359 ? 5.914 -27.828 -1.112 1 54.59 359 LEU B CA 1
ATOM 6923 C C . LEU B 1 359 ? 6.516 -26.453 -1.438 1 54.59 359 LEU B C 1
ATOM 6925 O O . LEU B 1 359 ? 5.859 -25.422 -1.273 1 54.59 359 LEU B O 1
ATOM 6929 N N . THR B 1 360 ? 7.758 -26.469 -2.051 1 57.25 360 THR B N 1
ATOM 6930 C CA . THR B 1 360 ? 8.328 -25.156 -2.279 1 57.25 360 THR B CA 1
ATOM 6931 C C . THR B 1 360 ? 7.914 -24.609 -3.646 1 57.25 360 THR B C 1
ATOM 6933 O O . THR B 1 360 ? 7.777 -25.375 -4.605 1 57.25 360 THR B O 1
ATOM 6936 N N . SER B 1 361 ? 7.242 -23.422 -3.65 1 68.75 361 SER B N 1
ATOM 6937 C CA . SER B 1 361 ? 6.895 -22.844 -4.945 1 68.75 361 SER B CA 1
ATOM 6938 C C . SER B 1 361 ? 7.148 -21.344 -4.961 1 68.75 361 SER B C 1
ATOM 6940 O O . SER B 1 361 ? 7.035 -20.688 -3.93 1 68.75 361 SER B O 1
ATOM 6942 N N . ASP B 1 362 ? 7.832 -20.953 -6.07 1 76.81 362 ASP B N 1
ATOM 6943 C CA . ASP B 1 362 ? 8.031 -19.531 -6.375 1 76.81 362 ASP B CA 1
ATOM 6944 C C . ASP B 1 362 ? 7.199 -19.109 -7.582 1 76.81 362 ASP B C 1
ATOM 6946 O O . ASP B 1 362 ? 7.449 -19.562 -8.703 1 76.81 362 ASP B O 1
ATOM 6950 N N . THR B 1 363 ? 6.18 -18.453 -7.34 1 84.75 363 THR B N 1
ATOM 6951 C CA . THR B 1 363 ? 5.16 -18.062 -8.305 1 84.75 363 THR B CA 1
ATOM 6952 C C . THR B 1 363 ? 4.715 -16.625 -8.062 1 84.75 363 THR B C 1
ATOM 6954 O O . THR B 1 363 ? 4.844 -16.094 -6.953 1 84.75 363 THR B O 1
ATOM 6957 N N . VAL B 1 364 ? 4.445 -16.016 -9.188 1 93.94 364 VAL B N 1
ATOM 6958 C CA . VAL B 1 364 ? 3.744 -14.75 -9.023 1 93.94 364 VAL B CA 1
ATOM 6959 C C . VAL B 1 364 ? 2.324 -14.867 -9.578 1 93.94 364 VAL B C 1
ATOM 6961 O O . VAL B 1 364 ? 2.102 -15.516 -10.602 1 93.94 364 VAL B O 1
ATOM 6964 N N . TYR B 1 365 ? 1.384 -14.32 -8.883 1 98 365 TYR B N 1
ATOM 6965 C CA . TYR B 1 365 ? 0.014 -14.094 -9.328 1 98 365 TYR B CA 1
ATOM 6966 C C . TYR B 1 365 ? -0.32 -12.609 -9.336 1 98 365 TYR B C 1
ATOM 6968 O O . TYR B 1 365 ? 0.117 -11.859 -8.453 1 98 365 TYR B O 1
ATOM 6976 N N . PHE B 1 366 ? -1.058 -12.211 -10.336 1 98.62 366 PHE B N 1
ATOM 6977 C CA . PHE B 1 366 ? -1.525 -10.836 -10.406 1 98.62 366 PHE B CA 1
ATOM 6978 C C . PHE B 1 366 ? -2.838 -10.75 -11.172 1 98.62 366 PHE B C 1
ATOM 6980 O O . PHE B 1 366 ? -3.217 -11.688 -11.875 1 98.62 366 PHE B O 1
ATOM 6987 N N . THR B 1 367 ? -3.539 -9.656 -10.977 1 98.88 367 THR B N 1
ATOM 6988 C CA . THR B 1 367 ? -4.805 -9.445 -11.664 1 98.88 367 THR B CA 1
ATOM 6989 C C . THR B 1 367 ? -4.973 -7.98 -12.055 1 98.88 367 THR B C 1
ATOM 6991 O O . THR B 1 367 ? -4.383 -7.098 -11.43 1 98.88 367 THR B O 1
ATOM 6994 N N . THR B 1 368 ? -5.68 -7.754 -13.164 1 98.88 368 THR B N 1
ATOM 6995 C CA . THR B 1 368 ? -5.938 -6.426 -13.711 1 98.88 368 THR B CA 1
ATOM 6996 C C . THR B 1 368 ? -7.406 -6.285 -14.109 1 98.88 368 THR B C 1
ATOM 6998 O O . THR B 1 368 ? -8.062 -7.27 -14.445 1 98.88 368 THR B O 1
ATOM 7001 N N . SER B 1 369 ? -7.926 -5.184 -13.992 1 98.81 369 SER B N 1
ATOM 7002 C CA . SER B 1 369 ? -9.242 -4.793 -14.477 1 98.81 369 SER B CA 1
ATOM 7003 C C . SER B 1 369 ? -9.188 -3.449 -15.203 1 98.81 369 SER B C 1
ATOM 7005 O O . SER B 1 369 ? -8.344 -2.604 -14.883 1 98.81 369 SER B O 1
ATOM 7007 N N . ASP B 1 370 ? -10.062 -3.281 -16.234 1 98.75 370 ASP B N 1
ATOM 7008 C CA . ASP B 1 370 ? -9.992 -2.076 -17.047 1 98.75 370 ASP B CA 1
ATOM 7009 C C . ASP B 1 370 ? -11.305 -1.288 -16.984 1 98.75 370 ASP B C 1
ATOM 7011 O O . ASP B 1 370 ? -12.234 -1.684 -16.281 1 98.75 370 ASP B O 1
ATOM 7015 N N . ARG B 1 371 ? -11.367 -0.149 -17.656 1 97.62 371 ARG B N 1
ATOM 7016 C CA . ARG B 1 371 ? -12.484 0.79 -17.578 1 97.62 371 ARG B CA 1
ATOM 7017 C C . ARG B 1 371 ? -13.727 0.215 -18.25 1 97.62 371 ARG B C 1
ATOM 7019 O O . ARG B 1 371 ? -14.836 0.732 -18.047 1 97.62 371 ARG B O 1
ATOM 7026 N N . TRP B 1 372 ? -13.625 -0.857 -19.031 1 97.75 372 TRP B N 1
ATOM 7027 C CA . TRP B 1 372 ? -14.758 -1.431 -19.75 1 97.75 372 TRP B CA 1
ATOM 7028 C C . TRP B 1 372 ? -15.367 -2.588 -18.953 1 97.75 372 TRP B C 1
ATOM 7030 O O . TRP B 1 372 ? -16.328 -3.219 -19.422 1 97.75 372 TRP B O 1
ATOM 7040 N N . GLY B 1 373 ? -14.781 -2.941 -17.781 1 97.38 373 GLY B N 1
ATOM 7041 C CA . GLY B 1 373 ? -15.344 -3.982 -16.938 1 97.38 373 GLY B CA 1
ATOM 7042 C C . GLY B 1 373 ? -14.688 -5.336 -17.141 1 97.38 373 GLY B C 1
ATOM 7043 O O . GLY B 1 373 ? -15.055 -6.316 -16.5 1 97.38 373 GLY B O 1
ATOM 7044 N N . ASN B 1 374 ? -13.625 -5.422 -18.047 1 98.75 374 ASN B N 1
ATOM 7045 C CA . ASN B 1 374 ? -12.906 -6.68 -18.234 1 98.75 374 ASN B CA 1
ATOM 7046 C C . ASN B 1 374 ? -11.938 -6.938 -17.094 1 98.75 374 ASN B C 1
ATOM 7048 O O . ASN B 1 374 ? -11.531 -6.008 -16.391 1 98.75 374 ASN B O 1
ATOM 7052 N N . ALA B 1 375 ? -11.625 -8.164 -16.953 1 98.88 375 ALA B N 1
ATOM 7053 C CA . ALA B 1 375 ? -10.625 -8.547 -15.961 1 98.88 375 ALA B CA 1
ATOM 7054 C C . ALA B 1 375 ? -9.734 -9.664 -16.484 1 98.88 375 ALA B C 1
ATOM 7056 O O . ALA B 1 375 ? -10.156 -10.461 -17.328 1 98.88 375 ALA B O 1
ATOM 7057 N N . CYS B 1 376 ? -8.578 -9.656 -16.062 1 98.94 376 CYS B N 1
ATOM 7058 C CA . CYS B 1 376 ? -7.609 -10.703 -16.391 1 98.94 376 CYS B CA 1
ATOM 7059 C C . CYS B 1 376 ? -6.977 -11.273 -15.125 1 98.94 376 CYS B C 1
ATOM 7061 O O . CYS B 1 376 ? -6.348 -10.539 -14.359 1 98.94 376 CYS B O 1
ATOM 7063 N N . SER B 1 377 ? -7.227 -12.508 -14.859 1 98.94 377 SER B N 1
ATOM 7064 C CA . SER B 1 377 ? -6.52 -13.289 -13.844 1 98.94 377 SER B CA 1
ATOM 7065 C C . SER B 1 377 ? -5.344 -14.039 -14.453 1 98.94 377 SER B C 1
ATOM 7067 O O . SER B 1 377 ? -5.527 -14.891 -15.328 1 98.94 377 SER B O 1
ATOM 7069 N N . PHE B 1 378 ? -4.125 -13.711 -14.016 1 98.81 378 PHE B N 1
ATOM 7070 C CA . PHE B 1 378 ? -2.92 -14.164 -14.695 1 98.81 378 PHE B CA 1
ATOM 7071 C C . PHE B 1 378 ? -1.901 -14.711 -13.703 1 98.81 378 PHE B C 1
ATOM 7073 O O . PHE B 1 378 ? -1.729 -14.148 -12.617 1 98.81 378 PHE B O 1
ATOM 7080 N N . ILE B 1 379 ? -1.294 -15.812 -14.055 1 98.56 379 ILE B N 1
ATOM 7081 C CA . ILE B 1 379 ? -0.299 -16.438 -13.18 1 98.56 379 ILE B CA 1
ATOM 7082 C C . ILE B 1 379 ? 0.884 -16.922 -14.016 1 98.56 379 ILE B C 1
ATOM 7084 O O . ILE B 1 379 ? 0.704 -17.422 -15.125 1 98.56 379 ILE B O 1
ATOM 7088 N N . ASN B 1 380 ? 2.09 -16.641 -13.57 1 98 380 ASN B N 1
ATOM 7089 C CA . ASN B 1 380 ? 3.354 -16.922 -14.234 1 98 380 ASN B CA 1
ATOM 7090 C C . ASN B 1 380 ? 4.406 -17.438 -13.258 1 98 380 ASN B C 1
ATOM 7092 O O . ASN B 1 380 ? 4.512 -16.938 -12.141 1 98 380 ASN B O 1
ATOM 7096 N N . SER B 1 381 ? 5.168 -18.484 -13.656 1 97.75 381 SER B N 1
ATOM 7097 C CA . SER B 1 381 ? 6.07 -19.094 -12.688 1 97.75 381 SER B CA 1
ATOM 7098 C C . SER B 1 381 ? 7.184 -19.875 -13.367 1 97.75 381 SER B C 1
ATOM 7100 O O . SER B 1 381 ? 6.988 -20.406 -14.469 1 97.75 381 SER B O 1
ATOM 7102 N N . VAL B 1 382 ? 8.289 -19.922 -12.617 1 97.75 382 VAL B N 1
ATOM 7103 C CA . VAL B 1 382 ? 9.352 -20.844 -13.016 1 97.75 382 VAL B CA 1
ATOM 7104 C C . VAL B 1 382 ? 9.344 -22.062 -12.102 1 97.75 382 VAL B C 1
ATOM 7106 O O . VAL B 1 382 ? 10.312 -22.828 -12.07 1 97.75 382 VAL B O 1
ATOM 7109 N N . PHE B 1 383 ? 8.352 -22.266 -11.297 1 94.81 383 PHE B N 1
ATOM 7110 C CA . PHE B 1 383 ? 8.078 -23.406 -10.43 1 94.81 383 PHE B CA 1
ATOM 7111 C C . PHE B 1 383 ? 8.859 -23.297 -9.125 1 94.81 383 PHE B C 1
ATOM 7113 O O . PHE B 1 383 ? 8.414 -22.625 -8.188 1 94.81 383 PHE B O 1
ATOM 7120 N N . TRP B 1 384 ? 10.148 -23.641 -9.07 1 93.38 384 TRP B N 1
ATOM 7121 C CA . TRP B 1 384 ? 10.992 -23.422 -7.898 1 93.38 384 TRP B CA 1
ATOM 7122 C C . TRP B 1 384 ? 11.789 -22.125 -8.039 1 93.38 384 TRP B C 1
ATOM 7124 O O . TRP B 1 384 ? 11.789 -21.5 -9.109 1 93.38 384 TRP B O 1
ATOM 7134 N N . GLY B 1 385 ? 12.375 -21.75 -6.867 1 94.62 385 GLY B N 1
ATOM 7135 C CA . GLY B 1 385 ? 13.227 -20.578 -6.973 1 94.62 385 GLY B CA 1
ATOM 7136 C C . GLY B 1 385 ? 14.25 -20.672 -8.094 1 94.62 385 GLY B C 1
ATOM 7137 O O . GLY B 1 385 ? 15.094 -21.562 -8.086 1 94.62 385 GLY B O 1
ATOM 7138 N N . PHE B 1 386 ? 14.117 -19.828 -9.023 1 97.5 386 PHE B N 1
ATOM 7139 C CA . PHE B 1 386 ? 14.914 -19.781 -10.242 1 97.5 386 PHE B CA 1
ATOM 7140 C C . PHE B 1 386 ? 14.758 -21.062 -11.055 1 97.5 386 PHE B C 1
ATOM 7142 O O . PHE B 1 386 ? 15.562 -21.344 -11.945 1 97.5 386 PHE B O 1
ATOM 7149 N N . GLY B 1 387 ? 13.805 -21.891 -10.695 1 96.62 387 GLY B N 1
ATOM 7150 C CA . GLY B 1 387 ? 13.531 -23.109 -11.438 1 96.62 387 GLY B CA 1
ATOM 7151 C C . GLY B 1 387 ? 14.68 -24.109 -11.406 1 96.62 387 GLY B C 1
ATOM 7152 O O . GLY B 1 387 ? 15.18 -24.453 -10.336 1 96.62 387 GLY B O 1
ATOM 7153 N N . SER B 1 388 ? 15.102 -24.516 -12.609 1 97.19 388 SER B N 1
ATOM 7154 C CA . SER B 1 388 ? 16.234 -25.422 -12.734 1 97.19 388 SER B CA 1
ATOM 7155 C C . SER B 1 388 ? 17.547 -24.719 -12.438 1 97.19 388 SER B C 1
ATOM 7157 O O . SER B 1 388 ? 18.578 -25.375 -12.219 1 97.19 388 SER B O 1
ATOM 7159 N N . GLY B 1 389 ? 17.516 -23.406 -12.461 1 97.69 389 GLY B N 1
ATOM 7160 C CA . GLY B 1 389 ? 18.719 -22.625 -12.32 1 97.69 389 GLY B CA 1
ATOM 7161 C C . GLY B 1 389 ? 19.484 -22.453 -13.625 1 97.69 389 GLY B C 1
ATOM 7162 O O . GLY B 1 389 ? 20.375 -21.609 -13.727 1 97.69 389 GLY B O 1
ATOM 7163 N N . LEU B 1 390 ? 19.141 -23.219 -14.617 1 98.44 390 LEU B N 1
ATOM 7164 C CA . LEU B 1 390 ? 19.844 -23.172 -15.898 1 98.44 390 LEU B CA 1
ATOM 7165 C C . LEU B 1 390 ? 19.531 -21.859 -16.625 1 98.44 390 LEU B C 1
ATOM 7167 O O . LEU B 1 390 ? 18.359 -21.531 -16.828 1 98.44 390 LEU B O 1
ATOM 7171 N N . VAL B 1 391 ? 20.578 -21.172 -16.969 1 98.62 391 VAL B N 1
ATOM 7172 C CA . VAL B 1 391 ? 20.438 -19.906 -17.672 1 98.62 391 VAL B CA 1
ATOM 7173 C C . VAL B 1 391 ? 21 -20.016 -19.094 1 98.62 391 VAL B C 1
ATOM 7175 O O . VAL B 1 391 ? 22.203 -20.234 -19.266 1 98.62 391 VAL B O 1
ATOM 7178 N N . PRO B 1 392 ? 20.125 -19.938 -20.062 1 98.69 392 PRO B N 1
ATOM 7179 C CA . PRO B 1 392 ? 20.656 -19.969 -21.438 1 98.69 392 PRO B CA 1
ATOM 7180 C C . PRO B 1 392 ? 21.609 -18.812 -21.719 1 98.69 392 PRO B C 1
ATOM 7182 O O . PRO B 1 392 ? 21.391 -17.688 -21.266 1 98.69 392 PRO B O 1
ATOM 7185 N N . GLU B 1 393 ? 22.609 -19.094 -22.5 1 98 393 GLU B N 1
ATOM 7186 C CA . GLU B 1 393 ? 23.641 -18.125 -22.797 1 98 393 GLU B CA 1
ATOM 7187 C C . GLU B 1 393 ? 23.047 -16.844 -23.406 1 98 393 GLU B C 1
ATOM 7189 O O . GLU B 1 393 ? 22.312 -16.922 -24.406 1 98 393 GLU B O 1
ATOM 7194 N N . GLY B 1 394 ? 23.266 -15.773 -22.75 1 97.75 394 GLY B N 1
ATOM 7195 C CA . GLY B 1 394 ? 22.922 -14.469 -23.312 1 97.75 394 GLY B CA 1
ATOM 7196 C C . GLY B 1 394 ? 21.438 -14.164 -23.281 1 97.75 394 GLY B C 1
ATOM 7197 O O . GLY B 1 394 ? 20.969 -13.305 -24.016 1 97.75 394 GLY B O 1
ATOM 7198 N N . CYS B 1 395 ? 20.703 -14.82 -22.469 1 98.12 395 CYS B N 1
ATOM 7199 C CA . CYS B 1 395 ? 19.25 -14.641 -22.547 1 98.12 395 CYS B CA 1
ATOM 7200 C C . CYS B 1 395 ? 18.734 -13.93 -21.297 1 98.12 395 CYS B C 1
ATOM 7202 O O . CYS B 1 395 ? 17.672 -13.305 -21.328 1 98.12 395 CYS B O 1
ATOM 7204 N N . GLY B 1 396 ? 19.391 -14.039 -20.141 1 98.31 396 GLY B N 1
ATOM 7205 C CA . GLY B 1 396 ? 19.062 -13.258 -18.969 1 98.31 396 GLY B CA 1
ATOM 7206 C C . GLY B 1 396 ? 17.891 -13.828 -18.188 1 98.31 396 GLY B C 1
ATOM 7207 O O . GLY B 1 396 ? 17.234 -13.109 -17.422 1 98.31 396 GLY B O 1
ATOM 7208 N N . PHE B 1 397 ? 17.531 -15.07 -18.312 1 98.69 397 PHE B N 1
ATOM 7209 C CA . PHE B 1 397 ? 16.484 -15.711 -17.531 1 98.69 397 PHE B CA 1
ATOM 7210 C C . PHE B 1 397 ? 16.844 -17.156 -17.219 1 98.69 397 PHE B C 1
ATOM 7212 O O . PHE B 1 397 ? 17.672 -17.766 -17.922 1 98.69 397 PHE B O 1
ATOM 7219 N N . SER B 1 398 ? 16.266 -17.703 -16.156 1 98.62 398 SER B N 1
ATOM 7220 C CA . SER B 1 398 ? 16.422 -19.125 -15.844 1 98.62 398 SER B CA 1
ATOM 7221 C C . SER B 1 398 ? 15.25 -19.938 -16.359 1 98.62 398 SER B C 1
ATOM 7223 O O . SER B 1 398 ? 14.156 -19.391 -16.562 1 98.62 398 SER B O 1
ATOM 7225 N N . LEU B 1 399 ? 15.5 -21.188 -16.562 1 98.75 399 LEU B N 1
ATOM 7226 C CA . LEU B 1 399 ? 14.461 -22.094 -17.047 1 98.75 399 LEU B CA 1
ATOM 7227 C C . LEU B 1 399 ? 13.742 -22.75 -15.883 1 98.75 399 LEU B C 1
ATOM 7229 O O . LEU B 1 399 ? 14.367 -23.109 -14.875 1 98.75 399 LEU B O 1
ATOM 7233 N N . GLN B 1 400 ? 12.453 -22.938 -16.094 1 98.25 400 GLN B N 1
ATOM 7234 C CA . GLN B 1 400 ? 11.656 -23.625 -15.086 1 98.25 400 GLN B CA 1
ATOM 7235 C C . GLN B 1 400 ? 12.047 -25.094 -14.984 1 98.25 400 GLN B C 1
ATOM 7237 O O . GLN B 1 400 ? 12.781 -25.609 -15.836 1 98.25 400 GLN B O 1
ATOM 7242 N N . ASN B 1 401 ? 11.586 -25.766 -13.883 1 97.12 401 ASN B N 1
ATOM 7243 C CA . ASN B 1 401 ? 11.781 -27.203 -13.711 1 97.12 401 ASN B CA 1
ATOM 7244 C C . ASN B 1 401 ? 10.453 -27.938 -13.562 1 97.12 401 ASN B C 1
ATOM 7246 O O . ASN B 1 401 ? 10.305 -28.781 -12.688 1 97.12 401 ASN B O 1
ATOM 7250 N N . ARG B 1 402 ? 9.516 -27.578 -14.367 1 95.94 402 ARG B N 1
ATOM 7251 C CA . ARG B 1 402 ? 8.148 -28.094 -14.312 1 95.94 402 ARG B CA 1
ATOM 7252 C C . ARG B 1 402 ? 8.125 -29.594 -14.578 1 95.94 402 ARG B C 1
ATOM 7254 O O . ARG B 1 402 ? 7.234 -30.297 -14.094 1 95.94 402 ARG B O 1
ATOM 7261 N N . GLY B 1 403 ? 9.047 -30.109 -15.328 1 95.25 403 GLY B N 1
ATOM 7262 C CA . GLY B 1 403 ? 9.109 -31.547 -15.594 1 95.25 403 GLY B CA 1
ATOM 7263 C C . GLY B 1 403 ? 9.266 -32.375 -14.336 1 95.25 403 GLY B C 1
ATOM 7264 O O . GLY B 1 403 ? 9 -33.562 -14.336 1 95.25 403 GLY B O 1
ATOM 7265 N N . PHE B 1 404 ? 9.742 -31.688 -13.344 1 92 404 PHE B N 1
ATOM 7266 C CA . PHE B 1 404 ? 9.852 -32.344 -12.055 1 92 404 PHE B CA 1
ATOM 7267 C C . PHE B 1 404 ? 8.477 -32.75 -11.531 1 92 404 PHE B C 1
ATOM 7269 O O . PHE B 1 404 ? 8.367 -33.594 -10.641 1 92 404 PHE B O 1
ATOM 7276 N N . GLY B 1 405 ? 7.457 -32.25 -12.086 1 90.38 405 GLY B N 1
ATOM 7277 C CA . GLY B 1 405 ? 6.086 -32.531 -11.695 1 90.38 405 GLY B CA 1
ATOM 7278 C C . GLY B 1 405 ? 5.559 -33.812 -12.266 1 90.38 405 GLY B C 1
ATOM 7279 O O . GLY B 1 405 ? 4.523 -34.312 -11.82 1 90.38 405 GLY B O 1
ATOM 7280 N N . PHE B 1 406 ? 6.281 -34.469 -13.148 1 94.19 406 PHE B N 1
ATOM 7281 C CA . PHE B 1 406 ? 5.859 -35.75 -13.727 1 94.19 406 PHE B CA 1
ATOM 7282 C C . PHE B 1 406 ? 6.062 -36.906 -12.727 1 94.19 406 PHE B C 1
ATOM 7284 O O . PHE B 1 406 ? 6.973 -36.844 -11.898 1 94.19 406 PHE B O 1
ATOM 7291 N N . SER B 1 407 ? 5.219 -37.844 -12.844 1 92 407 SER B N 1
ATOM 7292 C CA . SER B 1 407 ? 5.484 -39.156 -12.234 1 92 407 SER B CA 1
ATOM 7293 C C . SER B 1 407 ? 6.352 -40 -13.133 1 92 407 SER B C 1
ATOM 7295 O O . SER B 1 407 ? 6.312 -39.875 -14.359 1 92 407 SER B O 1
ATOM 7297 N N . LEU B 1 408 ? 7.199 -40.844 -12.492 1 93.62 408 LEU B N 1
ATOM 7298 C CA . LEU B 1 408 ? 7.965 -41.844 -13.234 1 93.62 408 LEU B CA 1
ATOM 7299 C C . LEU B 1 408 ? 7.418 -43.25 -12.984 1 93.62 408 LEU B C 1
ATOM 7301 O O . LEU B 1 408 ? 8.062 -44.219 -13.328 1 93.62 408 LEU B O 1
ATOM 7305 N N . ASP B 1 409 ? 6.238 -43.281 -12.344 1 92.19 409 ASP B N 1
ATOM 7306 C CA . ASP B 1 409 ? 5.469 -44.5 -12.195 1 92.19 409 ASP B CA 1
ATOM 7307 C C . ASP B 1 409 ? 4.594 -44.75 -13.422 1 92.19 409 ASP B C 1
ATOM 7309 O O . ASP B 1 409 ? 3.678 -43.969 -13.703 1 92.19 409 ASP B O 1
ATOM 7313 N N . PRO B 1 410 ? 4.828 -45.938 -14.055 1 92.5 410 PRO B N 1
ATOM 7314 C CA . PRO B 1 410 ? 4.082 -46.188 -15.281 1 92.5 410 PRO B CA 1
ATOM 7315 C C . PRO B 1 410 ? 2.576 -46.312 -15.055 1 92.5 410 PRO B C 1
ATOM 7317 O O . PRO B 1 410 ? 1.793 -46.188 -16 1 92.5 410 PRO B O 1
ATOM 7320 N N . ASN B 1 411 ? 2.135 -46.438 -13.852 1 90.06 411 ASN B N 1
ATOM 7321 C CA . ASN B 1 411 ? 0.717 -46.625 -13.555 1 90.06 411 ASN B CA 1
ATOM 7322 C C . ASN B 1 411 ? 0.05 -45.312 -13.188 1 90.06 411 ASN B C 1
ATOM 7324 O O . ASN B 1 411 ? -1.164 -45.25 -12.984 1 90.06 411 ASN B O 1
ATOM 7328 N N . ASN B 1 412 ? 0.785 -44.281 -13.141 1 91.31 412 ASN B N 1
ATOM 7329 C CA . ASN B 1 412 ? 0.254 -42.969 -12.789 1 91.31 412 ASN B CA 1
ATOM 7330 C C . ASN B 1 412 ? -0.243 -42.219 -14.023 1 91.31 412 ASN B C 1
ATOM 7332 O O . ASN B 1 412 ? 0.401 -42.25 -15.07 1 91.31 412 ASN B O 1
ATOM 7336 N N . LYS B 1 413 ? -1.388 -41.5 -13.891 1 92.81 413 LYS B N 1
ATOM 7337 C CA . LYS B 1 413 ? -1.941 -40.75 -15.008 1 92.81 413 LYS B CA 1
ATOM 7338 C C . LYS B 1 413 ? -1.003 -39.625 -15.414 1 92.81 413 LYS B C 1
ATOM 7340 O O . LYS B 1 413 ? -1.009 -39.188 -16.578 1 92.81 413 LYS B O 1
ATOM 7345 N N . ASN B 1 414 ? -0.187 -39.188 -14.5 1 94.81 414 ASN B N 1
ATOM 7346 C CA . ASN B 1 414 ? 0.728 -38.094 -14.75 1 94.81 414 ASN B CA 1
ATOM 7347 C C . ASN B 1 414 ? 2.127 -38.562 -15.102 1 94.81 414 ASN B C 1
ATOM 7349 O O . ASN B 1 414 ? 3.104 -37.844 -14.977 1 94.81 414 ASN B O 1
ATOM 7353 N N . VAL B 1 415 ? 2.27 -39.781 -15.5 1 95.06 415 VAL B N 1
ATOM 7354 C CA . VAL B 1 415 ? 3.555 -40.312 -15.914 1 95.06 415 VAL B CA 1
ATOM 7355 C C . VAL B 1 415 ? 4.094 -39.531 -17.109 1 95.06 415 VAL B C 1
ATOM 7357 O O . VAL B 1 415 ? 3.326 -39.125 -17.984 1 95.06 415 VAL B O 1
ATOM 7360 N N . ILE B 1 416 ? 5.371 -39.344 -17.172 1 96.81 416 ILE B N 1
ATOM 7361 C CA . ILE B 1 416 ? 6.012 -38.594 -18.234 1 96.81 416 ILE B CA 1
ATOM 7362 C C . ILE B 1 416 ? 5.781 -39.281 -19.578 1 96.81 416 ILE B C 1
ATOM 7364 O O . ILE B 1 416 ? 5.785 -40.5 -19.656 1 96.81 416 ILE B O 1
ATOM 7368 N N . ALA B 1 417 ? 5.555 -38.5 -20.562 1 98.06 417 ALA B N 1
ATOM 7369 C CA . ALA B 1 417 ? 5.41 -38.969 -21.938 1 98.06 417 ALA B CA 1
ATOM 7370 C C . ALA B 1 417 ? 5.746 -37.844 -22.922 1 98.06 417 ALA B C 1
ATOM 7372 O O . ALA B 1 417 ? 5.699 -36.656 -22.578 1 98.06 417 ALA B O 1
ATOM 7373 N N . PRO B 1 418 ? 6.141 -38.281 -24.203 1 98.19 418 PRO B N 1
ATOM 7374 C CA . PRO B 1 418 ? 6.441 -37.281 -25.234 1 98.19 418 PRO B CA 1
ATOM 7375 C C . PRO B 1 418 ? 5.281 -36.312 -25.484 1 98.19 418 PRO B C 1
ATOM 7377 O O . PRO B 1 418 ? 4.152 -36.75 -25.719 1 98.19 418 PRO B O 1
ATOM 7380 N N . GLY B 1 419 ? 5.594 -35 -25.375 1 98.06 419 GLY B N 1
ATOM 7381 C CA . GLY B 1 419 ? 4.609 -34 -25.703 1 98.06 419 GLY B CA 1
ATOM 7382 C C . GLY B 1 419 ? 3.551 -33.812 -24.641 1 98.06 419 GLY B C 1
ATOM 7383 O O . GLY B 1 419 ? 2.537 -33.156 -24.859 1 98.06 419 GLY B O 1
ATOM 7384 N N . LYS B 1 420 ? 3.732 -34.406 -23.547 1 98.12 420 LYS B N 1
ATOM 7385 C CA . LYS B 1 420 ? 2.77 -34.344 -22.453 1 98.12 420 LYS B CA 1
ATOM 7386 C C . LYS B 1 420 ? 3.076 -33.156 -21.516 1 98.12 420 LYS B C 1
ATOM 7388 O O . LYS B 1 420 ? 4.234 -32.75 -21.391 1 98.12 420 LYS B O 1
ATOM 7393 N N . ARG B 1 421 ? 2.021 -32.562 -20.984 1 98.19 421 ARG B N 1
ATOM 7394 C CA . ARG B 1 421 ? 2.186 -31.531 -19.938 1 98.19 421 ARG B CA 1
ATOM 7395 C C . ARG B 1 421 ? 2.176 -32.188 -18.547 1 98.19 421 ARG B C 1
ATOM 7397 O O . ARG B 1 421 ? 1.421 -33.125 -18.297 1 98.19 421 ARG B O 1
ATOM 7404 N N . PRO B 1 422 ? 2.996 -31.719 -17.703 1 96.56 422 PRO B N 1
ATOM 7405 C CA . PRO B 1 422 ? 3.002 -32.25 -16.344 1 96.56 422 PRO B CA 1
ATOM 7406 C C . PRO B 1 422 ? 1.87 -31.688 -15.484 1 96.56 422 PRO B C 1
ATOM 7408 O O . PRO B 1 422 ? 1.241 -30.688 -15.867 1 96.56 422 PRO B O 1
ATOM 7411 N N . TYR B 1 423 ? 1.589 -32.406 -14.32 1 93.94 423 TYR B N 1
ATOM 7412 C CA . TYR B 1 423 ? 0.816 -31.75 -13.266 1 93.94 423 TYR B CA 1
ATOM 7413 C C . TYR B 1 423 ? 1.329 -30.344 -13 1 93.94 423 TYR B C 1
ATOM 7415 O O . TYR B 1 423 ? 2.537 -30.125 -12.859 1 93.94 423 TYR B O 1
ATOM 7423 N N . HIS B 1 424 ? 0.412 -29.391 -13 1 94.69 424 HIS B N 1
ATOM 7424 C CA . HIS B 1 424 ? 0.847 -28.016 -12.859 1 94.69 424 HIS B CA 1
ATOM 7425 C C . HIS B 1 424 ? 0.198 -27.344 -11.648 1 94.69 424 HIS B C 1
ATOM 7427 O O . HIS B 1 424 ? -1.03 -27.328 -11.539 1 94.69 424 HIS B O 1
ATOM 7433 N N . THR B 1 425 ? 0.99 -26.656 -10.836 1 93.5 425 THR B N 1
ATOM 7434 C CA . THR B 1 425 ? 0.485 -26.125 -9.586 1 93.5 425 THR B CA 1
ATOM 7435 C C . THR B 1 425 ? -0.162 -24.75 -9.812 1 93.5 425 THR B C 1
ATOM 7437 O O . THR B 1 425 ? -0.983 -24.312 -9 1 93.5 425 THR B O 1
ATOM 7440 N N . ILE B 1 426 ? 0.182 -23.953 -10.867 1 94.62 426 ILE B N 1
ATOM 7441 C CA . ILE B 1 426 ? -0.251 -22.562 -10.93 1 94.62 426 ILE B CA 1
ATOM 7442 C C . ILE B 1 426 ? -1.624 -22.484 -11.594 1 94.62 426 ILE B C 1
ATOM 7444 O O . ILE B 1 426 ? -1.901 -23.203 -12.555 1 94.62 426 ILE B O 1
ATOM 7448 N N . ILE B 1 427 ? -2.502 -21.688 -10.992 1 97.44 427 ILE B N 1
ATOM 7449 C CA . ILE B 1 427 ? -3.902 -21.625 -11.398 1 97.44 427 ILE B CA 1
ATOM 7450 C C . ILE B 1 427 ? -4.414 -20.188 -11.266 1 97.44 427 ILE B C 1
ATOM 7452 O O . ILE B 1 427 ? -4.145 -19.516 -10.266 1 97.44 427 ILE B O 1
ATOM 7456 N N . PRO B 1 428 ? -5.086 -19.609 -12.258 1 98.31 428 PRO B N 1
ATOM 7457 C CA . PRO B 1 428 ? -5.875 -18.375 -12.125 1 98.31 428 PRO B CA 1
ATOM 7458 C C . PRO B 1 428 ? -7.328 -18.656 -11.742 1 98.31 428 PRO B C 1
ATOM 7460 O O . PRO B 1 428 ? -7.828 -19.766 -11.953 1 98.31 428 PRO B O 1
ATOM 7463 N N . ALA B 1 429 ? -8.008 -17.672 -11.188 1 98.81 429 ALA B N 1
ATOM 7464 C CA . ALA B 1 429 ? -9.406 -17.875 -10.812 1 98.81 429 ALA B CA 1
ATOM 7465 C C . ALA B 1 429 ? -10.203 -16.578 -10.945 1 98.81 429 ALA B C 1
ATOM 7467 O O . ALA B 1 429 ? -9.633 -15.484 -11 1 98.81 429 ALA B O 1
ATOM 7468 N N . MET B 1 430 ? -11.484 -16.719 -11.086 1 98.88 430 MET B N 1
ATOM 7469 C CA . MET B 1 430 ? -12.461 -15.641 -11.062 1 98.88 430 MET B CA 1
ATOM 7470 C C . MET B 1 430 ? -13.766 -16.094 -10.414 1 98.88 430 MET B C 1
ATOM 7472 O O . MET B 1 430 ? -14 -17.297 -10.258 1 98.88 430 MET B O 1
ATOM 7476 N N . VAL B 1 431 ? -14.523 -15.133 -9.992 1 98.81 431 VAL B N 1
ATOM 7477 C CA . VAL B 1 431 ? -15.852 -15.383 -9.438 1 98.81 431 VAL B CA 1
ATOM 7478 C C . VAL B 1 431 ? -16.891 -14.508 -10.156 1 98.81 431 VAL B C 1
ATOM 7480 O O . VAL B 1 431 ? -16.688 -13.305 -10.312 1 98.81 431 VAL B O 1
ATOM 7483 N N . THR B 1 432 ? -17.953 -15.125 -10.617 1 98.19 432 THR B N 1
ATOM 7484 C CA . THR B 1 432 ? -19.094 -14.398 -11.172 1 98.19 432 THR B CA 1
ATOM 7485 C C . THR B 1 432 ? -20.359 -14.695 -10.383 1 98.19 432 THR B C 1
ATOM 7487 O O . THR B 1 432 ? -20.391 -15.617 -9.562 1 98.19 432 THR B O 1
ATOM 7490 N N . SER B 1 433 ? -21.328 -13.828 -10.586 1 96.56 433 SER B N 1
ATOM 7491 C CA . SER B 1 433 ? -22.656 -14.141 -10.055 1 96.56 433 SER B CA 1
ATOM 7492 C C . SER B 1 433 ? -23.266 -15.352 -10.75 1 96.56 433 SER B C 1
ATOM 7494 O O . SER B 1 433 ? -23.328 -15.406 -11.984 1 96.56 433 SER B O 1
ATOM 7496 N N . ALA B 1 434 ? -23.688 -16.281 -9.961 1 96.69 434 ALA B N 1
ATOM 7497 C CA . ALA B 1 434 ? -24.312 -17.469 -10.547 1 96.69 434 ALA B CA 1
ATOM 7498 C C . ALA B 1 434 ? -25.609 -17.109 -11.273 1 96.69 434 ALA B C 1
ATOM 7500 O O . ALA B 1 434 ? -25.969 -17.766 -12.258 1 96.69 434 ALA B O 1
ATOM 7501 N N . ASP B 1 435 ? -26.219 -16.078 -10.859 1 94.75 435 ASP B N 1
ATOM 7502 C CA . ASP B 1 435 ? -27.516 -15.68 -11.383 1 94.75 435 ASP B CA 1
ATOM 7503 C C . ASP B 1 435 ? -27.359 -14.828 -12.641 1 94.75 435 ASP B C 1
ATOM 7505 O O . ASP B 1 435 ? -28.078 -15.039 -13.625 1 94.75 435 ASP B O 1
ATOM 7509 N N . THR B 1 436 ? -26.438 -13.836 -12.633 1 93.81 436 THR B N 1
ATOM 7510 C CA . THR B 1 436 ? -26.406 -12.828 -13.688 1 93.81 436 THR B CA 1
ATOM 7511 C C . THR B 1 436 ? -25.219 -13.039 -14.617 1 93.81 436 THR B C 1
ATOM 7513 O O . THR B 1 436 ? -25.172 -12.5 -15.727 1 93.81 436 THR B O 1
ATOM 7516 N N . GLY B 1 437 ? -24.203 -13.727 -14.133 1 95.56 437 GLY B N 1
ATOM 7517 C CA . GLY B 1 437 ? -22.984 -13.898 -14.906 1 95.56 437 GLY B CA 1
ATOM 7518 C C . GLY B 1 437 ? -22.047 -12.711 -14.805 1 95.56 437 GLY B C 1
ATOM 7519 O O . GLY B 1 437 ? -20.953 -12.727 -15.383 1 95.56 437 GLY B O 1
ATOM 7520 N N . ASP B 1 438 ? -22.453 -11.68 -14 1 95.75 438 ASP B N 1
ATOM 7521 C CA . ASP B 1 438 ? -21.609 -10.508 -13.812 1 95.75 438 ASP B CA 1
ATOM 7522 C C . ASP B 1 438 ? -20.344 -10.867 -13.016 1 95.75 438 ASP B C 1
ATOM 7524 O O . ASP B 1 438 ? -20.406 -11.68 -12.094 1 95.75 438 ASP B O 1
ATOM 7528 N N . LEU B 1 439 ? -19.312 -10.242 -13.422 1 97.5 439 LEU B N 1
ATOM 7529 C CA . LEU B 1 439 ? -18.062 -10.453 -12.688 1 97.5 439 LEU B CA 1
ATOM 7530 C C . LEU B 1 439 ? -18.188 -9.945 -11.25 1 97.5 439 LEU B C 1
ATOM 7532 O O . LEU B 1 439 ? -18.656 -8.828 -11.023 1 97.5 439 LEU B O 1
ATOM 7536 N N . LEU B 1 440 ? -17.812 -10.734 -10.297 1 97.75 440 LEU B N 1
ATOM 7537 C CA . LEU B 1 440 ? -17.75 -10.312 -8.906 1 97.75 440 LEU B CA 1
ATOM 7538 C C . LEU B 1 440 ? -16.312 -10.008 -8.5 1 97.75 440 LEU B C 1
ATOM 7540 O O . LEU B 1 440 ? -16.047 -9.008 -7.824 1 97.75 440 LEU B O 1
ATOM 7544 N N . MET B 1 441 ? -15.352 -10.906 -8.867 1 97.88 441 MET B N 1
ATOM 7545 C CA . MET B 1 441 ? -13.953 -10.586 -8.57 1 97.88 441 MET B CA 1
ATOM 7546 C C . MET B 1 441 ? -13.016 -11.438 -9.422 1 97.88 441 MET B C 1
ATOM 7548 O O . MET B 1 441 ? -13.367 -12.531 -9.844 1 97.88 441 MET B O 1
ATOM 7552 N N . SER B 1 442 ? -11.938 -10.867 -9.805 1 98.81 442 SER B N 1
ATOM 7553 C CA . SER B 1 442 ? -10.734 -11.555 -10.258 1 98.81 442 SER B CA 1
ATOM 7554 C C . SER B 1 442 ? -9.727 -11.711 -9.117 1 98.81 442 SER B C 1
ATOM 7556 O O . SER B 1 442 ? -9.383 -10.734 -8.453 1 98.81 442 SER B O 1
ATOM 7558 N N . TYR B 1 443 ? -9.32 -12.984 -8.836 1 98.75 443 TYR B N 1
ATOM 7559 C CA . TYR B 1 443 ? -8.461 -13.188 -7.676 1 98.75 443 TYR B CA 1
ATOM 7560 C C . TYR B 1 443 ? -7.629 -14.453 -7.832 1 98.75 443 TYR B C 1
ATOM 7562 O O . TYR B 1 443 ? -7.906 -15.289 -8.703 1 98.75 443 TYR B O 1
ATOM 7570 N N . GLY B 1 444 ? -6.613 -14.516 -7.008 1 98.56 444 GLY B N 1
ATOM 7571 C CA . GLY B 1 444 ? -5.781 -15.703 -6.914 1 98.56 444 GLY B CA 1
ATOM 7572 C C . GLY B 1 444 ? -4.738 -15.617 -5.816 1 98.56 444 GLY B C 1
ATOM 7573 O O . GLY B 1 444 ? -4.469 -14.531 -5.293 1 98.56 444 GLY B O 1
ATOM 7574 N N . VAL B 1 445 ? -4.258 -16.766 -5.445 1 97.88 445 VAL B N 1
ATOM 7575 C CA . VAL B 1 445 ? -3.178 -16.906 -4.473 1 97.88 445 VAL B CA 1
ATOM 7576 C C . VAL B 1 445 ? -2.098 -17.828 -5.043 1 97.88 445 VAL B C 1
ATOM 7578 O O . VAL B 1 445 ? -2.383 -18.953 -5.445 1 97.88 445 VAL B O 1
ATOM 7581 N N . MET B 1 446 ? -0.932 -17.297 -5.125 1 94.69 446 MET B N 1
ATOM 7582 C CA . MET B 1 446 ? 0.179 -18.125 -5.566 1 94.69 446 MET B CA 1
ATOM 7583 C C . MET B 1 446 ? 0.775 -18.906 -4.395 1 94.69 446 MET B C 1
ATOM 7585 O O . MET B 1 446 ? 0.485 -18.609 -3.236 1 94.69 446 MET B O 1
ATOM 7589 N N . GLY B 1 447 ? 1.609 -20.016 -4.734 1 91.44 447 GLY B N 1
ATOM 7590 C CA . GLY B 1 447 ? 2.303 -20.734 -3.68 1 91.44 447 GLY B CA 1
ATOM 7591 C C . GLY B 1 447 ? 2.227 -22.234 -3.836 1 91.44 447 GLY B C 1
ATOM 7592 O O . GLY B 1 447 ? 1.883 -22.953 -2.889 1 91.44 447 GLY B O 1
ATOM 7593 N N . GLY B 1 448 ? 2.484 -22.719 -5.004 1 90.81 448 GLY B N 1
ATOM 7594 C CA . GLY B 1 448 ? 2.51 -24.156 -5.184 1 90.81 448 GLY B CA 1
ATOM 7595 C C . GLY B 1 448 ? 1.199 -24.828 -4.812 1 90.81 448 GLY B C 1
ATOM 7596 O O . GLY B 1 448 ? 0.14 -24.469 -5.324 1 90.81 448 GLY B O 1
ATOM 7597 N N . TYR B 1 449 ? 1.246 -25.703 -3.871 1 90.62 449 TYR B N 1
ATOM 7598 C CA . TYR B 1 449 ? 0.05 -26.438 -3.475 1 90.62 449 TYR B CA 1
ATOM 7599 C C . TYR B 1 449 ? -0.856 -25.578 -2.604 1 90.62 449 TYR B C 1
ATOM 7601 O O . TYR B 1 449 ? -2.02 -25.922 -2.379 1 90.62 449 TYR B O 1
ATOM 7609 N N . MET B 1 450 ? -0.34 -24.453 -2.244 1 94.25 450 MET B N 1
ATOM 7610 C CA . MET B 1 450 ? -1.135 -23.484 -1.486 1 94.25 450 MET B CA 1
ATOM 7611 C C . MET B 1 450 ? -2.195 -22.844 -2.371 1 94.25 450 MET B C 1
ATOM 7613 O O . MET B 1 450 ? -3.217 -22.359 -1.874 1 94.25 450 MET B O 1
ATOM 7617 N N . GLN B 1 451 ? -1.998 -22.828 -3.621 1 95.88 451 GLN B N 1
ATOM 7618 C CA . GLN B 1 451 ? -2.814 -22.031 -4.523 1 95.88 451 GLN B CA 1
ATOM 7619 C C . GLN B 1 451 ? -4.293 -22.375 -4.391 1 95.88 451 GLN B C 1
ATOM 7621 O O . GLN B 1 451 ? -5.109 -21.531 -4.039 1 95.88 451 GLN B O 1
ATOM 7626 N N . PRO B 1 452 ? -4.68 -23.672 -4.539 1 97.44 452 PRO B N 1
ATOM 7627 C CA . PRO B 1 452 ? -6.105 -23.953 -4.367 1 97.44 452 PRO B CA 1
ATOM 7628 C C . PRO B 1 452 ? -6.582 -23.734 -2.932 1 97.44 452 PRO B C 1
ATOM 7630 O O . PRO B 1 452 ? -7.727 -23.328 -2.711 1 97.44 452 PRO B O 1
ATOM 7633 N N . GLN B 1 453 ? -5.691 -24 -1.976 1 97.75 453 GLN B N 1
ATOM 7634 C CA . GLN B 1 453 ? -6.035 -23.766 -0.576 1 97.75 453 GLN B CA 1
ATOM 7635 C C . GLN B 1 453 ? -6.312 -22.297 -0.315 1 97.75 453 GLN B C 1
ATOM 7637 O O . GLN B 1 453 ? -7.289 -21.953 0.353 1 97.75 453 GLN B O 1
ATOM 7642 N N . GLY B 1 454 ? -5.438 -21.484 -0.884 1 98.31 454 GLY B N 1
ATOM 7643 C CA . GLY B 1 454 ? -5.602 -20.047 -0.749 1 98.31 454 GLY B CA 1
ATOM 7644 C C . GLY B 1 454 ? -6.84 -19.516 -1.448 1 98.31 454 GLY B C 1
ATOM 7645 O O . GLY B 1 454 ? -7.508 -18.609 -0.94 1 98.31 454 GLY B O 1
ATOM 7646 N N . HIS B 1 455 ? -7.117 -20.047 -2.639 1 98.81 455 HIS B N 1
ATOM 7647 C CA . HIS B 1 455 ? -8.32 -19.641 -3.357 1 98.81 455 HIS B CA 1
ATOM 7648 C C . HIS B 1 455 ? -9.57 -19.875 -2.514 1 98.81 455 HIS B C 1
ATOM 7650 O O . HIS B 1 455 ? -10.438 -19 -2.432 1 98.81 455 HIS B O 1
ATOM 7656 N N . VAL B 1 456 ? -9.633 -21 -1.84 1 98.88 456 VAL B N 1
ATOM 7657 C CA . VAL B 1 456 ? -10.773 -21.344 -1.005 1 98.88 456 VAL B CA 1
ATOM 7658 C C . VAL B 1 456 ? -10.875 -20.375 0.167 1 98.88 456 VAL B C 1
ATOM 7660 O O . VAL B 1 456 ? -11.945 -19.812 0.427 1 98.88 456 VAL B O 1
ATOM 7663 N N . GLN B 1 457 ? -9.797 -20.188 0.803 1 98.81 457 GLN B N 1
ATOM 7664 C CA . GLN B 1 457 ? -9.797 -19.391 2.029 1 98.81 457 GLN B CA 1
ATOM 7665 C C . GLN B 1 457 ? -10.109 -17.922 1.737 1 98.81 457 GLN B C 1
ATOM 7667 O O . GLN B 1 457 ? -10.906 -17.297 2.438 1 98.81 457 GLN B O 1
ATOM 7672 N N . VAL B 1 458 ? -9.547 -17.328 0.694 1 98.81 458 VAL B N 1
ATOM 7673 C CA . VAL B 1 458 ? -9.766 -15.914 0.364 1 98.81 458 VAL B CA 1
ATOM 7674 C C . VAL B 1 458 ? -11.219 -15.703 -0.056 1 98.81 458 VAL B C 1
ATOM 7676 O O . VAL B 1 458 ? -11.859 -14.734 0.354 1 98.81 458 VAL B O 1
ATOM 7679 N N . LEU B 1 459 ? -11.727 -16.641 -0.843 1 98.75 459 LEU B N 1
ATOM 7680 C CA . LEU B 1 459 ? -13.125 -16.516 -1.231 1 98.75 459 LEU B CA 1
ATOM 7681 C C . LEU B 1 459 ? -14.031 -16.562 -0.007 1 98.75 459 LEU B C 1
ATOM 7683 O O . LEU B 1 459 ? -14.93 -15.727 0.127 1 98.75 459 LEU B O 1
ATOM 7687 N N . LEU B 1 460 ? -13.82 -17.484 0.874 1 98.75 460 LEU B N 1
ATOM 7688 C CA . LEU B 1 460 ? -14.688 -17.656 2.037 1 98.75 460 LEU B CA 1
ATOM 7689 C C . LEU B 1 460 ? -14.586 -16.438 2.959 1 98.75 460 LEU B C 1
ATOM 7691 O O . LEU B 1 460 ? -15.57 -16.047 3.582 1 98.75 460 LEU B O 1
ATOM 7695 N N . ASN B 1 461 ? -13.383 -15.883 3.094 1 98.19 461 ASN B N 1
ATOM 7696 C CA . ASN B 1 461 ? -13.211 -14.672 3.883 1 98.19 461 ASN B CA 1
ATOM 7697 C C . ASN B 1 461 ? -14.141 -13.555 3.41 1 98.19 461 ASN B C 1
ATOM 7699 O O . ASN B 1 461 ? -14.688 -12.812 4.223 1 98.19 461 ASN B O 1
ATOM 7703 N N . MET B 1 462 ? -14.281 -13.438 2.129 1 97.88 462 MET B N 1
ATOM 7704 C CA . MET B 1 462 ? -15.125 -12.375 1.576 1 97.88 462 MET B CA 1
ATOM 7705 C C . MET B 1 462 ? -16.594 -12.797 1.578 1 97.88 462 MET B C 1
ATOM 7707 O O . MET B 1 462 ? -17.438 -12.078 2.105 1 97.88 462 MET B O 1
ATOM 7711 N N . LEU B 1 463 ? -16.875 -13.953 1.078 1 97.5 463 LEU B N 1
ATOM 7712 C CA . LEU B 1 463 ? -18.234 -14.414 0.826 1 97.5 463 LEU B CA 1
ATOM 7713 C C . LEU B 1 463 ? -18.969 -14.664 2.135 1 97.5 463 LEU B C 1
ATOM 7715 O O . LEU B 1 463 ? -20.141 -14.297 2.268 1 97.5 463 LEU B O 1
ATOM 7719 N N . LEU B 1 464 ? -18.328 -15.289 3.105 1 97.31 464 LEU B N 1
ATOM 7720 C CA . LEU B 1 464 ? -19.016 -15.711 4.32 1 97.31 464 LEU B CA 1
ATOM 7721 C C . LEU B 1 464 ? -18.797 -14.711 5.449 1 97.31 464 LEU B C 1
ATOM 7723 O O . LEU B 1 464 ? -19.672 -14.516 6.293 1 97.31 464 LEU B O 1
ATOM 7727 N N . PHE B 1 465 ? -17.594 -14.109 5.414 1 96.75 465 PHE B N 1
ATOM 7728 C CA . PHE B 1 465 ? -17.25 -13.344 6.605 1 96.75 465 PHE B CA 1
ATOM 7729 C C . PHE B 1 465 ? -17.172 -11.852 6.285 1 96.75 465 PHE B C 1
ATOM 7731 O O . PHE B 1 465 ? -16.719 -11.055 7.117 1 96.75 465 PHE B O 1
ATOM 7738 N N . GLY B 1 466 ? -17.422 -11.477 5.141 1 95.56 466 GLY B N 1
ATOM 7739 C CA . GLY B 1 466 ? -17.672 -10.086 4.789 1 95.56 466 GLY B CA 1
ATOM 7740 C C . GLY B 1 466 ? -16.406 -9.242 4.781 1 95.56 466 GLY B C 1
ATOM 7741 O O . GLY B 1 466 ? -16.453 -8.047 5.051 1 95.56 466 GLY B O 1
ATOM 7742 N N . ARG B 1 467 ? -15.32 -9.867 4.488 1 96.5 467 ARG B N 1
ATOM 7743 C CA . ARG B 1 467 ? -14.078 -9.109 4.445 1 96.5 467 ARG B CA 1
ATOM 7744 C C . ARG B 1 467 ? -13.898 -8.422 3.094 1 96.5 467 ARG B C 1
ATOM 7746 O O . ARG B 1 467 ? -14.242 -8.992 2.055 1 96.5 467 ARG B O 1
ATOM 7753 N N . SER B 1 468 ? -13.352 -7.16 3.113 1 96.56 468 SER B N 1
ATOM 7754 C CA . SER B 1 468 ? -12.938 -6.504 1.876 1 96.56 468 SER B CA 1
ATOM 7755 C C . SER B 1 468 ? -11.812 -7.27 1.188 1 96.56 468 SER B C 1
ATOM 7757 O O . SER B 1 468 ? -11.211 -8.164 1.784 1 96.56 468 SER B O 1
ATOM 7759 N N . PRO B 1 469 ? -11.547 -6.961 -0.08 1 97.94 469 PRO B N 1
ATOM 7760 C CA . PRO B 1 469 ? -10.422 -7.605 -0.765 1 97.94 469 PRO B CA 1
ATOM 7761 C C . PRO B 1 469 ? -9.133 -7.551 0.041 1 97.94 469 PRO B C 1
ATOM 7763 O O . PRO B 1 469 ? -8.438 -8.562 0.183 1 97.94 469 PRO B O 1
ATOM 7766 N N . GLN B 1 470 ? -8.812 -6.383 0.566 1 98.06 470 GLN B N 1
ATOM 7767 C CA . GLN B 1 470 ? -7.605 -6.25 1.371 1 98.06 470 GLN B CA 1
ATOM 7768 C C . GLN B 1 470 ? -7.723 -7.031 2.676 1 98.06 470 GLN B C 1
ATOM 7770 O O . GLN B 1 470 ? -6.789 -7.727 3.078 1 98.06 470 GLN B O 1
ATOM 7775 N N . GLY B 1 471 ? -8.875 -6.91 3.336 1 97.19 471 GLY B N 1
ATOM 7776 C CA . GLY B 1 471 ? -9.094 -7.648 4.57 1 97.19 471 GLY B CA 1
ATOM 7777 C C . GLY B 1 471 ? -9 -9.148 4.391 1 97.19 471 GLY B C 1
ATOM 7778 O O . GLY B 1 471 ? -8.492 -9.852 5.266 1 97.19 471 GLY B O 1
ATOM 7779 N N . ALA B 1 472 ? -9.492 -9.633 3.268 1 98.12 472 ALA B N 1
ATOM 7780 C CA . ALA B 1 472 ? -9.477 -11.07 2.984 1 98.12 472 ALA B CA 1
ATOM 7781 C C . ALA B 1 472 ? -8.047 -11.578 2.834 1 98.12 472 ALA B C 1
ATOM 7783 O O . ALA B 1 472 ? -7.746 -12.719 3.205 1 98.12 472 ALA B O 1
ATOM 7784 N N . LEU B 1 473 ? -7.203 -10.758 2.314 1 98.31 473 LEU B N 1
ATOM 7785 C CA . LEU B 1 473 ? -5.812 -11.141 2.092 1 98.31 473 LEU B CA 1
ATOM 7786 C C . LEU B 1 473 ? -5 -11 3.375 1 98.31 473 LEU B C 1
ATOM 7788 O O . LEU B 1 473 ? -3.979 -11.664 3.543 1 98.31 473 LEU B O 1
ATOM 7792 N N . ASP B 1 474 ? -5.453 -10.172 4.297 1 97.25 474 ASP B N 1
ATOM 7793 C CA . ASP B 1 474 ? -4.707 -9.867 5.508 1 97.25 474 ASP B CA 1
ATOM 7794 C C . ASP B 1 474 ? -4.816 -11 6.527 1 97.25 474 ASP B C 1
ATOM 7796 O O . ASP B 1 474 ? -3.918 -11.188 7.348 1 97.25 474 ASP B O 1
ATOM 7800 N N . VAL B 1 475 ? -5.848 -11.773 6.488 1 96.06 475 VAL B N 1
ATOM 7801 C CA . VAL B 1 475 ? -6.152 -12.742 7.531 1 96.06 475 VAL B CA 1
ATOM 7802 C C . VAL B 1 475 ? -5.191 -13.93 7.43 1 96.06 475 VAL B C 1
ATOM 7804 O O . VAL B 1 475 ? -4.832 -14.352 6.328 1 96.06 475 VAL B O 1
ATOM 7807 N N . PRO B 1 476 ? -4.812 -14.461 8.664 1 97.56 476 PRO B N 1
ATOM 7808 C CA . PRO B 1 476 ? -3.945 -15.641 8.648 1 97.56 476 PRO B CA 1
ATOM 7809 C C . PRO B 1 476 ? -4.578 -16.828 7.922 1 97.56 476 PRO B C 1
ATOM 7811 O O . PRO B 1 476 ? -5.793 -17.016 7.977 1 97.56 476 PRO B O 1
ATOM 7814 N N . ARG B 1 477 ? -3.73 -17.625 7.289 1 98.19 477 ARG B N 1
ATOM 7815 C CA . ARG B 1 477 ? -4.172 -18.781 6.504 1 98.19 477 ARG B CA 1
ATOM 7816 C C . ARG B 1 477 ? -3.637 -20.078 7.086 1 98.19 477 ARG B C 1
ATOM 7818 O O . ARG B 1 477 ? -2.812 -20.062 8 1 98.19 477 ARG B O 1
ATOM 7825 N N . ILE B 1 478 ? -4.164 -21.125 6.633 1 98.12 478 ILE B N 1
ATOM 7826 C CA . ILE B 1 478 ? -3.609 -22.453 6.891 1 98.12 478 ILE B CA 1
ATOM 7827 C C . ILE B 1 478 ? -3.094 -23.047 5.586 1 98.12 478 ILE B C 1
ATOM 7829 O O . ILE B 1 478 ? -3.492 -22.625 4.5 1 98.12 478 ILE B O 1
ATOM 7833 N N . SER B 1 479 ? -2.223 -23.969 5.66 1 95.94 479 SER B N 1
ATOM 7834 C CA . SER B 1 479 ? -1.698 -24.703 4.516 1 95.94 479 SER B CA 1
ATOM 7835 C C . SER B 1 479 ? -1.389 -26.156 4.887 1 95.94 479 SER B C 1
ATOM 7837 O O . SER B 1 479 ? -0.735 -26.406 5.898 1 95.94 479 SER B O 1
ATOM 7839 N N . LEU B 1 480 ? -1.868 -27.047 4.098 1 93.94 480 LEU B N 1
ATOM 7840 C CA . LEU B 1 480 ? -1.474 -28.453 4.273 1 93.94 480 LEU B CA 1
ATOM 7841 C C . LEU B 1 480 ? 0.023 -28.625 4.035 1 93.94 480 LEU B C 1
ATOM 7843 O O . LEU B 1 480 ? 0.604 -27.938 3.186 1 93.94 480 LEU B O 1
ATOM 7847 N N . GLY B 1 481 ? 0.592 -29.516 4.789 1 83.69 481 GLY B N 1
ATOM 7848 C CA . GLY B 1 481 ? 2.002 -29.828 4.617 1 83.69 481 GLY B CA 1
ATOM 7849 C C . GLY B 1 481 ? 2.83 -29.547 5.855 1 83.69 481 GLY B C 1
ATOM 7850 O O . GLY B 1 481 ? 2.328 -28.969 6.824 1 83.69 481 GLY B O 1
ATOM 7851 N N . ALA B 1 482 ? 4.012 -30.047 6 1 73.81 482 ALA B N 1
ATOM 7852 C CA . ALA B 1 482 ? 4.922 -29.844 7.121 1 73.81 482 ALA B CA 1
ATOM 7853 C C . ALA B 1 482 ? 5.938 -28.75 6.809 1 73.81 482 ALA B C 1
ATOM 7855 O O . ALA B 1 482 ? 6.293 -28.531 5.645 1 73.81 482 ALA B O 1
ATOM 7856 N N . PRO B 1 483 ? 6.32 -28.031 8.062 1 60.31 483 PRO B N 1
ATOM 7857 C CA . PRO B 1 483 ? 7.395 -27.062 7.867 1 60.31 483 PRO B CA 1
ATOM 7858 C C . PRO B 1 483 ? 8.711 -27.703 7.449 1 60.31 483 PRO B C 1
ATOM 7860 O O . PRO B 1 483 ? 9.008 -28.828 7.855 1 60.31 483 PRO B O 1
ATOM 7863 N N . ASN B 1 484 ? 9.695 -26.953 6.809 1 51.28 484 ASN B N 1
ATOM 7864 C CA . ASN B 1 484 ? 11.094 -27.297 6.578 1 51.28 484 ASN B CA 1
ATOM 7865 C C . ASN B 1 484 ? 11.242 -28.641 5.891 1 51.28 484 ASN B C 1
ATOM 7867 O O . ASN B 1 484 ? 12.297 -29.281 5.973 1 51.28 484 ASN B O 1
ATOM 7871 N N . VAL B 1 485 ? 10.203 -29.359 5.879 1 46.84 485 VAL B N 1
ATOM 7872 C CA . VAL B 1 485 ? 10.484 -30.703 5.379 1 46.84 485 VAL B CA 1
ATOM 7873 C C . VAL B 1 485 ? 10.695 -30.656 3.867 1 46.84 485 VAL B C 1
ATOM 7875 O O . VAL B 1 485 ? 9.812 -30.234 3.123 1 46.84 485 VAL B O 1
ATOM 7878 N N . HIS B 1 486 ? 12.016 -30.312 3.703 1 42.78 486 HIS B N 1
ATOM 7879 C CA . HIS B 1 486 ? 12.281 -30.828 2.367 1 42.78 486 HIS B CA 1
ATOM 7880 C C . HIS B 1 486 ? 11.484 -32.094 2.096 1 42.78 486 HIS B C 1
ATOM 7882 O O . HIS B 1 486 ? 11.898 -33.188 2.49 1 42.78 486 HIS B O 1
ATOM 7888 N N . VAL B 1 487 ? 10.328 -31.969 2.582 1 40.81 487 VAL B N 1
ATOM 7889 C CA . VAL B 1 487 ? 9.516 -33.188 2.561 1 40.81 487 VAL B CA 1
ATOM 7890 C C . VAL B 1 487 ? 9.875 -34.031 1.338 1 40.81 487 VAL B C 1
ATOM 7892 O O . VAL B 1 487 ? 9.859 -33.531 0.209 1 40.81 487 VAL B O 1
ATOM 7895 N N . SER B 1 488 ? 10.508 -34.906 1.697 1 38.09 488 SER B N 1
ATOM 7896 C CA . SER B 1 488 ? 10.555 -36.062 0.812 1 38.09 488 SER B CA 1
ATOM 7897 C C . SER B 1 488 ? 9.273 -36.188 0.002 1 38.09 488 SER B C 1
ATOM 7899 O O . SER B 1 488 ? 8.234 -35.656 0.381 1 38.09 488 SER B O 1
ATOM 7901 N N . HIS B 1 489 ? 9.453 -36.75 -1.189 1 43.66 489 HIS B N 1
ATOM 7902 C CA . HIS B 1 489 ? 8.75 -37.156 -2.404 1 43.66 489 HIS B CA 1
ATOM 7903 C C . HIS B 1 489 ? 7.43 -37.844 -2.074 1 43.66 489 HIS B C 1
ATOM 7905 O O . HIS B 1 489 ? 7.113 -38.875 -2.645 1 43.66 489 HIS B O 1
ATOM 7911 N N . ASN B 1 490 ? 6.84 -37.5 -0.812 1 52.03 490 ASN B N 1
ATOM 7912 C CA . ASN B 1 490 ? 5.621 -38.281 -0.63 1 52.03 490 ASN B CA 1
ATOM 7913 C C . ASN B 1 490 ? 4.414 -37.375 -0.376 1 52.03 490 ASN B C 1
ATOM 7915 O O . ASN B 1 490 ? 4.363 -36.656 0.629 1 52.03 490 ASN B O 1
ATOM 7919 N N . PRO B 1 491 ? 3.586 -37.312 -1.432 1 58.38 491 PRO B N 1
ATOM 7920 C CA . PRO B 1 491 ? 2.355 -36.531 -1.286 1 58.38 491 PRO B CA 1
ATOM 7921 C C . PRO B 1 491 ? 1.669 -36.75 0.059 1 58.38 491 PRO B C 1
ATOM 7923 O O . PRO B 1 491 ? 0.972 -35.844 0.557 1 58.38 491 PRO B O 1
ATOM 7926 N N . HIS B 1 492 ? 1.906 -37.875 0.578 1 61.16 492 HIS B N 1
ATOM 7927 C CA . HIS B 1 492 ? 1.269 -38.188 1.853 1 61.16 492 HIS B CA 1
ATOM 7928 C C . HIS B 1 492 ? 1.702 -37.188 2.939 1 61.16 492 HIS B C 1
ATOM 7930 O O . HIS B 1 492 ? 0.933 -36.906 3.857 1 61.16 492 HIS B O 1
ATOM 7936 N N . SER B 1 493 ? 2.779 -36.688 2.668 1 68.5 493 SER B N 1
ATOM 7937 C CA . SER B 1 493 ? 3.266 -35.75 3.693 1 68.5 493 SER B CA 1
ATOM 7938 C C . SER B 1 493 ? 2.463 -34.469 3.699 1 68.5 493 SER B C 1
ATOM 7940 O O . SER B 1 493 ? 2.273 -33.844 4.754 1 68.5 493 SER B O 1
ATOM 7942 N N . MET B 1 494 ? 1.946 -34.219 2.611 1 79.5 494 MET B N 1
ATOM 7943 C CA . MET B 1 494 ? 1.143 -33 2.525 1 79.5 494 MET B CA 1
ATOM 7944 C C . MET B 1 494 ? -0.166 -33.156 3.293 1 79.5 494 MET B C 1
ATOM 7946 O O . MET B 1 494 ? -0.692 -32.188 3.838 1 79.5 494 MET B O 1
ATOM 7950 N N . LEU B 1 495 ? -0.571 -34.344 3.383 1 85 495 LEU B N 1
ATOM 7951 C CA . LEU B 1 495 ? -1.884 -34.562 3.984 1 85 495 LEU B CA 1
ATOM 7952 C C . LEU B 1 495 ? -1.757 -34.875 5.473 1 85 495 LEU B C 1
ATOM 7954 O O . LEU B 1 495 ? -2.76 -34.906 6.191 1 85 495 LEU B O 1
ATOM 7958 N N . ASP B 1 496 ? -0.541 -34.938 5.965 1 86.81 496 ASP B N 1
ATOM 7959 C CA . ASP B 1 496 ? -0.341 -35.406 7.332 1 86.81 496 ASP B CA 1
ATOM 7960 C C . ASP B 1 496 ? -0.19 -34.25 8.297 1 86.81 496 ASP B C 1
ATOM 7962 O O . ASP B 1 496 ? -0.388 -34.375 9.508 1 86.81 496 ASP B O 1
ATOM 7966 N N . SER B 1 497 ? 0.217 -33.156 7.832 1 90.56 497 SER B N 1
ATOM 7967 C CA . SER B 1 497 ? 0.498 -32.031 8.711 1 90.56 497 SER B CA 1
ATOM 7968 C C . SER B 1 497 ? -0.251 -30.781 8.266 1 90.56 497 SER B C 1
ATOM 7970 O O . SER B 1 497 ? -0.74 -30.703 7.137 1 90.56 497 SER B O 1
ATOM 7972 N N . LEU B 1 498 ? -0.346 -29.844 9.234 1 95.12 498 LEU B N 1
ATOM 7973 C CA . LEU B 1 498 ? -1.091 -28.609 9 1 95.12 498 LEU B CA 1
ATOM 7974 C C . LEU B 1 498 ? -0.315 -27.391 9.508 1 95.12 498 LEU B C 1
ATOM 7976 O O . LEU B 1 498 ? 0.043 -27.344 10.688 1 95.12 498 LEU B O 1
ATOM 7980 N N . GLN B 1 499 ? -0.02 -26.516 8.633 1 95.69 499 GLN B N 1
ATOM 7981 C CA . GLN B 1 499 ? 0.649 -25.281 9.016 1 95.69 499 GLN B CA 1
ATOM 7982 C C . GLN B 1 499 ? -0.36 -24.156 9.266 1 95.69 499 GLN B C 1
ATOM 7984 O O . GLN B 1 499 ? -1.281 -23.969 8.469 1 95.69 499 GLN B O 1
ATOM 7989 N N . LEU B 1 500 ? -0.212 -23.516 10.383 1 97.75 500 LEU B N 1
ATOM 7990 C CA . LEU B 1 500 ? -1.024 -22.359 10.75 1 97.75 500 LEU B CA 1
ATOM 7991 C C . LEU B 1 500 ? -0.181 -21.094 10.789 1 97.75 500 LEU B C 1
ATOM 7993 O O . LEU B 1 500 ? 0.896 -21.078 11.383 1 97.75 500 LEU B O 1
ATOM 7997 N N . GLU B 1 501 ? -0.649 -20.078 10.148 1 97.06 501 GLU B N 1
ATOM 7998 C CA . GLU B 1 501 ? 0.068 -18.812 10.172 1 97.06 501 GLU B CA 1
ATOM 7999 C C . GLU B 1 501 ? -0.051 -18.125 11.531 1 97.06 501 GLU B C 1
ATOM 8001 O O . GLU B 1 501 ? -1.11 -18.172 12.164 1 97.06 501 GLU B O 1
ATOM 8006 N N . GLU B 1 502 ? 0.994 -17.469 11.953 1 96.5 502 GLU B N 1
ATOM 8007 C CA . GLU B 1 502 ? 0.936 -16.656 13.172 1 96.5 502 GLU B CA 1
ATOM 8008 C C . GLU B 1 502 ? -0.251 -15.695 13.133 1 96.5 502 GLU B C 1
ATOM 8010 O O . GLU B 1 502 ? -0.451 -14.977 12.148 1 96.5 502 GLU B O 1
ATOM 8015 N N . GLY B 1 503 ? -0.986 -15.633 14.203 1 95.44 503 GLY B N 1
ATOM 8016 C CA . GLY B 1 503 ? -2.217 -14.859 14.273 1 95.44 503 GLY B CA 1
ATOM 8017 C C . GLY B 1 503 ? -3.445 -15.719 14.508 1 95.44 503 GLY B C 1
ATOM 8018 O O . GLY B 1 503 ? -4.473 -15.227 14.977 1 95.44 503 GLY B O 1
ATOM 8019 N N . ILE B 1 504 ? -3.396 -17.016 14.07 1 97.81 504 ILE B N 1
ATOM 8020 C CA . ILE B 1 504 ? -4.426 -17.969 14.469 1 97.81 504 ILE B CA 1
ATOM 8021 C C . ILE B 1 504 ? -4.363 -18.203 15.977 1 97.81 504 ILE B C 1
ATOM 8023 O O . ILE B 1 504 ? -3.281 -18.375 16.531 1 97.81 504 ILE B O 1
ATOM 8027 N N . SER B 1 505 ? -5.484 -18.344 16.641 1 97.31 505 SER B N 1
ATOM 8028 C CA . SER B 1 505 ? -5.551 -18.344 18.094 1 97.31 505 SER B CA 1
ATOM 8029 C C . SER B 1 505 ? -5.008 -19.641 18.688 1 97.31 505 SER B C 1
ATOM 8031 O O . SER B 1 505 ? -5.113 -20.703 18.062 1 97.31 505 SER B O 1
ATOM 8033 N N . PRO B 1 506 ? -4.477 -19.516 19.906 1 97.38 506 PRO B N 1
ATOM 8034 C CA . PRO B 1 506 ? -4.059 -20.734 20.594 1 97.38 506 PRO B CA 1
ATOM 8035 C C . PRO B 1 506 ? -5.211 -21.703 20.828 1 97.38 506 PRO B C 1
ATOM 8037 O O . PRO B 1 506 ? -5.008 -22.922 20.812 1 97.38 506 PRO B O 1
ATOM 8040 N N . GLU B 1 507 ? -6.324 -21.172 20.969 1 98.19 507 GLU B N 1
ATOM 8041 C CA . GLU B 1 507 ? -7.504 -22.016 21.156 1 98.19 507 GLU B CA 1
ATOM 8042 C C . GLU B 1 507 ? -7.789 -22.859 19.906 1 98.19 507 GLU B C 1
ATOM 8044 O O . GLU B 1 507 ? -8.086 -24.047 20.016 1 98.19 507 GLU B O 1
ATOM 8049 N N . ALA B 1 508 ? -7.734 -22.266 18.781 1 98.5 508 ALA B N 1
ATOM 8050 C CA . ALA B 1 508 ? -7.941 -22.984 17.531 1 98.5 508 ALA B CA 1
ATOM 8051 C C . ALA B 1 508 ? -6.871 -24.062 17.328 1 98.5 508 ALA B C 1
ATOM 8053 O O . ALA B 1 508 ? -7.172 -25.172 16.891 1 98.5 508 ALA B O 1
ATOM 8054 N N . LEU B 1 509 ? -5.605 -23.703 17.625 1 98.25 509 LEU B N 1
ATOM 8055 C CA . LEU B 1 509 ? -4.504 -24.656 17.531 1 98.25 509 LEU B CA 1
ATOM 8056 C C . LEU B 1 509 ? -4.762 -25.875 18.406 1 98.25 509 LEU B C 1
ATOM 8058 O O . LEU B 1 509 ? -4.602 -27.016 17.969 1 98.25 509 LEU B O 1
ATOM 8062 N N . ALA B 1 510 ? -5.184 -25.641 19.625 1 98.31 510 ALA B N 1
ATOM 8063 C CA . ALA B 1 510 ? -5.438 -26.719 20.578 1 98.31 510 ALA B CA 1
ATOM 8064 C C . ALA B 1 510 ? -6.602 -27.594 20.125 1 98.31 510 ALA B C 1
ATOM 8066 O O . ALA B 1 510 ? -6.562 -28.812 20.266 1 98.31 510 ALA B O 1
ATOM 8067 N N . GLU B 1 511 ? -7.586 -26.969 19.625 1 98.31 511 GLU B N 1
ATOM 8068 C CA . GLU B 1 511 ? -8.758 -27.719 19.156 1 98.31 511 GLU B CA 1
ATOM 8069 C C . GLU B 1 511 ? -8.398 -28.594 17.969 1 98.31 511 GLU B C 1
ATOM 8071 O O . GLU B 1 511 ? -8.82 -29.766 17.906 1 98.31 511 GLU B O 1
ATOM 8076 N N . LEU B 1 512 ? -7.652 -28.125 17.047 1 98.5 512 LEU B N 1
ATOM 8077 C CA . LEU B 1 512 ? -7.227 -28.906 15.883 1 98.5 512 LEU B CA 1
ATOM 8078 C C . LEU B 1 512 ? -6.395 -30.109 16.312 1 98.5 512 LEU B C 1
ATOM 8080 O O . LEU B 1 512 ? -6.547 -31.203 15.766 1 98.5 512 LEU B O 1
ATOM 8084 N N . ALA B 1 513 ? -5.543 -29.844 17.281 1 98.12 513 ALA B N 1
ATOM 8085 C CA . ALA B 1 513 ? -4.742 -30.953 17.812 1 98.12 513 ALA B CA 1
ATOM 8086 C C . ALA B 1 513 ? -5.625 -32 18.438 1 98.12 513 ALA B C 1
ATOM 8088 O O . ALA B 1 513 ? -5.395 -33.219 18.25 1 98.12 513 ALA B O 1
ATOM 8089 N N . SER B 1 514 ? -6.582 -31.578 19.141 1 98.19 514 SER B N 1
ATOM 8090 C CA . SER B 1 514 ? -7.48 -32.5 19.828 1 98.19 514 SER B CA 1
ATOM 8091 C C . SER B 1 514 ? -8.297 -33.312 18.828 1 98.19 514 SER B C 1
ATOM 8093 O O . SER B 1 514 ? -8.727 -34.438 19.125 1 98.19 514 SER B O 1
ATOM 8095 N N . LEU B 1 515 ? -8.5 -32.781 17.672 1 98 515 LEU B N 1
ATOM 8096 C CA . LEU B 1 515 ? -9.273 -33.469 16.625 1 98 515 LEU B CA 1
ATOM 8097 C C . LEU B 1 515 ? -8.398 -34.438 15.844 1 98 515 LEU B C 1
ATOM 8099 O O . LEU B 1 515 ? -8.891 -35.156 14.984 1 98 515 LEU B O 1
ATOM 8103 N N . GLY B 1 516 ? -7.078 -34.406 16.062 1 96.81 516 GLY B N 1
ATOM 8104 C CA . GLY B 1 516 ? -6.176 -35.375 15.477 1 96.81 516 GLY B CA 1
ATOM 8105 C C . GLY B 1 516 ? -5.277 -34.781 14.406 1 96.81 516 GLY B C 1
ATOM 8106 O O . GLY B 1 516 ? -4.477 -35.5 13.797 1 96.81 516 GLY B O 1
ATOM 8107 N N . HIS B 1 517 ? -5.422 -33.5 14.18 1 96.56 517 HIS B N 1
ATOM 8108 C CA . HIS B 1 517 ? -4.512 -32.875 13.234 1 96.56 517 HIS B CA 1
ATOM 8109 C C . HIS B 1 517 ? -3.125 -32.688 13.844 1 96.56 517 HIS B C 1
ATOM 8111 O O . HIS B 1 517 ? -2.934 -32.906 15.039 1 96.56 517 HIS B O 1
ATOM 8117 N N . ASP B 1 518 ? -2.08 -32.406 13.047 1 94.44 518 ASP B N 1
ATOM 8118 C CA . ASP B 1 518 ? -0.719 -32.062 13.461 1 94.44 518 ASP B CA 1
ATOM 8119 C C . ASP B 1 518 ? -0.377 -30.609 13.133 1 94.44 518 ASP B C 1
ATOM 8121 O O . ASP B 1 518 ? 0.424 -30.344 12.234 1 94.44 518 ASP B O 1
ATOM 8125 N N . PRO B 1 519 ? -0.984 -29.688 13.898 1 96.19 519 PRO B N 1
ATOM 8126 C CA . PRO B 1 519 ? -0.846 -28.266 13.562 1 96.19 519 PRO B CA 1
ATOM 8127 C C . PRO B 1 519 ? 0.469 -27.672 14.055 1 96.19 519 PRO B C 1
ATOM 8129 O O . PRO B 1 519 ? 0.937 -28.016 15.148 1 96.19 519 PRO B O 1
ATOM 8132 N N . HIS B 1 520 ? 1.1 -26.781 13.258 1 94.75 520 HIS B N 1
ATOM 8133 C CA . HIS B 1 520 ? 2.312 -26.047 13.586 1 94.75 520 HIS B CA 1
ATOM 8134 C C . HIS B 1 520 ? 2.172 -24.562 13.227 1 94.75 520 HIS B C 1
ATOM 8136 O O . HIS B 1 520 ? 1.701 -24.234 12.133 1 94.75 520 HIS B O 1
ATOM 8142 N N . ILE B 1 521 ? 2.617 -23.688 14.109 1 95.81 521 ILE B N 1
ATOM 8143 C CA . ILE B 1 521 ? 2.574 -22.266 13.828 1 95.81 521 ILE B CA 1
ATOM 8144 C C . ILE B 1 521 ? 3.787 -21.859 12.984 1 95.81 521 ILE B C 1
ATOM 8146 O O . ILE B 1 521 ? 4.914 -22.266 13.281 1 95.81 521 ILE B O 1
ATOM 8150 N N . VAL B 1 522 ? 3.561 -21.156 11.922 1 95 522 VAL B N 1
ATOM 8151 C CA . VAL B 1 522 ? 4.617 -20.625 11.062 1 95 522 VAL B CA 1
ATOM 8152 C C . VAL B 1 522 ? 4.656 -19.109 11.172 1 95 522 VAL B C 1
ATOM 8154 O O . VAL B 1 522 ? 3.615 -18.438 11.125 1 95 522 VAL B O 1
ATOM 8157 N N . SER B 1 523 ? 5.855 -18.469 11.398 1 94 523 SER B N 1
ATOM 8158 C CA . SER B 1 523 ? 6.047 -17.016 11.531 1 94 523 SER B CA 1
ATOM 8159 C C . SER B 1 523 ? 7.211 -16.531 10.672 1 94 523 SER B C 1
ATOM 8161 O O . SER B 1 523 ? 7.852 -17.328 9.977 1 94 523 SER B O 1
ATOM 8163 N N . GLY B 1 524 ? 7.414 -15.211 10.672 1 93.12 524 GLY B N 1
ATOM 8164 C CA . GLY B 1 524 ? 8.539 -14.641 9.938 1 93.12 524 GLY B CA 1
ATOM 8165 C C . GLY B 1 524 ? 8.492 -14.93 8.453 1 93.12 524 GLY B C 1
ATOM 8166 O O . GLY B 1 524 ? 7.414 -14.977 7.855 1 93.12 524 GLY B O 1
ATOM 8167 N N . HIS B 1 525 ? 9.633 -15.102 7.848 1 92.06 525 HIS B N 1
ATOM 8168 C CA . HIS B 1 525 ? 9.727 -15.312 6.406 1 92.06 525 HIS B CA 1
ATOM 8169 C C . HIS B 1 525 ? 9.156 -16.672 6.012 1 92.06 525 HIS B C 1
ATOM 8171 O O . HIS B 1 525 ? 8.859 -16.906 4.836 1 92.06 525 HIS B O 1
ATOM 8177 N N . GLY B 1 526 ? 8.984 -17.547 7.035 1 91.62 526 GLY B N 1
ATOM 8178 C CA . GLY B 1 526 ? 8.328 -18.812 6.766 1 91.62 526 GLY B CA 1
ATOM 8179 C C . GLY B 1 526 ? 6.891 -18.641 6.293 1 91.62 526 GLY B C 1
ATOM 8180 O O . GLY B 1 526 ? 6.328 -19.547 5.676 1 91.62 526 GLY B O 1
ATOM 8181 N N . ARG B 1 527 ? 6.309 -17.5 6.48 1 93.62 527 ARG B N 1
ATOM 8182 C CA . ARG B 1 527 ? 4.934 -17.219 6.078 1 93.62 527 ARG B CA 1
ATOM 8183 C C . ARG B 1 527 ? 4.773 -17.312 4.566 1 93.62 527 ARG B C 1
ATOM 8185 O O . ARG B 1 527 ? 3.65 -17.359 4.059 1 93.62 527 ARG B O 1
ATOM 8192 N N . ALA B 1 528 ? 5.879 -17.422 3.867 1 92.31 528 ALA B N 1
ATOM 8193 C CA . ALA B 1 528 ? 5.836 -17.547 2.414 1 92.31 528 ALA B CA 1
ATOM 8194 C C . ALA B 1 528 ? 5.023 -18.781 1.997 1 92.31 528 ALA B C 1
ATOM 8196 O O . ALA B 1 528 ? 4.434 -18.797 0.915 1 92.31 528 ALA B O 1
ATOM 8197 N N . VAL B 1 529 ? 4.879 -19.75 2.877 1 92.62 529 VAL B N 1
ATOM 8198 C CA . VAL B 1 529 ? 4.188 -21 2.559 1 92.62 529 VAL B CA 1
ATOM 8199 C C . VAL B 1 529 ? 2.695 -20.734 2.379 1 92.62 529 VAL B C 1
ATOM 8201 O O . VAL B 1 529 ? 1.999 -21.484 1.704 1 92.62 529 VAL B O 1
ATOM 8204 N N . PHE B 1 530 ? 2.236 -19.609 2.873 1 95.75 530 PHE B N 1
ATOM 8205 C CA . PHE B 1 530 ? 0.812 -19.297 2.822 1 95.75 530 PHE B CA 1
ATOM 8206 C C . PHE B 1 530 ? 0.464 -18.547 1.542 1 95.75 530 PHE B C 1
ATOM 8208 O O . PHE B 1 530 ? -0.679 -18.125 1.354 1 95.75 530 PHE B O 1
ATOM 8215 N N . GLY B 1 531 ? 1.422 -18.344 0.672 1 95.31 531 GLY B N 1
ATOM 8216 C CA . GLY B 1 531 ? 1.201 -17.75 -0.64 1 95.31 531 GLY B CA 1
ATOM 8217 C C . GLY B 1 531 ? 1.003 -16.25 -0.593 1 95.31 531 GLY B C 1
ATOM 8218 O O . GLY B 1 531 ? 1.096 -15.633 0.473 1 95.31 531 GLY B O 1
ATOM 8219 N N . ARG B 1 532 ? 0.809 -15.641 -1.745 1 96.88 532 ARG B N 1
ATOM 8220 C CA . ARG B 1 532 ? 0.538 -14.219 -1.949 1 96.88 532 ARG B CA 1
ATOM 8221 C C . ARG B 1 532 ? -0.61 -14.016 -2.932 1 96.88 532 ARG B C 1
ATOM 8223 O O . ARG B 1 532 ? -0.532 -14.445 -4.082 1 96.88 532 ARG B O 1
ATOM 8230 N N . GLY B 1 533 ? -1.602 -13.391 -2.443 1 97.88 533 GLY B N 1
ATOM 8231 C CA . GLY B 1 533 ? -2.791 -13.242 -3.27 1 97.88 533 GLY B CA 1
ATOM 8232 C C . GLY B 1 533 ? -3.027 -11.82 -3.736 1 97.88 533 GLY B C 1
ATOM 8233 O O . GLY B 1 533 ? -2.465 -10.875 -3.178 1 97.88 533 GLY B O 1
ATOM 8234 N N . GLN B 1 534 ? -3.746 -11.641 -4.789 1 98.81 534 GLN B N 1
ATOM 8235 C CA . GLN B 1 534 ? -4.297 -10.391 -5.301 1 98.81 534 GLN B CA 1
ATOM 8236 C C . GLN B 1 534 ? -5.793 -10.516 -5.562 1 98.81 534 GLN B C 1
ATOM 8238 O O . GLN B 1 534 ? -6.266 -11.57 -6.004 1 98.81 534 GLN B O 1
ATOM 8243 N N . VAL B 1 535 ? -6.535 -9.469 -5.227 1 98.88 535 VAL B N 1
ATOM 8244 C CA . VAL B 1 535 ? -7.977 -9.477 -5.438 1 98.88 535 VAL B CA 1
ATOM 8245 C C . VAL B 1 535 ? -8.422 -8.141 -6.023 1 98.88 535 VAL B C 1
ATOM 8247 O O . VAL B 1 535 ? -8.039 -7.078 -5.527 1 98.88 535 VAL B O 1
ATOM 8250 N N . ILE B 1 536 ? -9.156 -8.156 -7.098 1 98.88 536 ILE B N 1
ATOM 8251 C CA . ILE B 1 536 ? -9.922 -7.012 -7.586 1 98.88 536 ILE B CA 1
ATOM 8252 C C . ILE B 1 536 ? -11.398 -7.375 -7.652 1 98.88 536 ILE B C 1
ATOM 8254 O O . ILE B 1 536 ? -11.805 -8.227 -8.445 1 98.88 536 ILE B O 1
ATOM 8258 N N . SER B 1 537 ? -12.141 -6.746 -6.844 1 98.31 537 SER B N 1
ATOM 8259 C CA . SER B 1 537 ? -13.586 -6.949 -6.809 1 98.31 537 SER B CA 1
ATOM 8260 C C . SER B 1 537 ? -14.32 -5.867 -7.602 1 98.31 537 SER B C 1
ATOM 8262 O O . SER B 1 537 ? -13.938 -4.695 -7.555 1 98.31 537 SER B O 1
ATOM 8264 N N . GLN B 1 538 ? -15.273 -6.305 -8.344 1 95.94 538 GLN B N 1
ATOM 8265 C CA . GLN B 1 538 ? -16.203 -5.367 -8.953 1 95.94 538 GLN B CA 1
ATOM 8266 C C . GLN B 1 538 ? -17.375 -5.082 -8.016 1 95.94 538 GLN B C 1
ATOM 8268 O O . GLN B 1 538 ? -18.344 -5.855 -7.957 1 95.94 538 GLN B O 1
ATOM 8273 N N . GLY B 1 539 ? -17.281 -3.977 -7.359 1 94.25 539 GLY B N 1
ATOM 8274 C CA . GLY B 1 539 ? -18.281 -3.619 -6.359 1 94.25 539 GLY B CA 1
ATOM 8275 C C . GLY B 1 539 ? -18 -4.23 -4.996 1 94.25 539 GLY B C 1
ATOM 8276 O O . GLY B 1 539 ? -16.984 -4.914 -4.812 1 94.25 539 GLY B O 1
ATOM 8277 N N . SER B 1 540 ? -18.922 -3.959 -4.059 1 94.81 540 SER B N 1
ATOM 8278 C CA . SER B 1 540 ? -18.734 -4.363 -2.67 1 94.81 540 SER B CA 1
ATOM 8279 C C . SER B 1 540 ? -19.703 -5.48 -2.291 1 94.81 540 SER B C 1
ATOM 8281 O O . SER B 1 540 ? -20.359 -5.414 -1.251 1 94.81 540 SER B O 1
ATOM 8283 N N . TRP B 1 541 ? -19.75 -6.516 -3.096 1 95.38 541 TRP B N 1
ATOM 8284 C CA . TRP B 1 541 ? -20.734 -7.586 -2.938 1 95.38 541 TRP B CA 1
ATOM 8285 C C . TRP B 1 541 ? -20.531 -8.32 -1.616 1 95.38 541 TRP B C 1
ATOM 8287 O O . TRP B 1 541 ? -21.469 -8.883 -1.057 1 95.38 541 TRP B O 1
ATOM 8297 N N . TRP B 1 542 ? -19.312 -8.344 -1.025 1 94.38 542 TRP B N 1
ATOM 8298 C CA . TRP B 1 542 ? -19.047 -9.023 0.234 1 94.38 542 TRP B CA 1
ATOM 8299 C C . TRP B 1 542 ? -19.734 -8.32 1.397 1 94.38 542 TRP B C 1
ATOM 8301 O O . TRP B 1 542 ? -19.953 -8.922 2.449 1 94.38 542 TRP B O 1
ATOM 8311 N N . ARG B 1 543 ? -19.969 -7.047 1.209 1 91.19 543 ARG B N 1
ATOM 8312 C CA . ARG B 1 543 ? -20.547 -6.203 2.254 1 91.19 543 ARG B CA 1
ATOM 8313 C C . ARG B 1 543 ? -22.047 -6.027 2.055 1 91.19 543 ARG B C 1
ATOM 8315 O O . ARG B 1 543 ? -22.828 -6.125 3.01 1 91.19 543 ARG B O 1
ATOM 8322 N N . SER B 1 544 ? -22.469 -5.793 0.826 1 86.81 544 SER B N 1
ATOM 8323 C CA . SER B 1 544 ? -23.844 -5.375 0.541 1 86.81 544 SER B CA 1
ATOM 8324 C C . SER B 1 544 ? -24.656 -6.523 -0.039 1 86.81 544 SER B C 1
ATOM 8326 O O . SER B 1 544 ? -25.875 -6.398 -0.214 1 86.81 544 SER B O 1
ATOM 8328 N N . GLY B 1 545 ? -24.031 -7.562 -0.322 1 88.75 545 GLY B N 1
ATOM 8329 C CA . GLY B 1 545 ? -24.703 -8.672 -0.963 1 88.75 545 GLY B CA 1
ATOM 8330 C C . GLY B 1 545 ? -24.562 -8.68 -2.473 1 88.75 545 GLY B C 1
ATOM 8331 O O . GLY B 1 545 ? -24.016 -7.734 -3.049 1 88.75 545 GLY B O 1
ATOM 8332 N N . LEU B 1 546 ? -25.016 -9.617 -3.1 1 85.62 546 LEU B N 1
ATOM 8333 C CA . LEU B 1 546 ? -24.797 -9.859 -4.52 1 85.62 546 LEU B CA 1
ATOM 8334 C C . LEU B 1 546 ? -25.688 -8.961 -5.371 1 85.62 546 LEU B C 1
ATOM 8336 O O . LEU B 1 546 ? -25.359 -8.664 -6.52 1 85.62 546 LEU B O 1
ATOM 8340 N N . GLU B 1 547 ? -26.766 -8.414 -4.832 1 79.75 547 GLU B N 1
ATOM 8341 C CA . GLU B 1 547 ? -27.75 -7.633 -5.594 1 79.75 547 GLU B CA 1
ATOM 8342 C C . GLU B 1 547 ? -27.469 -6.137 -5.473 1 79.75 547 GLU B C 1
ATOM 8344 O O . GLU B 1 547 ? -27.688 -5.383 -6.422 1 79.75 547 GLU B O 1
ATOM 8349 N N . ASP B 1 548 ? -27.016 -5.648 -4.34 1 71.44 548 ASP B N 1
ATOM 8350 C CA . ASP B 1 548 ? -26.844 -4.227 -4.062 1 71.44 548 ASP B CA 1
ATOM 8351 C C . ASP B 1 548 ? -25.375 -3.832 -4.078 1 71.44 548 ASP B C 1
ATOM 8353 O O . ASP B 1 548 ? -24.922 -3.045 -3.242 1 71.44 548 ASP B O 1
ATOM 8357 N N . ARG B 1 549 ? -24.859 -4.148 -5.203 1 70.25 549 ARG B N 1
ATOM 8358 C CA . ARG B 1 549 ? -23.422 -3.895 -5.219 1 70.25 549 ARG B CA 1
ATOM 8359 C C . ARG B 1 549 ? -23.094 -2.639 -6.023 1 70.25 549 ARG B C 1
ATOM 8361 O O . ARG B 1 549 ? -23.766 -2.342 -7.016 1 70.25 549 ARG B O 1
ATOM 8368 N N . ASP B 1 550 ? -22.391 -1.707 -5.48 1 71.94 550 ASP B N 1
ATOM 8369 C CA . ASP B 1 550 ? -21.906 -0.515 -6.164 1 71.94 550 ASP B CA 1
ATOM 8370 C C . ASP B 1 550 ? -20.969 -0.886 -7.32 1 71.94 550 ASP B C 1
ATOM 8372 O O . ASP B 1 550 ? -19.75 -0.838 -7.176 1 71.94 550 ASP B O 1
ATOM 8376 N N . THR B 1 551 ? -21.547 -1.187 -8.477 1 72.31 551 THR B N 1
ATOM 8377 C CA . THR B 1 551 ? -20.781 -1.788 -9.57 1 72.31 551 THR B CA 1
ATOM 8378 C C . THR B 1 551 ? -19.922 -0.741 -10.266 1 72.31 551 THR B C 1
ATOM 8380 O O . THR B 1 551 ? -19.141 -1.071 -11.156 1 72.31 551 THR B O 1
ATOM 8383 N N . ASP B 1 552 ? -19.922 0.402 -9.742 1 88.31 552 ASP B N 1
ATOM 8384 C CA . ASP B 1 552 ? -19.219 1.454 -10.469 1 88.31 552 ASP B CA 1
ATOM 8385 C C . ASP B 1 552 ? -17.828 1.671 -9.898 1 88.31 552 ASP B C 1
ATOM 8387 O O . ASP B 1 552 ? -17.125 2.602 -10.305 1 88.31 552 ASP B O 1
ATOM 8391 N N . VAL B 1 553 ? -17.5 0.793 -8.969 1 95.44 553 VAL B N 1
ATOM 8392 C CA . VAL B 1 553 ? -16.172 0.959 -8.367 1 95.44 553 VAL B CA 1
ATOM 8393 C C . VAL B 1 553 ? -15.484 -0.398 -8.258 1 95.44 553 VAL B C 1
ATOM 8395 O O . VAL B 1 553 ? -16.141 -1.43 -8.125 1 95.44 553 VAL B O 1
ATOM 8398 N N . TYR B 1 554 ? -14.219 -0.389 -8.422 1 97.88 554 TYR B N 1
ATOM 8399 C CA . TYR B 1 554 ? -13.383 -1.53 -8.07 1 97.88 554 TYR B CA 1
ATOM 8400 C C . TYR B 1 554 ? -12.867 -1.408 -6.637 1 97.88 554 TYR B C 1
ATOM 8402 O O . TYR B 1 554 ? -12.531 -0.312 -6.184 1 97.88 554 TYR B O 1
ATOM 8410 N N . TRP B 1 555 ? -12.914 -2.463 -5.883 1 97.88 555 TRP B N 1
ATOM 8411 C CA . TRP B 1 555 ? -12.18 -2.641 -4.633 1 97.88 555 TRP B CA 1
ATOM 8412 C C . TRP B 1 555 ? -11.047 -3.648 -4.805 1 97.88 555 TRP B C 1
ATOM 8414 O O . TRP B 1 555 ? -11.266 -4.762 -5.289 1 97.88 555 TRP B O 1
ATOM 8424 N N . ALA B 1 556 ? -9.844 -3.283 -4.422 1 98.75 556 ALA B N 1
ATOM 8425 C CA . ALA B 1 556 ? -8.727 -4.172 -4.711 1 98.75 556 ALA B CA 1
ATOM 8426 C C . ALA B 1 556 ? -7.77 -4.258 -3.523 1 98.75 556 ALA B C 1
ATOM 8428 O O . ALA B 1 556 ? -7.688 -3.326 -2.719 1 98.75 556 ALA B O 1
ATOM 8429 N N . GLY B 1 557 ? -7.152 -5.336 -3.359 1 98.56 557 GLY B N 1
ATOM 8430 C CA . GLY B 1 557 ? -6.145 -5.578 -2.338 1 98.56 557 GLY B CA 1
ATOM 8431 C C . GLY B 1 557 ? -4.949 -6.359 -2.852 1 98.56 557 GLY B C 1
ATOM 8432 O O . GLY B 1 557 ? -5.031 -7.023 -3.885 1 98.56 557 GLY B O 1
ATOM 8433 N N . SER B 1 558 ? -3.844 -6.211 -2.186 1 98.56 558 SER B N 1
ATOM 8434 C CA . SER B 1 558 ? -2.609 -6.953 -2.426 1 98.56 558 SER B CA 1
ATOM 8435 C C . SER B 1 558 ? -2.092 -7.594 -1.142 1 98.56 558 SER B C 1
ATOM 8437 O O . SER B 1 558 ? -2.16 -6.988 -0.069 1 98.56 558 SER B O 1
ATOM 8439 N N . ASP B 1 559 ? -1.526 -8.695 -1.254 1 98.19 559 ASP B N 1
ATOM 8440 C CA . ASP B 1 559 ? -1.182 -9.57 -0.138 1 98.19 559 ASP B CA 1
ATOM 8441 C C . ASP B 1 559 ? -0.032 -8.984 0.681 1 98.19 559 ASP B C 1
ATOM 8443 O O . ASP B 1 559 ? 1.017 -8.641 0.132 1 98.19 559 ASP B O 1
ATOM 8447 N N . PRO B 1 560 ? -0.181 -8.938 2.023 1 97 560 PRO B N 1
ATOM 8448 C CA . PRO B 1 560 ? 0.871 -8.375 2.873 1 97 560 PRO B CA 1
ATOM 8449 C C . PRO B 1 560 ? 2.129 -9.242 2.904 1 97 560 PRO B C 1
ATOM 8451 O O . PRO B 1 560 ? 3.176 -8.797 3.385 1 97 560 PRO B O 1
ATOM 8454 N N . ARG B 1 561 ? 2.1 -10.445 2.434 1 96.75 561 ARG B N 1
ATOM 8455 C CA . ARG B 1 561 ? 3.242 -11.352 2.438 1 96.75 561 ARG B CA 1
ATOM 8456 C C . ARG B 1 561 ? 4.199 -11.039 1.292 1 96.75 561 ARG B C 1
ATOM 8458 O O . ARG B 1 561 ? 5.266 -11.641 1.183 1 96.75 561 ARG B O 1
ATOM 8465 N N . GLY B 1 562 ? 3.834 -10.078 0.388 1 96 562 GLY B N 1
ATOM 8466 C CA . GLY B 1 562 ? 4.668 -9.625 -0.713 1 96 562 GLY B CA 1
ATOM 8467 C C . GLY B 1 562 ? 5.051 -8.164 -0.606 1 96 562 GLY B C 1
ATOM 8468 O O . GLY B 1 562 ? 4.719 -7.5 0.376 1 96 562 GLY B O 1
ATOM 8469 N N . ASP B 1 563 ? 5.773 -7.629 -1.656 1 96.94 563 ASP B N 1
ATOM 8470 C CA . ASP B 1 563 ? 6.219 -6.242 -1.699 1 96.94 563 ASP B CA 1
ATOM 8471 C C . ASP B 1 563 ? 5.18 -5.348 -2.371 1 96.94 563 ASP B C 1
ATOM 8473 O O . ASP B 1 563 ? 5.332 -4.125 -2.406 1 96.94 563 ASP B O 1
ATOM 8477 N N . GLY B 1 564 ? 4.16 -5.926 -2.791 1 96.75 564 GLY B N 1
ATOM 8478 C CA . GLY B 1 564 ? 3.344 -5.254 -3.791 1 96.75 564 GLY B CA 1
ATOM 8479 C C . GLY B 1 564 ? 2.279 -4.355 -3.188 1 96.75 564 GLY B C 1
ATOM 8480 O O . GLY B 1 564 ? 2.27 -4.121 -1.978 1 96.75 564 GLY B O 1
ATOM 8481 N N . LEU B 1 565 ? 1.539 -3.688 -4.031 1 98.06 565 LEU B N 1
ATOM 8482 C CA . LEU B 1 565 ? 0.368 -2.857 -3.77 1 98.06 565 LEU B CA 1
ATOM 8483 C C . LEU B 1 565 ? -0.527 -2.777 -5 1 98.06 565 LEU B C 1
ATOM 8485 O O . LEU B 1 565 ? -0.221 -3.375 -6.035 1 98.06 565 LEU B O 1
ATOM 8489 N N . VAL B 1 566 ? -1.678 -2.191 -4.84 1 98.81 566 VAL B N 1
ATOM 8490 C CA . VAL B 1 566 ? -2.611 -1.945 -5.934 1 98.81 566 VAL B CA 1
ATOM 8491 C C . VAL B 1 566 ? -2.361 -0.559 -6.523 1 98.81 566 VAL B C 1
ATOM 8493 O O . VAL B 1 566 ? -2.172 0.411 -5.785 1 98.81 566 VAL B O 1
ATOM 8496 N N . ALA B 1 567 ? -2.197 -0.461 -7.797 1 98.81 567 ALA B N 1
ATOM 8497 C CA . ALA B 1 567 ? -2.229 0.812 -8.508 1 98.81 567 ALA B CA 1
ATOM 8498 C C . ALA B 1 567 ? -3.547 0.989 -9.258 1 98.81 567 ALA B C 1
ATOM 8500 O O . ALA B 1 567 ? -3.93 0.137 -10.062 1 98.81 567 ALA B O 1
ATOM 8501 N N . GLY B 1 568 ? -4.309 1.993 -8.953 1 98.5 568 GLY B N 1
ATOM 8502 C CA . GLY B 1 568 ? -5.598 2.234 -9.578 1 98.5 568 GLY B CA 1
ATOM 8503 C C . GLY B 1 568 ? -5.852 3.699 -9.875 1 98.5 568 GLY B C 1
ATOM 8504 O O . GLY B 1 568 ? -5.078 4.566 -9.461 1 98.5 568 GLY B O 1
ATOM 8505 N N . TYR B 1 569 ? -6.887 4 -10.695 1 97.88 569 TYR B N 1
ATOM 8506 C CA . TYR B 1 569 ? -7.215 5.379 -11.055 1 97.88 569 TYR B CA 1
ATOM 8507 C C . TYR B 1 569 ? -8.711 5.539 -11.289 1 97.88 569 TYR B C 1
ATOM 8509 O O . TYR B 1 569 ? -9.406 4.566 -11.594 1 97.88 569 TYR B O 1
#